Protein 9NYC (pdb70)

Organism: Synechocystis sp. (strain ATCC 27184 / PCC 6803 / Kazusa) (NCBI:txid1111708)

Secondary structure (DSSP, 8-state):
------SEEEEEEESS-TTSHHHHHHHHHHHHTTTTS-EEEEEEE---SSTHHHHHHHHHHH-TTEEEEEESS---HHHHHHHHHHH--SSEEEE--TT--S-TTHHHHHHHHHHTT-SEEEEEES--TTS-HHHHHHHHHHHHHHHHHSS--PPTTEEEEEEEEHHHHHHHHT---SS--HHHHHHHS--SEEEEEE---GGGSS-----HHHHHHHHHHHHHHH--HHHHHHHHHHHHHHHHHHHHHHHHHHHHHHH--PPPHHHHHHHHHHHHHHHHHHHHHHHHHHHHHHHHHHHT--S--EEEEES-PPP-/------SEEEEEEESS-TTSHHHHHHHHHHHHTTTTS-EEEEEEE---SSTHHHHHHHHHHH-TTEEEEEESS---HHHHHHHHHHH--SSEEEE--TT--S-TTHHHHHHHHHHTT-SEEEEEES--TTS-HHHHHHHHHHHHHHHHHSS--PPTTEEEEEEEEHHHHHHHHT---SS--HHHHHHHS--SEEEEEE---GGGSS-----HHHHHHHHHHHHHHH--HHHHHHHHHHHHHHHHHHHHHHHHHHHHHHH--PPPHHHHHHHHHHHHHHHHHHHHHHHHHHHHHHHHHHHT--S--EEEEES-PPP-/------SEEEEEEESS-TTSHHHHHHHHHHHHTTTTS-EEEEEEE---SSTHHHHHHHHHHH-TTEEEEEESS---HHHHHHHHHHH--SSEEEE--TT--S-TTHHHHHHHHHHTT-SEEEEEES--TTS-HHHHHHHHHHHHHHHHHSS--PPTTEEEEEEEEHHHHHHHHT---SS--HHHHHHHS--SEEEEEE---GGGSS-----HHHHHHHHHHHHHHH--HHHHHHHHHHHHHHHHHHHHHHHHHHHHHHH--PPPHHHHHHHHHHHHHHHHHHHHHHHHHHHHHHHHHHHT--S--EEEEES-PPP-/------SEEEEEEESS-TTSHHHHHHHHHHHHTTTTS-EEEEEEE---SSTHHHHHHHHHHH-TTEEEEEESS---HHHHHHHHHHH--SSEEEE--TT--S-TTHHHHHHHHHHTT-SEEEEEES--TTS-HHHHHHHHHHHHHHHHHSS--PPTTEEEEEEEEHHHHHHHHT---SS--HHHHHHHS--SEEEEEE---GGGSS-----HHHHHHHHHHHHHHH--HHHHHHHHHHHHHHHHHHHHHHHHHHHHHHH--PPPHHHHHHHHHHHHHHHHHHHHHHHHHHHHHHHHHHHT--S--EEEEES-PPP-

Foldseek 3Di:
DDPPAAAEEEEEEDAQCPVLQVVLVVQLCVQVVVVVGHYAYEYEDQAHPDCPVVVLVVCVVVDVRYDYHYDPHRPDDVVSRLVSLVPDRHQKYWYDYSNCLPPSNCVVVQVVVVVVPAQKEFEAEPDLQQDDPVVVVVLVVLQVVLVVQFVFRQDPRGDSGMMGGPLLSVLLVLFPAPLDLPSRVSSVQDDRYYYDYDHGDPVVSDDDDDPVVVVVVSSVSSNLLGGLVVLQVQLVVLVVLLVVLVVLVVVQVVCCVVVVDHRDPVSVVVSVVSNVSSVVSNVSSVVSVVVSVVSVVVSNRDPDRDDDDDPDDDDD/DDPPAAAEEEEEEDAQCPVLQVVLVVQLCVQVVVVVGHYAYEYEDQAHPDCPVVVLVVCVVVDVRYDYHYDPHRPDDVVSRLVSLVPDRHQKYWYDYSNCLPPSNCVVVQVVVVVVPAQKEFEAEPDLQQDDPVVVVVLVVLQVVLVVQFVFRQDPRGDSGMMGGPLLSVLLVLFPAPLDLPSRVSSVQDDRYYYDYDHGDPVVSDDDDDPVVVVVVSSVSSNLLGGLVVLQVQLVVLVVLLVVLVVLVVVQVVCCVVVVDHRDPVSVVVSVVSNVSSVVSNVSSVVSVVVSVVSVVVSNRDPDRDDDDDPDDDDD/DDPPAAAEEEEEEDAQCPVLQVVLVVQLCVQVVVVVGHYAYEYEDQAHPDCPVVVLVVCVVVDVRYDYHYDPHRPDDVVSRLVSLVPDRHQKYWYDYSNCLPPSNCVVVQVVVVVVPAQKEFEAEPDLQQDDPVVVVVLVVLQVVLVVQFVFRQDPRGDSGMMGGPLLSVLLVLFPAPLDLPSRVSSVQDDRYYYDYDHGDPVVSDDDDDPVVVVVVSSVSSNLLGGLVVLQVQLVVLVVLLVVLVVLVVVQVVCCVVVVDHRDPVSVVVSVVSNVSSVVSNVSSVVSVVVSVVSVVVSNRDPDRDDDDDPDDDDD/DDPPAAAEEEEEEDAQCPVLQVVLVVQLCVQVVVVVGHYAYEYEDQAHPDCPVVVLVVCVVVDVRYDYHYDPHRPDDVVSRLVSLVPDRHQKYWYDYSNCLPPSNCVVVQVVVVVVPAQKEFEAEPDLQQDDPVVVVVLVVLQVVLVVQFVFRQDPRGDSGMMGGPLLSVLLVLFPAPLDLPSRVSSVQDDRYYYDYDHGDPVVSDDDDDPVVVVVVSSVSSNLLGGLVVLQVQLVVLVVLLVVLVVLVVVQVVCCVVVVDHRDPVSVVVSVVSNVSSVVSNVSSVVSVVVSVVSVVVSNRDPDRDDDDDPDDDDD

Nearest PDB structures (foldseek):
  5ekp-assembly1_C  TM=7.419E-01  e=5.493E-42  Synechocystis sp. PCC 6803 substr. Kazusa
  5eke-assembly1_C  TM=7.397E-01  e=8.821E-42  Synechocystis sp. PCC 6803 substr. Kazusa
  5ekp-assembly1_A  TM=7.690E-01  e=9.484E-40  Synechocystis sp. PCC 6803 substr. Kazusa
  5eke-assembly1_A  TM=7.643E-01  e=8.939E-40  Synechocystis sp. PCC 6803 substr. Kazusa
  5eke-assembly1_D  TM=7.472E-01  e=3.466E-40  Synechocystis sp. PCC 6803 substr. Kazusa

Sequence (1264 aa):
QSNATIELSIVIPMYNEEDNLEHLFARLLEVLTPLKITYEIICVNDGSKDKTLKQLIDCYQSNRQIKIVNLSRNFGKEIALSAGIDYAQGNAVIPIDADLQDPPELIHELVDKWREGYDIVYATRRSRQGETWVKQFTAKMFYKVIGRMTEIKIPPNTGDFRLMDRKVVNAIKQLPERTRFMKGLFAWVGYRQTFVLFDREPRFQGQTKWNYWKLWNFALDGIFSFSLLPLKVWTYLGSIISLLSLAYASFLILKTITLGVDVPGYASLMVAILFLGGVQLISLGVIGEYLGRVYEEVKARPLYLVSDLWGLEYLPQSNATIELSIVIPMYNEEDNLEHLFARLLEVLTPLKITYEIICVNDGSKDKTLKQLIDCYQSNRQIKIVNLSRNFGKEIALSAGIDYAQGNAVIPIDADLQDPPELIHELVDKWREGYDIVYATRRSRQGETWVKQFTAKMFYKVIGRMTEIKIPPNTGDFRLMDRKVVNAIKQLPERTRFMKGLFAWVGYRQTFVLFDREPRFQGQTKWNYWKLWNFALDGIFSFSLLPLKVWTYLGSIISLLSLAYASFLILKTITLGVDVPGYASLMVAILFLGGVQLISLGVIGEYLGRVYEEVKARPLYLVSDLWGLEYLPQSNATIELSIVIPMYNEEDNLEHLFARLLEVLTPLKITYEIICVNDGSKDKTLKQLIDCYQSNRQIKIVNLSRNFGKEIALSAGIDYAQGNAVIPIDADLQDPPELIHELVDKWREGYDIVYATRRSRQGETWVKQFTAKMFYKVIGRMTEIKIPPNTGDFRLMDRKVVNAIKQLPERTRFMKGLFAWVGYRQTFVLFDREPRFQGQTKWNYWKLWNFALDGIFSFSLLPLKVWTYLGSIISLLSLAYASFLILKTITLGVDVPGYASLMVAILFLGGVQLISLGVIGEYLGRVYEEVKARPLYLVSDLWGLEYLPQSNATIELSIVIPMYNEEDNLEHLFARLLEVLTPLKITYEIICVNDGSKDKTLKQLIDCYQSNRQIKIVNLSRNFGKEIALSAGIDYAQGNAVIPIDADLQDPPELIHELVDKWREGYDIVYATRRSRQGETWVKQFTAKMFYKVIGRMTEIKIPPNTGDFRLMDRKVVNAIKQLPERTRFMKGLFAWVGYRQTFVLFDREPRFQGQTKWNYWKLWNFALDGIFSFSLLPLKVWTYLGSIISLLSLAYASFLILKTITLGVDVPGYASLMVAILFLGGVQLISLGVIGEYLGRVYEEVKARPLYLVSDLWGLEYLP

Radius of gyration: 34.49 Å; Cα contacts (8 Å, |Δi|>4): 2240; chains: 4; bounding box: 94×94×94 Å

Solvent-accessible surface area: 56969 Å² total; per-residue (Å²): 197,100,85,101,80,34,45,0,0,0,0,0,14,1,102,61,31,52,122,52,2,154,109,0,17,62,56,0,60,134,12,1,74,95,19,163,32,54,31,0,0,0,0,0,6,3,14,14,169,49,126,0,42,117,58,0,47,74,37,58,126,105,32,209,62,4,31,0,0,14,3,19,71,59,20,29,86,64,41,0,2,20,0,0,20,31,12,2,112,0,48,0,0,0,1,2,22,4,54,4,47,8,28,0,79,13,0,84,75,0,0,61,59,31,128,99,43,46,22,0,0,9,1,6,39,130,58,35,120,34,24,74,170,70,30,64,82,59,10,108,67,34,43,98,64,2,37,189,60,8,164,18,186,21,30,95,29,4,29,40,6,8,0,2,23,54,60,0,0,68,0,16,95,95,4,62,2,70,17,40,0,20,42,0,0,4,14,32,0,10,22,118,56,23,108,17,74,8,86,28,94,106,139,48,40,40,128,80,203,47,77,92,120,137,57,115,42,94,15,17,41,0,16,12,0,26,8,34,72,22,0,29,66,24,21,63,60,0,46,94,12,12,119,108,0,97,59,66,24,59,98,17,102,100,87,37,120,98,111,67,94,114,58,56,20,101,0,40,3,24,25,15,12,34,79,7,3,0,11,10,0,39,0,2,0,15,3,0,3,0,3,0,7,0,0,47,9,23,3,28,22,23,38,34,4,21,9,54,28,55,45,24,154,124,83,175,196,103,86,100,81,34,46,0,0,0,0,0,14,1,103,60,31,51,122,52,2,153,108,0,16,63,53,0,60,135,14,1,76,95,19,160,33,53,32,0,0,0,0,0,6,3,14,14,170,47,127,0,42,114,58,0,47,75,37,57,127,105,33,208,62,4,32,0,0,13,3,19,70,58,21,28,86,63,42,0,4,22,0,0,20,32,11,2,113,0,50,0,0,0,1,3,22,4,55,3,47,8,28,0,78,13,0,86,75,0,0,60,58,32,128,101,43,46,21,0,0,8,1,6,36,130,59,36,120,34,25,73,171,70,30,64,81,59,9,107,67,33,47,98,63,2,38,186,60,9,161,18,190,22,32,96,31,4,29,40,6,8,0,2,23,53,60,0,1,69,1,17,93,96,4,63,2,70,17,42,0,19,41,0,0,5,14,33,0,9,22,120,55,23,108,18,74,8,86,27,96,108,141,50,41,40,129,80,198,48,77,92,120,136,58,119,42,92,14,15,40,0,16,12,0,28,8,34,70,22,0,29,68,23,20,65,59,0,46,92,12,13,118,107,0,97,61,65,25,60,99,17,106,101,86,36,123,96,110,67,94,114,57,58,19,99,0,39,3,22,26,15,13,35,78,6,3,0,11,9,0,38,0,3,0,15,4,0,3,0,3,0,6,0,0,48,9,23,3,28,23,23,37,32,4,21,9,55,27,55,46,24,154,125,83,174,196,101,85,100,78,35,46,0,0,0,0,0,14,1,104,61,32,53,123,52,2,156,106,0,17,64,54,0,59,133,14,1,75,94,21,162,31,55,31,1,0,0,0,0,6,4,14,14,170,47,126,0,43,116,60,0,46,75,39,57,129,104,33,210,62,4,31,0,0,13,3,19,71,57,21,28,85,64,40,0,3,22,0,0,19,31,10,2,113,0,50,0,0,0,1,3,22,4,55,4,48,8,26,0,80,14,0,86,76,0,0,60,59,31,127,99,44,46,21,0,0,8,2,6,38,128,59,35,120,34,26,75,173,70,30,64,80,58,10,107,66,33,45,99,62,3,38,189,57,8,162,16,189,22,31,96,30,4,29,39,7,8,0,2,23,52,60,0,0,67,1,16,95,96,4,63,2,70,17,43,0,20,41,0,0,4,15,34,0,10,22,118,57,24,108,18,74,8,86,29,96,106,140,50,40,38,128,79,200,49,77,92,121,137,59,118,41,93,14,18,40,0,16,12,0,27,8,35,72,22,0,31,67,24,20,65,61,0,47,95,12,12,119,107,0,97,60,63,24,62,98,17,103,101,86,38,120,97,110,67,94,113,58,59,19,101,0,39,3,22,26,15,13,34,81,7,2,0,12,10,0,37,0,4,0,15,3,0,2,0,3,0,6,0,0,47,9,23,3,29,24,25,39,33,4,22,9,54,28,54,46,24,155,123,83,176,199,102,86,99,79,33,47,0,0,0,0,0,14,1,102,60,32,53,121,53,2,153,110,0,17,63,55,0,60,134,13,1,74,94,19,160,33,54,32,0,0,0,0,0,6,4,13,13,169,48,125,0,41,115,59,0,45,75,36,58,128,106,32,212,61,4,32,0,0,12,2,20,70,58,21,29,83,64,41,0,3,21,0,0,20,30,11,2,114,0,49,0,0,0,1,3,22,4,56,5,47,8,28,0,80,12,0,85,76,0,0,60,59,31,127,99,44,46,21,0,0,8,1,6,37,129,59,34,121,34,25,74,171,69,30,65,81,58,9,108,68,33,43,99,62,3,38,188,58,8,161,17,189,22,31,94,30,5,30,41,7,9,0,1,23,54,63,0,1,68,1,18,93,97,4,63,2,70,18,42,0,19,40,0,0,4,14,33,0,9,22,119,56,23,108,18,74,7,86,29,95,107,140,50,41,39,129,78,200,49,77,94,119,136,56,119,40,93,15,16,40,0,16,11,0,26,7,33,71,23,0,30,68,24,20,64,61,0,44,94,12,12,117,108,0,97,59,63,25,60,97,17,106,98,87,37,122,97,110,68,94,115,58,57,20,102,0,38,3,23,26,14,13,34,80,7,2,0,11,8,0,38,0,3,0,16,3,0,3,0,3,0,6,0,0,47,9,21,3,29,22,24,37,33,3,19,9,55,29,56,44,24,154,124,84,176

InterPro domains:
  IPR001173 Glycosyltransferase 2-like [PF00535] (6-167)
  IPR029044 Nucleotide-diphospho-sugar transferases [G3DSA:3.90.550.10] (2-189)
  IPR029044 Nucleotide-diphospho-sugar transferases [SSF53448] (4-242)
  IPR050256 Glycosyltransferase 2 [PTHR48090] (2-304)

Structure (mmCIF, N/CA/C/O backbone):
data_9NYC
#
_entry.id   9NYC
#
_cell.length_a   1.00
_cell.length_b   1.00
_cell.length_c   1.00
_cell.angle_alpha   90.00
_cell.angle_beta   90.00
_cell.angle_gamma   90.00
#
_symmetry.space_group_name_H-M   'P 1'
#
loop_
_entity.id
_entity.type
_entity.pdbx_description
1 polymer 'Glycosyltransferase sll0501'
2 non-polymer "URIDINE-5'-DIPHOSPHATE-GLUCOSE"
3 non-polymer '[(2~{E},6~{E},10~{E},14~{E},18~{Z},22~{E},26~{Z},30~{E},34~{E},38~{E})-3,7,11,15,19,23,27,31,35,39,43-undecamethyltetratetraconta-2,6,10,14,18,22,26,30,34,38,42-undecaenyl] dihydrogen phosphate'
4 non-polymer 'MAGNESIUM ION'
#
loop_
_atom_site.group_PDB
_atom_site.id
_atom_site.type_symbol
_atom_site.label_atom_id
_atom_site.label_alt_id
_atom_site.label_comp_id
_atom_site.label_asym_id
_atom_site.label_entity_id
_atom_site.label_seq_id
_atom_site.pdbx_PDB_ins_code
_atom_site.Cartn_x
_atom_site.Cartn_y
_atom_site.Cartn_z
_atom_site.occupancy
_atom_site.B_iso_or_equiv
_atom_site.auth_seq_id
_atom_site.auth_comp_id
_atom_site.auth_asym_id
_atom_site.auth_atom_id
_atom_site.pdbx_PDB_model_num
ATOM 1 N N . GLN A 1 21 ? 108.570 74.037 138.880 1.00 80.48 -2 GLN A N 1
ATOM 2 C CA . GLN A 1 21 ? 109.076 75.274 138.297 1.00 82.65 -2 GLN A CA 1
ATOM 3 C C . GLN A 1 21 ? 108.524 75.486 136.892 1.00 83.30 -2 GLN A C 1
ATOM 4 O O . GLN A 1 21 ? 108.597 74.596 136.046 1.00 82.22 -2 GLN A O 1
ATOM 10 N N . SER A 1 22 ? 107.971 76.671 136.650 1.00 78.59 -1 SER A N 1
ATOM 11 C CA . SER A 1 22 ? 107.439 77.038 135.345 1.00 80.04 -1 SER A CA 1
ATOM 12 C C . SER A 1 22 ? 108.491 77.848 134.596 1.00 80.50 -1 SER A C 1
ATOM 13 O O . SER A 1 22 ? 108.920 78.904 135.072 1.00 80.34 -1 SER A O 1
ATOM 16 N N . ASN A 1 23 ? 108.909 77.346 133.432 1.00 74.02 0 ASN A N 1
ATOM 17 C CA . ASN A 1 23 ? 109.925 78.041 132.649 1.00 73.24 0 ASN A CA 1
ATOM 18 C C . ASN A 1 23 ? 109.419 79.387 132.147 1.00 74.45 0 ASN A C 1
ATOM 19 O O . ASN A 1 23 ? 110.151 80.383 132.185 1.00 73.82 0 ASN A O 1
ATOM 24 N N . ALA A 1 24 ? 108.178 79.432 131.664 1.00 64.02 1 ALA A N 1
ATOM 25 C CA . ALA A 1 24 ? 107.564 80.606 131.047 1.00 63.31 1 ALA A CA 1
ATOM 26 C C . ALA A 1 24 ? 108.327 81.094 129.822 1.00 61.99 1 ALA A C 1
ATOM 27 O O . ALA A 1 24 ? 108.040 82.184 129.313 1.00 61.25 1 ALA A O 1
ATOM 29 N N . THR A 1 25 ? 109.289 80.315 129.334 1.00 53.12 2 THR A N 1
ATOM 30 C CA . THR A 1 25 ? 110.081 80.655 128.157 1.00 49.58 2 THR A CA 1
ATOM 31 C C . THR A 1 25 ? 109.899 79.546 127.132 1.00 46.89 2 THR A C 1
ATOM 32 O O . THR A 1 25 ? 110.333 78.411 127.356 1.00 47.70 2 THR A O 1
ATOM 36 N N . ILE A 1 26 ? 109.259 79.871 126.016 1.00 36.56 3 ILE A N 1
ATOM 37 C CA . ILE A 1 26 ? 109.039 78.894 124.958 1.00 31.56 3 ILE A CA 1
ATOM 38 C C . ILE A 1 26 ? 110.334 78.709 124.182 1.00 32.43 3 ILE A C 1
ATOM 39 O O . ILE A 1 26 ? 110.922 79.678 123.689 1.00 38.35 3 ILE A O 1
ATOM 44 N N . GLU A 1 27 ? 110.788 77.462 124.083 1.00 30.16 4 GLU A N 1
ATOM 45 C CA . GLU A 1 27 ? 111.997 77.175 123.322 1.00 24.92 4 GLU A CA 1
ATOM 46 C C . GLU A 1 27 ? 111.699 77.029 121.836 1.00 29.92 4 GLU A C 1
ATOM 47 O O . GLU A 1 27 ? 112.500 77.450 120.996 1.00 29.65 4 GLU A O 1
ATOM 53 N N . LEU A 1 28 ? 110.556 76.440 121.496 1.00 30.32 5 LEU A N 1
ATOM 54 C CA . LEU A 1 28 ? 110.229 76.118 120.116 1.00 18.61 5 LEU A CA 1
ATOM 55 C C . LEU A 1 28 ? 108.781 76.480 119.832 1.00 24.12 5 LEU A C 1
ATOM 56 O O . LEU A 1 28 ? 107.886 76.129 120.603 1.00 32.57 5 LEU A O 1
ATOM 61 N N . SER A 1 29 ? 108.558 77.180 118.727 1.00 21.08 6 SER A N 1
ATOM 62 C CA . SER A 1 29 ? 107.226 77.485 118.229 1.00 17.31 6 SER A CA 1
ATOM 63 C C . SER A 1 29 ? 107.012 76.705 116.943 1.00 21.76 6 SER A C 1
ATOM 64 O O . SER A 1 29 ? 107.900 76.664 116.091 1.00 30.54 6 SER A O 1
ATOM 67 N N . ILE A 1 30 ? 105.859 76.063 116.820 1.00 25.03 7 ILE A N 1
ATOM 68 C CA . ILE A 1 30 ? 105.475 75.354 115.607 1.00 17.53 7 ILE A CA 1
ATOM 69 C C . ILE A 1 30 ? 104.292 76.104 115.020 1.00 18.77 7 ILE A C 1
ATOM 70 O O . ILE A 1 30 ? 103.205 76.112 115.605 1.00 27.41 7 ILE A O 1
ATOM 75 N N . VAL A 1 31 ? 104.489 76.732 113.868 1.00 15.31 8 VAL A N 1
ATOM 76 C CA . VAL A 1 31 ? 103.469 77.575 113.257 1.00 10.45 8 VAL A CA 1
ATOM 77 C C . VAL A 1 31 ? 102.816 76.797 112.124 1.00 13.53 8 VAL A C 1
ATOM 78 O O . VAL A 1 31 ? 103.482 76.408 111.159 1.00 26.84 8 VAL A O 1
ATOM 82 N N . ILE A 1 32 ? 101.512 76.571 112.241 1.00 17.75 9 ILE A N 1
ATOM 83 C CA . ILE A 1 32 ? 100.759 75.814 111.246 1.00 23.60 9 ILE A CA 1
ATOM 84 C C . ILE A 1 32 ? 99.667 76.689 110.646 1.00 23.73 9 ILE A C 1
ATOM 85 O O . ILE A 1 32 ? 98.680 76.991 111.328 1.00 33.14 9 ILE A O 1
ATOM 90 N N . PRO A 1 33 ? 99.788 77.115 109.391 1.00 21.85 10 PRO A N 1
ATOM 91 C CA . PRO A 1 33 ? 98.645 77.746 108.723 1.00 25.05 10 PRO A CA 1
ATOM 92 C C . PRO A 1 33 ? 97.634 76.684 108.319 1.00 24.13 10 PRO A C 1
ATOM 93 O O . PRO A 1 33 ? 97.998 75.632 107.790 1.00 36.36 10 PRO A O 1
ATOM 97 N N . MET A 1 34 ? 96.361 76.953 108.587 1.00 22.68 11 MET A N 1
ATOM 98 C CA . MET A 1 34 ? 95.300 75.985 108.361 1.00 26.88 11 MET A CA 1
ATOM 99 C C . MET A 1 34 ? 94.196 76.626 107.540 1.00 32.05 11 MET A C 1
ATOM 100 O O . MET A 1 34 ? 93.734 77.725 107.862 1.00 35.05 11 MET A O 1
ATOM 105 N N . TYR A 1 35 ? 93.777 75.937 106.483 1.00 37.26 12 TYR A N 1
ATOM 106 C CA . TYR A 1 35 ? 92.631 76.351 105.681 1.00 27.34 12 TYR A CA 1
ATOM 107 C C . TYR A 1 35 ? 91.866 75.093 105.305 1.00 28.46 12 TYR A C 1
ATOM 108 O O . TYR A 1 35 ? 92.327 74.316 104.463 1.00 41.93 12 TYR A O 1
ATOM 117 N N . ASN A 1 36 ? 90.708 74.893 105.934 1.00 30.08 13 ASN A N 1
ATOM 118 C CA . ASN A 1 36 ? 89.880 73.708 105.716 1.00 33.36 13 ASN A CA 1
ATOM 119 C C . ASN A 1 36 ? 90.663 72.438 106.035 1.00 38.73 13 ASN A C 1
ATOM 120 O O . ASN A 1 36 ? 90.742 71.506 105.232 1.00 49.17 13 ASN A O 1
ATOM 125 N N . GLU A 1 37 ? 91.248 72.408 107.231 1.00 38.75 14 GLU A N 1
ATOM 126 C CA . GLU A 1 37 ? 92.100 71.306 107.656 1.00 38.23 14 GLU A CA 1
ATOM 127 C C . GLU A 1 37 ? 91.422 70.408 108.683 1.00 43.40 14 GLU A C 1
ATOM 128 O O . GLU A 1 37 ? 92.106 69.701 109.428 1.00 47.84 14 GLU A O 1
ATOM 134 N N . GLU A 1 38 ? 90.094 70.423 108.741 1.00 46.80 15 GLU A N 1
ATOM 135 C CA . GLU A 1 38 ? 89.391 69.440 109.546 1.00 47.72 15 GLU A CA 1
ATOM 136 C C . GLU A 1 38 ? 89.583 68.051 108.943 1.00 54.06 15 GLU A C 1
ATOM 137 O O . GLU A 1 38 ? 89.865 67.897 107.751 1.00 56.87 15 GLU A O 1
ATOM 143 N N . ASP A 1 39 ? 89.441 67.035 109.792 1.00 53.31 16 ASP A N 1
ATOM 144 C CA . ASP A 1 39 ? 89.791 65.648 109.492 1.00 59.12 16 ASP A CA 1
ATOM 145 C C . ASP A 1 39 ? 91.284 65.467 109.244 1.00 57.72 16 ASP A C 1
ATOM 146 O O . ASP A 1 39 ? 91.709 64.401 108.784 1.00 57.27 16 ASP A O 1
ATOM 151 N N . ASN A 1 40 ? 92.088 66.489 109.531 1.00 51.71 17 ASN A N 1
ATOM 152 C CA . ASN A 1 40 ? 93.537 66.385 109.544 1.00 54.00 17 ASN A CA 1
ATOM 153 C C . ASN A 1 40 ? 94.142 66.795 110.875 1.00 49.95 17 ASN A C 1
ATOM 154 O O . ASN A 1 40 ? 95.330 66.537 111.099 1.00 50.18 17 ASN A O 1
ATOM 159 N N . LEU A 1 41 ? 93.362 67.418 111.760 1.00 45.33 18 LEU A N 1
ATOM 160 C CA . LEU A 1 41 ? 93.909 67.963 112.997 1.00 44.15 18 LEU A CA 1
ATOM 161 C C . LEU A 1 41 ? 94.357 66.863 113.949 1.00 43.80 18 LEU A C 1
ATOM 162 O O . LEU A 1 41 ? 95.387 66.999 114.615 1.00 45.92 18 LEU A O 1
ATOM 167 N N . GLU A 1 42 ? 93.592 65.773 114.037 1.00 48.58 19 GLU A N 1
ATOM 168 C CA . GLU A 1 42 ? 93.924 64.715 114.986 1.00 52.81 19 GLU A CA 1
ATOM 169 C C . GLU A 1 42 ? 95.255 64.060 114.637 1.00 53.64 19 GLU A C 1
ATOM 170 O O . GLU A 1 42 ? 96.140 63.931 115.491 1.00 56.01 19 GLU A O 1
ATOM 176 N N . HIS A 1 43 ? 95.414 63.643 113.380 1.00 48.10 20 HIS A N 1
ATOM 177 C CA . HIS A 1 43 ? 96.659 63.014 112.956 1.00 45.83 20 HIS A CA 1
ATOM 178 C C . HIS A 1 43 ? 97.829 63.984 113.059 1.00 46.81 20 HIS A C 1
ATOM 179 O O . HIS A 1 43 ? 98.920 63.610 113.510 1.00 58.05 20 HIS A O 1
ATOM 186 N N . LEU A 1 44 ? 97.617 65.237 112.653 1.00 34.93 21 LEU A N 1
ATOM 187 C CA . LEU A 1 44 ? 98.683 66.231 112.705 1.00 38.75 21 LEU A CA 1
ATOM 188 C C . LEU A 1 44 ? 99.156 66.453 114.134 1.00 40.82 21 LEU A C 1
ATOM 189 O O . LEU A 1 44 ? 100.361 66.447 114.410 1.00 47.82 21 LEU A O 1
ATOM 194 N N . PHE A 1 45 ? 98.217 66.636 115.062 1.00 36.91 22 PHE A N 1
ATOM 195 C CA . PHE A 1 45 ? 98.582 66.876 116.451 1.00 35.60 22 PHE A CA 1
ATOM 196 C C . PHE A 1 45 ? 99.194 65.646 117.103 1.00 36.68 22 PHE A C 1
ATOM 197 O O . PHE A 1 45 ? 100.121 65.782 117.905 1.00 43.92 22 PHE A O 1
ATOM 205 N N . ALA A 1 46 ? 98.709 64.446 116.770 1.00 38.20 23 ALA A N 1
ATOM 206 C CA . ALA A 1 46 ? 99.317 63.235 117.309 1.00 38.61 23 ALA A CA 1
ATOM 207 C C . ALA A 1 46 ? 100.762 63.094 116.847 1.00 45.40 23 ALA A C 1
ATOM 208 O O . ALA A 1 46 ? 101.660 62.823 117.656 1.00 49.02 23 ALA A O 1
ATOM 210 N N . ARG A 1 47 ? 101.010 63.290 115.549 1.00 42.34 24 ARG A N 1
ATOM 211 C CA . ARG A 1 47 ? 102.374 63.202 115.038 1.00 43.34 24 ARG A CA 1
ATOM 212 C C . ARG A 1 47 ? 103.264 64.277 115.647 1.00 44.36 24 ARG A C 1
ATOM 213 O O . ARG A 1 47 ? 104.415 64.008 116.016 1.00 53.72 24 ARG A O 1
ATOM 221 N N . LEU A 1 48 ? 102.748 65.502 115.766 1.00 34.55 25 LEU A N 1
ATOM 222 C CA . LEU A 1 48 ? 103.538 66.587 116.334 1.00 30.81 25 LEU A CA 1
ATOM 223 C C . LEU A 1 48 ? 103.887 66.310 117.789 1.00 31.51 25 LEU A C 1
ATOM 224 O O . LEU A 1 48 ? 105.013 66.564 118.224 1.00 42.85 25 LEU A O 1
ATOM 229 N N . LEU A 1 49 ? 102.928 65.802 118.566 1.00 39.76 26 LEU A N 1
ATOM 230 C CA . LEU A 1 49 ? 103.210 65.465 119.957 1.00 42.79 26 LEU A CA 1
ATOM 231 C C . LEU A 1 49 ? 104.236 64.345 120.054 1.00 41.74 26 LEU A C 1
ATOM 232 O O . LEU A 1 49 ? 105.153 64.405 120.882 1.00 46.31 26 LEU A O 1
ATOM 237 N N . GLU A 1 50 ? 104.101 63.322 119.206 1.00 44.70 27 GLU A N 1
ATOM 238 C CA . GLU A 1 50 ? 105.065 62.229 119.199 1.00 42.50 27 GLU A CA 1
ATOM 239 C C . GLU A 1 50 ? 106.468 62.723 118.879 1.00 46.10 27 GLU A C 1
ATOM 240 O O . GLU A 1 50 ? 107.447 62.218 119.439 1.00 46.92 27 GLU A O 1
ATOM 246 N N . VAL A 1 51 ? 106.588 63.702 117.983 1.00 42.04 28 VAL A N 1
ATOM 247 C CA . VAL A 1 51 ? 107.904 64.236 117.650 1.00 33.66 28 VAL A CA 1
ATOM 248 C C . VAL A 1 51 ? 108.436 65.140 118.760 1.00 43.92 28 VAL A C 1
ATOM 249 O O . VAL A 1 51 ? 109.619 65.079 119.111 1.00 49.25 28 VAL A O 1
ATOM 253 N N . LEU A 1 52 ? 107.581 65.985 119.334 1.00 40.74 29 LEU A N 1
ATOM 254 C CA . LEU A 1 52 ? 108.029 67.043 120.229 1.00 33.81 29 LEU A CA 1
ATOM 255 C C . LEU A 1 52 ? 108.209 66.597 121.672 1.00 42.69 29 LEU A C 1
ATOM 256 O O . LEU A 1 52 ? 108.892 67.292 122.432 1.00 44.93 29 LEU A O 1
ATOM 261 N N . THR A 1 53 ? 107.606 65.476 122.082 1.00 44.47 30 THR A N 1
ATOM 262 C CA . THR A 1 53 ? 107.824 65.008 123.451 1.00 44.10 30 THR A CA 1
ATOM 263 C C . THR A 1 53 ? 109.275 64.612 123.708 1.00 48.87 30 THR A C 1
ATOM 264 O O . THR A 1 53 ? 109.835 65.046 124.730 1.00 45.90 30 THR A O 1
ATOM 268 N N . PRO A 1 54 ? 109.939 63.813 122.862 1.00 47.70 31 PRO A N 1
ATOM 269 C CA . PRO A 1 54 ? 111.335 63.447 123.159 1.00 46.28 31 PRO A CA 1
ATOM 270 C C . PRO A 1 54 ? 112.296 64.622 123.176 1.00 47.99 31 PRO A C 1
ATOM 271 O O . PRO A 1 54 ? 113.373 64.507 123.772 1.00 50.35 31 PRO A O 1
ATOM 275 N N . LEU A 1 55 ? 111.951 65.745 122.541 1.00 40.26 32 LEU A N 1
ATOM 276 C CA . LEU A 1 55 ? 112.849 66.893 122.524 1.00 35.91 32 LEU A CA 1
ATOM 277 C C . LEU A 1 55 ? 113.066 67.480 123.912 1.00 40.22 32 LEU A C 1
ATOM 278 O O . LEU A 1 55 ? 114.068 68.169 124.128 1.00 44.35 32 LEU A O 1
ATOM 283 N N . LYS A 1 56 ? 112.152 67.224 124.850 1.00 41.74 33 LYS A N 1
ATOM 284 C CA . LYS A 1 56 ? 112.303 67.635 126.247 1.00 44.09 33 LYS A CA 1
ATOM 285 C C . LYS A 1 56 ? 112.498 69.144 126.376 1.00 42.38 33 LYS A C 1
ATOM 286 O O . LYS A 1 56 ? 113.248 69.621 127.229 1.00 37.31 33 LYS A O 1
ATOM 292 N N . ILE A 1 57 ? 111.814 69.904 125.525 1.00 43.47 34 ILE A N 1
ATOM 293 C CA . ILE A 1 57 ? 111.896 71.358 125.540 1.00 41.96 34 ILE A CA 1
ATOM 294 C C . ILE A 1 57 ? 110.488 71.930 125.564 1.00 35.85 34 ILE A C 1
ATOM 295 O O . ILE A 1 57 ? 109.536 71.309 125.083 1.00 39.61 34 ILE A O 1
ATOM 300 N N . THR A 1 58 ? 110.360 73.122 126.139 1.00 31.28 35 THR A N 1
ATOM 301 C CA . THR A 1 58 ? 109.084 73.821 126.126 1.00 35.77 35 THR A CA 1
ATOM 302 C C . THR A 1 58 ? 108.764 74.272 124.708 1.00 38.28 35 THR A C 1
ATOM 303 O O . THR A 1 58 ? 109.641 74.755 123.986 1.00 39.90 35 THR A O 1
ATOM 307 N N . TYR A 1 59 ? 107.508 74.112 124.303 1.00 34.20 36 TYR A N 1
ATOM 308 C CA . TYR A 1 59 ? 107.105 74.457 122.951 1.00 26.47 36 TYR A CA 1
ATOM 309 C C . TYR A 1 59 ? 105.676 74.973 122.955 1.00 32.02 36 TYR A C 1
ATOM 310 O O . TYR A 1 59 ? 104.922 74.800 123.916 1.00 41.32 36 TYR A O 1
ATOM 319 N N . GLU A 1 60 ? 105.324 75.627 121.857 1.00 26.93 37 GLU A N 1
ATOM 320 C CA . GLU A 1 60 ? 103.966 76.075 121.600 1.00 24.68 37 GLU A CA 1
ATOM 321 C C . GLU A 1 60 ? 103.615 75.727 120.163 1.00 23.91 37 GLU A C 1
ATOM 322 O O . GLU A 1 60 ? 104.496 75.578 119.315 1.00 28.72 37 GLU A O 1
ATOM 328 N N . ILE A 1 61 ? 102.321 75.577 119.900 1.00 28.99 38 ILE A N 1
ATOM 329 C CA . ILE A 1 61 ? 101.817 75.290 118.563 1.00 22.63 38 ILE A CA 1
ATOM 330 C C . ILE A 1 61 ? 100.836 76.394 118.199 1.00 21.36 38 ILE A C 1
ATOM 331 O O . ILE A 1 61 ? 99.702 76.413 118.690 1.00 28.92 38 ILE A O 1
ATOM 336 N N . ILE A 1 62 ? 101.271 77.309 117.336 1.00 13.32 39 ILE A N 1
ATOM 337 C CA . ILE A 1 62 ? 100.445 78.419 116.874 1.00 11.77 39 ILE A CA 1
ATOM 338 C C . ILE A 1 62 ? 99.733 77.954 115.608 1.00 13.26 39 ILE A C 1
ATOM 339 O O . ILE A 1 62 ? 100.334 77.875 114.538 1.00 28.10 39 ILE A O 1
ATOM 344 N N . CYS A 1 63 ? 98.446 77.651 115.729 1.00 21.81 40 CYS A N 1
ATOM 345 C CA . CYS A 1 63 ? 97.620 77.288 114.588 1.00 19.67 40 CYS A CA 1
ATOM 346 C C . CYS A 1 63 ? 96.907 78.538 114.093 1.00 16.08 40 CYS A C 1
ATOM 347 O O . CYS A 1 63 ? 96.189 79.191 114.855 1.00 24.82 40 CYS A O 1
ATOM 350 N N . VAL A 1 64 ? 97.110 78.877 112.829 1.00 15.20 41 VAL A N 1
ATOM 351 C CA . VAL A 1 64 ? 96.575 80.099 112.246 1.00 17.91 41 VAL A CA 1
ATOM 352 C C . VAL A 1 64 ? 95.437 79.695 111.322 1.00 21.57 41 VAL A C 1
ATOM 353 O O . VAL A 1 64 ? 95.668 79.211 110.211 1.00 30.11 41 VAL A O 1
ATOM 357 N N . ASN A 1 65 ? 94.208 79.905 111.775 1.00 23.78 42 ASN A N 1
ATOM 358 C CA . ASN A 1 65 ? 93.038 79.661 110.941 1.00 20.07 42 ASN A CA 1
ATOM 359 C C . ASN A 1 65 ? 92.943 80.760 109.892 1.00 22.92 42 ASN A C 1
ATOM 360 O O . ASN A 1 65 ? 92.669 81.918 110.218 1.00 23.75 42 ASN A O 1
ATOM 365 N N . ASP A 1 66 ? 93.178 80.402 108.632 1.00 30.79 43 ASP A N 1
ATOM 366 C CA . ASP A 1 66 ? 93.154 81.370 107.537 1.00 24.83 43 ASP A CA 1
ATOM 367 C C . ASP A 1 66 ? 91.787 81.370 106.853 1.00 32.10 43 ASP A C 1
ATOM 368 O O . ASP A 1 66 ? 91.642 81.044 105.677 1.00 34.99 43 ASP A O 1
ATOM 373 N N . GLY A 1 67 ? 90.773 81.749 107.624 1.00 30.08 44 GLY A N 1
ATOM 374 C CA . GLY A 1 67 ? 89.427 81.866 107.088 1.00 24.16 44 GLY A CA 1
ATOM 375 C C . GLY A 1 67 ? 88.845 80.569 106.574 1.00 30.55 44 GLY A C 1
ATOM 376 O O . GLY A 1 67 ? 88.236 80.548 105.497 1.00 36.63 44 GLY A O 1
ATOM 377 N N . SER A 1 68 ? 89.019 79.481 107.321 1.00 32.18 45 SER A N 1
ATOM 378 C CA . SER A 1 68 ? 88.507 78.186 106.893 1.00 26.77 45 SER A CA 1
ATOM 379 C C . SER A 1 68 ? 86.992 78.226 106.757 1.00 33.34 45 SER A C 1
ATOM 380 O O . SER A 1 68 ? 86.298 78.854 107.562 1.00 35.58 45 SER A O 1
ATOM 383 N N . LYS A 1 69 ? 86.481 77.552 105.730 1.00 40.98 46 LYS A N 1
ATOM 384 C CA . LYS A 1 69 ? 85.055 77.512 105.445 1.00 36.09 46 LYS A CA 1
ATOM 385 C C . LYS A 1 69 ? 84.391 76.245 105.963 1.00 38.18 46 LYS A C 1
ATOM 386 O O . LYS A 1 69 ? 83.292 75.903 105.515 1.00 49.08 46 LYS A O 1
ATOM 392 N N . ASP A 1 70 ? 85.031 75.546 106.898 1.00 36.73 47 ASP A N 1
ATOM 393 C CA . ASP A 1 70 ? 84.468 74.331 107.473 1.00 42.78 47 ASP A CA 1
ATOM 394 C C . ASP A 1 70 ? 84.694 74.307 108.979 1.00 47.23 47 ASP A C 1
ATOM 395 O O . ASP A 1 70 ? 85.063 75.327 109.569 1.00 48.29 47 ASP A O 1
ATOM 400 N N . LYS A 1 71 ? 84.478 73.160 109.610 1.00 40.11 48 LYS A N 1
ATOM 401 C CA . LYS A 1 71 ? 84.577 73.055 111.066 1.00 43.34 48 LYS A CA 1
ATOM 402 C C . LYS A 1 71 ? 86.021 72.868 111.515 1.00 43.78 48 LYS A C 1
ATOM 403 O O . LYS A 1 71 ? 86.338 71.969 112.288 1.00 49.28 48 LYS A O 1
ATOM 409 N N . THR A 1 72 ? 86.913 73.736 111.042 1.00 36.37 49 THR A N 1
ATOM 410 C CA . THR A 1 72 ? 88.308 73.720 111.463 1.00 36.88 49 THR A CA 1
ATOM 411 C C . THR A 1 72 ? 88.517 74.484 112.761 1.00 39.17 49 THR A C 1
ATOM 412 O O . THR A 1 72 ? 89.202 73.997 113.666 1.00 41.53 49 THR A O 1
ATOM 416 N N . LEU A 1 73 ? 87.926 75.676 112.868 1.00 32.19 50 LEU A N 1
ATOM 417 C CA . LEU A 1 73 ? 88.086 76.484 114.070 1.00 19.13 50 LEU A CA 1
ATOM 418 C C . LEU A 1 73 ? 87.441 75.818 115.278 1.00 30.34 50 LEU A C 1
ATOM 419 O O . LEU A 1 73 ? 87.950 75.932 116.396 1.00 38.83 50 LEU A O 1
ATOM 424 N N . LYS A 1 74 ? 86.315 75.129 115.079 1.00 35.32 51 LYS A N 1
ATOM 425 C CA . LYS A 1 74 ? 85.653 74.453 116.192 1.00 33.56 51 LYS A CA 1
ATOM 426 C C . LYS A 1 74 ? 86.534 73.349 116.767 1.00 36.35 51 LYS A C 1
ATOM 427 O O . LYS A 1 74 ? 86.709 73.244 117.987 1.00 37.61 51 LYS A O 1
ATOM 433 N N . GLN A 1 75 ? 87.114 72.521 115.895 1.00 36.60 52 GLN A N 1
ATOM 434 C CA . GLN A 1 75 ? 88.026 71.483 116.359 1.00 32.91 52 GLN A CA 1
ATOM 435 C C . GLN A 1 75 ? 89.301 72.079 116.937 1.00 40.18 52 GLN A C 1
ATOM 436 O O . GLN A 1 75 ? 89.868 71.526 117.885 1.00 39.58 52 GLN A O 1
ATOM 442 N N . LEU A 1 76 ? 89.763 73.203 116.386 1.00 31.85 53 LEU A N 1
ATOM 443 C CA . LEU A 1 76 ? 90.921 73.881 116.955 1.00 19.76 53 LEU A CA 1
ATOM 444 C C . LEU A 1 76 ? 90.639 74.353 118.374 1.00 23.70 53 LEU A C 1
ATOM 445 O O . LEU A 1 76 ? 91.496 74.236 119.253 1.00 35.62 53 LEU A O 1
ATOM 450 N N . ILE A 1 77 ? 89.444 74.892 118.615 1.00 28.84 54 ILE A N 1
ATOM 451 C CA . ILE A 1 77 ? 89.076 75.321 119.960 1.00 33.30 54 ILE A CA 1
ATOM 452 C C . ILE A 1 77 ? 88.951 74.119 120.886 1.00 30.72 54 ILE A C 1
ATOM 453 O O . ILE A 1 77 ? 89.356 74.172 122.054 1.00 39.99 54 ILE A O 1
ATOM 458 N N . ASP A 1 78 ? 88.403 73.013 120.378 1.00 29.29 55 ASP A N 1
ATOM 459 C CA . ASP A 1 78 ? 88.327 71.795 121.180 1.00 31.23 55 ASP A CA 1
ATOM 460 C C . ASP A 1 78 ? 89.715 71.320 121.594 1.00 38.88 55 ASP A C 1
ATOM 461 O O . ASP A 1 78 ? 89.926 70.924 122.746 1.00 41.78 55 ASP A O 1
ATOM 466 N N . CYS A 1 79 ? 90.672 71.350 120.666 1.00 38.04 56 CYS A N 1
ATOM 467 C CA . CYS A 1 79 ? 92.036 70.937 120.988 1.00 34.50 56 CYS A CA 1
ATOM 468 C C . CYS A 1 79 ? 92.712 71.931 121.927 1.00 37.95 56 CYS A C 1
ATOM 469 O O . CYS A 1 79 ? 93.485 71.535 122.806 1.00 41.35 56 CYS A O 1
ATOM 472 N N . TYR A 1 80 ? 92.436 73.224 121.750 1.00 27.14 57 TYR A N 1
ATOM 473 C CA . TYR A 1 80 ? 93.037 74.252 122.591 1.00 22.18 57 TYR A CA 1
ATOM 474 C C . TYR A 1 80 ? 92.541 74.154 124.027 1.00 36.64 57 TYR A C 1
ATOM 475 O O . TYR A 1 80 ? 93.282 74.464 124.967 1.00 39.18 57 TYR A O 1
ATOM 484 N N . GLN A 1 81 ? 91.285 73.743 124.214 1.00 37.90 58 GLN A N 1
ATOM 485 C CA . GLN A 1 81 ? 90.750 73.605 125.565 1.00 34.23 58 GLN A CA 1
ATOM 486 C C . GLN A 1 81 ? 91.524 72.565 126.366 1.00 41.65 58 GLN A C 1
ATOM 487 O O . GLN A 1 81 ? 91.823 72.776 127.547 1.00 42.20 58 GLN A O 1
ATOM 493 N N . SER A 1 82 ? 91.861 71.437 125.743 1.00 37.83 59 SER A N 1
ATOM 494 C CA . SER A 1 82 ? 92.526 70.350 126.452 1.00 34.32 59 SER A CA 1
ATOM 495 C C . SER A 1 82 ? 94.042 70.502 126.479 1.00 42.75 59 SER A C 1
ATOM 496 O O . SER A 1 82 ? 94.671 70.213 127.502 1.00 44.00 59 SER A O 1
ATOM 499 N N . ASN A 1 83 ? 94.645 70.947 125.381 1.00 39.74 60 ASN A N 1
ATOM 500 C CA . ASN A 1 83 ? 96.094 71.049 125.273 1.00 35.99 60 ASN A CA 1
ATOM 501 C C . ASN A 1 83 ? 96.517 72.492 125.517 1.00 31.59 60 ASN A C 1
ATOM 502 O O . ASN A 1 83 ? 96.078 73.402 124.807 1.00 36.02 60 ASN A O 1
ATOM 507 N N . ARG A 1 84 ? 97.374 72.693 126.518 1.00 30.40 61 ARG A N 1
ATOM 508 C CA . ARG A 1 84 ? 97.833 74.028 126.877 1.00 30.58 61 ARG A CA 1
ATOM 509 C C . ARG A 1 84 ? 98.850 74.583 125.889 1.00 31.76 61 ARG A C 1
ATOM 510 O O . ARG A 1 84 ? 99.074 75.797 125.864 1.00 36.48 61 ARG A O 1
ATOM 518 N N . GLN A 1 85 ? 99.458 73.729 125.068 1.00 33.02 62 GLN A N 1
ATOM 519 C CA . GLN A 1 85 ? 100.464 74.177 124.115 1.00 32.31 62 GLN A CA 1
ATOM 520 C C . GLN A 1 85 ? 99.868 74.697 122.816 1.00 33.24 62 GLN A C 1
ATOM 521 O O . GLN A 1 85 ? 100.599 75.284 122.012 1.00 34.87 62 GLN A O 1
ATOM 527 N N . ILE A 1 86 ? 98.574 74.503 122.591 1.00 29.91 63 ILE A N 1
ATOM 528 C CA . ILE A 1 86 ? 97.922 74.948 121.367 1.00 26.75 63 ILE A CA 1
ATOM 529 C C . ILE A 1 86 ? 97.403 76.364 121.566 1.00 25.37 63 ILE A C 1
ATOM 530 O O . ILE A 1 86 ? 96.707 76.651 122.546 1.00 38.13 63 ILE A O 1
ATOM 535 N N . LYS A 1 87 ? 97.753 77.251 120.642 1.00 18.12 64 LYS A N 1
ATOM 536 C CA . LYS A 1 87 ? 97.217 78.598 120.578 1.00 19.25 64 LYS A CA 1
ATOM 537 C C . LYS A 1 87 ? 96.660 78.811 119.181 1.00 16.55 64 LYS A C 1
ATOM 538 O O . LYS A 1 87 ? 97.129 78.201 118.221 1.00 27.92 64 LYS A O 1
ATOM 544 N N . ILE A 1 88 ? 95.643 79.659 119.069 1.00 17.55 65 ILE A N 1
ATOM 545 C CA . ILE A 1 88 ? 94.950 79.874 117.805 1.00 16.75 65 ILE A CA 1
ATOM 546 C C . ILE A 1 88 ? 95.011 81.348 117.442 1.00 11.26 65 ILE A C 1
ATOM 547 O O . ILE A 1 88 ? 94.620 82.208 118.238 1.00 20.78 65 ILE A O 1
ATOM 552 N N . VAL A 1 89 ? 95.500 81.631 116.241 1.00 17.21 66 VAL A N 1
ATOM 553 C CA . VAL A 1 89 ? 95.383 82.943 115.620 1.00 17.51 66 VAL A CA 1
ATOM 554 C C . VAL A 1 89 ? 94.307 82.823 114.553 1.00 16.56 66 VAL A C 1
ATOM 555 O O . VAL A 1 89 ? 94.510 82.169 113.527 1.00 22.12 66 VAL A O 1
ATOM 559 N N . ASN A 1 90 ? 93.154 83.436 114.786 1.00 21.02 67 ASN A N 1
ATOM 560 C CA . ASN A 1 90 ? 92.037 83.364 113.853 1.00 15.83 67 ASN A CA 1
ATOM 561 C C . ASN A 1 90 ? 92.038 84.627 113.002 1.00 9.46 67 ASN A C 1
ATOM 562 O O . ASN A 1 90 ? 91.657 85.702 113.474 1.00 18.63 67 ASN A O 1
ATOM 567 N N . LEU A 1 91 ? 92.470 84.496 111.753 1.00 19.59 68 LEU A N 1
ATOM 568 C CA . LEU A 1 91 ? 92.457 85.628 110.842 1.00 18.19 68 LEU A CA 1
ATOM 569 C C . LEU A 1 91 ? 91.028 85.955 110.427 1.00 17.41 68 LEU A C 1
ATOM 570 O O . LEU A 1 91 ? 90.169 85.075 110.326 1.00 26.32 68 LEU A O 1
ATOM 575 N N . SER A 1 92 ? 90.775 87.245 110.203 1.00 21.55 69 SER A N 1
ATOM 576 C CA . SER A 1 92 ? 89.433 87.677 109.833 1.00 20.71 69 SER A CA 1
ATOM 577 C C . SER A 1 92 ? 89.002 87.056 108.513 1.00 20.18 69 SER A C 1
ATOM 578 O O . SER A 1 92 ? 87.875 86.563 108.384 1.00 24.88 69 SER A O 1
ATOM 581 N N . ARG A 1 93 ? 89.894 87.044 107.537 1.00 26.12 70 ARG A N 1
ATOM 582 C CA . ARG A 1 93 ? 89.621 86.577 106.192 1.00 19.91 70 ARG A CA 1
ATOM 583 C C . ARG A 1 93 ? 90.621 85.489 105.830 1.00 26.92 70 ARG A C 1
ATOM 584 O O . ARG A 1 93 ? 91.555 85.198 106.579 1.00 36.71 70 ARG A O 1
ATOM 592 N N . ASN A 1 94 ? 90.417 84.881 104.665 1.00 28.05 71 ASN A N 1
ATOM 593 C CA . ASN A 1 94 ? 91.420 83.993 104.093 1.00 20.91 71 ASN A CA 1
ATOM 594 C C . ASN A 1 94 ? 92.439 84.850 103.354 1.00 22.08 71 ASN A C 1
ATOM 595 O O . ASN A 1 94 ? 92.159 85.364 102.267 1.00 36.67 71 ASN A O 1
ATOM 600 N N . PHE A 1 95 ? 93.617 85.020 103.948 1.00 13.76 72 PHE A N 1
ATOM 601 C CA . PHE A 1 95 ? 94.652 85.871 103.384 1.00 19.08 72 PHE A CA 1
ATOM 602 C C . PHE A 1 95 ? 95.687 85.106 102.573 1.00 19.77 72 PHE A C 1
ATOM 603 O O . PHE A 1 95 ? 96.544 85.734 101.945 1.00 29.67 72 PHE A O 1
ATOM 611 N N . GLY A 1 96 ? 95.629 83.782 102.564 1.00 23.36 73 GLY A N 1
ATOM 612 C CA . GLY A 1 96 ? 96.632 82.981 101.901 1.00 25.09 73 GLY A CA 1
ATOM 613 C C . GLY A 1 96 ? 97.604 82.352 102.886 1.00 28.63 73 GLY A C 1
ATOM 614 O O . GLY A 1 96 ? 97.743 82.779 104.034 1.00 37.73 73 GLY A O 1
ATOM 615 N N . LYS A 1 97 ? 98.292 81.310 102.415 1.00 25.69 74 LYS A N 1
ATOM 616 C CA . LYS A 1 97 ? 99.184 80.554 103.287 1.00 23.15 74 LYS A CA 1
ATOM 617 C C . LYS A 1 97 ? 100.360 81.397 103.763 1.00 27.97 74 LYS A C 1
ATOM 618 O O . LYS A 1 97 ? 100.750 81.318 104.932 1.00 34.70 74 LYS A O 1
ATOM 624 N N . GLU A 1 98 ? 100.946 82.200 102.874 1.00 25.27 75 GLU A N 1
ATOM 625 C CA . GLU A 1 98 ? 102.118 82.984 103.253 1.00 20.79 75 GLU A CA 1
ATOM 626 C C . GLU A 1 98 ? 101.778 84.030 104.308 1.00 31.46 75 GLU A C 1
ATOM 627 O O . GLU A 1 98 ? 102.529 84.215 105.273 1.00 37.09 75 GLU A O 1
ATOM 633 N N . ILE A 1 99 ? 100.651 84.722 104.147 1.00 21.89 76 ILE A N 1
ATOM 634 C CA . ILE A 1 99 ? 100.264 85.734 105.124 1.00 21.58 76 ILE A CA 1
ATOM 635 C C . ILE A 1 99 ? 99.870 85.082 106.445 1.00 18.96 76 ILE A C 1
ATOM 636 O O . ILE A 1 99 ? 100.144 85.619 107.525 1.00 24.60 76 ILE A O 1
ATOM 641 N N . ALA A 1 100 ? 99.217 83.919 106.385 1.00 19.74 77 ALA A N 1
ATOM 642 C CA . ALA A 1 100 ? 98.913 83.183 107.607 1.00 15.93 77 ALA A CA 1
ATOM 643 C C . ALA A 1 100 ? 100.189 82.782 108.336 1.00 16.94 77 ALA A C 1
ATOM 644 O O . ALA A 1 100 ? 100.265 82.868 109.567 1.00 26.42 77 ALA A O 1
ATOM 646 N N . LEU A 1 101 ? 101.203 82.345 107.587 1.00 20.47 78 LEU A N 1
ATOM 647 C CA . LEU A 1 101 ? 102.500 82.046 108.183 1.00 15.65 78 LEU A CA 1
ATOM 648 C C . LEU A 1 101 ? 103.112 83.285 108.818 1.00 14.39 78 LEU A C 1
ATOM 649 O O . LEU A 1 101 ? 103.687 83.213 109.909 1.00 26.98 78 LEU A O 1
ATOM 654 N N . SER A 1 102 ? 103.015 84.427 108.137 1.00 20.37 79 SER A N 1
ATOM 655 C CA . SER A 1 102 ? 103.551 85.667 108.688 1.00 15.19 79 SER A CA 1
ATOM 656 C C . SER A 1 102 ? 102.863 86.029 109.998 1.00 18.65 79 SER A C 1
ATOM 657 O O . SER A 1 102 ? 103.523 86.421 110.965 1.00 23.82 79 SER A O 1
ATOM 660 N N . ALA A 1 103 ? 101.538 85.890 110.051 1.00 17.92 80 ALA A N 1
ATOM 661 C CA . ALA A 1 103 ? 100.804 86.179 111.281 1.00 13.65 80 ALA A CA 1
ATOM 662 C C . ALA A 1 103 ? 101.192 85.219 112.399 1.00 22.13 80 ALA A C 1
ATOM 663 O O . ALA A 1 103 ? 101.381 85.636 113.551 1.00 28.62 80 ALA A O 1
ATOM 665 N N . GLY A 1 104 ? 101.314 83.929 112.081 1.00 10.41 81 GLY A N 1
ATOM 666 C CA . GLY A 1 104 ? 101.706 82.963 113.093 1.00 16.40 81 GLY A CA 1
ATOM 667 C C . GLY A 1 104 ? 103.098 83.213 113.637 1.00 23.25 81 GLY A C 1
ATOM 668 O O . GLY A 1 104 ? 103.344 83.057 114.835 1.00 21.95 81 GLY A O 1
ATOM 669 N N . ILE A 1 105 ? 104.029 83.594 112.763 1.00 24.23 82 ILE A N 1
ATOM 670 C CA . ILE A 1 105 ? 105.379 83.926 113.204 1.00 17.39 82 ILE A CA 1
ATOM 671 C C . ILE A 1 105 ? 105.371 85.209 114.028 1.00 19.28 82 ILE A C 1
ATOM 672 O O . ILE A 1 105 ? 106.130 85.348 114.995 1.00 32.18 82 ILE A O 1
ATOM 677 N N . ASP A 1 106 ? 104.510 86.163 113.665 1.00 16.09 83 ASP A N 1
ATOM 678 C CA . ASP A 1 106 ? 104.378 87.383 114.454 1.00 18.08 83 ASP A CA 1
ATOM 679 C C . ASP A 1 106 ? 103.882 87.079 115.859 1.00 25.14 83 ASP A C 1
ATOM 680 O O . ASP A 1 106 ? 104.306 87.720 116.828 1.00 32.58 83 ASP A O 1
ATOM 685 N N . TYR A 1 107 ? 102.980 86.112 115.993 1.00 25.07 84 TYR A N 1
ATOM 686 C CA . TYR A 1 107 ? 102.458 85.749 117.302 1.00 18.87 84 TYR A CA 1
ATOM 687 C C . TYR A 1 107 ? 103.268 84.660 117.993 1.00 22.55 84 TYR A C 1
ATOM 688 O O . TYR A 1 107 ? 102.956 84.309 119.134 1.00 33.77 84 TYR A O 1
ATOM 697 N N . ALA A 1 108 ? 104.299 84.129 117.344 1.00 24.30 85 ALA A N 1
ATOM 698 C CA . ALA A 1 108 ? 105.160 83.140 117.972 1.00 16.53 85 ALA A CA 1
ATOM 699 C C . ALA A 1 108 ? 106.155 83.812 118.909 1.00 23.96 85 ALA A C 1
ATOM 700 O O . ALA A 1 108 ? 106.578 84.950 118.690 1.00 32.53 85 ALA A O 1
ATOM 702 N N . GLN A 1 109 ? 106.529 83.092 119.968 1.00 27.15 86 GLN A N 1
ATOM 703 C CA . GLN A 1 109 ? 107.454 83.613 120.965 1.00 20.76 86 GLN A CA 1
ATOM 704 C C . GLN A 1 109 ? 108.586 82.646 121.286 1.00 28.60 86 GLN A C 1
ATOM 705 O O . GLN A 1 109 ? 109.342 82.891 122.232 1.00 35.01 86 GLN A O 1
ATOM 711 N N . GLY A 1 110 ? 108.726 81.560 120.532 1.00 26.93 87 GLY A N 1
ATOM 712 C CA . GLY A 1 110 ? 109.785 80.615 120.798 1.00 15.21 87 GLY A CA 1
ATOM 713 C C . GLY A 1 110 ? 111.147 81.134 120.384 1.00 22.90 87 GLY A C 1
ATOM 714 O O . GLY A 1 110 ? 111.282 82.056 119.579 1.00 31.96 87 GLY A O 1
ATOM 715 N N . ASN A 1 111 ? 112.182 80.525 120.966 1.00 24.72 88 ASN A N 1
ATOM 716 C CA . ASN A 1 111 ? 113.548 80.846 120.564 1.00 20.33 88 ASN A CA 1
ATOM 717 C C . ASN A 1 111 ? 113.797 80.437 119.120 1.00 25.24 88 ASN A C 1
ATOM 718 O O . ASN A 1 111 ? 114.513 81.124 118.384 1.00 34.72 88 ASN A O 1
ATOM 723 N N . ALA A 1 112 ? 113.226 79.313 118.704 1.00 18.53 89 ALA A N 1
ATOM 724 C CA . ALA A 1 112 ? 113.202 78.897 117.313 1.00 9.89 89 ALA A CA 1
ATOM 725 C C . ALA A 1 112 ? 111.754 78.797 116.859 1.00 17.64 89 ALA A C 1
ATOM 726 O O . ALA A 1 112 ? 110.860 78.511 117.657 1.00 23.13 89 ALA A O 1
ATOM 728 N N . VAL A 1 113 ? 111.526 79.060 115.576 1.00 20.64 90 VAL A N 1
ATOM 729 C CA . VAL A 1 113 ? 110.199 78.995 114.977 1.00 17.48 90 VAL A CA 1
ATOM 730 C C . VAL A 1 113 ? 110.273 78.084 113.762 1.00 17.03 90 VAL A C 1
ATOM 731 O O . VAL A 1 113 ? 111.152 78.249 112.910 1.00 31.01 90 VAL A O 1
ATOM 735 N N . ILE A 1 114 ? 109.362 77.122 113.688 1.00 15.53 91 ILE A N 1
ATOM 736 C CA . ILE A 1 114 ? 109.311 76.170 112.584 1.00 21.49 91 ILE A CA 1
ATOM 737 C C . ILE A 1 114 ? 107.935 76.239 111.935 1.00 26.13 91 ILE A C 1
ATOM 738 O O . ILE A 1 114 ? 106.936 75.859 112.562 1.00 33.99 91 ILE A O 1
ATOM 743 N N . PRO A 1 115 ? 107.823 76.748 110.708 1.00 23.06 92 PRO A N 1
ATOM 744 C CA . PRO A 1 115 ? 106.557 76.639 109.974 1.00 11.01 92 PRO A CA 1
ATOM 745 C C . PRO A 1 115 ? 106.384 75.235 109.411 1.00 21.00 92 PRO A C 1
ATOM 746 O O . PRO A 1 115 ? 107.274 74.707 108.742 1.00 34.88 92 PRO A O 1
ATOM 750 N N . ILE A 1 116 ? 105.230 74.631 109.686 1.00 21.66 93 ILE A N 1
ATOM 751 C CA . ILE A 1 116 ? 104.913 73.300 109.190 1.00 28.78 93 ILE A CA 1
ATOM 752 C C . ILE A 1 116 ? 103.518 73.313 108.580 1.00 30.67 93 ILE A C 1
ATOM 753 O O . ILE A 1 116 ? 102.688 74.174 108.878 1.00 36.89 93 ILE A O 1
ATOM 758 N N . ASP A 1 117 ? 103.274 72.346 107.703 1.00 42.31 94 ASP A N 1
ATOM 759 C CA . ASP A 1 117 ? 101.996 72.207 107.025 1.00 35.94 94 ASP A CA 1
ATOM 760 C C . ASP A 1 117 ? 101.104 71.222 107.769 1.00 42.28 94 ASP A C 1
ATOM 761 O O . ASP A 1 117 ? 101.580 70.256 108.371 1.00 47.59 94 ASP A O 1
ATOM 766 N N . ALA A 1 118 ? 99.794 71.474 107.717 1.00 42.23 95 ALA A N 1
ATOM 767 C CA . ALA A 1 118 ? 98.856 70.660 108.482 1.00 41.28 95 ALA A CA 1
ATOM 768 C C . ALA A 1 118 ? 98.657 69.280 107.869 1.00 43.63 95 ALA A C 1
ATOM 769 O O . ALA A 1 118 ? 98.396 68.316 108.596 1.00 43.89 95 ALA A O 1
ATOM 771 N N . ASP A 1 119 ? 98.770 69.160 106.545 1.00 52.69 96 ASP A N 1
ATOM 772 C CA . ASP A 1 119 ? 98.632 67.859 105.902 1.00 55.07 96 ASP A CA 1
ATOM 773 C C . ASP A 1 119 ? 99.834 66.955 106.142 1.00 54.14 96 ASP A C 1
ATOM 774 O O . ASP A 1 119 ? 99.779 65.777 105.775 1.00 54.18 96 ASP A O 1
ATOM 779 N N . LEU A 1 120 ? 100.906 67.481 106.737 1.00 52.89 97 LEU A N 1
ATOM 780 C CA . LEU A 1 120 ? 102.101 66.705 107.070 1.00 54.84 97 LEU A CA 1
ATOM 781 C C . LEU A 1 120 ? 102.754 66.113 105.825 1.00 57.48 97 LEU A C 1
ATOM 782 O O . LEU A 1 120 ? 103.247 64.984 105.835 1.00 59.17 97 LEU A O 1
ATOM 787 N N . GLN A 1 121 ? 102.757 66.886 104.737 1.00 59.70 98 GLN A N 1
ATOM 788 C CA . GLN A 1 121 ? 103.535 66.498 103.566 1.00 58.96 98 GLN A CA 1
ATOM 789 C C . GLN A 1 121 ? 105.027 66.542 103.864 1.00 58.99 98 GLN A C 1
ATOM 790 O O . GLN A 1 121 ? 105.797 65.757 103.300 1.00 62.13 98 GLN A O 1
ATOM 796 N N . ASP A 1 122 ? 105.447 67.447 104.745 1.00 58.97 99 ASP A N 1
ATOM 797 C CA . ASP A 1 122 ? 106.813 67.489 105.235 1.00 56.83 99 ASP A CA 1
ATOM 798 C C . ASP A 1 122 ? 106.881 66.733 106.549 1.00 57.41 99 ASP A C 1
ATOM 799 O O . ASP A 1 122 ? 106.153 67.089 107.488 1.00 59.67 99 ASP A O 1
ATOM 804 N N . PRO A 1 123 ? 107.712 65.702 106.668 1.00 51.58 100 PRO A N 1
ATOM 805 C CA . PRO A 1 123 ? 107.704 64.869 107.876 1.00 52.25 100 PRO A CA 1
ATOM 806 C C . PRO A 1 123 ? 108.050 65.683 109.109 1.00 53.03 100 PRO A C 1
ATOM 807 O O . PRO A 1 123 ? 109.120 66.307 109.174 1.00 50.79 100 PRO A O 1
ATOM 811 N N . PRO A 1 124 ? 107.163 65.710 110.107 1.00 47.99 101 PRO A N 1
ATOM 812 C CA . PRO A 1 124 ? 107.474 66.442 111.345 1.00 43.78 101 PRO A CA 1
ATOM 813 C C . PRO A 1 124 ? 108.664 65.880 112.098 1.00 44.49 101 PRO A C 1
ATOM 814 O O . PRO A 1 124 ? 109.255 66.599 112.913 1.00 49.99 101 PRO A O 1
ATOM 818 N N . GLU A 1 125 ? 109.033 64.619 111.855 1.00 47.76 102 GLU A N 1
ATOM 819 C CA . GLU A 1 125 ? 110.199 64.042 112.518 1.00 45.50 102 GLU A CA 1
ATOM 820 C C . GLU A 1 125 ? 111.458 64.834 112.200 1.00 51.35 102 GLU A C 1
ATOM 821 O O . GLU A 1 125 ? 112.335 64.995 113.059 1.00 53.26 102 GLU A O 1
ATOM 827 N N . LEU A 1 126 ? 111.553 65.361 110.977 1.00 45.96 103 LEU A N 1
ATOM 828 C CA . LEU A 1 126 ? 112.702 66.171 110.596 1.00 35.90 103 LEU A CA 1
ATOM 829 C C . LEU A 1 126 ? 112.860 67.394 111.484 1.00 41.13 103 LEU A C 1
ATOM 830 O O . LEU A 1 126 ? 113.963 67.949 111.558 1.00 48.92 103 LEU A O 1
ATOM 835 N N . ILE A 1 127 ? 111.784 67.824 112.154 1.00 37.10 104 ILE A N 1
ATOM 836 C CA . ILE A 1 127 ? 111.889 68.889 113.149 1.00 34.65 104 ILE A CA 1
ATOM 837 C C . ILE A 1 127 ? 113.062 68.616 114.078 1.00 36.39 104 ILE A C 1
ATOM 838 O O . ILE A 1 127 ? 113.905 69.490 114.319 1.00 44.52 104 ILE A O 1
ATOM 843 N N . HIS A 1 128 ? 113.156 67.378 114.571 1.00 36.55 105 HIS A N 1
ATOM 844 C CA . HIS A 1 128 ? 114.254 67.007 115.455 1.00 35.70 105 HIS A CA 1
ATOM 845 C C . HIS A 1 128 ? 115.594 67.350 114.819 1.00 39.37 105 HIS A C 1
ATOM 846 O O . HIS A 1 128 ? 116.403 68.081 115.403 1.00 37.69 105 HIS A O 1
ATOM 853 N N . GLU A 1 129 ? 115.809 66.891 113.582 1.00 41.16 106 GLU A N 1
ATOM 854 C CA . GLU A 1 129 ? 117.044 67.218 112.880 1.00 38.89 106 GLU A CA 1
ATOM 855 C C . GLU A 1 129 ? 117.249 68.723 112.813 1.00 37.01 106 GLU A C 1
ATOM 856 O O . GLU A 1 129 ? 118.335 69.223 113.134 1.00 39.45 106 GLU A O 1
ATOM 862 N N . LEU A 1 130 ? 116.200 69.465 112.445 1.00 31.01 107 LEU A N 1
ATOM 863 C CA . LEU A 1 130 ? 116.309 70.917 112.392 1.00 17.97 107 LEU A CA 1
ATOM 864 C C . LEU A 1 130 ? 116.777 71.463 113.730 1.00 28.19 107 LEU A C 1
ATOM 865 O O . LEU A 1 130 ? 117.728 72.253 113.795 1.00 32.84 107 LEU A O 1
ATOM 870 N N . VAL A 1 131 ? 116.160 70.996 114.819 1.00 31.20 108 VAL A N 1
ATOM 871 C CA . VAL A 1 131 ? 116.536 71.480 116.142 1.00 32.38 108 VAL A CA 1
ATOM 872 C C . VAL A 1 131 ? 118.007 71.199 116.398 1.00 28.07 108 VAL A C 1
ATOM 873 O O . VAL A 1 131 ? 118.738 72.057 116.909 1.00 34.74 108 VAL A O 1
ATOM 877 N N . ASP A 1 132 ? 118.477 70.017 115.994 1.00 27.30 109 ASP A N 1
ATOM 878 C CA . ASP A 1 132 ? 119.890 69.698 116.150 1.00 29.17 109 ASP A CA 1
ATOM 879 C C . ASP A 1 132 ? 120.752 70.717 115.421 1.00 29.26 109 ASP A C 1
ATOM 880 O O . ASP A 1 132 ? 121.689 71.282 115.998 1.00 31.42 109 ASP A O 1
ATOM 885 N N . LYS A 1 133 ? 120.413 71.008 114.162 1.00 30.79 110 LYS A N 1
ATOM 886 C CA . LYS A 1 133 ? 121.187 71.991 113.415 1.00 21.90 110 LYS A CA 1
ATOM 887 C C . LYS A 1 133 ? 121.067 73.371 114.038 1.00 28.32 110 LYS A C 1
ATOM 888 O O . LYS A 1 133 ? 121.976 74.196 113.899 1.00 36.09 110 LYS A O 1
ATOM 894 N N . TRP A 1 134 ? 119.958 73.636 114.730 1.00 28.52 111 TRP A N 1
ATOM 895 C CA . TRP A 1 134 ? 119.811 74.906 115.423 1.00 10.55 111 TRP A CA 1
ATOM 896 C C . TRP A 1 134 ? 120.741 74.992 116.622 1.00 29.92 111 TRP A C 1
ATOM 897 O O . TRP A 1 134 ? 121.209 76.083 116.965 1.00 36.34 111 TRP A O 1
ATOM 908 N N . ARG A 1 135 ? 121.024 73.860 117.265 1.00 37.78 112 ARG A N 1
ATOM 909 C CA . ARG A 1 135 ? 121.881 73.861 118.441 1.00 28.76 112 ARG A CA 1
ATOM 910 C C . ARG A 1 135 ? 123.360 73.849 118.090 1.00 37.12 112 ARG A C 1
ATOM 911 O O . ARG A 1 135 ? 124.196 73.979 118.990 1.00 44.22 112 ARG A O 1
ATOM 919 N N . GLU A 1 136 ? 123.699 73.704 116.812 1.00 37.28 113 GLU A N 1
ATOM 920 C CA . GLU A 1 136 ? 125.078 73.790 116.356 1.00 28.89 113 GLU A CA 1
ATOM 921 C C . GLU A 1 136 ? 125.481 75.208 115.979 1.00 37.08 113 GLU A C 1
ATOM 922 O O . GLU A 1 136 ? 126.589 75.406 115.472 1.00 46.81 113 GLU A O 1
ATOM 928 N N . GLY A 1 137 ? 124.609 76.189 116.201 1.00 30.74 114 GLY A N 1
ATOM 929 C CA . GLY A 1 137 ? 124.920 77.581 115.947 1.00 28.95 114 GLY A CA 1
ATOM 930 C C . GLY A 1 137 ? 124.286 78.167 114.707 1.00 32.72 114 GLY A C 1
ATOM 931 O O . GLY A 1 137 ? 124.512 79.348 114.423 1.00 38.51 114 GLY A O 1
ATOM 932 N N . TYR A 1 138 ? 123.497 77.398 113.966 1.00 30.84 115 TYR A N 1
ATOM 933 C CA . TYR A 1 138 ? 122.874 77.909 112.755 1.00 23.09 115 TYR A CA 1
ATOM 934 C C . TYR A 1 138 ? 121.585 78.645 113.084 1.00 22.76 115 TYR A C 1
ATOM 935 O O . TYR A 1 138 ? 120.781 78.190 113.901 1.00 31.86 115 TYR A O 1
ATOM 944 N N . ASP A 1 139 ? 121.397 79.794 112.442 1.00 20.33 116 ASP A N 1
ATOM 945 C CA . ASP A 1 139 ? 120.227 80.622 112.691 1.00 18.13 116 ASP A CA 1
ATOM 946 C C . ASP A 1 139 ? 119.063 80.283 111.775 1.00 22.85 116 ASP A C 1
ATOM 947 O O . ASP A 1 139 ? 117.904 80.425 112.180 1.00 32.19 116 ASP A O 1
ATOM 952 N N . ILE A 1 140 ? 119.340 79.844 110.551 1.00 22.19 117 ILE A N 1
ATOM 953 C CA . ILE A 1 140 ? 118.320 79.361 109.630 1.00 17.20 117 ILE A CA 1
ATOM 954 C C . ILE A 1 140 ? 118.704 77.956 109.200 1.00 22.17 117 ILE A C 1
ATOM 955 O O . ILE A 1 140 ? 119.830 77.727 108.747 1.00 26.92 117 ILE A O 1
ATOM 960 N N . VAL A 1 141 ? 117.774 77.022 109.348 1.00 20.25 118 VAL A N 1
ATOM 961 C CA . VAL A 1 141 ? 117.951 75.652 108.886 1.00 20.59 118 VAL A CA 1
ATOM 962 C C . VAL A 1 141 ? 116.836 75.363 107.896 1.00 20.83 118 VAL A C 1
ATOM 963 O O . VAL A 1 141 ? 115.683 75.166 108.294 1.00 31.23 118 VAL A O 1
ATOM 967 N N . TYR A 1 142 ? 117.170 75.343 106.612 1.00 26.55 119 TYR A N 1
ATOM 968 C CA . TYR A 1 142 ? 116.201 74.986 105.590 1.00 27.49 119 TYR A CA 1
ATOM 969 C C . TYR A 1 142 ? 116.002 73.479 105.554 1.00 23.74 119 TYR A C 1
ATOM 970 O O . TYR A 1 142 ? 116.950 72.707 105.717 1.00 33.85 119 TYR A O 1
ATOM 979 N N . ALA A 1 143 ? 114.760 73.060 105.351 1.00 32.18 120 ALA A N 1
ATOM 980 C CA . ALA A 1 143 ? 114.446 71.672 105.041 1.00 30.34 120 ALA A CA 1
ATOM 981 C C . ALA A 1 143 ? 114.307 71.574 103.529 1.00 33.73 120 ALA A C 1
ATOM 982 O O . ALA A 1 143 ? 113.335 72.074 102.955 1.00 39.58 120 ALA A O 1
ATOM 984 N N . THR A 1 144 ? 115.282 70.942 102.885 1.00 38.07 121 THR A N 1
ATOM 985 C CA . THR A 1 144 ? 115.356 70.880 101.432 1.00 41.35 121 THR A CA 1
ATOM 986 C C . THR A 1 144 ? 115.083 69.461 100.959 1.00 42.61 121 THR A C 1
ATOM 987 O O . THR A 1 144 ? 115.623 68.501 101.517 1.00 44.18 121 THR A O 1
ATOM 991 N N . ARG A 1 145 ? 114.242 69.334 99.938 1.00 52.98 122 ARG A N 1
ATOM 992 C CA . ARG A 1 145 ? 114.017 68.036 99.321 1.00 52.93 122 ARG A CA 1
ATOM 993 C C . ARG A 1 145 ? 115.264 67.590 98.572 1.00 55.22 122 ARG A C 1
ATOM 994 O O . ARG A 1 145 ? 115.953 68.398 97.943 1.00 53.24 122 ARG A O 1
ATOM 1002 N N . ARG A 1 146 ? 115.562 66.292 98.655 1.00 56.13 123 ARG A N 1
ATOM 1003 C CA . ARG A 1 146 ? 116.716 65.757 97.941 1.00 57.97 123 ARG A CA 1
ATOM 1004 C C . ARG A 1 146 ? 116.539 65.886 96.434 1.00 60.93 123 ARG A C 1
ATOM 1005 O O . ARG A 1 146 ? 117.475 66.264 95.721 1.00 58.03 123 ARG A O 1
ATOM 1013 N N . SER A 1 147 ? 115.343 65.587 95.933 1.00 69.40 124 SER A N 1
ATOM 1014 C CA . SER A 1 147 ? 115.039 65.704 94.516 1.00 68.35 124 SER A CA 1
ATOM 1015 C C . SER A 1 147 ? 113.591 66.137 94.348 1.00 70.30 124 SER A C 1
ATOM 1016 O O . SER A 1 147 ? 112.752 65.902 95.221 1.00 69.91 124 SER A O 1
ATOM 1019 N N . ARG A 1 148 ? 113.306 66.775 93.210 1.00 75.15 125 ARG A N 1
ATOM 1020 C CA . ARG A 1 148 ? 111.944 67.223 92.941 1.00 77.55 125 ARG A CA 1
ATOM 1021 C C . ARG A 1 148 ? 111.023 66.054 92.615 1.00 78.93 125 ARG A C 1
ATOM 1022 O O . ARG A 1 148 ? 109.837 66.088 92.962 1.00 77.78 125 ARG A O 1
ATOM 1030 N N . GLN A 1 149 ? 111.547 65.023 91.949 1.00 89.44 126 GLN A N 1
ATOM 1031 C CA . GLN A 1 149 ? 110.849 63.756 91.751 1.00 89.61 126 GLN A CA 1
ATOM 1032 C C . GLN A 1 149 ? 109.506 63.909 91.047 1.00 90.07 126 GLN A C 1
ATOM 1033 O O . GLN A 1 149 ? 109.443 63.952 89.814 1.00 88.74 126 GLN A O 1
ATOM 1039 N N . GLY A 1 150 ? 108.425 63.984 91.828 1.00 90.11 127 GLY A N 1
ATOM 1040 C CA . GLY A 1 150 ? 107.084 63.918 91.271 1.00 90.22 127 GLY A CA 1
ATOM 1041 C C . GLY A 1 150 ? 106.686 65.114 90.434 1.00 91.23 127 GLY A C 1
ATOM 1042 O O . GLY A 1 150 ? 105.734 65.016 89.652 1.00 91.23 127 GLY A O 1
ATOM 1043 N N . GLU A 1 151 ? 107.380 66.239 90.581 1.00 89.72 128 GLU A N 1
ATOM 1044 C CA . GLU A 1 151 ? 107.058 67.416 89.787 1.00 88.32 128 GLU A CA 1
ATOM 1045 C C . GLU A 1 151 ? 107.329 67.152 88.311 1.00 89.95 128 GLU A C 1
ATOM 1046 O O . GLU A 1 151 ? 108.289 66.465 87.950 1.00 88.14 128 GLU A O 1
ATOM 1052 N N . THR A 1 152 ? 106.469 67.701 87.456 1.00 87.84 129 THR A N 1
ATOM 1053 C CA . THR A 1 152 ? 106.571 67.485 86.021 1.00 85.65 129 THR A CA 1
ATOM 1054 C C . THR A 1 152 ? 107.829 68.151 85.466 1.00 84.99 129 THR A C 1
ATOM 1055 O O . THR A 1 152 ? 108.445 69.007 86.106 1.00 87.23 129 THR A O 1
ATOM 1059 N N . TRP A 1 153 ? 108.211 67.736 84.254 1.00 79.60 130 TRP A N 1
ATOM 1060 C CA . TRP A 1 153 ? 109.389 68.310 83.612 1.00 81.54 130 TRP A CA 1
ATOM 1061 C C . TRP A 1 153 ? 109.238 69.812 83.420 1.00 81.33 130 TRP A C 1
ATOM 1062 O O . TRP A 1 153 ? 110.205 70.565 83.581 1.00 81.57 130 TRP A O 1
ATOM 1073 N N . VAL A 1 154 ? 108.037 70.266 83.059 1.00 79.76 131 VAL A N 1
ATOM 1074 C CA . VAL A 1 154 ? 107.814 71.695 82.855 1.00 80.30 131 VAL A CA 1
ATOM 1075 C C . VAL A 1 154 ? 108.043 72.456 84.154 1.00 79.89 131 VAL A C 1
ATOM 1076 O O . VAL A 1 154 ? 108.704 73.501 84.173 1.00 79.71 131 VAL A O 1
ATOM 1080 N N . LYS A 1 155 ? 107.505 71.939 85.261 1.00 76.94 132 LYS A N 1
ATOM 1081 C CA . LYS A 1 155 ? 107.678 72.604 86.548 1.00 75.69 132 LYS A CA 1
ATOM 1082 C C . LYS A 1 155 ? 109.144 72.645 86.959 1.00 74.54 132 LYS A C 1
ATOM 1083 O O . LYS A 1 155 ? 109.640 73.684 87.412 1.00 75.40 132 LYS A O 1
ATOM 1089 N N . GLN A 1 156 ? 109.855 71.525 86.804 1.00 73.08 133 GLN A N 1
ATOM 1090 C CA . GLN A 1 156 ? 111.266 71.486 87.175 1.00 71.44 133 GLN A CA 1
ATOM 1091 C C . GLN A 1 156 ? 112.088 72.447 86.328 1.00 72.53 133 GLN A C 1
ATOM 1092 O O . GLN A 1 156 ? 112.940 73.176 86.850 1.00 76.35 133 GLN A O 1
ATOM 1098 N N . PHE A 1 157 ? 111.848 72.460 85.015 1.00 68.27 134 PHE A N 1
ATOM 1099 C CA . PHE A 1 157 ? 112.601 73.344 84.133 1.00 68.24 134 PHE A CA 1
ATOM 1100 C C . PHE A 1 157 ? 112.310 74.807 84.435 1.00 69.51 134 PHE A C 1
ATOM 1101 O O . PHE A 1 157 ? 113.229 75.635 84.456 1.00 69.09 134 PHE A O 1
ATOM 1109 N N . THR A 1 158 ? 111.041 75.148 84.677 1.00 67.17 135 THR A N 1
ATOM 1110 C CA . THR A 1 158 ? 110.703 76.528 85.003 1.00 67.01 135 THR A CA 1
ATOM 1111 C C . THR A 1 158 ? 111.328 76.952 86.325 1.00 67.63 135 THR A C 1
ATOM 1112 O O . THR A 1 158 ? 111.835 78.072 86.442 1.00 71.06 135 THR A O 1
ATOM 1116 N N . ALA A 1 159 ? 111.310 76.071 87.329 1.00 63.52 136 ALA A N 1
ATOM 1117 C CA . ALA A 1 159 ? 111.935 76.400 88.606 1.00 63.21 136 ALA A CA 1
ATOM 1118 C C . ALA A 1 159 ? 113.438 76.599 88.452 1.00 63.75 136 ALA A C 1
ATOM 1119 O O . ALA A 1 159 ? 114.003 77.556 88.995 1.00 66.71 136 ALA A O 1
ATOM 1121 N N . LYS A 1 160 ? 114.101 75.706 87.713 1.00 61.37 137 LYS A N 1
ATOM 1122 C CA . LYS A 1 160 ? 115.540 75.833 87.514 1.00 63.30 137 LYS A CA 1
ATOM 1123 C C . LYS A 1 160 ? 115.883 77.119 86.775 1.00 64.38 137 LYS A C 1
ATOM 1124 O O . LYS A 1 160 ? 116.827 77.829 87.149 1.00 67.98 137 LYS A O 1
ATOM 1130 N N . MET A 1 161 ? 115.119 77.443 85.729 1.00 62.37 138 MET A N 1
ATOM 1131 C CA . MET A 1 161 ? 115.367 78.671 84.985 1.00 64.35 138 MET A CA 1
ATOM 1132 C C . MET A 1 161 ? 115.127 79.898 85.853 1.00 64.49 138 MET A C 1
ATOM 1133 O O . MET A 1 161 ? 115.892 80.866 85.793 1.00 68.06 138 MET A O 1
ATOM 1138 N N . PHE A 1 162 ? 114.069 79.878 86.668 1.00 57.50 139 PHE A N 1
ATOM 1139 C CA . PHE A 1 162 ? 113.798 81.006 87.550 1.00 52.97 139 PHE A CA 1
ATOM 1140 C C . PHE A 1 162 ? 114.919 81.203 88.558 1.00 55.06 139 PHE A C 1
ATOM 1141 O O . PHE A 1 162 ? 115.330 82.338 88.824 1.00 59.00 139 PHE A O 1
ATOM 1149 N N . TYR A 1 163 ? 115.415 80.112 89.145 1.00 58.55 140 TYR A N 1
ATOM 1150 C CA . TYR A 1 163 ? 116.484 80.242 90.129 1.00 52.96 140 TYR A CA 1
ATOM 1151 C C . TYR A 1 163 ? 117.774 80.727 89.481 1.00 54.18 140 TYR A C 1
ATOM 1152 O O . TYR A 1 163 ? 118.477 81.571 90.048 1.00 59.13 140 TYR A O 1
ATOM 1161 N N . LYS A 1 164 ? 118.088 80.233 88.281 1.00 58.11 141 LYS A N 1
ATOM 1162 C CA . LYS A 1 164 ? 119.255 80.741 87.566 1.00 60.01 141 LYS A CA 1
ATOM 1163 C C . LYS A 1 164 ? 119.109 82.227 87.258 1.00 62.13 141 LYS A C 1
ATOM 1164 O O . LYS A 1 164 ? 120.061 83.002 87.420 1.00 62.29 141 LYS A O 1
ATOM 1170 N N . VAL A 1 165 ? 117.918 82.642 86.821 1.00 58.27 142 VAL A N 1
ATOM 1171 C CA . VAL A 1 165 ? 117.687 84.038 86.469 1.00 55.10 142 VAL A CA 1
ATOM 1172 C C . VAL A 1 165 ? 117.809 84.932 87.696 1.00 57.45 142 VAL A C 1
ATOM 1173 O O . VAL A 1 165 ? 118.433 85.998 87.641 1.00 58.66 142 VAL A O 1
ATOM 1177 N N . ILE A 1 166 ? 117.220 84.521 88.819 1.00 53.14 143 ILE A N 1
ATOM 1178 C CA . ILE A 1 166 ? 117.264 85.354 90.017 1.00 48.90 143 ILE A CA 1
ATOM 1179 C C . ILE A 1 166 ? 118.672 85.376 90.601 1.00 53.00 143 ILE A C 1
ATOM 1180 O O . ILE A 1 166 ? 119.084 86.362 91.223 1.00 58.66 143 ILE A O 1
ATOM 1185 N N . GLY A 1 167 ? 119.433 84.295 90.415 1.00 57.03 144 GLY A N 1
ATOM 1186 C CA . GLY A 1 167 ? 120.826 84.314 90.825 1.00 56.69 144 GLY A CA 1
ATOM 1187 C C . GLY A 1 167 ? 121.667 85.257 89.987 1.00 56.82 144 GLY A C 1
ATOM 1188 O O . GLY A 1 167 ? 122.525 85.971 90.512 1.00 62.03 144 GLY A O 1
ATOM 1189 N N . ARG A 1 168 ? 121.438 85.271 88.672 1.00 59.60 145 ARG A N 1
ATOM 1190 C CA . ARG A 1 168 ? 122.198 86.161 87.800 1.00 56.87 145 ARG A CA 1
ATOM 1191 C C . ARG A 1 168 ? 121.829 87.622 88.036 1.00 58.10 145 ARG A C 1
ATOM 1192 O O . ARG A 1 168 ? 122.707 88.487 88.122 1.00 62.91 145 ARG A O 1
ATOM 1200 N N . MET A 1 169 ? 120.531 87.916 88.143 1.00 58.99 146 MET A N 1
ATOM 1201 C CA . MET A 1 169 ? 120.090 89.306 88.224 1.00 61.38 146 MET A CA 1
ATOM 1202 C C . MET A 1 169 ? 120.375 89.916 89.591 1.00 62.57 146 MET A C 1
ATOM 1203 O O . MET A 1 169 ? 120.808 91.070 89.682 1.00 65.42 146 MET A O 1
ATOM 1208 N N . THR A 1 170 ? 120.139 89.166 90.662 1.00 57.34 147 THR A N 1
ATOM 1209 C CA . THR A 1 170 ? 120.215 89.698 92.011 1.00 59.46 147 THR A CA 1
ATOM 1210 C C . THR A 1 170 ? 121.539 89.316 92.668 1.00 60.21 147 THR A C 1
ATOM 1211 O O . THR A 1 170 ? 122.362 88.590 92.107 1.00 61.15 147 THR A O 1
ATOM 1215 N N . GLU A 1 171 ? 121.741 89.825 93.882 1.00 57.95 148 GLU A N 1
ATOM 1216 C CA . GLU A 1 171 ? 122.911 89.506 94.687 1.00 60.13 148 GLU A CA 1
ATOM 1217 C C . GLU A 1 171 ? 122.614 88.483 95.776 1.00 62.04 148 GLU A C 1
ATOM 1218 O O . GLU A 1 171 ? 123.522 88.114 96.525 1.00 61.34 148 GLU A O 1
ATOM 1224 N N . ILE A 1 172 ? 121.373 88.020 95.878 1.00 52.69 149 ILE A N 1
ATOM 1225 C CA . ILE A 1 172 ? 121.001 87.015 96.860 1.00 48.56 149 ILE A CA 1
ATOM 1226 C C . ILE A 1 172 ? 121.223 85.631 96.264 1.00 54.25 149 ILE A C 1
ATOM 1227 O O . ILE A 1 172 ? 121.243 85.446 95.045 1.00 54.94 149 ILE A O 1
ATOM 1232 N N . LYS A 1 173 ? 121.391 84.642 97.139 1.00 53.93 150 LYS A N 1
ATOM 1233 C CA . LYS A 1 173 ? 121.648 83.259 96.738 1.00 54.23 150 LYS A CA 1
ATOM 1234 C C . LYS A 1 173 ? 120.598 82.375 97.403 1.00 52.18 150 LYS A C 1
ATOM 1235 O O . LYS A 1 173 ? 120.817 81.851 98.498 1.00 52.07 150 LYS A O 1
ATOM 1241 N N . ILE A 1 174 ? 119.460 82.210 96.736 1.00 49.36 151 ILE A N 1
ATOM 1242 C CA . ILE A 1 174 ? 118.361 81.402 97.256 1.00 49.36 151 ILE A CA 1
ATOM 1243 C C . ILE A 1 174 ? 118.735 79.929 97.142 1.00 52.83 151 ILE A C 1
ATOM 1244 O O . ILE A 1 174 ? 119.041 79.453 96.039 1.00 56.65 151 ILE A O 1
ATOM 1249 N N . PRO A 1 175 ? 118.731 79.176 98.244 1.00 51.51 152 PRO A N 1
ATOM 1250 C CA . PRO A 1 175 ? 119.121 77.770 98.162 1.00 49.61 152 PRO A CA 1
ATOM 1251 C C . PRO A 1 175 ? 118.087 76.966 97.397 1.00 53.58 152 PRO A C 1
ATOM 1252 O O . PRO A 1 175 ? 116.892 77.311 97.389 1.00 52.60 152 PRO A O 1
ATOM 1256 N N . PRO A 1 176 ? 118.497 75.891 96.733 1.00 57.71 153 PRO A N 1
ATOM 1257 C CA . PRO A 1 176 ? 117.551 75.107 95.936 1.00 57.53 153 PRO A CA 1
ATOM 1258 C C . PRO A 1 176 ? 116.673 74.204 96.787 1.00 52.97 153 PRO A C 1
ATOM 1259 O O . PRO A 1 176 ? 117.063 73.741 97.861 1.00 50.77 153 PRO A O 1
ATOM 1263 N N . ASN A 1 177 ? 115.461 73.967 96.279 1.00 52.33 154 ASN A N 1
ATOM 1264 C CA . ASN A 1 177 ? 114.521 72.993 96.840 1.00 49.74 154 ASN A CA 1
ATOM 1265 C C . ASN A 1 177 ? 114.100 73.340 98.265 1.00 49.00 154 ASN A C 1
ATOM 1266 O O . ASN A 1 177 ? 113.714 72.459 99.037 1.00 53.04 154 ASN A O 1
ATOM 1271 N N . THR A 1 178 ? 114.155 74.617 98.627 1.00 46.35 155 THR A N 1
ATOM 1272 C CA . THR A 1 178 ? 113.727 75.060 99.946 1.00 42.40 155 THR A CA 1
ATOM 1273 C C . THR A 1 178 ? 112.266 75.483 99.898 1.00 47.08 155 THR A C 1
ATOM 1274 O O . THR A 1 178 ? 111.864 76.253 99.021 1.00 51.82 155 THR A O 1
ATOM 1278 N N . GLY A 1 179 ? 111.473 74.970 100.838 1.00 42.10 156 GLY A N 1
ATOM 1279 C CA . GLY A 1 179 ? 110.099 75.359 100.995 1.00 32.92 156 GLY A CA 1
ATOM 1280 C C . GLY A 1 179 ? 109.877 76.200 102.234 1.00 38.87 156 GLY A C 1
ATOM 1281 O O . GLY A 1 179 ? 110.790 76.857 102.751 1.00 40.40 156 GLY A O 1
ATOM 1282 N N . ASP A 1 180 ? 108.639 76.178 102.721 1.00 41.03 157 ASP A N 1
ATOM 1283 C CA . ASP A 1 180 ? 108.316 76.877 103.957 1.00 38.50 157 ASP A CA 1
ATOM 1284 C C . ASP A 1 180 ? 108.705 76.086 105.198 1.00 38.31 157 ASP A C 1
ATOM 1285 O O . ASP A 1 180 ? 108.751 76.663 106.288 1.00 37.04 157 ASP A O 1
ATOM 1290 N N . PHE A 1 181 ? 108.989 74.793 105.059 1.00 35.81 158 PHE A N 1
ATOM 1291 C CA . PHE A 1 181 ? 109.494 73.996 106.171 1.00 22.98 158 PHE A CA 1
ATOM 1292 C C . PHE A 1 181 ? 110.924 74.417 106.472 1.00 30.74 158 PHE A C 1
ATOM 1293 O O . PHE A 1 181 ? 111.838 74.144 105.688 1.00 43.09 158 PHE A O 1
ATOM 1301 N N . ARG A 1 182 ? 111.120 75.086 107.601 1.00 27.41 159 ARG A N 1
ATOM 1302 C CA . ARG A 1 182 ? 112.439 75.555 107.992 1.00 27.46 159 ARG A CA 1
ATOM 1303 C C . ARG A 1 182 ? 112.407 75.885 109.475 1.00 30.87 159 ARG A C 1
ATOM 1304 O O . ARG A 1 182 ? 111.346 75.947 110.096 1.00 37.56 159 ARG A O 1
ATOM 1312 N N . LEU A 1 183 ? 113.591 76.080 110.035 1.00 24.32 160 LEU A N 1
ATOM 1313 C CA . LEU A 1 183 ? 113.754 76.584 111.389 1.00 13.94 160 LEU A CA 1
ATOM 1314 C C . LEU A 1 183 ? 114.403 77.957 111.312 1.00 14.95 160 LEU A C 1
ATOM 1315 O O . LEU A 1 183 ? 115.437 78.119 110.659 1.00 27.31 160 LEU A O 1
ATOM 1320 N N . MET A 1 184 ? 113.795 78.936 111.972 1.00 17.59 161 MET A N 1
ATOM 1321 C CA . MET A 1 184 ? 114.338 80.282 112.066 1.00 12.94 161 MET A CA 1
ATOM 1322 C C . MET A 1 184 ? 114.618 80.594 113.526 1.00 21.73 161 MET A C 1
ATOM 1323 O O . MET A 1 184 ? 113.731 80.462 114.372 1.00 21.68 161 MET A O 1
ATOM 1328 N N . ASP A 1 185 ? 115.845 81.008 113.819 1.00 20.29 162 ASP A N 1
ATOM 1329 C CA . ASP A 1 185 ? 116.170 81.446 115.165 1.00 15.29 162 ASP A CA 1
ATOM 1330 C C . ASP A 1 185 ? 115.447 82.753 115.470 1.00 20.04 162 ASP A C 1
ATOM 1331 O O . ASP A 1 185 ? 115.077 83.506 114.566 1.00 28.59 162 ASP A O 1
ATOM 1336 N N . ARG A 1 186 ? 115.235 83.009 116.764 1.00 19.64 163 ARG A N 1
ATOM 1337 C CA . ARG A 1 186 ? 114.539 84.221 117.190 1.00 25.85 163 ARG A CA 1
ATOM 1338 C C . ARG A 1 186 ? 115.179 85.469 116.599 1.00 21.33 163 ARG A C 1
ATOM 1339 O O . ARG A 1 186 ? 114.487 86.432 116.256 1.00 24.05 163 ARG A O 1
ATOM 1347 N N . LYS A 1 187 ? 116.503 85.466 116.476 1.00 25.18 164 LYS A N 1
ATOM 1348 C CA . LYS A 1 187 ? 117.208 86.598 115.890 1.00 22.04 164 LYS A CA 1
ATOM 1349 C C . LYS A 1 187 ? 116.835 86.785 114.420 1.00 25.11 164 LYS A C 1
ATOM 1350 O O . LYS A 1 187 ? 116.598 87.912 113.968 1.00 23.34 164 LYS A O 1
ATOM 1356 N N . VAL A 1 188 ? 116.725 85.686 113.670 1.00 28.61 165 VAL A N 1
ATOM 1357 C CA . VAL A 1 188 ? 116.285 85.768 112.280 1.00 19.88 165 VAL A CA 1
ATOM 1358 C C . VAL A 1 188 ? 114.821 86.186 112.199 1.00 25.78 165 VAL A C 1
ATOM 1359 O O . VAL A 1 188 ? 114.427 86.945 111.305 1.00 33.37 165 VAL A O 1
ATOM 1363 N N . VAL A 1 189 ? 113.992 85.692 113.120 1.00 24.32 166 VAL A N 1
ATOM 1364 C CA . VAL A 1 189 ? 112.584 86.080 113.143 1.00 18.50 166 VAL A CA 1
ATOM 1365 C C . VAL A 1 189 ? 112.448 87.579 113.371 1.00 23.59 166 VAL A C 1
ATOM 1366 O O . VAL A 1 189 ? 111.647 88.255 112.715 1.00 31.29 166 VAL A O 1
ATOM 1370 N N . ASN A 1 190 ? 113.233 88.123 114.302 1.00 16.77 167 ASN A N 1
ATOM 1371 C CA . ASN A 1 190 ? 113.205 89.557 114.563 1.00 11.51 167 ASN A CA 1
ATOM 1372 C C . ASN A 1 190 ? 113.740 90.347 113.376 1.00 18.48 167 ASN A C 1
ATOM 1373 O O . ASN A 1 190 ? 113.256 91.446 113.088 1.00 24.08 167 ASN A O 1
ATOM 1378 N N . ALA A 1 191 ? 114.750 89.812 112.686 1.00 29.54 168 ALA A N 1
ATOM 1379 C CA . ALA A 1 191 ? 115.243 90.470 111.480 1.00 20.61 168 ALA A CA 1
ATOM 1380 C C . ALA A 1 191 ? 114.167 90.526 110.403 1.00 24.26 168 ALA A C 1
ATOM 1381 O O . ALA A 1 191 ? 114.022 91.540 109.710 1.00 29.66 168 ALA A O 1
ATOM 1383 N N . ILE A 1 192 ? 113.407 89.443 110.241 1.00 22.14 169 ILE A N 1
ATOM 1384 C CA . ILE A 1 192 ? 112.324 89.432 109.261 1.00 18.28 169 ILE A CA 1
ATOM 1385 C C . ILE A 1 192 ? 111.217 90.393 109.677 1.00 26.14 169 ILE A C 1
ATOM 1386 O O . ILE A 1 192 ? 110.606 91.061 108.833 1.00 34.53 169 ILE A O 1
ATOM 1391 N N . LYS A 1 193 ? 110.940 90.483 110.980 1.00 29.42 170 LYS A N 1
ATOM 1392 C CA . LYS A 1 193 ? 109.970 91.456 111.470 1.00 25.72 170 LYS A CA 1
ATOM 1393 C C . LYS A 1 193 ? 110.418 92.891 111.227 1.00 23.68 170 LYS A C 1
ATOM 1394 O O . LYS A 1 193 ? 109.577 93.795 111.205 1.00 26.65 170 LYS A O 1
ATOM 1400 N N . GLN A 1 194 ? 111.717 93.117 111.048 1.00 35.98 171 GLN A N 1
ATOM 1401 C CA . GLN A 1 194 ? 112.264 94.439 110.777 1.00 25.98 171 GLN A CA 1
ATOM 1402 C C . GLN A 1 194 ? 112.054 94.882 109.338 1.00 28.09 171 GLN A C 1
ATOM 1403 O O . GLN A 1 194 ? 112.444 96.001 108.992 1.00 37.71 171 GLN A O 1
ATOM 1409 N N . LEU A 1 195 ? 111.477 94.029 108.493 1.00 26.56 172 LEU A N 1
ATOM 1410 C CA . LEU A 1 195 ? 111.284 94.317 107.075 1.00 28.69 172 LEU A CA 1
ATOM 1411 C C . LEU A 1 195 ? 109.820 94.650 106.826 1.00 35.90 172 LEU A C 1
ATOM 1412 O O . LEU A 1 195 ? 109.004 93.748 106.589 1.00 32.13 172 LEU A O 1
ATOM 1417 N N . PRO A 1 196 ? 109.430 95.925 106.866 1.00 38.54 173 PRO A N 1
ATOM 1418 C CA . PRO A 1 196 ? 108.050 96.267 106.513 1.00 32.36 173 PRO A CA 1
ATOM 1419 C C . PRO A 1 196 ? 107.871 96.260 105.006 1.00 40.14 173 PRO A C 1
ATOM 1420 O O . PRO A 1 196 ? 108.283 97.194 104.312 1.00 51.92 173 PRO A O 1
ATOM 1424 N N . GLU A 1 197 ? 107.246 95.209 104.491 1.00 29.91 174 GLU A N 1
ATOM 1425 C CA . GLU A 1 197 ? 107.134 95.009 103.055 1.00 28.80 174 GLU A CA 1
ATOM 1426 C C . GLU A 1 197 ? 105.787 94.377 102.765 1.00 38.58 174 GLU A C 1
ATOM 1427 O O . GLU A 1 197 ? 105.446 93.344 103.347 1.00 49.57 174 GLU A O 1
ATOM 1433 N N . ARG A 1 198 ? 105.019 95.005 101.883 1.00 36.17 175 ARG A N 1
ATOM 1434 C CA . ARG A 1 198 ? 103.727 94.463 101.495 1.00 34.07 175 ARG A CA 1
ATOM 1435 C C . ARG A 1 198 ? 103.826 93.531 100.299 1.00 31.88 175 ARG A C 1
ATOM 1436 O O . ARG A 1 198 ? 102.965 92.661 100.134 1.00 41.01 175 ARG A O 1
ATOM 1444 N N . THR A 1 199 ? 104.855 93.689 99.476 1.00 36.51 176 THR A N 1
ATOM 1445 C CA . THR A 1 199 ? 105.143 92.802 98.353 1.00 38.00 176 THR A CA 1
ATOM 1446 C C . THR A 1 199 ? 106.390 92.009 98.736 1.00 34.24 176 THR A C 1
ATOM 1447 O O . THR A 1 199 ? 107.517 92.440 98.490 1.00 39.58 176 THR A O 1
ATOM 1451 N N . ARG A 1 200 ? 106.182 90.845 99.344 1.00 40.99 177 ARG A N 1
ATOM 1452 C CA . ARG A 1 200 ? 107.261 90.052 99.915 1.00 35.02 177 ARG A CA 1
ATOM 1453 C C . ARG A 1 200 ? 107.515 88.810 99.078 1.00 34.15 177 ARG A C 1
ATOM 1454 O O . ARG A 1 200 ? 106.579 88.081 98.735 1.00 41.81 177 ARG A O 1
ATOM 1462 N N . PHE A 1 201 ? 108.780 88.574 98.758 1.00 40.58 178 PHE A N 1
ATOM 1463 C CA . PHE A 1 201 ? 109.253 87.295 98.241 1.00 33.44 178 PHE A CA 1
ATOM 1464 C C . PHE A 1 201 ? 110.044 86.661 99.378 1.00 30.53 178 PHE A C 1
ATOM 1465 O O . PHE A 1 201 ? 111.198 87.023 99.618 1.00 38.95 178 PHE A O 1
ATOM 1473 N N . MET A 1 202 ? 109.414 85.718 100.081 1.00 27.93 179 MET A N 1
ATOM 1474 C CA . MET A 1 202 ? 109.976 85.236 101.338 1.00 28.29 179 MET A CA 1
ATOM 1475 C C . MET A 1 202 ? 111.288 84.494 101.125 1.00 27.50 179 MET A C 1
ATOM 1476 O O . MET A 1 202 ? 112.195 84.593 101.956 1.00 32.62 179 MET A O 1
ATOM 1481 N N . LYS A 1 203 ? 111.410 83.739 100.032 1.00 30.63 180 LYS A N 1
ATOM 1482 C CA . LYS A 1 203 ? 112.674 83.070 99.738 1.00 32.37 180 LYS A CA 1
ATOM 1483 C C . LYS A 1 203 ? 113.807 84.082 99.626 1.00 32.18 180 LYS A C 1
ATOM 1484 O O . LYS A 1 203 ? 114.856 83.946 100.273 1.00 29.60 180 LYS A O 1
ATOM 1490 N N . GLY A 1 204 ? 113.597 85.121 98.819 1.00 27.22 181 GLY A N 1
ATOM 1491 C CA . GLY A 1 204 ? 114.590 86.166 98.690 1.00 24.75 181 GLY A CA 1
ATOM 1492 C C . GLY A 1 204 ? 114.810 86.945 99.967 1.00 28.82 181 GLY A C 1
ATOM 1493 O O . GLY A 1 204 ? 115.924 87.392 100.234 1.00 35.79 181 GLY A O 1
ATOM 1494 N N . LEU A 1 205 ? 113.753 87.149 100.756 1.00 25.21 182 LEU A N 1
ATOM 1495 C CA . LEU A 1 205 ? 113.907 87.859 102.021 1.00 22.52 182 LEU A CA 1
ATOM 1496 C C . LEU A 1 205 ? 114.767 87.069 102.999 1.00 25.63 182 LEU A C 1
ATOM 1497 O O . LEU A 1 205 ? 115.604 87.644 103.702 1.00 29.86 182 LEU A O 1
ATOM 1502 N N . PHE A 1 206 ? 114.572 85.750 103.062 1.00 31.95 183 PHE A N 1
ATOM 1503 C CA . PHE A 1 206 ? 115.396 84.919 103.931 1.00 19.15 183 PHE A CA 1
ATOM 1504 C C . PHE A 1 206 ? 116.828 84.841 103.429 1.00 19.93 183 PHE A C 1
ATOM 1505 O O . PHE A 1 206 ? 117.760 84.754 104.234 1.00 24.84 183 PHE A O 1
ATOM 1513 N N . ALA A 1 207 ? 117.024 84.860 102.109 1.00 29.80 184 ALA A N 1
ATOM 1514 C CA . ALA A 1 207 ? 118.380 84.990 101.586 1.00 26.70 184 ALA A CA 1
ATOM 1515 C C . ALA A 1 207 ? 118.988 86.345 101.935 1.00 33.93 184 ALA A C 1
ATOM 1516 O O . ALA A 1 207 ? 120.198 86.440 102.167 1.00 34.12 184 ALA A O 1
ATOM 1518 N N . TRP A 1 208 ? 118.166 87.395 101.980 1.00 31.67 185 TRP A N 1
ATOM 1519 C CA . TRP A 1 208 ? 118.662 88.748 102.212 1.00 18.27 185 TRP A CA 1
ATOM 1520 C C . TRP A 1 208 ? 119.075 88.951 103.664 1.00 26.34 185 TRP A C 1
ATOM 1521 O O . TRP A 1 208 ? 120.040 89.670 103.944 1.00 24.90 185 TRP A O 1
ATOM 1532 N N . VAL A 1 209 ? 118.359 88.335 104.599 1.00 32.21 186 VAL A N 1
ATOM 1533 C CA . VAL A 1 209 ? 118.728 88.411 106.022 1.00 22.28 186 VAL A CA 1
ATOM 1534 C C . VAL A 1 209 ? 119.748 87.300 106.238 1.00 33.80 186 VAL A C 1
ATOM 1535 O O . VAL A 1 209 ? 119.452 86.197 106.705 1.00 50.70 186 VAL A O 1
ATOM 1539 N N . GLY A 1 210 ? 120.994 87.602 105.898 1.00 19.41 187 GLY A N 1
ATOM 1540 C CA . GLY A 1 210 ? 121.982 86.549 105.845 1.00 18.11 187 GLY A CA 1
ATOM 1541 C C . GLY A 1 210 ? 122.635 86.288 107.180 1.00 28.09 187 GLY A C 1
ATOM 1542 O O . GLY A 1 210 ? 123.594 86.961 107.554 1.00 44.13 187 GLY A O 1
ATOM 1543 N N . TYR A 1 211 ? 122.121 85.311 107.906 1.00 19.49 188 TYR A N 1
ATOM 1544 C CA . TYR A 1 211 ? 122.726 84.837 109.135 1.00 18.82 188 TYR A CA 1
ATOM 1545 C C . TYR A 1 211 ? 123.427 83.508 108.849 1.00 19.38 188 TYR A C 1
ATOM 1546 O O . TYR A 1 211 ? 123.616 83.130 107.689 1.00 32.74 188 TYR A O 1
ATOM 1555 N N . ARG A 1 212 ? 123.851 82.812 109.896 1.00 19.25 189 ARG A N 1
ATOM 1556 C CA . ARG A 1 212 ? 124.399 81.470 109.732 1.00 22.79 189 ARG A CA 1
ATOM 1557 C C . ARG A 1 212 ? 123.292 80.543 109.244 1.00 25.26 189 ARG A C 1
ATOM 1558 O O . ARG A 1 212 ? 122.387 80.190 110.006 1.00 30.95 189 ARG A O 1
ATOM 1566 N N . GLN A 1 213 ? 123.356 80.148 107.976 1.00 28.05 190 GLN A N 1
ATOM 1567 C CA . GLN A 1 213 ? 122.305 79.372 107.336 1.00 21.48 190 GLN A CA 1
ATOM 1568 C C . GLN A 1 213 ? 122.845 78.023 106.886 1.00 20.50 190 GLN A C 1
ATOM 1569 O O . GLN A 1 213 ? 123.946 77.936 106.337 1.00 33.27 190 GLN A O 1
ATOM 1575 N N . THR A 1 214 ? 122.059 76.975 107.120 1.00 26.21 191 THR A N 1
ATOM 1576 C CA . THR A 1 214 ? 122.372 75.634 106.649 1.00 30.81 191 THR A CA 1
ATOM 1577 C C . THR A 1 214 ? 121.080 74.972 106.195 1.00 24.95 191 THR A C 1
ATOM 1578 O O . THR A 1 214 ? 120.003 75.571 106.239 1.00 32.72 191 THR A O 1
ATOM 1582 N N . PHE A 1 215 ? 121.188 73.723 105.753 1.00 31.71 192 PHE A N 1
ATOM 1583 C CA . PHE A 1 215 ? 120.033 72.986 105.272 1.00 29.36 192 PHE A CA 1
ATOM 1584 C C . PHE A 1 215 ? 120.114 71.539 105.733 1.00 32.75 192 PHE A C 1
ATOM 1585 O O . PHE A 1 215 ? 121.198 71.010 105.988 1.00 39.98 192 PHE A O 1
ATOM 1593 N N . VAL A 1 216 ? 118.948 70.909 105.840 1.00 36.15 193 VAL A N 1
ATOM 1594 C CA . VAL A 1 216 ? 118.827 69.490 106.146 1.00 34.37 193 VAL A CA 1
ATOM 1595 C C . VAL A 1 216 ? 118.036 68.838 105.022 1.00 34.24 193 VAL A C 1
ATOM 1596 O O . VAL A 1 216 ? 116.936 69.291 104.688 1.00 33.21 193 VAL A O 1
ATOM 1600 N N . LEU A 1 217 ? 118.599 67.786 104.436 1.00 42.87 194 LEU A N 1
ATOM 1601 C CA . LEU A 1 217 ? 117.945 67.096 103.336 1.00 41.37 194 LEU A CA 1
ATOM 1602 C C . LEU A 1 217 ? 116.887 66.131 103.855 1.00 42.34 194 LEU A C 1
ATOM 1603 O O . LEU A 1 217 ? 117.030 65.533 104.925 1.00 46.16 194 LEU A O 1
ATOM 1608 N N . PHE A 1 218 ? 115.813 65.989 103.083 1.00 45.61 195 PHE A N 1
ATOM 1609 C CA . PHE A 1 218 ? 114.743 65.063 103.421 1.00 50.25 195 PHE A CA 1
ATOM 1610 C C . PHE A 1 218 ? 114.016 64.658 102.149 1.00 54.19 195 PHE A C 1
ATOM 1611 O O . PHE A 1 218 ? 113.746 65.496 101.284 1.00 52.89 195 PHE A O 1
ATOM 1619 N N . ASP A 1 219 ? 113.709 63.370 102.039 1.00 68.13 196 ASP A N 1
ATOM 1620 C CA . ASP A 1 219 ? 112.972 62.841 100.898 1.00 68.10 196 ASP A CA 1
ATOM 1621 C C . ASP A 1 219 ? 111.486 62.864 101.234 1.00 68.33 196 ASP A C 1
ATOM 1622 O O . ASP A 1 219 ? 111.037 62.158 102.142 1.00 69.82 196 ASP A O 1
ATOM 1627 N N . ARG A 1 220 ? 110.727 63.681 100.511 1.00 74.24 197 ARG A N 1
ATOM 1628 C CA . ARG A 1 220 ? 109.288 63.724 100.713 1.00 76.07 197 ARG A CA 1
ATOM 1629 C C . ARG A 1 220 ? 108.656 62.421 100.239 1.00 81.34 197 ARG A C 1
ATOM 1630 O O . ARG A 1 220 ? 109.019 61.879 99.191 1.00 83.73 197 ARG A O 1
ATOM 1638 N N . GLU A 1 221 ? 107.707 61.915 101.023 1.00 92.26 198 GLU A N 1
ATOM 1639 C CA . GLU A 1 221 ? 107.114 60.619 100.751 1.00 93.94 198 GLU A CA 1
ATOM 1640 C C . GLU A 1 221 ? 106.304 60.654 99.456 1.00 95.27 198 GLU A C 1
ATOM 1641 O O . GLU A 1 221 ? 105.832 61.712 99.034 1.00 92.91 198 GLU A O 1
ATOM 1647 N N . PRO A 1 222 ? 106.138 59.500 98.802 1.00 101.80 199 PRO A N 1
ATOM 1648 C CA . PRO A 1 222 ? 105.331 59.465 97.571 1.00 101.98 199 PRO A CA 1
ATOM 1649 C C . PRO A 1 222 ? 103.883 59.864 97.782 1.00 100.92 199 PRO A C 1
ATOM 1650 O O . PRO A 1 222 ? 103.200 60.190 96.804 1.00 99.50 199 PRO A O 1
ATOM 1654 N N . ARG A 1 223 ? 103.391 59.838 99.025 1.00 96.63 200 ARG A N 1
ATOM 1655 C CA . ARG A 1 223 ? 102.039 60.312 99.303 1.00 96.20 200 ARG A CA 1
ATOM 1656 C C . ARG A 1 223 ? 101.851 61.758 98.866 1.00 96.97 200 ARG A C 1
ATOM 1657 O O . ARG A 1 223 ? 100.736 62.164 98.522 1.00 97.54 200 ARG A O 1
ATOM 1665 N N . PHE A 1 224 ? 102.927 62.550 98.870 1.00 90.51 201 PHE A N 1
ATOM 1666 C CA . PHE A 1 224 ? 102.869 63.941 98.438 1.00 92.05 201 PHE A CA 1
ATOM 1667 C C . PHE A 1 224 ? 103.950 64.266 97.414 1.00 92.26 201 PHE A C 1
ATOM 1668 O O . PHE A 1 224 ? 104.310 65.437 97.258 1.00 90.02 201 PHE A O 1
ATOM 1676 N N . GLN A 1 225 ? 104.475 63.259 96.711 1.00 97.79 202 GLN A N 1
ATOM 1677 C CA . GLN A 1 225 ? 105.567 63.484 95.771 1.00 99.24 202 GLN A CA 1
ATOM 1678 C C . GLN A 1 225 ? 105.142 64.433 94.659 1.00 100.42 202 GLN A C 1
ATOM 1679 O O . GLN A 1 225 ? 105.649 65.556 94.569 1.00 97.43 202 GLN A O 1
ATOM 1685 N N . GLY A 1 226 ? 104.219 63.997 93.806 1.00 100.95 203 GLY A N 1
ATOM 1686 C CA . GLY A 1 226 ? 103.593 64.920 92.883 1.00 99.80 203 GLY A CA 1
ATOM 1687 C C . GLY A 1 226 ? 102.100 64.717 92.734 1.00 101.02 203 GLY A C 1
ATOM 1688 O O . GLY A 1 226 ? 101.655 63.685 92.222 1.00 100.71 203 GLY A O 1
ATOM 1689 N N . GLN A 1 227 ? 101.313 65.699 93.176 1.00 101.20 204 GLN A N 1
ATOM 1690 C CA . GLN A 1 227 ? 99.899 65.785 92.807 1.00 101.35 204 GLN A CA 1
ATOM 1691 C C . GLN A 1 227 ? 99.511 67.264 92.884 1.00 100.33 204 GLN A C 1
ATOM 1692 O O . GLN A 1 227 ? 99.091 67.756 93.934 1.00 98.11 204 GLN A O 1
ATOM 1698 N N . THR A 1 228 ? 99.645 67.959 91.755 1.00 94.54 205 THR A N 1
ATOM 1699 C CA . THR A 1 228 ? 99.345 69.386 91.709 1.00 94.21 205 THR A CA 1
ATOM 1700 C C . THR A 1 228 ? 99.252 69.887 90.274 1.00 94.96 205 THR A C 1
ATOM 1701 O O . THR A 1 228 ? 100.183 69.702 89.484 1.00 95.09 205 THR A O 1
ATOM 1705 N N . LYS A 1 229 ? 98.137 70.525 89.931 1.00 94.34 206 LYS A N 1
ATOM 1706 C CA . LYS A 1 229 ? 98.018 71.256 88.672 1.00 95.12 206 LYS A CA 1
ATOM 1707 C C . LYS A 1 229 ? 98.429 72.696 88.954 1.00 94.72 206 LYS A C 1
ATOM 1708 O O . LYS A 1 229 ? 97.623 73.506 89.419 1.00 92.02 206 LYS A O 1
ATOM 1714 N N . TRP A 1 230 ? 99.693 73.011 88.684 1.00 88.39 207 TRP A N 1
ATOM 1715 C CA . TRP A 1 230 ? 100.220 74.332 88.999 1.00 86.37 207 TRP A CA 1
ATOM 1716 C C . TRP A 1 230 ? 99.573 75.388 88.114 1.00 87.10 207 TRP A C 1
ATOM 1717 O O . TRP A 1 230 ? 99.497 75.229 86.892 1.00 85.58 207 TRP A O 1
ATOM 1728 N N . ASN A 1 231 ? 99.103 76.466 88.734 1.00 75.48 208 ASN A N 1
ATOM 1729 C CA . ASN A 1 231 ? 98.557 77.602 87.997 1.00 73.22 208 ASN A CA 1
ATOM 1730 C C . ASN A 1 231 ? 99.764 78.440 87.601 1.00 72.36 208 ASN A C 1
ATOM 1731 O O . ASN A 1 231 ? 100.313 79.185 88.415 1.00 71.33 208 ASN A O 1
ATOM 1736 N N . TYR A 1 232 ? 100.192 78.310 86.343 1.00 69.36 209 TYR A N 1
ATOM 1737 C CA . TYR A 1 232 ? 101.428 78.954 85.916 1.00 68.55 209 TYR A CA 1
ATOM 1738 C C . TYR A 1 232 ? 101.309 80.469 85.845 1.00 68.82 209 TYR A C 1
ATOM 1739 O O . TYR A 1 232 ? 102.335 81.150 85.812 1.00 71.21 209 TYR A O 1
ATOM 1748 N N . TRP A 1 233 ? 100.093 81.017 85.821 1.00 58.17 210 TRP A N 1
ATOM 1749 C CA . TRP A 1 233 ? 99.956 82.463 85.961 1.00 59.28 210 TRP A CA 1
ATOM 1750 C C . TRP A 1 233 ? 100.338 82.908 87.368 1.00 60.98 210 TRP A C 1
ATOM 1751 O O . TRP A 1 233 ? 101.053 83.903 87.540 1.00 60.87 210 TRP A O 1
ATOM 1762 N N . LYS A 1 234 ? 99.887 82.170 88.386 1.00 61.09 211 LYS A N 1
ATOM 1763 C CA . LYS A 1 234 ? 100.287 82.472 89.756 1.00 59.94 211 LYS A CA 1
ATOM 1764 C C . LYS A 1 234 ? 101.785 82.277 89.949 1.00 60.88 211 LYS A C 1
ATOM 1765 O O . LYS A 1 234 ? 102.439 83.081 90.621 1.00 65.40 211 LYS A O 1
ATOM 1771 N N . LEU A 1 235 ? 102.345 81.212 89.372 1.00 54.66 212 LEU A N 1
ATOM 1772 C CA . LEU A 1 235 ? 103.786 80.997 89.462 1.00 55.55 212 LEU A CA 1
ATOM 1773 C C . LEU A 1 235 ? 104.554 82.111 88.763 1.00 59.63 212 LEU A C 1
ATOM 1774 O O . LEU A 1 235 ? 105.595 82.563 89.252 1.00 60.58 212 LEU A O 1
ATOM 1779 N N . TRP A 1 236 ? 104.059 82.556 87.607 1.00 52.57 213 TRP A N 1
ATOM 1780 C CA . TRP A 1 236 ? 104.701 83.649 86.888 1.00 51.04 213 TRP A CA 1
ATOM 1781 C C . TRP A 1 236 ? 104.667 84.935 87.699 1.00 52.47 213 TRP A C 1
ATOM 1782 O O . TRP A 1 236 ? 105.660 85.666 87.757 1.00 52.16 213 TRP A O 1
ATOM 1793 N N . ASN A 1 237 ? 103.532 85.228 88.335 1.00 50.03 214 ASN A N 1
ATOM 1794 C CA . ASN A 1 237 ? 103.448 86.425 89.167 1.00 49.52 214 ASN A CA 1
ATOM 1795 C C . ASN A 1 237 ? 104.338 86.309 90.400 1.00 53.81 214 ASN A C 1
ATOM 1796 O O . ASN A 1 237 ? 104.920 87.303 90.844 1.00 52.60 214 ASN A O 1
ATOM 1801 N N . PHE A 1 238 ? 104.454 85.106 90.966 1.00 48.84 215 PHE A N 1
ATOM 1802 C CA . PHE A 1 238 ? 105.359 84.893 92.091 1.00 42.95 215 PHE A CA 1
ATOM 1803 C C . PHE A 1 238 ? 106.809 85.129 91.682 1.00 49.27 215 PHE A C 1
ATOM 1804 O O . PHE A 1 238 ? 107.577 85.775 92.407 1.00 50.04 215 PHE A O 1
ATOM 1812 N N . ALA A 1 239 ? 107.196 84.621 90.510 1.00 43.16 216 ALA A N 1
ATOM 1813 C CA . ALA A 1 239 ? 108.542 84.857 90.001 1.00 42.28 216 ALA A CA 1
ATOM 1814 C C . ALA A 1 239 ? 108.770 86.334 89.713 1.00 46.26 216 ALA A C 1
ATOM 1815 O O . ALA A 1 239 ? 109.865 86.857 89.942 1.00 51.14 216 ALA A O 1
ATOM 1817 N N . LEU A 1 240 ? 107.751 87.018 89.188 1.00 47.24 217 LEU A N 1
ATOM 1818 C CA . LEU A 1 240 ? 107.862 88.452 88.953 1.00 44.17 217 LEU A CA 1
ATOM 1819 C C . LEU A 1 240 ? 108.049 89.208 90.260 1.00 40.75 217 LEU A C 1
ATOM 1820 O O . LEU A 1 240 ? 108.851 90.143 90.335 1.00 40.26 217 LEU A O 1
ATOM 1825 N N . ASP A 1 241 ? 107.314 88.814 91.302 1.00 42.86 218 ASP A N 1
ATOM 1826 C CA . ASP A 1 241 ? 107.503 89.417 92.616 1.00 44.39 218 ASP A CA 1
ATOM 1827 C C . ASP A 1 241 ? 108.927 89.210 93.106 1.00 44.99 218 ASP A C 1
ATOM 1828 O O . ASP A 1 241 ? 109.569 90.148 93.595 1.00 50.97 218 ASP A O 1
ATOM 1833 N N . GLY A 1 242 ? 109.443 87.990 92.960 1.00 40.40 219 GLY A N 1
ATOM 1834 C CA . GLY A 1 242 ? 110.801 87.716 93.398 1.00 34.07 219 GLY A CA 1
ATOM 1835 C C . GLY A 1 242 ? 111.840 88.524 92.646 1.00 36.86 219 GLY A C 1
ATOM 1836 O O . GLY A 1 242 ? 112.771 89.067 93.245 1.00 41.68 219 GLY A O 1
ATOM 1837 N N . ILE A 1 243 ? 111.699 88.610 91.324 1.00 41.44 220 ILE A N 1
ATOM 1838 C CA . ILE A 1 243 ? 112.663 89.353 90.520 1.00 39.70 220 ILE A CA 1
ATOM 1839 C C . ILE A 1 243 ? 112.586 90.843 90.826 1.00 38.13 220 ILE A C 1
ATOM 1840 O O . ILE A 1 243 ? 113.614 91.516 90.963 1.00 41.96 220 ILE A O 1
ATOM 1845 N N . PHE A 1 244 ? 111.373 91.382 90.953 1.00 36.20 221 PHE A N 1
ATOM 1846 C CA . PHE A 1 244 ? 111.206 92.818 91.124 1.00 34.72 221 PHE A CA 1
ATOM 1847 C C . PHE A 1 244 ? 111.550 93.284 92.531 1.00 40.01 221 PHE A C 1
ATOM 1848 O O . PHE A 1 244 ? 111.939 94.443 92.712 1.00 44.29 221 PHE A O 1
ATOM 1856 N N . SER A 1 245 ? 111.422 92.415 93.537 1.00 34.20 222 SER A N 1
ATOM 1857 C CA . SER A 1 245 ? 111.728 92.826 94.900 1.00 29.71 222 SER A CA 1
ATOM 1858 C C . SER A 1 245 ? 113.221 92.885 95.184 1.00 34.98 222 SER A C 1
ATOM 1859 O O . SER A 1 245 ? 113.620 93.471 96.196 1.00 41.09 222 SER A O 1
ATOM 1862 N N . PHE A 1 246 ? 114.056 92.301 94.323 1.00 33.33 223 PHE A N 1
ATOM 1863 C CA . PHE A 1 246 ? 115.485 92.213 94.591 1.00 30.83 223 PHE A CA 1
ATOM 1864 C C . PHE A 1 246 ? 116.340 92.611 93.397 1.00 32.41 223 PHE A C 1
ATOM 1865 O O . PHE A 1 246 ? 117.569 92.496 93.466 1.00 39.57 223 PHE A O 1
ATOM 1873 N N . SER A 1 247 ? 115.734 93.079 92.311 1.00 34.08 224 SER A N 1
ATOM 1874 C CA . SER A 1 247 ? 116.479 93.543 91.152 1.00 39.56 224 SER A CA 1
ATOM 1875 C C . SER A 1 247 ? 115.834 94.807 90.608 1.00 39.10 224 SER A C 1
ATOM 1876 O O . SER A 1 247 ? 114.607 94.937 90.609 1.00 43.79 224 SER A O 1
ATOM 1879 N N . LEU A 1 248 ? 116.668 95.737 90.151 1.00 33.05 225 LEU A N 1
ATOM 1880 C CA . LEU A 1 248 ? 116.200 96.938 89.479 1.00 37.37 225 LEU A CA 1
ATOM 1881 C C . LEU A 1 248 ? 116.642 97.007 88.025 1.00 39.35 225 LEU A C 1
ATOM 1882 O O . LEU A 1 248 ? 116.271 97.958 87.329 1.00 46.17 225 LEU A O 1
ATOM 1887 N N . LEU A 1 249 ? 117.406 96.025 87.549 1.00 39.25 226 LEU A N 1
ATOM 1888 C CA . LEU A 1 249 ? 117.857 96.004 86.159 1.00 40.50 226 LEU A CA 1
ATOM 1889 C C . LEU A 1 249 ? 116.735 96.139 85.133 1.00 45.73 226 LEU A C 1
ATOM 1890 O O . LEU A 1 249 ? 116.944 96.843 84.127 1.00 49.50 226 LEU A O 1
ATOM 1895 N N . PRO A 1 250 ? 115.566 95.502 85.289 1.00 37.59 227 PRO A N 1
ATOM 1896 C CA . PRO A 1 250 ? 114.484 95.728 84.317 1.00 33.85 227 PRO A CA 1
ATOM 1897 C C . PRO A 1 250 ? 114.083 97.184 84.187 1.00 36.59 227 PRO A C 1
ATOM 1898 O O . PRO A 1 250 ? 113.517 97.563 83.155 1.00 43.33 227 PRO A O 1
ATOM 1902 N N . LEU A 1 251 ? 114.348 98.009 85.197 1.00 26.25 228 LEU A N 1
ATOM 1903 C CA . LEU A 1 251 ? 114.107 99.440 85.091 1.00 30.28 228 LEU A CA 1
ATOM 1904 C C . LEU A 1 251 ? 115.281 100.192 84.480 1.00 39.00 228 LEU A C 1
ATOM 1905 O O . LEU A 1 251 ? 115.079 101.248 83.871 1.00 41.90 228 LEU A O 1
ATOM 1910 N N . LYS A 1 252 ? 116.503 99.673 84.624 1.00 39.56 229 LYS A N 1
ATOM 1911 C CA . LYS A 1 252 ? 117.694 100.389 84.182 1.00 37.85 229 LYS A CA 1
ATOM 1912 C C . LYS A 1 252 ? 118.056 100.127 82.727 1.00 38.66 229 LYS A C 1
ATOM 1913 O O . LYS A 1 252 ? 118.675 100.989 82.094 1.00 46.54 229 LYS A O 1
ATOM 1919 N N . VAL A 1 253 ? 117.696 98.962 82.181 1.00 36.62 230 VAL A N 1
ATOM 1920 C CA . VAL A 1 253 ? 118.143 98.605 80.834 1.00 38.46 230 VAL A CA 1
ATOM 1921 C C . VAL A 1 253 ? 117.614 99.557 79.766 1.00 40.69 230 VAL A C 1
ATOM 1922 O O . VAL A 1 253 ? 118.216 99.681 78.688 1.00 46.39 230 VAL A O 1
ATOM 1926 N N . TRP A 1 254 ? 116.501 100.240 80.040 1.00 33.20 231 TRP A N 1
ATOM 1927 C CA . TRP A 1 254 ? 115.808 100.977 78.990 1.00 32.66 231 TRP A CA 1
ATOM 1928 C C . TRP A 1 254 ? 116.553 102.239 78.580 1.00 32.27 231 TRP A C 1
ATOM 1929 O O . TRP A 1 254 ? 116.512 102.617 77.406 1.00 35.84 231 TRP A O 1
ATOM 1940 N N . THR A 1 255 ? 117.238 102.901 79.514 1.00 35.28 232 THR A N 1
ATOM 1941 C CA . THR A 1 255 ? 117.987 104.097 79.142 1.00 37.47 232 THR A CA 1
ATOM 1942 C C . THR A 1 255 ? 119.151 103.751 78.217 1.00 37.08 232 THR A C 1
ATOM 1943 O O . THR A 1 255 ? 119.430 104.484 77.260 1.00 41.46 232 THR A O 1
ATOM 1947 N N . TYR A 1 256 ? 119.807 102.612 78.448 1.00 31.97 233 TYR A N 1
ATOM 1948 C CA . TYR A 1 256 ? 120.892 102.196 77.566 1.00 40.35 233 TYR A CA 1
ATOM 1949 C C . TYR A 1 256 ? 120.357 101.723 76.221 1.00 40.40 233 TYR A C 1
ATOM 1950 O O . TYR A 1 256 ? 120.969 101.984 75.177 1.00 40.11 233 TYR A O 1
ATOM 1959 N N . LEU A 1 257 ? 119.209 101.038 76.220 1.00 40.46 234 LEU A N 1
ATOM 1960 C CA . LEU A 1 257 ? 118.592 100.669 74.948 1.00 43.02 234 LEU A CA 1
ATOM 1961 C C . LEU A 1 257 ? 118.234 101.909 74.134 1.00 46.23 234 LEU A C 1
ATOM 1962 O O . LEU A 1 257 ? 118.468 101.958 72.919 1.00 46.84 234 LEU A O 1
ATOM 1967 N N . GLY A 1 258 ? 117.674 102.926 74.792 1.00 40.33 235 GLY A N 1
ATOM 1968 C CA . GLY A 1 258 ? 117.351 104.160 74.098 1.00 35.05 235 GLY A CA 1
ATOM 1969 C C . GLY A 1 258 ? 118.580 104.882 73.586 1.00 40.06 235 GLY A C 1
ATOM 1970 O O . GLY A 1 258 ? 118.565 105.445 72.490 1.00 41.06 235 GLY A O 1
ATOM 1971 N N . SER A 1 259 ? 119.659 104.882 74.372 1.00 50.18 236 SER A N 1
ATOM 1972 C CA . SER A 1 259 ? 120.905 105.481 73.905 1.00 46.81 236 SER A CA 1
ATOM 1973 C C . SER A 1 259 ? 121.424 104.771 72.661 1.00 46.27 236 SER A C 1
ATOM 1974 O O . SER A 1 259 ? 121.851 105.420 71.699 1.00 47.02 236 SER A O 1
ATOM 1977 N N . ILE A 1 260 ? 121.382 103.436 72.657 1.00 44.71 237 ILE A N 1
ATOM 1978 C CA . ILE A 1 260 ? 121.842 102.679 71.495 1.00 49.34 237 ILE A CA 1
ATOM 1979 C C . ILE A 1 260 ? 120.986 102.996 70.273 1.00 52.59 237 ILE A C 1
ATOM 1980 O O . ILE A 1 260 ? 121.506 103.208 69.169 1.00 50.07 237 ILE A O 1
ATOM 1985 N N . ILE A 1 261 ? 119.663 103.035 70.448 1.00 52.13 238 ILE A N 1
ATOM 1986 C CA . ILE A 1 261 ? 118.778 103.289 69.313 1.00 48.51 238 ILE A CA 1
ATOM 1987 C C . ILE A 1 261 ? 118.966 104.707 68.782 1.00 50.61 238 ILE A C 1
ATOM 1988 O O . ILE A 1 261 ? 118.959 104.935 67.566 1.00 49.81 238 ILE A O 1
ATOM 1993 N N . SER A 1 262 ? 119.140 105.683 69.677 1.00 54.70 239 SER A N 1
ATOM 1994 C CA . SER A 1 262 ? 119.382 107.054 69.240 1.00 50.49 239 SER A CA 1
ATOM 1995 C C . SER A 1 262 ? 120.712 107.175 68.507 1.00 54.35 239 SER A C 1
ATOM 1996 O O . SER A 1 262 ? 120.815 107.904 67.512 1.00 55.53 239 SER A O 1
ATOM 1999 N N . LEU A 1 263 ? 121.743 106.474 68.985 1.00 56.15 240 LEU A N 1
ATOM 2000 C CA . LEU A 1 263 ? 123.021 106.475 68.282 1.00 57.96 240 LEU A CA 1
ATOM 2001 C C . LEU A 1 263 ? 122.880 105.867 66.894 1.00 58.11 240 LEU A C 1
ATOM 2002 O O . LEU A 1 263 ? 123.457 106.373 65.924 1.00 60.51 240 LEU A O 1
ATOM 2007 N N . LEU A 1 264 ? 122.116 104.779 66.780 1.00 60.81 241 LEU A N 1
ATOM 2008 C CA . LEU A 1 264 ? 121.880 104.177 65.472 1.00 62.76 241 LEU A CA 1
ATOM 2009 C C . LEU A 1 264 ? 121.137 105.136 64.550 1.00 58.47 241 LEU A C 1
ATOM 2010 O O . LEU A 1 264 ? 121.447 105.227 63.358 1.00 59.86 241 LEU A O 1
ATOM 2015 N N . SER A 1 265 ? 120.147 105.854 65.083 1.00 59.05 242 SER A N 1
ATOM 2016 C CA . SER A 1 265 ? 119.418 106.824 64.270 1.00 61.14 242 SER A CA 1
ATOM 2017 C C . SER A 1 265 ? 120.335 107.938 63.784 1.00 61.97 242 SER A C 1
ATOM 2018 O O . SER A 1 265 ? 120.271 108.343 62.616 1.00 64.97 242 SER A O 1
ATOM 2021 N N . LEU A 1 266 ? 121.194 108.450 64.669 1.00 66.63 243 LEU A N 1
ATOM 2022 C CA . LEU A 1 266 ? 122.121 109.506 64.274 1.00 66.70 243 LEU A CA 1
ATOM 2023 C C . LEU A 1 266 ? 123.110 109.009 63.227 1.00 68.41 243 LEU A C 1
ATOM 2024 O O . LEU A 1 266 ? 123.419 109.722 62.265 1.00 69.18 243 LEU A O 1
ATOM 2029 N N . ALA A 1 267 ? 123.615 107.783 63.394 1.00 70.18 244 ALA A N 1
ATOM 2030 C CA . ALA A 1 267 ? 124.532 107.216 62.412 1.00 69.95 244 ALA A CA 1
ATOM 2031 C C . ALA A 1 267 ? 123.847 107.015 61.066 1.00 74.26 244 ALA A C 1
ATOM 2032 O O . ALA A 1 267 ? 124.447 107.258 60.013 1.00 75.62 244 ALA A O 1
ATOM 2034 N N . TYR A 1 268 ? 122.593 106.559 61.081 1.00 77.00 245 TYR A N 1
ATOM 2035 C CA . TYR A 1 268 ? 121.843 106.393 59.841 1.00 76.22 245 TYR A CA 1
ATOM 2036 C C . TYR A 1 268 ? 121.623 107.732 59.148 1.00 75.85 245 TYR A C 1
ATOM 2037 O O . TYR A 1 268 ? 121.750 107.832 57.923 1.00 79.11 245 TYR A O 1
ATOM 2046 N N . ALA A 1 269 ? 121.289 108.772 59.916 1.00 74.77 246 ALA A N 1
ATOM 2047 C CA . ALA A 1 269 ? 121.127 110.098 59.328 1.00 78.61 246 ALA A CA 1
ATOM 2048 C C . ALA A 1 269 ? 122.436 110.598 58.731 1.00 81.31 246 ALA A C 1
ATOM 2049 O O . ALA A 1 269 ? 122.449 111.186 57.641 1.00 82.25 246 ALA A O 1
ATOM 2051 N N . SER A 1 270 ? 123.550 110.371 59.431 1.00 85.36 247 SER A N 1
ATOM 2052 C CA . SER A 1 270 ? 124.851 110.770 58.903 1.00 84.88 247 SER A CA 1
ATOM 2053 C C . SER A 1 270 ? 125.172 110.027 57.612 1.00 85.92 247 SER A C 1
ATOM 2054 O O . SER A 1 270 ? 125.676 110.623 56.654 1.00 87.06 247 SER A O 1
ATOM 2057 N N . PHE A 1 271 ? 124.885 108.725 57.568 1.00 87.85 248 PHE A N 1
ATOM 2058 C CA . PHE A 1 271 ? 125.130 107.948 56.356 1.00 87.71 248 PHE A CA 1
ATOM 2059 C C . PHE A 1 271 ? 124.258 108.436 55.205 1.00 90.11 248 PHE A C 1
ATOM 2060 O O . PHE A 1 271 ? 124.707 108.491 54.053 1.00 92.20 248 PHE A O 1
ATOM 2068 N N . LEU A 1 272 ? 123.004 108.786 55.496 1.00 90.13 249 LEU A N 1
ATOM 2069 C CA . LEU A 1 272 ? 122.123 109.310 54.458 1.00 89.97 249 LEU A CA 1
ATOM 2070 C C . LEU A 1 272 ? 122.639 110.637 53.915 1.00 90.48 249 LEU A C 1
ATOM 2071 O O . LEU A 1 272 ? 122.623 110.866 52.702 1.00 91.69 249 LEU A O 1
ATOM 2076 N N . ILE A 1 273 ? 123.107 111.523 54.797 1.00 91.86 250 ILE A N 1
ATOM 2077 C CA . ILE A 1 273 ? 123.669 112.791 54.334 1.00 93.96 250 ILE A CA 1
ATOM 2078 C C . ILE A 1 273 ? 124.937 112.551 53.520 1.00 95.09 250 ILE A C 1
ATOM 2079 O O . ILE A 1 273 ? 125.187 113.228 52.513 1.00 94.59 250 ILE A O 1
ATOM 2084 N N . LEU A 1 274 ? 125.758 111.586 53.943 1.00 97.14 251 LEU A N 1
ATOM 2085 C CA . LEU A 1 274 ? 126.974 111.266 53.203 1.00 98.65 251 LEU A CA 1
ATOM 2086 C C . LEU A 1 274 ? 126.650 110.750 51.806 1.00 99.62 251 LEU A C 1
ATOM 2087 O O . LEU A 1 274 ? 127.328 111.102 50.834 1.00 100.67 251 LEU A O 1
ATOM 2092 N N . LYS A 1 275 ? 125.621 109.910 51.685 1.00 99.84 252 LYS A N 1
ATOM 2093 C CA . LYS A 1 275 ? 125.208 109.450 50.364 1.00 98.95 252 LYS A CA 1
ATOM 2094 C C . LYS A 1 275 ? 124.572 110.572 49.554 1.00 99.58 252 LYS A C 1
ATOM 2095 O O . LYS A 1 275 ? 124.657 110.570 48.321 1.00 99.63 252 LYS A O 1
ATOM 2101 N N . THR A 1 276 ? 123.927 111.529 50.223 1.00 101.40 253 THR A N 1
ATOM 2102 C CA . THR A 1 276 ? 123.365 112.677 49.520 1.00 101.34 253 THR A CA 1
ATOM 2103 C C . THR A 1 276 ? 124.460 113.551 48.923 1.00 103.13 253 THR A C 1
ATOM 2104 O O . THR A 1 276 ? 124.305 114.083 47.818 1.00 103.74 253 THR A O 1
ATOM 2108 N N . ILE A 1 277 ? 125.567 113.718 49.639 1.00 102.36 254 ILE A N 1
ATOM 2109 C CA . ILE A 1 277 ? 126.629 114.598 49.156 1.00 103.50 254 ILE A CA 1
ATOM 2110 C C . ILE A 1 277 ? 127.563 113.879 48.188 1.00 103.25 254 ILE A C 1
ATOM 2111 O O . ILE A 1 277 ? 128.041 114.479 47.222 1.00 102.12 254 ILE A O 1
ATOM 2116 N N . THR A 1 278 ? 127.841 112.592 48.412 1.00 105.39 255 THR A N 1
ATOM 2117 C CA . THR A 1 278 ? 128.831 111.899 47.592 1.00 106.02 255 THR A CA 1
ATOM 2118 C C . THR A 1 278 ? 128.211 111.284 46.341 1.00 105.27 255 THR A C 1
ATOM 2119 O O . THR A 1 278 ? 128.919 111.026 45.361 1.00 104.07 255 THR A O 1
ATOM 2123 N N . LEU A 1 279 ? 126.900 111.042 46.348 1.00 107.12 256 LEU A N 1
ATOM 2124 C CA . LEU A 1 279 ? 126.218 110.471 45.195 1.00 107.80 256 LEU A CA 1
ATOM 2125 C C . LEU A 1 279 ? 125.256 111.442 44.526 1.00 108.40 256 LEU A C 1
ATOM 2126 O O . LEU A 1 279 ? 124.793 111.162 43.415 1.00 108.07 256 LEU A O 1
ATOM 2131 N N . GLY A 1 280 ? 124.945 112.567 45.167 1.00 108.32 257 GLY A N 1
ATOM 2132 C CA . GLY A 1 280 ? 124.041 113.531 44.574 1.00 108.27 257 GLY A CA 1
ATOM 2133 C C . GLY A 1 280 ? 122.595 113.101 44.521 1.00 108.42 257 GLY A C 1
ATOM 2134 O O . GLY A 1 280 ? 121.843 113.596 43.679 1.00 107.82 257 GLY A O 1
ATOM 2135 N N . VAL A 1 281 ? 122.180 112.191 45.398 1.00 108.08 258 VAL A N 1
ATOM 2136 C CA . VAL A 1 281 ? 120.807 111.705 45.448 1.00 107.77 258 VAL A CA 1
ATOM 2137 C C . VAL A 1 281 ? 120.173 112.225 46.730 1.00 107.38 258 VAL A C 1
ATOM 2138 O O . VAL A 1 281 ? 120.680 111.969 47.829 1.00 107.15 258 VAL A O 1
ATOM 2142 N N . ASP A 1 282 ? 119.065 112.948 46.590 1.00 103.36 259 ASP A N 1
ATOM 2143 C CA . ASP A 1 282 ? 118.365 113.472 47.754 1.00 102.88 259 ASP A CA 1
ATOM 2144 C C . ASP A 1 282 ? 117.811 112.331 48.599 1.00 101.95 259 ASP A C 1
ATOM 2145 O O . ASP A 1 282 ? 117.432 111.274 48.086 1.00 101.24 259 ASP A O 1
ATOM 2150 N N . VAL A 1 283 ? 117.772 112.554 49.909 1.00 100.41 260 VAL A N 1
ATOM 2151 C CA . VAL A 1 283 ? 117.351 111.499 50.838 1.00 100.92 260 VAL A CA 1
ATOM 2152 C C . VAL A 1 283 ? 115.894 111.141 50.574 1.00 100.49 260 VAL A C 1
ATOM 2153 O O . VAL A 1 283 ? 115.035 112.043 50.503 1.00 99.78 260 VAL A O 1
ATOM 2157 N N . PRO A 1 284 ? 115.558 109.864 50.409 1.00 92.67 261 PRO A N 1
ATOM 2158 C CA . PRO A 1 284 ? 114.152 109.490 50.226 1.00 91.41 261 PRO A CA 1
ATOM 2159 C C . PRO A 1 284 ? 113.336 109.787 51.473 1.00 91.12 261 PRO A C 1
ATOM 2160 O O . PRO A 1 284 ? 113.845 109.777 52.597 1.00 91.00 261 PRO A O 1
ATOM 2164 N N . GLY A 1 285 ? 112.048 110.064 51.257 1.00 83.20 262 GLY A N 1
ATOM 2165 C CA . GLY A 1 285 ? 111.184 110.432 52.367 1.00 81.04 262 GLY A CA 1
ATOM 2166 C C . GLY A 1 285 ? 111.067 109.339 53.412 1.00 81.04 262 GLY A C 1
ATOM 2167 O O . GLY A 1 285 ? 110.986 109.619 54.611 1.00 78.65 262 GLY A O 1
ATOM 2168 N N . TYR A 1 286 ? 111.061 108.078 52.973 1.00 78.39 263 TYR A N 1
ATOM 2169 C CA . TYR A 1 286 ? 110.952 106.973 53.920 1.00 78.02 263 TYR A CA 1
ATOM 2170 C C . TYR A 1 286 ? 112.189 106.883 54.805 1.00 78.98 263 TYR A C 1
ATOM 2171 O O . TYR A 1 286 ? 112.086 106.538 55.986 1.00 82.49 263 TYR A O 1
ATOM 2180 N N . ALA A 1 287 ? 113.367 107.188 54.256 1.00 74.21 264 ALA A N 1
ATOM 2181 C CA . ALA A 1 287 ? 114.581 107.173 55.067 1.00 75.61 264 ALA A CA 1
ATOM 2182 C C . ALA A 1 287 ? 114.537 108.246 56.149 1.00 74.71 264 ALA A C 1
ATOM 2183 O O . ALA A 1 287 ? 114.915 107.993 57.300 1.00 77.40 264 ALA A O 1
ATOM 2185 N N . SER A 1 288 ? 114.077 109.448 55.800 1.00 66.46 265 SER A N 1
ATOM 2186 C CA . SER A 1 288 ? 113.937 110.505 56.795 1.00 65.37 265 SER A CA 1
ATOM 2187 C C . SER A 1 288 ? 112.896 110.134 57.844 1.00 70.35 265 SER A C 1
ATOM 2188 O O . SER A 1 288 ? 113.079 110.406 59.038 1.00 70.73 265 SER A O 1
ATOM 2191 N N . LEU A 1 289 ? 111.795 109.510 57.416 1.00 68.58 266 LEU A N 1
ATOM 2192 C CA . LEU A 1 289 ? 110.794 109.038 58.368 1.00 63.60 266 LEU A CA 1
ATOM 2193 C C . LEU A 1 289 ? 111.389 108.014 59.324 1.00 62.99 266 LEU A C 1
ATOM 2194 O O . LEU A 1 289 ? 111.117 108.049 60.527 1.00 61.04 266 LEU A O 1
ATOM 2199 N N . MET A 1 290 ? 112.196 107.089 58.801 1.00 66.43 267 MET A N 1
ATOM 2200 C CA . MET A 1 290 ? 112.835 106.087 59.648 1.00 65.04 267 MET A CA 1
ATOM 2201 C C . MET A 1 290 ? 113.787 106.736 60.642 1.00 63.06 267 MET A C 1
ATOM 2202 O O . MET A 1 290 ? 113.837 106.342 61.814 1.00 64.84 267 MET A O 1
ATOM 2207 N N . VAL A 1 291 ? 114.552 107.731 60.191 1.00 62.19 268 VAL A N 1
ATOM 2208 C CA . VAL A 1 291 ? 115.461 108.437 61.090 1.00 62.75 268 VAL A CA 1
ATOM 2209 C C . VAL A 1 291 ? 114.681 109.103 62.215 1.00 61.48 268 VAL A C 1
ATOM 2210 O O . VAL A 1 291 ? 115.040 108.995 63.393 1.00 63.61 268 VAL A O 1
ATOM 2214 N N . ALA A 1 292 ? 113.595 109.798 61.866 1.00 56.41 269 ALA A N 1
ATOM 2215 C CA . ALA A 1 292 ? 112.789 110.466 62.884 1.00 54.51 269 ALA A CA 1
ATOM 2216 C C . ALA A 1 292 ? 112.170 109.462 63.848 1.00 55.50 269 ALA A C 1
ATOM 2217 O O . ALA A 1 292 ? 112.147 109.692 65.063 1.00 52.79 269 ALA A O 1
ATOM 2219 N N . ILE A 1 293 ? 111.663 108.345 63.323 1.00 55.11 270 ILE A N 1
ATOM 2220 C CA . ILE A 1 293 ? 111.045 107.327 64.167 1.00 50.22 270 ILE A CA 1
ATOM 2221 C C . ILE A 1 293 ? 112.059 106.772 65.155 1.00 52.55 270 ILE A C 1
ATOM 2222 O O . ILE A 1 293 ? 111.790 106.674 66.357 1.00 54.43 270 ILE A O 1
ATOM 2227 N N . LEU A 1 294 ? 113.245 106.408 64.663 1.00 54.25 271 LEU A N 1
ATOM 2228 C CA . LEU A 1 294 ? 114.262 105.840 65.540 1.00 45.69 271 LEU A CA 1
ATOM 2229 C C . LEU A 1 294 ? 114.732 106.854 66.573 1.00 45.35 271 LEU A C 1
ATOM 2230 O O . LEU A 1 294 ? 114.920 106.510 67.744 1.00 50.51 271 LEU A O 1
ATOM 2235 N N . PHE A 1 295 ? 114.925 108.109 66.163 1.00 47.88 272 PHE A N 1
ATOM 2236 C CA . PHE A 1 295 ? 115.395 109.124 67.100 1.00 47.48 272 PHE A CA 1
ATOM 2237 C C . PHE A 1 295 ? 114.367 109.384 68.192 1.00 43.99 272 PHE A C 1
ATOM 2238 O O . PHE A 1 295 ? 114.710 109.447 69.379 1.00 45.13 272 PHE A O 1
ATOM 2246 N N . LEU A 1 296 ? 113.097 109.542 67.811 1.00 47.30 273 LEU A N 1
ATOM 2247 C CA . LEU A 1 296 ? 112.059 109.775 68.808 1.00 46.47 273 LEU A CA 1
ATOM 2248 C C . LEU A 1 296 ? 111.885 108.567 69.718 1.00 44.82 273 LEU A C 1
ATOM 2249 O O . LEU A 1 296 ? 111.713 108.723 70.931 1.00 49.52 273 LEU A O 1
ATOM 2254 N N . GLY A 1 297 ? 111.934 107.356 69.159 1.00 34.45 274 GLY A N 1
ATOM 2255 C CA . GLY A 1 297 ? 111.829 106.169 69.988 1.00 35.60 274 GLY A CA 1
ATOM 2256 C C . GLY A 1 297 ? 112.970 106.049 70.977 1.00 43.35 274 GLY A C 1
ATOM 2257 O O . GLY A 1 297 ? 112.761 105.698 72.138 1.00 49.50 274 GLY A O 1
ATOM 2258 N N . GLY A 1 298 ? 114.190 106.357 70.536 1.00 39.72 275 GLY A N 1
ATOM 2259 C CA . GLY A 1 298 ? 115.321 106.329 71.447 1.00 33.53 275 GLY A CA 1
ATOM 2260 C C . GLY A 1 298 ? 115.233 107.391 72.526 1.00 34.29 275 GLY A C 1
ATOM 2261 O O . GLY A 1 298 ? 115.576 107.140 73.682 1.00 37.99 275 GLY A O 1
ATOM 2262 N N . VAL A 1 299 ? 114.774 108.593 72.167 1.00 31.62 276 VAL A N 1
ATOM 2263 C CA . VAL A 1 299 ? 114.628 109.655 73.160 1.00 31.75 276 VAL A CA 1
ATOM 2264 C C . VAL A 1 299 ? 113.574 109.277 74.194 1.00 35.17 276 VAL A C 1
ATOM 2265 O O . VAL A 1 299 ? 113.768 109.464 75.403 1.00 37.33 276 VAL A O 1
ATOM 2269 N N . GLN A 1 300 ? 112.444 108.730 73.739 1.00 31.64 277 GLN A N 1
ATOM 2270 C CA . GLN A 1 300 ? 111.412 108.293 74.670 1.00 28.79 277 GLN A CA 1
ATOM 2271 C C . GLN A 1 300 ? 111.877 107.118 75.517 1.00 34.71 277 GLN A C 1
ATOM 2272 O O . GLN A 1 300 ? 111.491 107.013 76.683 1.00 42.28 277 GLN A O 1
ATOM 2278 N N . LEU A 1 301 ? 112.708 106.233 74.964 1.00 30.62 278 LEU A N 1
ATOM 2279 C CA . LEU A 1 301 ? 113.246 105.141 75.766 1.00 29.02 278 LEU A CA 1
ATOM 2280 C C . LEU A 1 301 ? 114.247 105.642 76.799 1.00 28.75 278 LEU A C 1
ATOM 2281 O O . LEU A 1 301 ? 114.313 105.097 77.902 1.00 35.06 278 LEU A O 1
ATOM 2286 N N . ILE A 1 302 ? 115.024 106.674 76.469 1.00 30.44 279 ILE A N 1
ATOM 2287 C CA . ILE A 1 302 ? 115.901 107.291 77.462 1.00 27.23 279 ILE A CA 1
ATOM 2288 C C . ILE A 1 302 ? 115.075 107.928 78.573 1.00 29.55 279 ILE A C 1
ATOM 2289 O O . ILE A 1 302 ? 115.408 107.818 79.759 1.00 38.16 279 ILE A O 1
ATOM 2294 N N . SER A 1 303 ? 113.994 108.617 78.203 1.00 25.74 280 SER A N 1
ATOM 2295 C CA . SER A 1 303 ? 113.108 109.199 79.207 1.00 23.18 280 SER A CA 1
ATOM 2296 C C . SER A 1 303 ? 112.492 108.121 80.091 1.00 28.92 280 SER A C 1
ATOM 2297 O O . SER A 1 303 ? 112.413 108.276 81.316 1.00 34.69 280 SER A O 1
ATOM 2300 N N . LEU A 1 304 ? 112.055 107.016 79.483 1.00 24.02 281 LEU A N 1
ATOM 2301 C CA . LEU A 1 304 ? 111.504 105.904 80.247 1.00 17.63 281 LEU A CA 1
ATOM 2302 C C . LEU A 1 304 ? 112.555 105.286 81.154 1.00 20.01 281 LEU A C 1
ATOM 2303 O O . LEU A 1 304 ? 112.243 104.850 82.263 1.00 27.57 281 LEU A O 1
ATOM 2308 N N . GLY A 1 305 ? 113.807 105.234 80.699 1.00 25.20 282 GLY A N 1
ATOM 2309 C CA . GLY A 1 305 ? 114.870 104.705 81.537 1.00 21.58 282 GLY A CA 1
ATOM 2310 C C . GLY A 1 305 ? 115.180 105.592 82.726 1.00 20.07 282 GLY A C 1
ATOM 2311 O O . GLY A 1 305 ? 115.435 105.100 83.826 1.00 32.37 282 GLY A O 1
ATOM 2312 N N . VAL A 1 306 ? 115.174 106.910 82.522 1.00 21.52 283 VAL A N 1
ATOM 2313 C CA . VAL A 1 306 ? 115.370 107.833 83.639 1.00 22.19 283 VAL A CA 1
ATOM 2314 C C . VAL A 1 306 ? 114.223 107.709 84.633 1.00 22.67 283 VAL A C 1
ATOM 2315 O O . VAL A 1 306 ? 114.432 107.679 85.857 1.00 33.87 283 VAL A O 1
ATOM 2319 N N . ILE A 1 307 ? 112.993 107.625 84.121 1.00 20.51 284 ILE A N 1
ATOM 2320 C CA . ILE A 1 307 ? 111.835 107.410 84.982 1.00 18.18 284 ILE A CA 1
ATOM 2321 C C . ILE A 1 307 ? 111.968 106.091 85.732 1.00 30.09 284 ILE A C 1
ATOM 2322 O O . ILE A 1 307 ? 111.623 105.998 86.912 1.00 33.90 284 ILE A O 1
ATOM 2327 N N . GLY A 1 308 ? 112.475 105.055 85.063 1.00 25.14 285 GLY A N 1
ATOM 2328 C CA . GLY A 1 308 ? 112.654 103.771 85.718 1.00 16.70 285 GLY A CA 1
ATOM 2329 C C . GLY A 1 308 ? 113.713 103.802 86.802 1.00 20.84 285 GLY A C 1
ATOM 2330 O O . GLY A 1 308 ? 113.564 103.160 87.840 1.00 32.15 285 GLY A O 1
ATOM 2331 N N . GLU A 1 309 ? 114.798 104.541 86.575 1.00 18.98 286 GLU A N 1
ATOM 2332 C CA . GLU A 1 309 ? 115.813 104.699 87.612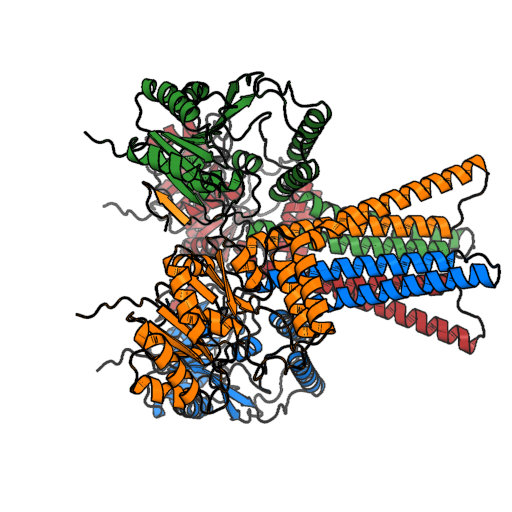 1.00 30.21 286 GLU A CA 1
ATOM 2333 C C . GLU A 1 309 ? 115.231 105.395 88.835 1.00 27.59 286 GLU A C 1
ATOM 2334 O O . GLU A 1 309 ? 115.417 104.946 89.976 1.00 38.94 286 GLU A O 1
ATOM 2340 N N . TYR A 1 310 ? 114.496 106.485 88.614 1.00 25.62 287 TYR A N 1
ATOM 2341 C CA . TYR A 1 310 ? 113.906 107.196 89.743 1.00 23.58 287 TYR A CA 1
ATOM 2342 C C . TYR A 1 310 ? 112.840 106.353 90.435 1.00 21.82 287 TYR A C 1
ATOM 2343 O O . TYR A 1 310 ? 112.705 106.398 91.662 1.00 29.16 287 TYR A O 1
ATOM 2352 N N . LEU A 1 311 ? 112.084 105.568 89.668 1.00 18.11 288 LEU A N 1
ATOM 2353 C CA . LEU A 1 311 ? 111.078 104.691 90.252 1.00 16.94 288 LEU A CA 1
ATOM 2354 C C . LEU A 1 311 ? 111.715 103.558 91.042 1.00 21.05 288 LEU A C 1
ATOM 2355 O O . LEU A 1 311 ? 111.164 103.131 92.057 1.00 27.14 288 LEU A O 1
ATOM 2360 N N . GLY A 1 312 ? 112.867 103.057 90.596 1.00 22.16 289 GLY A N 1
ATOM 2361 C CA . GLY A 1 312 ? 113.599 102.090 91.394 1.00 8.44 289 GLY A CA 1
ATOM 2362 C C . GLY A 1 312 ? 114.091 102.679 92.701 1.00 18.62 289 GLY A C 1
ATOM 2363 O O . GLY A 1 312 ? 114.040 102.026 93.746 1.00 29.39 289 GLY A O 1
ATOM 2364 N N . ARG A 1 313 ? 114.569 103.925 92.661 1.00 21.37 290 ARG A N 1
ATOM 2365 C CA . ARG A 1 313 ? 114.934 104.600 93.904 1.00 16.28 290 ARG A CA 1
ATOM 2366 C C . ARG A 1 313 ? 113.727 104.750 94.825 1.00 20.48 290 ARG A C 1
ATOM 2367 O O . ARG A 1 313 ? 113.828 104.527 96.037 1.00 28.29 290 ARG A O 1
ATOM 2375 N N . VAL A 1 314 ? 112.575 105.128 94.265 1.00 18.44 291 VAL A N 1
ATOM 2376 C CA . VAL A 1 314 ? 111.359 105.276 95.061 1.00 7.47 291 VAL A CA 1
ATOM 2377 C C . VAL A 1 314 ? 110.945 103.938 95.663 1.00 14.89 291 VAL A C 1
ATOM 2378 O O . VAL A 1 314 ? 110.513 103.867 96.818 1.00 23.64 291 VAL A O 1
ATOM 2382 N N . TYR A 1 315 ? 111.053 102.862 94.883 1.00 19.54 292 TYR A N 1
ATOM 2383 C CA . TYR A 1 315 ? 110.705 101.533 95.373 1.00 13.63 292 TYR A CA 1
ATOM 2384 C C . TYR A 1 315 ? 111.634 101.101 96.500 1.00 16.03 292 TYR A C 1
ATOM 2385 O O . TYR A 1 315 ? 111.189 100.508 97.489 1.00 34.33 292 TYR A O 1
ATOM 2394 N N . GLU A 1 316 ? 112.929 101.389 96.366 1.00 23.27 293 GLU A N 1
ATOM 2395 C CA . GLU A 1 316 ? 113.866 101.101 97.445 1.00 24.23 293 GLU A CA 1
ATOM 2396 C C . GLU A 1 316 ? 113.525 101.897 98.698 1.00 25.82 293 GLU A C 1
ATOM 2397 O O . GLU A 1 316 ? 113.619 101.379 99.816 1.00 36.14 293 GLU A O 1
ATOM 2403 N N . GLU A 1 317 ? 113.140 103.164 98.531 1.00 27.32 294 GLU A N 1
ATOM 2404 C CA . GLU A 1 317 ? 112.782 103.987 99.683 1.00 18.65 294 GLU A CA 1
ATOM 2405 C C . GLU A 1 317 ? 111.524 103.474 100.373 1.00 27.08 294 GLU A C 1
ATOM 2406 O O . GLU A 1 317 ? 111.465 103.428 101.607 1.00 39.54 294 GLU A O 1
ATOM 2412 N N . VAL A 1 318 ? 110.507 103.091 99.600 1.00 30.40 295 VAL A N 1
ATOM 2413 C CA . VAL A 1 318 ? 109.232 102.706 100.199 1.00 22.19 295 VAL A CA 1
ATOM 2414 C C . VAL A 1 318 ? 109.232 101.266 100.691 1.00 23.93 295 VAL A C 1
ATOM 2415 O O . VAL A 1 318 ? 108.391 100.910 101.524 1.00 29.89 295 VAL A O 1
ATOM 2419 N N . LYS A 1 319 ? 110.144 100.422 100.202 1.00 24.27 296 LYS A N 1
ATOM 2420 C CA . LYS A 1 319 ? 110.302 99.105 100.806 1.00 22.45 296 LYS A CA 1
ATOM 2421 C C . LYS A 1 319 ? 110.831 99.217 102.228 1.00 28.47 296 LYS A C 1
ATOM 2422 O O . LYS A 1 319 ? 110.525 98.367 103.070 1.00 36.20 296 LYS A O 1
ATOM 2428 N N . ALA A 1 320 ? 111.622 100.257 102.503 1.00 29.50 297 ALA A N 1
ATOM 2429 C CA . ALA A 1 320 ? 112.048 100.611 103.857 1.00 18.48 297 ALA A CA 1
ATOM 2430 C C . ALA A 1 320 ? 112.777 99.462 104.548 1.00 28.34 297 ALA A C 1
ATOM 2431 O O . ALA A 1 320 ? 112.603 99.223 105.743 1.00 37.83 297 ALA A O 1
ATOM 2433 N N . ARG A 1 321 ? 113.599 98.743 103.792 1.00 23.22 298 ARG A N 1
ATOM 2434 C CA . ARG A 1 321 ? 114.431 97.721 104.396 1.00 24.84 298 ARG A CA 1
ATOM 2435 C C . ARG A 1 321 ? 115.492 98.372 105.279 1.00 27.77 298 ARG A C 1
ATOM 2436 O O . ARG A 1 321 ? 115.964 99.473 104.984 1.00 31.67 298 ARG A O 1
ATOM 2444 N N . PRO A 1 322 ? 115.871 97.723 106.376 1.00 25.39 299 PRO A N 1
ATOM 2445 C CA . PRO A 1 322 ? 116.986 98.238 107.174 1.00 17.16 299 PRO A CA 1
ATOM 2446 C C . PRO A 1 322 ? 118.264 98.269 106.351 1.00 26.39 299 PRO A C 1
ATOM 2447 O O . PRO A 1 322 ? 118.507 97.400 105.512 1.00 29.83 299 PRO A O 1
ATOM 2451 N N . LEU A 1 323 ? 119.079 99.297 106.591 1.00 27.44 300 LEU A N 1
ATOM 2452 C CA . LEU A 1 323 ? 120.345 99.418 105.878 1.00 19.73 300 LEU A CA 1
ATOM 2453 C C . LEU A 1 323 ? 121.241 98.220 106.153 1.00 17.18 300 LEU A C 1
ATOM 2454 O O . LEU A 1 323 ? 121.923 97.722 105.251 1.00 20.70 300 LEU A O 1
ATOM 2459 N N . TYR A 1 324 ? 121.243 97.741 107.392 1.00 19.42 301 TYR A N 1
ATOM 2460 C CA . TYR A 1 324 ? 122.071 96.623 107.808 1.00 14.68 301 TYR A CA 1
ATOM 2461 C C . TYR A 1 324 ? 121.300 95.802 108.826 1.00 17.48 301 TYR A C 1
ATOM 2462 O O . TYR A 1 324 ? 120.226 96.191 109.288 1.00 23.97 301 TYR A O 1
ATOM 2471 N N . LEU A 1 325 ? 121.868 94.655 109.178 1.00 23.61 302 LEU A N 1
ATOM 2472 C CA . LEU A 1 325 ? 121.382 93.852 110.288 1.00 11.78 302 LEU A CA 1
ATOM 2473 C C . LEU A 1 325 ? 122.567 93.472 111.157 1.00 14.18 302 LEU A C 1
ATOM 2474 O O . LEU A 1 325 ? 123.569 92.958 110.653 1.00 29.18 302 LEU A O 1
ATOM 2479 N N . VAL A 1 326 ? 122.453 93.732 112.452 1.00 21.45 303 VAL A N 1
ATOM 2480 C CA . VAL A 1 326 ? 123.498 93.393 113.408 1.00 16.97 303 VAL A CA 1
ATOM 2481 C C . VAL A 1 326 ? 123.186 92.017 113.977 1.00 15.49 303 VAL A C 1
ATOM 2482 O O . VAL A 1 326 ? 122.119 91.807 114.562 1.00 27.68 303 VAL A O 1
ATOM 2486 N N . SER A 1 327 ? 124.110 91.078 113.799 1.00 15.54 304 SER A N 1
ATOM 2487 C CA . SER A 1 327 ? 123.923 89.736 114.328 1.00 13.41 304 SER A CA 1
ATOM 2488 C C . SER A 1 327 ? 124.493 89.583 115.732 1.00 18.04 304 SER A C 1
ATOM 2489 O O . SER A 1 327 ? 123.905 88.882 116.562 1.00 36.11 304 SER A O 1
ATOM 2492 N N . ASP A 1 328 ? 125.621 90.227 116.020 1.00 19.99 305 ASP A N 1
ATOM 2493 C CA . ASP A 1 328 ? 126.264 90.103 117.318 1.00 8.98 305 ASP A CA 1
ATOM 2494 C C . ASP A 1 328 ? 126.907 91.428 117.695 1.00 18.52 305 ASP A C 1
ATOM 2495 O O . ASP A 1 328 ? 127.275 92.224 116.828 1.00 34.11 305 ASP A O 1
ATOM 2500 N N . LEU A 1 329 ? 127.040 91.654 119.000 1.00 25.08 306 LEU A N 1
ATOM 2501 C CA . LEU A 1 329 ? 127.665 92.857 119.529 1.00 17.43 306 LEU A CA 1
ATOM 2502 C C . LEU A 1 329 ? 128.622 92.484 120.650 1.00 14.94 306 LEU A C 1
ATOM 2503 O O . LEU A 1 329 ? 128.336 91.585 121.445 1.00 28.73 306 LEU A O 1
ATOM 2508 N N . TRP A 1 330 ? 129.755 93.180 120.709 1.00 21.23 307 TRP A N 1
ATOM 2509 C CA . TRP A 1 330 ? 130.743 93.002 121.769 1.00 11.10 307 TRP A CA 1
ATOM 2510 C C . TRP A 1 330 ? 131.066 94.372 122.347 1.00 20.55 307 TRP A C 1
ATOM 2511 O O . TRP A 1 330 ? 131.618 95.227 121.650 1.00 32.75 307 TRP A O 1
ATOM 2522 N N . GLY A 1 331 ? 130.729 94.578 123.616 1.00 18.16 308 GLY A N 1
ATOM 2523 C CA . GLY A 1 331 ? 130.966 95.848 124.261 1.00 12.56 308 GLY A CA 1
ATOM 2524 C C . GLY A 1 331 ? 129.940 96.917 123.971 1.00 15.41 308 GLY A C 1
ATOM 2525 O O . GLY A 1 331 ? 130.123 98.060 124.407 1.00 28.55 308 GLY A O 1
ATOM 2526 N N . LEU A 1 332 ? 128.872 96.591 123.250 1.00 18.68 309 LEU A N 1
ATOM 2527 C CA . LEU A 1 332 ? 127.823 97.542 122.922 1.00 22.60 309 LEU A CA 1
ATOM 2528 C C . LEU A 1 332 ? 126.464 96.917 123.183 1.00 19.29 309 LEU A C 1
ATOM 2529 O O . LEU A 1 332 ? 126.304 95.695 123.138 1.00 30.85 309 LEU A O 1
ATOM 2534 N N . GLU A 1 333 ? 125.486 97.771 123.461 1.00 24.70 310 GLU A N 1
ATOM 2535 C CA . GLU A 1 333 ? 124.101 97.359 123.609 1.00 26.43 310 GLU A CA 1
ATOM 2536 C C . GLU A 1 333 ? 123.357 97.583 122.300 1.00 29.23 310 GLU A C 1
ATOM 2537 O O . GLU A 1 333 ? 123.692 98.477 121.521 1.00 38.17 310 GLU A O 1
ATOM 2543 N N . TYR A 1 334 ? 122.343 96.757 122.064 1.00 24.70 311 TYR A N 1
ATOM 2544 C CA . TYR A 1 334 ? 121.584 96.849 120.826 1.00 21.83 311 TYR A CA 1
ATOM 2545 C C . TYR A 1 334 ? 120.803 98.154 120.767 1.00 26.41 311 TYR A C 1
ATOM 2546 O O . TYR A 1 334 ? 120.199 98.583 121.753 1.00 36.59 311 TYR A O 1
ATOM 2555 N N . LEU A 1 335 ? 120.828 98.788 119.604 1.00 26.54 312 LEU A N 1
ATOM 2556 C CA . LEU A 1 335 ? 120.072 100.016 119.410 1.00 27.10 312 LEU A CA 1
ATOM 2557 C C . LEU A 1 335 ? 118.582 99.698 119.368 1.00 32.44 312 LEU A C 1
ATOM 2558 O O . LEU A 1 335 ? 118.179 98.735 118.706 1.00 32.97 312 LEU A O 1
ATOM 2563 N N . PRO A 1 336 ? 117.735 100.469 120.063 1.00 39.00 313 PRO A N 1
ATOM 2564 C CA . PRO A 1 336 ? 116.283 100.263 120.050 1.00 35.22 313 PRO A CA 1
ATOM 2565 C C . PRO A 1 336 ? 115.682 100.431 118.657 1.00 41.45 313 PRO A C 1
ATOM 2566 O O . PRO A 1 336 ? 116.080 101.315 117.900 1.00 36.68 313 PRO A O 1
ATOM 2570 N N . GLN B 1 21 ? 74.037 103.910 138.880 1.00 80.48 -2 GLN D N 1
ATOM 2571 C CA . GLN B 1 21 ? 75.274 103.404 138.297 1.00 82.65 -2 GLN D CA 1
ATOM 2572 C C . GLN B 1 21 ? 75.486 103.956 136.892 1.00 83.30 -2 GLN D C 1
ATOM 2573 O O . GLN B 1 21 ? 74.596 103.883 136.046 1.00 82.22 -2 GLN D O 1
ATOM 2579 N N . SER B 1 22 ? 76.671 104.509 136.650 1.00 78.59 -1 SER D N 1
ATOM 2580 C CA . SER B 1 22 ? 77.038 105.041 135.345 1.00 80.04 -1 SER D CA 1
ATOM 2581 C C . SER B 1 22 ? 77.848 103.989 134.596 1.00 80.50 -1 SER D C 1
ATOM 2582 O O . SER B 1 22 ? 78.904 103.560 135.072 1.00 80.34 -1 SER D O 1
ATOM 2585 N N . ASN B 1 23 ? 77.346 103.571 133.432 1.00 74.02 0 ASN D N 1
ATOM 2586 C CA . ASN B 1 23 ? 78.041 102.555 132.649 1.00 73.24 0 ASN D CA 1
ATOM 2587 C C . ASN B 1 23 ? 79.387 103.061 132.147 1.00 74.45 0 ASN D C 1
ATOM 2588 O O . ASN B 1 23 ? 80.383 102.329 132.185 1.00 73.82 0 ASN D O 1
ATOM 2593 N N . ALA B 1 24 ? 79.432 104.302 131.664 1.00 64.02 1 ALA D N 1
ATOM 2594 C CA . ALA B 1 24 ? 80.606 104.916 131.047 1.00 63.31 1 ALA D CA 1
ATOM 2595 C C . ALA B 1 24 ? 81.094 104.153 129.822 1.00 61.99 1 ALA D C 1
ATOM 2596 O O . ALA B 1 24 ? 82.184 104.440 129.313 1.00 61.25 1 ALA D O 1
ATOM 2598 N N . THR B 1 25 ? 80.315 103.191 129.334 1.00 53.12 2 THR D N 1
ATOM 2599 C CA . THR B 1 25 ? 80.655 102.399 128.157 1.00 49.58 2 THR D CA 1
ATOM 2600 C C . THR B 1 25 ? 79.546 102.581 127.132 1.00 46.89 2 THR D C 1
ATOM 2601 O O . THR B 1 25 ? 78.411 102.147 127.356 1.00 47.70 2 THR D O 1
ATOM 2605 N N . ILE B 1 26 ? 79.871 103.221 126.016 1.00 36.56 3 ILE D N 1
ATOM 2606 C CA . ILE B 1 26 ? 78.894 103.441 124.958 1.00 31.56 3 ILE D CA 1
ATOM 2607 C C . ILE B 1 26 ? 78.709 102.146 124.182 1.00 32.43 3 ILE D C 1
ATOM 2608 O O . ILE B 1 26 ? 79.678 101.558 123.689 1.00 38.35 3 ILE D O 1
ATOM 2613 N N . GLU B 1 27 ? 77.462 101.692 124.083 1.00 30.16 4 GLU D N 1
ATOM 2614 C CA . GLU B 1 27 ? 77.175 100.483 123.322 1.00 24.92 4 GLU D CA 1
ATOM 2615 C C . GLU B 1 27 ? 77.029 100.781 121.836 1.00 29.92 4 GLU D C 1
ATOM 2616 O O . GLU B 1 27 ? 77.450 99.980 120.996 1.00 29.65 4 GLU D O 1
ATOM 2622 N N . LEU B 1 28 ? 76.440 101.924 121.496 1.00 30.32 5 LEU D N 1
ATOM 2623 C CA . LEU B 1 28 ? 76.118 102.251 120.116 1.00 18.61 5 LEU D CA 1
ATOM 2624 C C . LEU B 1 28 ? 76.480 103.699 119.832 1.00 24.12 5 LEU D C 1
ATOM 2625 O O . LEU B 1 28 ? 76.129 104.594 120.603 1.00 32.57 5 LEU D O 1
ATOM 2630 N N . SER B 1 29 ? 77.180 103.922 118.727 1.00 21.08 6 SER D N 1
ATOM 2631 C CA . SER B 1 29 ? 77.485 105.254 118.229 1.00 17.31 6 SER D CA 1
ATOM 2632 C C . SER B 1 29 ? 76.705 105.468 116.943 1.00 21.76 6 SER D C 1
ATOM 2633 O O . SER B 1 29 ? 76.664 104.580 116.091 1.00 30.54 6 SER D O 1
ATOM 2636 N N . ILE B 1 30 ? 76.063 106.621 116.820 1.00 25.03 7 ILE D N 1
ATOM 2637 C CA . ILE B 1 30 ? 75.354 107.005 115.607 1.00 17.53 7 ILE D CA 1
ATOM 2638 C C . ILE B 1 30 ? 76.104 108.188 115.020 1.00 18.77 7 ILE D C 1
ATOM 2639 O O . ILE B 1 30 ? 76.112 109.275 115.605 1.00 27.41 7 ILE D O 1
ATOM 2644 N N . VAL B 1 31 ? 76.732 107.991 113.868 1.00 15.31 8 VAL D N 1
ATOM 2645 C CA . VAL B 1 31 ? 77.575 109.011 113.257 1.00 10.45 8 VAL D CA 1
ATOM 2646 C C . VAL B 1 31 ? 76.797 109.664 112.124 1.00 13.53 8 VAL D C 1
ATOM 2647 O O . VAL B 1 31 ? 76.408 108.998 111.159 1.00 26.84 8 VAL D O 1
ATOM 2651 N N . ILE B 1 32 ? 76.571 110.968 112.241 1.00 17.75 9 ILE D N 1
ATOM 2652 C CA . ILE B 1 32 ? 75.814 111.721 111.246 1.00 23.60 9 ILE D CA 1
ATOM 2653 C C . ILE B 1 32 ? 76.689 112.813 110.646 1.00 23.73 9 ILE D C 1
ATOM 2654 O O . ILE B 1 32 ? 76.991 113.800 111.328 1.00 33.14 9 ILE D O 1
ATOM 2659 N N . PRO B 1 33 ? 77.115 112.692 109.391 1.00 21.85 10 PRO D N 1
ATOM 2660 C CA . PRO B 1 33 ? 77.746 113.835 108.723 1.00 25.05 10 PRO D CA 1
ATOM 2661 C C . PRO B 1 33 ? 76.684 114.846 108.319 1.00 24.13 10 PRO D C 1
ATOM 2662 O O . PRO B 1 33 ? 75.632 114.482 107.790 1.00 36.36 10 PRO D O 1
ATOM 2666 N N . MET B 1 34 ? 76.953 116.119 108.587 1.00 22.68 11 MET D N 1
ATOM 2667 C CA . MET B 1 34 ? 75.985 117.180 108.361 1.00 26.88 11 MET D CA 1
ATOM 2668 C C . MET B 1 34 ? 76.626 118.284 107.540 1.00 32.05 11 MET D C 1
ATOM 2669 O O . MET B 1 34 ? 77.725 118.746 107.862 1.00 35.05 11 MET D O 1
ATOM 2674 N N . TYR B 1 35 ? 75.937 118.703 106.483 1.00 37.26 12 TYR D N 1
ATOM 2675 C CA . TYR B 1 35 ? 76.351 119.849 105.681 1.00 27.34 12 TYR D CA 1
ATOM 2676 C C . TYR B 1 35 ? 75.093 120.614 105.305 1.00 28.46 12 TYR D C 1
ATOM 2677 O O . TYR B 1 35 ? 74.316 120.153 104.463 1.00 41.93 12 TYR D O 1
ATOM 2686 N N . ASN B 1 36 ? 74.893 121.772 105.934 1.00 30.08 13 ASN D N 1
ATOM 2687 C CA . ASN B 1 36 ? 73.708 122.600 105.717 1.00 33.36 13 ASN D CA 1
ATOM 2688 C C . ASN B 1 36 ? 72.438 121.817 106.036 1.00 38.73 13 ASN D C 1
ATOM 2689 O O . ASN B 1 36 ? 71.506 121.738 105.233 1.00 49.17 13 ASN D O 1
ATOM 2694 N N . GLU B 1 37 ? 72.408 121.232 107.231 1.00 38.75 14 GLU D N 1
ATOM 2695 C CA . GLU B 1 37 ? 71.306 120.380 107.656 1.00 38.23 14 GLU D CA 1
ATOM 2696 C C . GLU B 1 37 ? 70.408 121.058 108.684 1.00 43.40 14 GLU D C 1
ATOM 2697 O O . GLU B 1 37 ? 69.701 120.374 109.429 1.00 47.84 14 GLU D O 1
ATOM 2703 N N . GLU B 1 38 ? 70.423 122.386 108.742 1.00 46.80 15 GLU D N 1
ATOM 2704 C CA . GLU B 1 38 ? 69.440 123.089 109.547 1.00 47.72 15 GLU D CA 1
ATOM 2705 C C . GLU B 1 38 ? 68.051 122.897 108.944 1.00 54.06 15 GLU D C 1
ATOM 2706 O O . GLU B 1 38 ? 67.897 122.615 107.752 1.00 56.87 15 GLU D O 1
ATOM 2712 N N . ASP B 1 39 ? 67.035 123.039 109.793 1.00 53.31 16 ASP D N 1
ATOM 2713 C CA . ASP B 1 39 ? 65.648 122.689 109.493 1.00 59.12 16 ASP D CA 1
ATOM 2714 C C . ASP B 1 39 ? 65.467 121.196 109.245 1.00 57.72 16 ASP D C 1
ATOM 2715 O O . ASP B 1 39 ? 64.401 120.771 108.785 1.00 57.27 16 ASP D O 1
ATOM 2720 N N . ASN B 1 40 ? 66.489 120.392 109.532 1.00 51.71 17 ASN D N 1
ATOM 2721 C CA . ASN B 1 40 ? 66.385 118.943 109.545 1.00 54.00 17 ASN D CA 1
ATOM 2722 C C . ASN B 1 40 ? 66.795 118.338 110.876 1.00 49.95 17 ASN D C 1
ATOM 2723 O O . ASN B 1 40 ? 66.537 117.150 111.100 1.00 50.18 17 ASN D O 1
ATOM 2728 N N . LEU B 1 41 ? 67.418 119.118 111.761 1.00 45.33 18 LEU D N 1
ATOM 2729 C CA . LEU B 1 41 ? 67.963 118.571 112.998 1.00 44.15 18 LEU D CA 1
ATOM 2730 C C . LEU B 1 41 ? 66.863 118.123 113.950 1.00 43.80 18 LEU D C 1
ATOM 2731 O O . LEU B 1 41 ? 66.999 117.093 114.616 1.00 45.92 18 LEU D O 1
ATOM 2736 N N . GLU B 1 42 ? 65.773 118.888 114.038 1.00 48.58 19 GLU D N 1
ATOM 2737 C CA . GLU B 1 42 ? 64.715 118.556 114.987 1.00 52.81 19 GLU D CA 1
ATOM 2738 C C . GLU B 1 42 ? 64.060 117.225 114.638 1.00 53.64 19 GLU D C 1
ATOM 2739 O O . GLU B 1 42 ? 63.931 116.340 115.492 1.00 56.01 19 GLU D O 1
ATOM 2745 N N . HIS B 1 43 ? 63.643 117.066 113.381 1.00 48.10 20 HIS D N 1
ATOM 2746 C CA . HIS B 1 43 ? 63.014 115.821 112.957 1.00 45.83 20 HIS D CA 1
ATOM 2747 C C . HIS B 1 43 ? 63.984 114.651 113.060 1.00 46.81 20 HIS D C 1
ATOM 2748 O O . HIS B 1 43 ? 63.610 113.560 113.510 1.00 58.05 20 HIS D O 1
ATOM 2755 N N . LEU B 1 44 ? 65.237 114.863 112.653 1.00 34.93 21 LEU D N 1
ATOM 2756 C CA . LEU B 1 44 ? 66.231 113.797 112.705 1.00 38.75 21 LEU D CA 1
ATOM 2757 C C . LEU B 1 44 ? 66.453 113.324 114.134 1.00 40.82 21 LEU D C 1
ATOM 2758 O O . LEU B 1 44 ? 66.447 112.119 114.410 1.00 47.82 21 LEU D O 1
ATOM 2763 N N . PHE B 1 45 ? 66.636 114.263 115.062 1.00 36.91 22 PHE D N 1
ATOM 2764 C CA . PHE B 1 45 ? 66.876 113.898 116.451 1.00 35.60 22 PHE D CA 1
ATOM 2765 C C . PHE B 1 45 ? 65.646 113.286 117.103 1.00 36.68 22 PHE D C 1
ATOM 2766 O O . PHE B 1 45 ? 65.782 112.359 117.905 1.00 43.92 22 PHE D O 1
ATOM 2774 N N . ALA B 1 46 ? 64.446 113.771 116.770 1.00 38.20 23 ALA D N 1
ATOM 2775 C CA . ALA B 1 46 ? 63.235 113.163 117.309 1.00 38.61 23 ALA D CA 1
ATOM 2776 C C . ALA B 1 46 ? 63.094 111.718 116.847 1.00 45.40 23 ALA D C 1
ATOM 2777 O O . ALA B 1 46 ? 62.823 110.820 117.656 1.00 49.02 23 ALA D O 1
ATOM 2779 N N . ARG B 1 47 ? 63.290 111.470 115.549 1.00 42.34 24 ARG D N 1
ATOM 2780 C CA . ARG B 1 47 ? 63.202 110.106 115.038 1.00 43.34 24 ARG D CA 1
ATOM 2781 C C . ARG B 1 47 ? 64.277 109.216 115.647 1.00 44.36 24 ARG D C 1
ATOM 2782 O O . ARG B 1 47 ? 64.008 108.065 116.016 1.00 53.72 24 ARG D O 1
ATOM 2790 N N . LEU B 1 48 ? 65.502 109.732 115.766 1.00 34.55 25 LEU D N 1
ATOM 2791 C CA . LEU B 1 48 ? 66.587 108.942 116.334 1.00 30.81 25 LEU D CA 1
ATOM 2792 C C . LEU B 1 48 ? 66.310 108.593 117.789 1.00 31.51 25 LEU D C 1
ATOM 2793 O O . LEU B 1 48 ? 66.564 107.467 118.224 1.00 42.85 25 LEU D O 1
ATOM 2798 N N . LEU B 1 49 ? 65.802 109.552 118.566 1.00 39.76 26 LEU D N 1
ATOM 2799 C CA . LEU B 1 49 ? 65.465 109.270 119.957 1.00 42.79 26 LEU D CA 1
ATOM 2800 C C . LEU B 1 49 ? 64.345 108.244 120.054 1.00 41.74 26 LEU D C 1
ATOM 2801 O O . LEU B 1 49 ? 64.405 107.327 120.882 1.00 46.31 26 LEU D O 1
ATOM 2806 N N . GLU B 1 50 ? 63.322 108.379 119.206 1.00 44.70 27 GLU D N 1
ATOM 2807 C CA . GLU B 1 50 ? 62.229 107.415 119.199 1.00 42.50 27 GLU D CA 1
ATOM 2808 C C . GLU B 1 50 ? 62.723 106.012 118.879 1.00 46.10 27 GLU D C 1
ATOM 2809 O O . GLU B 1 50 ? 62.218 105.033 119.439 1.00 46.92 27 GLU D O 1
ATOM 2815 N N . VAL B 1 51 ? 63.702 105.892 117.983 1.00 42.04 28 VAL D N 1
ATOM 2816 C CA . VAL B 1 51 ? 64.236 104.576 117.650 1.00 33.66 28 VAL D CA 1
ATOM 2817 C C . VAL B 1 51 ? 65.140 104.044 118.760 1.00 43.92 28 VAL D C 1
ATOM 2818 O O . VAL B 1 51 ? 65.079 102.861 119.111 1.00 49.25 28 VAL D O 1
ATOM 2822 N N . LEU B 1 52 ? 65.985 104.899 119.334 1.00 40.74 29 LEU D N 1
ATOM 2823 C CA . LEU B 1 52 ? 67.043 104.451 120.229 1.00 33.81 29 LEU D CA 1
ATOM 2824 C C . LEU B 1 52 ? 66.597 104.271 121.672 1.00 42.69 29 LEU D C 1
ATOM 2825 O O . LEU B 1 52 ? 67.292 103.588 122.432 1.00 44.93 29 LEU D O 1
ATOM 2830 N N . THR B 1 53 ? 65.476 104.874 122.082 1.00 44.47 30 THR D N 1
ATOM 2831 C CA . THR B 1 53 ? 65.008 104.656 123.451 1.00 44.10 30 THR D CA 1
ATOM 2832 C C . THR B 1 53 ? 64.612 103.205 123.708 1.00 48.87 30 THR D C 1
ATOM 2833 O O . THR B 1 53 ? 65.046 102.645 124.730 1.00 45.90 30 THR D O 1
ATOM 2837 N N . PRO B 1 54 ? 63.813 102.541 122.862 1.00 47.70 31 PRO D N 1
ATOM 2838 C CA . PRO B 1 54 ? 63.447 101.145 123.159 1.00 46.28 31 PRO D CA 1
ATOM 2839 C C . PRO B 1 54 ? 64.622 100.184 123.176 1.00 47.99 31 PRO D C 1
ATOM 2840 O O . PRO B 1 54 ? 64.507 99.107 123.772 1.00 50.35 31 PRO D O 1
ATOM 2844 N N . LEU B 1 55 ? 65.745 100.529 122.541 1.00 40.26 32 LEU D N 1
ATOM 2845 C CA . LEU B 1 55 ? 66.893 99.631 122.524 1.00 35.91 32 LEU D CA 1
ATOM 2846 C C . LEU B 1 55 ? 67.480 99.414 123.912 1.00 40.22 32 LEU D C 1
ATOM 2847 O O . LEU B 1 55 ? 68.169 98.412 124.128 1.00 44.35 32 LEU D O 1
ATOM 2852 N N . LYS B 1 56 ? 67.224 100.328 124.850 1.00 41.74 33 LYS D N 1
ATOM 2853 C CA . LYS B 1 56 ? 67.635 100.177 126.247 1.00 44.09 33 LYS D CA 1
ATOM 2854 C C . LYS B 1 56 ? 69.144 99.982 126.376 1.00 42.38 33 LYS D C 1
ATOM 2855 O O . LYS B 1 56 ? 69.621 99.232 127.229 1.00 37.31 33 LYS D O 1
ATOM 2861 N N . ILE B 1 57 ? 69.904 100.666 125.525 1.00 43.47 34 ILE D N 1
ATOM 2862 C CA . ILE B 1 57 ? 71.358 100.584 125.540 1.00 41.96 34 ILE D CA 1
ATOM 2863 C C . ILE B 1 57 ? 71.930 101.992 125.564 1.00 35.85 34 ILE D C 1
ATOM 2864 O O . ILE B 1 57 ? 71.309 102.944 125.083 1.00 39.61 34 ILE D O 1
ATOM 2869 N N . THR B 1 58 ? 73.122 102.120 126.139 1.00 31.28 35 THR D N 1
ATOM 2870 C CA . THR B 1 58 ? 73.821 103.396 126.126 1.00 35.77 35 THR D CA 1
ATOM 2871 C C . THR B 1 58 ? 74.272 103.716 124.708 1.00 38.28 35 THR D C 1
ATOM 2872 O O . THR B 1 58 ? 74.755 102.839 123.986 1.00 39.90 35 THR D O 1
ATOM 2876 N N . TYR B 1 59 ? 74.112 104.972 124.303 1.00 34.20 36 TYR D N 1
ATOM 2877 C CA . TYR B 1 59 ? 74.457 105.375 122.951 1.00 26.47 36 TYR D CA 1
ATOM 2878 C C . TYR B 1 59 ? 74.973 106.804 122.955 1.00 32.02 36 TYR D C 1
ATOM 2879 O O . TYR B 1 59 ? 74.800 107.558 123.916 1.00 41.32 36 TYR D O 1
ATOM 2888 N N . GLU B 1 60 ? 75.627 107.156 121.857 1.00 26.93 37 GLU D N 1
ATOM 2889 C CA . GLU B 1 60 ? 76.075 108.514 121.600 1.00 24.68 37 GLU D CA 1
ATOM 2890 C C . GLU B 1 60 ? 75.727 108.865 120.163 1.00 23.91 37 GLU D C 1
ATOM 2891 O O . GLU B 1 60 ? 75.578 107.984 119.315 1.00 28.72 37 GLU D O 1
ATOM 2897 N N . ILE B 1 61 ? 75.577 110.159 119.900 1.00 28.99 38 ILE D N 1
ATOM 2898 C CA . ILE B 1 61 ? 75.290 110.663 118.563 1.00 22.63 38 ILE D CA 1
ATOM 2899 C C . ILE B 1 61 ? 76.394 111.644 118.199 1.00 21.36 38 ILE D C 1
ATOM 2900 O O . ILE B 1 61 ? 76.413 112.778 118.690 1.00 28.92 38 ILE D O 1
ATOM 2905 N N . ILE B 1 62 ? 77.309 111.209 117.336 1.00 13.32 39 ILE D N 1
ATOM 2906 C CA . ILE B 1 62 ? 78.419 112.035 116.874 1.00 11.77 39 ILE D CA 1
ATOM 2907 C C . ILE B 1 62 ? 77.954 112.747 115.608 1.00 13.26 39 ILE D C 1
ATOM 2908 O O . ILE B 1 62 ? 77.875 112.146 114.538 1.00 28.10 39 ILE D O 1
ATOM 2913 N N . CYS B 1 63 ? 77.651 114.034 115.729 1.00 21.81 40 CYS D N 1
ATOM 2914 C CA . CYS B 1 63 ? 77.288 114.860 114.588 1.00 19.67 40 CYS D CA 1
ATOM 2915 C C . CYS B 1 63 ? 78.538 115.573 114.093 1.00 16.08 40 CYS D C 1
ATOM 2916 O O . CYS B 1 63 ? 79.191 116.291 114.855 1.00 24.82 40 CYS D O 1
ATOM 2919 N N . VAL B 1 64 ? 78.877 115.370 112.829 1.00 15.20 41 VAL D N 1
ATOM 2920 C CA . VAL B 1 64 ? 80.099 115.905 112.246 1.00 17.91 41 VAL D CA 1
ATOM 2921 C C . VAL B 1 64 ? 79.695 117.043 111.322 1.00 21.57 41 VAL D C 1
ATOM 2922 O O . VAL B 1 64 ? 79.211 116.812 110.211 1.00 30.11 41 VAL D O 1
ATOM 2926 N N . ASN B 1 65 ? 79.905 118.272 111.775 1.00 23.78 42 ASN D N 1
ATOM 2927 C CA . ASN B 1 65 ? 79.661 119.442 110.941 1.00 20.07 42 ASN D CA 1
ATOM 2928 C C . ASN B 1 65 ? 80.760 119.537 109.892 1.00 22.92 42 ASN D C 1
ATOM 2929 O O . ASN B 1 65 ? 81.918 119.811 110.218 1.00 23.75 42 ASN D O 1
ATOM 2934 N N . ASP B 1 66 ? 80.402 119.302 108.632 1.00 30.79 43 ASP D N 1
ATOM 2935 C CA . ASP B 1 66 ? 81.370 119.326 107.537 1.00 24.83 43 ASP D CA 1
ATOM 2936 C C . ASP B 1 66 ? 81.370 120.693 106.853 1.00 32.10 43 ASP D C 1
ATOM 2937 O O . ASP B 1 66 ? 81.044 120.838 105.677 1.00 34.99 43 ASP D O 1
ATOM 2942 N N . GLY B 1 67 ? 81.749 121.707 107.624 1.00 30.08 44 GLY D N 1
ATOM 2943 C CA . GLY B 1 67 ? 81.866 123.053 107.088 1.00 24.16 44 GLY D CA 1
ATOM 2944 C C . GLY B 1 67 ? 80.569 123.635 106.574 1.00 30.55 44 GLY D C 1
ATOM 2945 O O . GLY B 1 67 ? 80.548 124.244 105.497 1.00 36.63 44 GLY D O 1
ATOM 2946 N N . SER B 1 68 ? 79.481 123.461 107.321 1.00 32.18 45 SER D N 1
ATOM 2947 C CA . SER B 1 68 ? 78.186 123.973 106.893 1.00 26.77 45 SER D CA 1
ATOM 2948 C C . SER B 1 68 ? 78.226 125.488 106.757 1.00 33.34 45 SER D C 1
ATOM 2949 O O . SER B 1 68 ? 78.854 126.182 107.562 1.00 35.58 45 SER D O 1
ATOM 2952 N N . LYS B 1 69 ? 77.552 125.999 105.731 1.00 40.98 46 LYS D N 1
ATOM 2953 C CA . LYS B 1 69 ? 77.512 127.425 105.446 1.00 36.09 46 LYS D CA 1
ATOM 2954 C C . LYS B 1 69 ? 76.245 128.089 105.964 1.00 38.18 46 LYS D C 1
ATOM 2955 O O . LYS B 1 69 ? 75.903 129.188 105.516 1.00 49.08 46 LYS D O 1
ATOM 2961 N N . ASP B 1 70 ? 75.546 127.449 106.899 1.00 36.73 47 ASP D N 1
ATOM 2962 C CA . ASP B 1 70 ? 74.331 128.012 107.474 1.00 42.78 47 ASP D CA 1
ATOM 2963 C C . ASP B 1 70 ? 74.307 127.786 108.980 1.00 47.23 47 ASP D C 1
ATOM 2964 O O . ASP B 1 70 ? 75.327 127.417 109.570 1.00 48.29 47 ASP D O 1
ATOM 2969 N N . LYS B 1 71 ? 73.160 128.002 109.611 1.00 40.11 48 LYS D N 1
ATOM 2970 C CA . LYS B 1 71 ? 73.055 127.903 111.067 1.00 43.34 48 LYS D CA 1
ATOM 2971 C C . LYS B 1 71 ? 72.868 126.459 111.516 1.00 43.78 48 LYS D C 1
ATOM 2972 O O . LYS B 1 71 ? 71.969 126.142 112.289 1.00 49.28 48 LYS D O 1
ATOM 2978 N N . THR B 1 72 ? 73.736 125.567 111.043 1.00 36.37 49 THR D N 1
ATOM 2979 C CA . THR B 1 72 ? 73.720 124.172 111.464 1.00 36.88 49 THR D CA 1
ATOM 2980 C C . THR B 1 72 ? 74.484 123.963 112.762 1.00 39.17 49 THR D C 1
ATOM 2981 O O . THR B 1 72 ? 73.997 123.278 113.667 1.00 41.53 49 THR D O 1
ATOM 2985 N N . LEU B 1 73 ? 75.676 124.554 112.869 1.00 32.19 50 LEU D N 1
ATOM 2986 C CA . LEU B 1 73 ? 76.484 124.394 114.070 1.00 19.13 50 LEU D CA 1
ATOM 2987 C C . LEU B 1 73 ? 75.818 125.039 115.279 1.00 30.34 50 LEU D C 1
ATOM 2988 O O . LEU B 1 73 ? 75.932 124.530 116.397 1.00 38.83 50 LEU D O 1
ATOM 2993 N N . LYS B 1 74 ? 75.129 126.165 115.080 1.00 35.32 51 LYS D N 1
ATOM 2994 C CA . LYS B 1 74 ? 74.453 126.827 116.193 1.00 33.56 51 LYS D CA 1
ATOM 2995 C C . LYS B 1 74 ? 73.349 125.946 116.768 1.00 36.35 51 LYS D C 1
ATOM 2996 O O . LYS B 1 74 ? 73.244 125.771 117.988 1.00 37.61 51 LYS D O 1
ATOM 3002 N N . GLN B 1 75 ? 72.521 125.366 115.896 1.00 36.60 52 GLN D N 1
ATOM 3003 C CA . GLN B 1 75 ? 71.483 124.454 116.360 1.00 32.91 52 GLN D CA 1
ATOM 3004 C C . GLN B 1 75 ? 72.079 123.179 116.938 1.00 40.18 52 GLN D C 1
ATOM 3005 O O . GLN B 1 75 ? 71.526 122.612 117.886 1.00 39.58 52 GLN D O 1
ATOM 3011 N N . LEU B 1 76 ? 73.203 122.717 116.387 1.00 31.85 53 LEU D N 1
ATOM 3012 C CA . LEU B 1 76 ? 73.881 121.559 116.955 1.00 19.76 53 LEU D CA 1
ATOM 3013 C C . LEU B 1 76 ? 74.353 121.841 118.374 1.00 23.70 53 LEU D C 1
ATOM 3014 O O . LEU B 1 76 ? 74.236 120.984 119.253 1.00 35.62 53 LEU D O 1
ATOM 3019 N N . ILE B 1 77 ? 74.892 123.036 118.615 1.00 28.84 54 ILE D N 1
ATOM 3020 C CA . ILE B 1 77 ? 75.321 123.404 119.960 1.00 33.30 54 ILE D CA 1
ATOM 3021 C C . ILE B 1 77 ? 74.119 123.529 120.887 1.00 30.72 54 ILE D C 1
ATOM 3022 O O . ILE B 1 77 ? 74.172 123.124 122.055 1.00 39.99 54 ILE D O 1
ATOM 3027 N N . ASP B 1 78 ? 73.013 124.077 120.379 1.00 29.29 55 ASP D N 1
ATOM 3028 C CA . ASP B 1 78 ? 71.795 124.153 121.181 1.00 31.23 55 ASP D CA 1
ATOM 3029 C C . ASP B 1 78 ? 71.320 122.765 121.595 1.00 38.88 55 ASP D C 1
ATOM 3030 O O . ASP B 1 78 ? 70.924 122.554 122.747 1.00 41.78 55 ASP D O 1
ATOM 3035 N N . CYS B 1 79 ? 71.350 121.808 120.667 1.00 38.04 56 CYS D N 1
ATOM 3036 C CA . CYS B 1 79 ? 70.937 120.444 120.989 1.00 34.50 56 CYS D CA 1
ATOM 3037 C C . CYS B 1 79 ? 71.931 119.768 121.927 1.00 37.95 56 CYS D C 1
ATOM 3038 O O . CYS B 1 79 ? 71.535 118.995 122.806 1.00 41.35 56 CYS D O 1
ATOM 3041 N N . TYR B 1 80 ? 73.224 120.044 121.750 1.00 27.14 57 TYR D N 1
ATOM 3042 C CA . TYR B 1 80 ? 74.252 119.443 122.591 1.00 22.18 57 TYR D CA 1
ATOM 3043 C C . TYR B 1 80 ? 74.154 119.939 124.027 1.00 36.64 57 TYR D C 1
ATOM 3044 O O . TYR B 1 80 ? 74.464 119.198 124.967 1.00 39.18 57 TYR D O 1
ATOM 3053 N N . GLN B 1 81 ? 73.743 121.195 124.214 1.00 37.90 58 GLN D N 1
ATOM 3054 C CA . GLN B 1 81 ? 73.605 121.730 125.565 1.00 34.23 58 GLN D CA 1
ATOM 3055 C C . GLN B 1 81 ? 72.565 120.956 126.366 1.00 41.65 58 GLN D C 1
ATOM 3056 O O . GLN B 1 81 ? 72.776 120.657 127.547 1.00 42.20 58 GLN D O 1
ATOM 3062 N N . SER B 1 82 ? 71.437 120.619 125.744 1.00 37.83 59 SER D N 1
ATOM 3063 C CA . SER B 1 82 ? 70.350 119.954 126.453 1.00 34.32 59 SER D CA 1
ATOM 3064 C C . SER B 1 82 ? 70.502 118.438 126.479 1.00 42.75 59 SER D C 1
ATOM 3065 O O . SER B 1 82 ? 70.213 117.809 127.502 1.00 44.00 59 SER D O 1
ATOM 3068 N N . ASN B 1 83 ? 70.947 117.835 125.381 1.00 39.74 60 ASN D N 1
ATOM 3069 C CA . ASN B 1 83 ? 71.049 116.386 125.273 1.00 35.99 60 ASN D CA 1
ATOM 3070 C C . ASN B 1 83 ? 72.492 115.963 125.517 1.00 31.59 60 ASN D C 1
ATOM 3071 O O . ASN B 1 83 ? 73.402 116.402 124.807 1.00 36.02 60 ASN D O 1
ATOM 3076 N N . ARG B 1 84 ? 72.693 115.106 126.518 1.00 30.40 61 ARG D N 1
ATOM 3077 C CA . ARG B 1 84 ? 74.028 114.647 126.877 1.00 30.58 61 ARG D CA 1
ATOM 3078 C C . ARG B 1 84 ? 74.583 113.630 125.889 1.00 31.76 61 ARG D C 1
ATOM 3079 O O . ARG B 1 84 ? 75.797 113.406 125.864 1.00 36.48 61 ARG D O 1
ATOM 3087 N N . GLN B 1 85 ? 73.729 113.022 125.068 1.00 33.02 62 GLN D N 1
ATOM 3088 C CA . GLN B 1 85 ? 74.177 112.016 124.115 1.00 32.31 62 GLN D CA 1
ATOM 3089 C C . GLN B 1 85 ? 74.697 112.612 122.816 1.00 33.24 62 GLN D C 1
ATOM 3090 O O . GLN B 1 85 ? 75.284 111.881 122.012 1.00 34.87 62 GLN D O 1
ATOM 3096 N N . ILE B 1 86 ? 74.503 113.906 122.591 1.00 29.91 63 ILE D N 1
ATOM 3097 C CA . ILE B 1 86 ? 74.948 114.558 121.367 1.00 26.75 63 ILE D CA 1
ATOM 3098 C C . ILE B 1 86 ? 76.364 115.077 121.566 1.00 25.37 63 ILE D C 1
ATOM 3099 O O . ILE B 1 86 ? 76.651 115.773 122.546 1.00 38.13 63 ILE D O 1
ATOM 3104 N N . LYS B 1 87 ? 77.251 114.727 120.642 1.00 18.12 64 LYS D N 1
ATOM 3105 C CA . LYS B 1 87 ? 78.598 115.263 120.578 1.00 19.25 64 LYS D CA 1
ATOM 3106 C C . LYS B 1 87 ? 78.811 115.820 119.181 1.00 16.55 64 LYS D C 1
ATOM 3107 O O . LYS B 1 87 ? 78.201 115.351 118.221 1.00 27.92 64 LYS D O 1
ATOM 3113 N N . ILE B 1 88 ? 79.659 116.837 119.069 1.00 17.55 65 ILE D N 1
ATOM 3114 C CA . ILE B 1 88 ? 79.874 117.530 117.805 1.00 16.75 65 ILE D CA 1
ATOM 3115 C C . ILE B 1 88 ? 81.348 117.469 117.442 1.00 11.26 65 ILE D C 1
ATOM 3116 O O . ILE B 1 88 ? 82.208 117.860 118.238 1.00 20.78 65 ILE D O 1
ATOM 3121 N N . VAL B 1 89 ? 81.631 116.980 116.241 1.00 17.21 66 VAL D N 1
ATOM 3122 C CA . VAL B 1 89 ? 82.943 117.097 115.620 1.00 17.51 66 VAL D CA 1
ATOM 3123 C C . VAL B 1 89 ? 82.823 118.173 114.553 1.00 16.56 66 VAL D C 1
ATOM 3124 O O . VAL B 1 89 ? 82.169 117.970 113.527 1.00 22.12 66 VAL D O 1
ATOM 3128 N N . ASN B 1 90 ? 83.436 119.326 114.786 1.00 21.02 67 ASN D N 1
ATOM 3129 C CA . ASN B 1 90 ? 83.364 120.443 113.853 1.00 15.83 67 ASN D CA 1
ATOM 3130 C C . ASN B 1 90 ? 84.627 120.442 113.002 1.00 9.46 67 ASN D C 1
ATOM 3131 O O . ASN B 1 90 ? 85.702 120.823 113.474 1.00 18.63 67 ASN D O 1
ATOM 3136 N N . LEU B 1 91 ? 84.496 120.010 111.753 1.00 19.59 68 LEU D N 1
ATOM 3137 C CA . LEU B 1 91 ? 85.628 120.023 110.842 1.00 18.19 68 LEU D CA 1
ATOM 3138 C C . LEU B 1 91 ? 85.955 121.452 110.427 1.00 17.41 68 LEU D C 1
ATOM 3139 O O . LEU B 1 91 ? 85.075 122.311 110.326 1.00 26.32 68 LEU D O 1
ATOM 3144 N N . SER B 1 92 ? 87.245 121.705 110.203 1.00 21.55 69 SER D N 1
ATOM 3145 C CA . SER B 1 92 ? 87.677 123.047 109.833 1.00 20.71 69 SER D CA 1
ATOM 3146 C C . SER B 1 92 ? 87.056 123.478 108.513 1.00 20.18 69 SER D C 1
ATOM 3147 O O . SER B 1 92 ? 86.563 124.605 108.384 1.00 24.88 69 SER D O 1
ATOM 3150 N N . ARG B 1 93 ? 87.044 122.586 107.537 1.00 26.12 70 ARG D N 1
ATOM 3151 C CA . ARG B 1 93 ? 86.577 122.859 106.192 1.00 19.91 70 ARG D CA 1
ATOM 3152 C C . ARG B 1 93 ? 85.489 121.859 105.830 1.00 26.92 70 ARG D C 1
ATOM 3153 O O . ARG B 1 93 ? 85.198 120.925 106.579 1.00 36.71 70 ARG D O 1
ATOM 3161 N N . ASN B 1 94 ? 84.881 122.063 104.665 1.00 28.05 71 ASN D N 1
ATOM 3162 C CA . ASN B 1 94 ? 83.993 121.060 104.093 1.00 20.91 71 ASN D CA 1
ATOM 3163 C C . ASN B 1 94 ? 84.850 120.041 103.354 1.00 22.08 71 ASN D C 1
ATOM 3164 O O . ASN B 1 94 ? 85.364 120.321 102.267 1.00 36.67 71 ASN D O 1
ATOM 3169 N N . PHE B 1 95 ? 85.020 118.863 103.948 1.00 13.76 72 PHE D N 1
ATOM 3170 C CA . PHE B 1 95 ? 85.871 117.828 103.384 1.00 19.08 72 PHE D CA 1
ATOM 3171 C C . PHE B 1 95 ? 85.106 116.793 102.573 1.00 19.77 72 PHE D C 1
ATOM 3172 O O . PHE B 1 95 ? 85.734 115.936 101.945 1.00 29.67 72 PHE D O 1
ATOM 3180 N N . GLY B 1 96 ? 83.782 116.851 102.564 1.00 23.36 73 GLY D N 1
ATOM 3181 C CA . GLY B 1 96 ? 82.981 115.848 101.901 1.00 25.09 73 GLY D CA 1
ATOM 3182 C C . GLY B 1 96 ? 82.352 114.876 102.886 1.00 28.63 73 GLY D C 1
ATOM 3183 O O . GLY B 1 96 ? 82.779 114.737 104.034 1.00 37.73 73 GLY D O 1
ATOM 3184 N N . LYS B 1 97 ? 81.310 114.188 102.415 1.00 25.69 74 LYS D N 1
ATOM 3185 C CA . LYS B 1 97 ? 80.554 113.296 103.287 1.00 23.15 74 LYS D CA 1
ATOM 3186 C C . LYS B 1 97 ? 81.397 112.120 103.763 1.00 27.97 74 LYS D C 1
ATOM 3187 O O . LYS B 1 97 ? 81.318 111.730 104.932 1.00 34.70 74 LYS D O 1
ATOM 3193 N N . GLU B 1 98 ? 82.200 111.534 102.874 1.00 25.27 75 GLU D N 1
ATOM 3194 C CA . GLU B 1 98 ? 82.984 110.362 103.253 1.00 20.79 75 GLU D CA 1
ATOM 3195 C C . GLU B 1 98 ? 84.030 110.702 104.308 1.00 31.46 75 GLU D C 1
ATOM 3196 O O . GLU B 1 98 ? 84.215 109.951 105.273 1.00 37.09 75 GLU D O 1
ATOM 3202 N N . ILE B 1 99 ? 84.722 111.829 104.147 1.00 21.89 76 ILE D N 1
ATOM 3203 C CA . ILE B 1 99 ? 85.734 112.216 105.124 1.00 21.58 76 ILE D CA 1
ATOM 3204 C C . ILE B 1 99 ? 85.082 112.610 106.445 1.00 18.96 76 ILE D C 1
ATOM 3205 O O . ILE B 1 99 ? 85.619 112.336 107.525 1.00 24.60 76 ILE D O 1
ATOM 3210 N N . ALA B 1 100 ? 83.919 113.263 106.385 1.00 19.74 77 ALA D N 1
ATOM 3211 C CA . ALA B 1 100 ? 83.183 113.567 107.607 1.00 15.93 77 ALA D CA 1
ATOM 3212 C C . ALA B 1 100 ? 82.782 112.291 108.336 1.00 16.94 77 ALA D C 1
ATOM 3213 O O . ALA B 1 100 ? 82.868 112.215 109.567 1.00 26.42 77 ALA D O 1
ATOM 3215 N N . LEU B 1 101 ? 82.345 111.277 107.587 1.00 20.47 78 LEU D N 1
ATOM 3216 C CA . LEU B 1 101 ? 82.046 109.980 108.183 1.00 15.65 78 LEU D CA 1
ATOM 3217 C C . LEU B 1 101 ? 83.285 109.368 108.818 1.00 14.39 78 LEU D C 1
ATOM 3218 O O . LEU B 1 101 ? 83.213 108.793 109.909 1.00 26.98 78 LEU D O 1
ATOM 3223 N N . SER B 1 102 ? 84.427 109.465 108.137 1.00 20.37 79 SER D N 1
ATOM 3224 C CA . SER B 1 102 ? 85.667 108.929 108.688 1.00 15.19 79 SER D CA 1
ATOM 3225 C C . SER B 1 102 ? 86.029 109.617 109.998 1.00 18.65 79 SER D C 1
ATOM 3226 O O . SER B 1 102 ? 86.421 108.957 110.965 1.00 23.82 79 SER D O 1
ATOM 3229 N N . ALA B 1 103 ? 85.890 110.942 110.051 1.00 17.92 80 ALA D N 1
ATOM 3230 C CA . ALA B 1 103 ? 86.179 111.676 111.281 1.00 13.65 80 ALA D CA 1
ATOM 3231 C C . ALA B 1 103 ? 85.219 111.288 112.399 1.00 22.13 80 ALA D C 1
ATOM 3232 O O . ALA B 1 103 ? 85.636 111.099 113.551 1.00 28.62 80 ALA D O 1
ATOM 3234 N N . GLY B 1 104 ? 83.929 111.166 112.081 1.00 10.41 81 GLY D N 1
ATOM 3235 C CA . GLY B 1 104 ? 82.963 110.774 113.093 1.00 16.40 81 GLY D CA 1
ATOM 3236 C C . GLY B 1 104 ? 83.213 109.382 113.637 1.00 23.25 81 GLY D C 1
ATOM 3237 O O . GLY B 1 104 ? 83.057 109.136 114.835 1.00 21.95 81 GLY D O 1
ATOM 3238 N N . ILE B 1 105 ? 83.594 108.451 112.763 1.00 24.23 82 ILE D N 1
ATOM 3239 C CA . ILE B 1 105 ? 83.926 107.101 113.204 1.00 17.39 82 ILE D CA 1
ATOM 3240 C C . ILE B 1 105 ? 85.209 107.109 114.028 1.00 19.28 82 ILE D C 1
ATOM 3241 O O . ILE B 1 105 ? 85.348 106.350 114.995 1.00 32.18 82 ILE D O 1
ATOM 3246 N N . ASP B 1 106 ? 86.163 107.970 113.665 1.00 16.09 83 ASP D N 1
ATOM 3247 C CA . ASP B 1 106 ? 87.383 108.102 114.454 1.00 18.08 83 ASP D CA 1
ATOM 3248 C C . ASP B 1 106 ? 87.079 108.598 115.859 1.00 25.14 83 ASP D C 1
ATOM 3249 O O . ASP B 1 106 ? 87.720 108.174 116.828 1.00 32.58 83 ASP D O 1
ATOM 3254 N N . TYR B 1 107 ? 86.112 109.500 115.993 1.00 25.07 84 TYR D N 1
ATOM 3255 C CA . TYR B 1 107 ? 85.749 110.022 117.302 1.00 18.87 84 TYR D CA 1
ATOM 3256 C C . TYR B 1 107 ? 84.660 109.212 117.993 1.00 22.55 84 TYR D C 1
ATOM 3257 O O . TYR B 1 107 ? 84.309 109.524 119.134 1.00 33.77 84 TYR D O 1
ATOM 3266 N N . ALA B 1 108 ? 84.129 108.181 117.344 1.00 24.30 85 ALA D N 1
ATOM 3267 C CA . ALA B 1 108 ? 83.140 107.320 117.972 1.00 16.53 85 ALA D CA 1
ATOM 3268 C C . ALA B 1 108 ? 83.812 106.325 118.909 1.00 23.96 85 ALA D C 1
ATOM 3269 O O . ALA B 1 108 ? 84.950 105.902 118.690 1.00 32.53 85 ALA D O 1
ATOM 3271 N N . GLN B 1 109 ? 83.092 105.951 119.968 1.00 27.15 86 GLN D N 1
ATOM 3272 C CA . GLN B 1 109 ? 83.613 105.026 120.965 1.00 20.76 86 GLN D CA 1
ATOM 3273 C C . GLN B 1 109 ? 82.646 103.894 121.286 1.00 28.60 86 GLN D C 1
ATOM 3274 O O . GLN B 1 109 ? 82.891 103.138 122.232 1.00 35.01 86 GLN D O 1
ATOM 3280 N N . GLY B 1 110 ? 81.560 103.754 120.532 1.00 26.93 87 GLY D N 1
ATOM 3281 C CA . GLY B 1 110 ? 80.615 102.695 120.798 1.00 15.21 87 GLY D CA 1
ATOM 3282 C C . GLY B 1 110 ? 81.134 101.333 120.384 1.00 22.90 87 GLY D C 1
ATOM 3283 O O . GLY B 1 110 ? 82.056 101.198 119.579 1.00 31.96 87 GLY D O 1
ATOM 3284 N N . ASN B 1 111 ? 80.525 100.298 12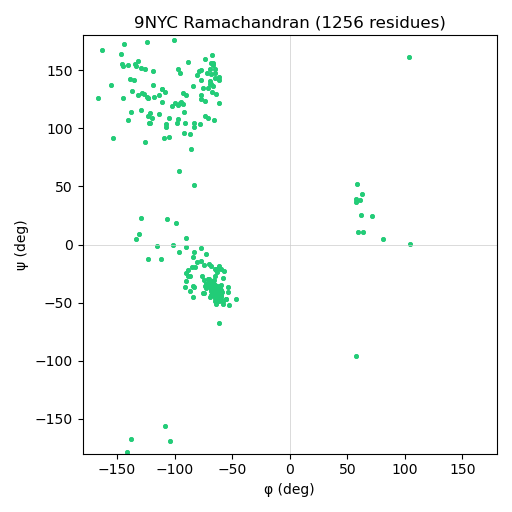0.966 1.00 24.72 88 ASN D N 1
ATOM 3285 C CA . ASN B 1 111 ? 80.846 98.932 120.564 1.00 20.33 88 ASN D CA 1
ATOM 3286 C C . ASN B 1 111 ? 80.437 98.683 119.120 1.00 25.24 88 ASN D C 1
ATOM 3287 O O . ASN B 1 111 ? 81.124 97.967 118.384 1.00 34.72 88 ASN D O 1
ATOM 3292 N N . ALA B 1 112 ? 79.313 99.254 118.704 1.00 18.53 89 ALA D N 1
ATOM 3293 C CA . ALA B 1 112 ? 78.897 99.278 117.313 1.00 9.89 89 ALA D CA 1
ATOM 3294 C C . ALA B 1 112 ? 78.797 100.726 116.859 1.00 17.64 89 ALA D C 1
ATOM 3295 O O . ALA B 1 112 ? 78.511 101.620 117.657 1.00 23.13 89 ALA D O 1
ATOM 3297 N N . VAL B 1 113 ? 79.060 100.954 115.576 1.00 20.64 90 VAL D N 1
ATOM 3298 C CA . VAL B 1 113 ? 78.995 102.281 114.977 1.00 17.48 90 VAL D CA 1
ATOM 3299 C C . VAL B 1 113 ? 78.084 102.207 113.762 1.00 17.03 90 VAL D C 1
ATOM 3300 O O . VAL B 1 113 ? 78.249 101.328 112.910 1.00 31.01 90 VAL D O 1
ATOM 3304 N N . ILE B 1 114 ? 77.122 103.118 113.688 1.00 15.53 91 ILE D N 1
ATOM 3305 C CA . ILE B 1 114 ? 76.170 103.169 112.584 1.00 21.49 91 ILE D CA 1
ATOM 3306 C C . ILE B 1 114 ? 76.239 104.545 111.935 1.00 26.13 91 ILE D C 1
ATOM 3307 O O . ILE B 1 114 ? 75.859 105.544 112.562 1.00 33.99 91 ILE D O 1
ATOM 3312 N N . PRO B 1 115 ? 76.748 104.657 110.708 1.00 23.06 92 PRO D N 1
ATOM 3313 C CA . PRO B 1 115 ? 76.639 105.923 109.974 1.00 11.01 92 PRO D CA 1
ATOM 3314 C C . PRO B 1 115 ? 75.235 106.096 109.411 1.00 21.00 92 PRO D C 1
ATOM 3315 O O . PRO B 1 115 ? 74.707 105.206 108.742 1.00 34.88 92 PRO D O 1
ATOM 3319 N N . ILE B 1 116 ? 74.631 107.250 109.686 1.00 21.66 93 ILE D N 1
ATOM 3320 C CA . ILE B 1 116 ? 73.300 107.567 109.190 1.00 28.78 93 ILE D CA 1
ATOM 3321 C C . ILE B 1 116 ? 73.313 108.962 108.580 1.00 30.67 93 ILE D C 1
ATOM 3322 O O . ILE B 1 116 ? 74.174 109.792 108.878 1.00 36.89 93 ILE D O 1
ATOM 3327 N N . ASP B 1 117 ? 72.346 109.206 107.703 1.00 42.31 94 ASP D N 1
ATOM 3328 C CA . ASP B 1 117 ? 72.207 110.484 107.025 1.00 35.94 94 ASP D CA 1
ATOM 3329 C C . ASP B 1 117 ? 71.222 111.376 107.769 1.00 42.28 94 ASP D C 1
ATOM 3330 O O . ASP B 1 117 ? 70.256 110.900 108.371 1.00 47.59 94 ASP D O 1
ATOM 3335 N N . ALA B 1 118 ? 71.474 112.686 107.717 1.00 42.23 95 ALA D N 1
ATOM 3336 C CA . ALA B 1 118 ? 70.660 113.624 108.482 1.00 41.28 95 ALA D CA 1
ATOM 3337 C C . ALA B 1 118 ? 69.280 113.823 107.869 1.00 43.63 95 ALA D C 1
ATOM 3338 O O . ALA B 1 118 ? 68.316 114.084 108.596 1.00 43.89 95 ALA D O 1
ATOM 3340 N N . ASP B 1 119 ? 69.160 113.710 106.545 1.00 52.69 96 ASP D N 1
ATOM 3341 C CA . ASP B 1 119 ? 67.859 113.848 105.902 1.00 55.07 96 ASP D CA 1
ATOM 3342 C C . ASP B 1 119 ? 66.955 112.646 106.142 1.00 54.14 96 ASP D C 1
ATOM 3343 O O . ASP B 1 119 ? 65.777 112.701 105.775 1.00 54.18 96 ASP D O 1
ATOM 3348 N N . LEU B 1 120 ? 67.481 111.574 106.737 1.00 52.89 97 LEU D N 1
ATOM 3349 C CA . LEU B 1 120 ? 66.705 110.379 107.070 1.00 54.84 97 LEU D CA 1
ATOM 3350 C C . LEU B 1 120 ? 66.113 109.726 105.825 1.00 57.48 97 LEU D C 1
ATOM 3351 O O . LEU B 1 120 ? 64.984 109.233 105.835 1.00 59.17 97 LEU D O 1
ATOM 3356 N N . GLN B 1 121 ? 66.886 109.723 104.737 1.00 59.70 98 GLN D N 1
ATOM 3357 C CA . GLN B 1 121 ? 66.498 108.945 103.566 1.00 58.96 98 GLN D CA 1
ATOM 3358 C C . GLN B 1 121 ? 66.542 107.453 103.864 1.00 58.99 98 GLN D C 1
ATOM 3359 O O . GLN B 1 121 ? 65.757 106.683 103.300 1.00 62.13 98 GLN D O 1
ATOM 3365 N N . ASP B 1 122 ? 67.447 107.033 104.745 1.00 58.97 99 ASP D N 1
ATOM 3366 C CA . ASP B 1 122 ? 67.489 105.667 105.235 1.00 56.83 99 ASP D CA 1
ATOM 3367 C C . ASP B 1 122 ? 66.733 105.599 106.549 1.00 57.41 99 ASP D C 1
ATOM 3368 O O . ASP B 1 122 ? 67.089 106.327 107.488 1.00 59.67 99 ASP D O 1
ATOM 3373 N N . PRO B 1 123 ? 65.702 104.768 106.668 1.00 51.58 100 PRO D N 1
ATOM 3374 C CA . PRO B 1 123 ? 64.869 104.776 107.876 1.00 52.25 100 PRO D CA 1
ATOM 3375 C C . PRO B 1 123 ? 65.683 104.430 109.109 1.00 53.03 100 PRO D C 1
ATOM 3376 O O . PRO B 1 123 ? 66.307 103.360 109.174 1.00 50.79 100 PRO D O 1
ATOM 3380 N N . PRO B 1 124 ? 65.710 105.317 110.107 1.00 47.99 101 PRO D N 1
ATOM 3381 C CA . PRO B 1 124 ? 66.442 105.006 111.345 1.00 43.78 101 PRO D CA 1
ATOM 3382 C C . PRO B 1 124 ? 65.880 103.816 112.098 1.00 44.49 101 PRO D C 1
ATOM 3383 O O . PRO B 1 124 ? 66.599 103.225 112.913 1.00 49.99 101 PRO D O 1
ATOM 3387 N N . GLU B 1 125 ? 64.619 103.447 111.855 1.00 47.76 102 GLU D N 1
ATOM 3388 C CA . GLU B 1 125 ? 64.042 102.281 112.518 1.00 45.50 102 GLU D CA 1
ATOM 3389 C C . GLU B 1 125 ? 64.834 101.022 112.200 1.00 51.35 102 GLU D C 1
ATOM 3390 O O . GLU B 1 125 ? 64.995 100.145 113.059 1.00 53.26 102 GLU D O 1
ATOM 3396 N N . LEU B 1 126 ? 65.361 100.927 110.977 1.00 45.96 103 LEU D N 1
ATOM 3397 C CA . LEU B 1 126 ? 66.171 99.778 110.596 1.00 35.90 103 LEU D CA 1
ATOM 3398 C C . LEU B 1 126 ? 67.394 99.620 111.484 1.00 41.13 103 LEU D C 1
ATOM 3399 O O . LEU B 1 126 ? 67.949 98.517 111.558 1.00 48.92 103 LEU D O 1
ATOM 3404 N N . ILE B 1 127 ? 67.824 100.696 112.154 1.00 37.10 104 ILE D N 1
ATOM 3405 C CA . ILE B 1 127 ? 68.889 100.591 113.149 1.00 34.65 104 ILE D CA 1
ATOM 3406 C C . ILE B 1 127 ? 68.616 99.418 114.078 1.00 36.39 104 ILE D C 1
ATOM 3407 O O . ILE B 1 127 ? 69.490 98.575 114.319 1.00 44.52 104 ILE D O 1
ATOM 3412 N N . HIS B 1 128 ? 67.378 99.324 114.571 1.00 36.55 105 HIS D N 1
ATOM 3413 C CA . HIS B 1 128 ? 67.007 98.226 115.455 1.00 35.70 105 HIS D CA 1
ATOM 3414 C C . HIS B 1 128 ? 67.350 96.886 114.819 1.00 39.37 105 HIS D C 1
ATOM 3415 O O . HIS B 1 128 ? 68.081 96.077 115.403 1.00 37.69 105 HIS D O 1
ATOM 3422 N N . GLU B 1 129 ? 66.891 96.671 113.582 1.00 41.16 106 GLU D N 1
ATOM 3423 C CA . GLU B 1 129 ? 67.218 95.436 112.880 1.00 38.89 106 GLU D CA 1
ATOM 3424 C C . GLU B 1 129 ? 68.723 95.231 112.813 1.00 37.01 106 GLU D C 1
ATOM 3425 O O . GLU B 1 129 ? 69.223 94.145 113.134 1.00 39.45 106 GLU D O 1
ATOM 3431 N N . LEU B 1 130 ? 69.465 96.280 112.445 1.00 31.01 107 LEU D N 1
ATOM 3432 C CA . LEU B 1 130 ? 70.917 96.171 112.392 1.00 17.97 107 LEU D CA 1
ATOM 3433 C C . LEU B 1 130 ? 71.463 95.703 113.730 1.00 28.19 107 LEU D C 1
ATOM 3434 O O . LEU B 1 130 ? 72.253 94.752 113.795 1.00 32.84 107 LEU D O 1
ATOM 3439 N N . VAL B 1 131 ? 70.996 96.320 114.819 1.00 31.20 108 VAL D N 1
ATOM 3440 C CA . VAL B 1 131 ? 71.480 95.944 116.142 1.00 32.38 108 VAL D CA 1
ATOM 3441 C C . VAL B 1 131 ? 71.199 94.473 116.398 1.00 28.07 108 VAL D C 1
ATOM 3442 O O . VAL B 1 131 ? 72.057 93.742 116.909 1.00 34.74 108 VAL D O 1
ATOM 3446 N N . ASP B 1 132 ? 70.017 94.003 115.994 1.00 27.30 109 ASP D N 1
ATOM 3447 C CA . ASP B 1 132 ? 69.698 92.590 116.150 1.00 29.17 109 ASP D CA 1
ATOM 3448 C C . ASP B 1 132 ? 70.717 91.728 115.421 1.00 29.26 109 ASP D C 1
ATOM 3449 O O . ASP B 1 132 ? 71.282 90.791 115.998 1.00 31.42 109 ASP D O 1
ATOM 3454 N N . LYS B 1 133 ? 71.008 92.067 114.162 1.00 30.79 110 LYS D N 1
ATOM 3455 C CA . LYS B 1 133 ? 71.991 91.293 113.415 1.00 21.90 110 LYS D CA 1
ATOM 3456 C C . LYS B 1 133 ? 73.371 91.413 114.038 1.00 28.32 110 LYS D C 1
ATOM 3457 O O . LYS B 1 133 ? 74.196 90.504 113.899 1.00 36.09 110 LYS D O 1
ATOM 3463 N N . TRP B 1 134 ? 73.636 92.522 114.730 1.00 28.52 111 TRP D N 1
ATOM 3464 C CA . TRP B 1 134 ? 74.906 92.669 115.423 1.00 10.55 111 TRP D CA 1
ATOM 3465 C C . TRP B 1 134 ? 74.992 91.739 116.622 1.00 29.92 111 TRP D C 1
ATOM 3466 O O . TRP B 1 134 ? 76.083 91.271 116.965 1.00 36.34 111 TRP D O 1
ATOM 3477 N N . ARG B 1 135 ? 73.860 91.456 117.265 1.00 37.78 112 ARG D N 1
ATOM 3478 C CA . ARG B 1 135 ? 73.861 90.599 118.441 1.00 28.76 112 ARG D CA 1
ATOM 3479 C C . ARG B 1 135 ? 73.849 89.120 118.090 1.00 37.12 112 ARG D C 1
ATOM 3480 O O . ARG B 1 135 ? 73.979 88.284 118.990 1.00 44.22 112 ARG D O 1
ATOM 3488 N N . GLU B 1 136 ? 73.704 88.781 116.812 1.00 37.28 113 GLU D N 1
ATOM 3489 C CA . GLU B 1 136 ? 73.790 87.402 116.356 1.00 28.89 113 GLU D CA 1
ATOM 3490 C C . GLU B 1 136 ? 75.208 86.999 115.979 1.00 37.08 113 GLU D C 1
ATOM 3491 O O . GLU B 1 136 ? 75.406 85.891 115.472 1.00 46.81 113 GLU D O 1
ATOM 3497 N N . GLY B 1 137 ? 76.189 87.871 116.201 1.00 30.74 114 GLY D N 1
ATOM 3498 C CA . GLY B 1 137 ? 77.581 87.560 115.947 1.00 28.95 114 GLY D CA 1
ATOM 3499 C C . GLY B 1 137 ? 78.167 88.194 114.707 1.00 32.72 114 GLY D C 1
ATOM 3500 O O . GLY B 1 137 ? 79.348 87.968 114.423 1.00 38.51 114 GLY D O 1
ATOM 3501 N N . TYR B 1 138 ? 77.398 88.983 113.966 1.00 30.84 115 TYR D N 1
ATOM 3502 C CA . TYR B 1 138 ? 77.909 89.606 112.755 1.00 23.09 115 TYR D CA 1
ATOM 3503 C C . TYR B 1 138 ? 78.645 90.895 113.084 1.00 22.76 115 TYR D C 1
ATOM 3504 O O . TYR B 1 138 ? 78.190 91.699 113.901 1.00 31.86 115 TYR D O 1
ATOM 3513 N N . ASP B 1 139 ? 79.794 91.083 112.442 1.00 20.33 116 ASP D N 1
ATOM 3514 C CA . ASP B 1 139 ? 80.622 92.253 112.691 1.00 18.13 116 ASP D CA 1
ATOM 3515 C C . ASP B 1 139 ? 80.283 93.417 111.775 1.00 22.85 116 ASP D C 1
ATOM 3516 O O . ASP B 1 139 ? 80.425 94.576 112.180 1.00 32.19 116 ASP D O 1
ATOM 3521 N N . ILE B 1 140 ? 79.844 93.140 110.551 1.00 22.19 117 ILE D N 1
ATOM 3522 C CA . ILE B 1 140 ? 79.361 94.160 109.630 1.00 17.20 117 ILE D CA 1
ATOM 3523 C C . ILE B 1 140 ? 77.956 93.776 109.200 1.00 22.17 117 ILE D C 1
ATOM 3524 O O . ILE B 1 140 ? 77.727 92.650 108.747 1.00 26.92 117 ILE D O 1
ATOM 3529 N N . VAL B 1 141 ? 77.022 94.706 109.348 1.00 20.25 118 VAL D N 1
ATOM 3530 C CA . VAL B 1 141 ? 75.652 94.529 108.886 1.00 20.59 118 VAL D CA 1
ATOM 3531 C C . VAL B 1 141 ? 75.363 95.644 107.896 1.00 20.83 118 VAL D C 1
ATOM 3532 O O . VAL B 1 141 ? 75.166 96.797 108.294 1.00 31.23 118 VAL D O 1
ATOM 3536 N N . TYR B 1 142 ? 75.343 95.310 106.612 1.00 26.55 119 TYR D N 1
ATOM 3537 C CA . TYR B 1 142 ? 74.986 96.279 105.590 1.00 27.49 119 TYR D CA 1
ATOM 3538 C C . TYR B 1 142 ? 73.479 96.478 105.554 1.00 23.74 119 TYR D C 1
ATOM 3539 O O . TYR B 1 142 ? 72.707 95.530 105.717 1.00 33.85 119 TYR D O 1
ATOM 3548 N N . ALA B 1 143 ? 73.060 97.720 105.351 1.00 32.18 120 ALA D N 1
ATOM 3549 C CA . ALA B 1 143 ? 71.672 98.034 105.041 1.00 30.34 120 ALA D CA 1
ATOM 3550 C C . ALA B 1 143 ? 71.574 98.173 103.529 1.00 33.73 120 ALA D C 1
ATOM 3551 O O . ALA B 1 143 ? 72.074 99.145 102.955 1.00 39.58 120 ALA D O 1
ATOM 3553 N N . THR B 1 144 ? 70.942 97.198 102.885 1.00 38.07 121 THR D N 1
ATOM 3554 C CA . THR B 1 144 ? 70.880 97.124 101.432 1.00 41.35 121 THR D CA 1
ATOM 3555 C C . THR B 1 144 ? 69.461 97.397 100.959 1.00 42.61 121 THR D C 1
ATOM 3556 O O . THR B 1 144 ? 68.501 96.857 101.517 1.00 44.18 121 THR D O 1
ATOM 3560 N N . ARG B 1 145 ? 69.334 98.238 99.938 1.00 52.98 122 ARG D N 1
ATOM 3561 C CA . ARG B 1 145 ? 68.036 98.463 99.321 1.00 52.93 122 ARG D CA 1
ATOM 3562 C C . ARG B 1 145 ? 67.590 97.216 98.572 1.00 55.22 122 ARG D C 1
ATOM 3563 O O . ARG B 1 145 ? 68.398 96.527 97.943 1.00 53.24 122 ARG D O 1
ATOM 3571 N N . ARG B 1 146 ? 66.292 96.918 98.655 1.00 56.13 123 ARG D N 1
ATOM 3572 C CA . ARG B 1 146 ? 65.757 95.764 97.941 1.00 57.97 123 ARG D CA 1
ATOM 3573 C C . ARG B 1 146 ? 65.886 95.941 96.434 1.00 60.93 123 ARG D C 1
ATOM 3574 O O . ARG B 1 146 ? 66.264 95.005 95.721 1.00 58.03 123 ARG D O 1
ATOM 3582 N N . SER B 1 147 ? 65.587 97.137 95.933 1.00 69.40 124 SER D N 1
ATOM 3583 C CA . SER B 1 147 ? 65.704 97.441 94.516 1.00 68.35 124 SER D CA 1
ATOM 3584 C C . SER B 1 147 ? 66.137 98.889 94.348 1.00 70.30 124 SER D C 1
ATOM 3585 O O . SER B 1 147 ? 65.902 99.728 95.221 1.00 69.91 124 SER D O 1
ATOM 3588 N N . ARG B 1 148 ? 66.775 99.174 93.210 1.00 75.15 125 ARG D N 1
ATOM 3589 C CA . ARG B 1 148 ? 67.223 100.536 92.941 1.00 77.55 125 ARG D CA 1
ATOM 3590 C C . ARG B 1 148 ? 66.054 101.457 92.615 1.00 78.93 125 ARG D C 1
ATOM 3591 O O . ARG B 1 148 ? 66.088 102.643 92.962 1.00 77.78 125 ARG D O 1
ATOM 3599 N N . GLN B 1 149 ? 65.023 100.933 91.949 1.00 89.44 126 GLN D N 1
ATOM 3600 C CA . GLN B 1 149 ? 63.756 101.631 91.751 1.00 89.61 126 GLN D CA 1
ATOM 3601 C C . GLN B 1 149 ? 63.909 102.974 91.047 1.00 90.07 126 GLN D C 1
ATOM 3602 O O . GLN B 1 149 ? 63.952 103.037 89.814 1.00 88.74 126 GLN D O 1
ATOM 3608 N N . GLY B 1 150 ? 63.984 104.055 91.828 1.00 90.11 127 GLY D N 1
ATOM 3609 C CA . GLY B 1 150 ? 63.918 105.396 91.271 1.00 90.22 127 GLY D CA 1
ATOM 3610 C C . GLY B 1 150 ? 65.114 105.794 90.434 1.00 91.23 127 GLY D C 1
ATOM 3611 O O . GLY B 1 150 ? 65.016 106.746 89.652 1.00 91.23 127 GLY D O 1
ATOM 3612 N N . GLU B 1 151 ? 66.239 105.100 90.581 1.00 89.72 128 GLU D N 1
ATOM 3613 C CA . GLU B 1 151 ? 67.416 105.422 89.787 1.00 88.32 128 GLU D CA 1
ATOM 3614 C C . GLU B 1 151 ? 67.152 105.151 88.311 1.00 89.95 128 GLU D C 1
ATOM 3615 O O . GLU B 1 151 ? 66.465 104.191 87.950 1.00 88.14 128 GLU D O 1
ATOM 3621 N N . THR B 1 152 ? 67.701 106.011 87.456 1.00 87.84 129 THR D N 1
ATOM 3622 C CA . THR B 1 152 ? 67.485 105.909 86.021 1.00 85.65 129 THR D CA 1
ATOM 3623 C C . THR B 1 152 ? 68.151 104.651 85.466 1.00 84.99 129 THR D C 1
ATOM 3624 O O . THR B 1 152 ? 69.007 104.035 86.106 1.00 87.23 129 THR D O 1
ATOM 3628 N N . TRP B 1 153 ? 67.736 104.269 84.254 1.00 79.60 130 TRP D N 1
ATOM 3629 C CA . TRP B 1 153 ? 68.310 103.091 83.612 1.00 81.54 130 TRP D CA 1
ATOM 3630 C C . TRP B 1 153 ? 69.812 103.242 83.420 1.00 81.33 130 TRP D C 1
ATOM 3631 O O . TRP B 1 153 ? 70.565 102.275 83.581 1.00 81.57 130 TRP D O 1
ATOM 3642 N N . VAL B 1 154 ? 70.266 104.443 83.059 1.00 79.76 131 VAL D N 1
ATOM 3643 C CA . VAL B 1 154 ? 71.695 104.666 82.855 1.00 80.30 131 VAL D CA 1
ATOM 3644 C C . VAL B 1 154 ? 72.456 104.437 84.154 1.00 79.89 131 VAL D C 1
ATOM 3645 O O . VAL B 1 154 ? 73.501 103.776 84.173 1.00 79.71 131 VAL D O 1
ATOM 3649 N N . LYS B 1 155 ? 71.939 104.975 85.261 1.00 76.94 132 LYS D N 1
ATOM 3650 C CA . LYS B 1 155 ? 72.604 104.802 86.548 1.00 75.69 132 LYS D CA 1
ATOM 3651 C C . LYS B 1 155 ? 72.645 103.336 86.959 1.00 74.54 132 LYS D C 1
ATOM 3652 O O . LYS B 1 155 ? 73.684 102.840 87.412 1.00 75.40 132 LYS D O 1
ATOM 3658 N N . GLN B 1 156 ? 71.525 102.625 86.804 1.00 73.08 133 GLN D N 1
ATOM 3659 C CA . GLN B 1 156 ? 71.486 101.214 87.175 1.00 71.44 133 GLN D CA 1
ATOM 3660 C C . GLN B 1 156 ? 72.447 100.392 86.328 1.00 72.53 133 GLN D C 1
ATOM 3661 O O . GLN B 1 156 ? 73.176 99.540 86.850 1.00 76.35 133 GLN D O 1
ATOM 3667 N N . PHE B 1 157 ? 72.460 100.632 85.015 1.00 68.27 134 PHE D N 1
ATOM 3668 C CA . PHE B 1 157 ? 73.344 99.879 84.133 1.00 68.24 134 PHE D CA 1
ATOM 3669 C C . PHE B 1 157 ? 74.807 100.170 84.435 1.00 69.51 134 PHE D C 1
ATOM 3670 O O . PHE B 1 157 ? 75.635 99.251 84.456 1.00 69.09 134 PHE D O 1
ATOM 3678 N N . THR B 1 158 ? 75.148 101.439 84.677 1.00 67.17 135 THR D N 1
ATOM 3679 C CA . THR B 1 158 ? 76.528 101.777 85.003 1.00 67.01 135 THR D CA 1
ATOM 3680 C C . THR B 1 158 ? 76.952 101.152 86.325 1.00 67.63 135 THR D C 1
ATOM 3681 O O . THR B 1 158 ? 78.072 100.645 86.442 1.00 71.06 135 THR D O 1
ATOM 3685 N N . ALA B 1 159 ? 76.071 101.170 87.329 1.00 63.52 136 ALA D N 1
ATOM 3686 C CA . ALA B 1 159 ? 76.400 100.545 88.606 1.00 63.21 136 ALA D CA 1
ATOM 3687 C C . ALA B 1 159 ? 76.599 99.042 88.452 1.00 63.75 136 ALA D C 1
ATOM 3688 O O . ALA B 1 159 ? 77.556 98.477 88.995 1.00 66.71 136 ALA D O 1
ATOM 3690 N N . LYS B 1 160 ? 75.706 98.379 87.713 1.00 61.37 137 LYS D N 1
ATOM 3691 C CA . LYS B 1 160 ? 75.833 96.940 87.514 1.00 63.30 137 LYS D CA 1
ATOM 3692 C C . LYS B 1 160 ? 77.119 96.597 86.775 1.00 64.38 137 LYS D C 1
ATOM 3693 O O . LYS B 1 160 ? 77.829 95.653 87.149 1.00 67.98 137 LYS D O 1
ATOM 3699 N N . MET B 1 161 ? 77.443 97.361 85.729 1.00 62.37 138 MET D N 1
ATOM 3700 C CA . MET B 1 161 ? 78.671 97.113 84.985 1.00 64.35 138 MET D CA 1
ATOM 3701 C C . MET B 1 161 ? 79.898 97.353 85.853 1.00 64.49 138 MET D C 1
ATOM 3702 O O . MET B 1 161 ? 80.866 96.588 85.793 1.00 68.06 138 MET D O 1
ATOM 3707 N N . PHE B 1 162 ? 79.878 98.411 86.668 1.00 57.50 139 PHE D N 1
ATOM 3708 C CA . PHE B 1 162 ? 81.006 98.682 87.550 1.00 52.97 139 PHE D CA 1
ATOM 3709 C C . PHE B 1 162 ? 81.203 97.561 88.558 1.00 55.06 139 PHE D C 1
ATOM 3710 O O . PHE B 1 162 ? 82.338 97.150 88.824 1.00 59.00 139 PHE D O 1
ATOM 3718 N N . TYR B 1 163 ? 80.112 97.065 89.145 1.00 58.55 140 TYR D N 1
ATOM 3719 C CA . TYR B 1 163 ? 80.242 95.996 90.129 1.00 52.96 140 TYR D CA 1
ATOM 3720 C C . TYR B 1 163 ? 80.727 94.706 89.481 1.00 54.18 140 TYR D C 1
ATOM 3721 O O . TYR B 1 163 ? 81.571 94.003 90.048 1.00 59.13 140 TYR D O 1
ATOM 3730 N N . LYS B 1 164 ? 80.233 94.392 88.281 1.00 58.11 141 LYS D N 1
ATOM 3731 C CA . LYS B 1 164 ? 80.741 93.225 87.566 1.00 60.01 141 LYS D CA 1
ATOM 3732 C C . LYS B 1 164 ? 82.227 93.371 87.258 1.00 62.13 141 LYS D C 1
ATOM 3733 O O . LYS B 1 164 ? 83.002 92.419 87.420 1.00 62.29 141 LYS D O 1
ATOM 3739 N N . VAL B 1 165 ? 82.642 94.562 86.821 1.00 58.27 142 VAL D N 1
ATOM 3740 C CA . VAL B 1 165 ? 84.038 94.793 86.469 1.00 55.10 142 VAL D CA 1
ATOM 3741 C C . VAL B 1 165 ? 84.932 94.671 87.696 1.00 57.45 142 VAL D C 1
ATOM 3742 O O . VAL B 1 165 ? 85.998 94.047 87.641 1.00 58.66 142 VAL D O 1
ATOM 3746 N N . ILE B 1 166 ? 84.521 95.260 88.819 1.00 53.14 143 ILE D N 1
ATOM 3747 C CA . ILE B 1 166 ? 85.354 95.216 90.017 1.00 48.90 143 ILE D CA 1
ATOM 3748 C C . ILE B 1 166 ? 85.376 93.808 90.601 1.00 53.00 143 ILE D C 1
ATOM 3749 O O . ILE B 1 166 ? 86.362 93.396 91.223 1.00 58.66 143 ILE D O 1
ATOM 3754 N N . GLY B 1 167 ? 84.295 93.047 90.415 1.00 57.03 144 GLY D N 1
ATOM 3755 C CA . GLY B 1 167 ? 84.314 91.654 90.825 1.00 56.69 144 GLY D CA 1
ATOM 3756 C C . GLY B 1 167 ? 85.257 90.813 89.987 1.00 56.82 144 GLY D C 1
ATOM 3757 O O . GLY B 1 167 ? 85.971 89.955 90.512 1.00 62.03 144 GLY D O 1
ATOM 3758 N N . ARG B 1 168 ? 85.271 91.042 88.672 1.00 59.60 145 ARG D N 1
ATOM 3759 C CA . ARG B 1 168 ? 86.161 90.282 87.800 1.00 56.87 145 ARG D CA 1
ATOM 3760 C C . ARG B 1 168 ? 87.622 90.651 88.036 1.00 58.10 145 ARG D C 1
ATOM 3761 O O . ARG B 1 168 ? 88.487 89.773 88.122 1.00 62.91 145 ARG D O 1
ATOM 3769 N N . MET B 1 169 ? 87.916 91.949 88.143 1.00 58.99 146 MET D N 1
ATOM 3770 C CA . MET B 1 169 ? 89.306 92.390 88.224 1.00 61.38 146 MET D CA 1
ATOM 3771 C C . MET B 1 169 ? 89.916 92.105 89.591 1.00 62.57 146 MET D C 1
ATOM 3772 O O . MET B 1 169 ? 91.070 91.672 89.682 1.00 65.42 146 MET D O 1
ATOM 3777 N N . THR B 1 170 ? 89.166 92.341 90.662 1.00 57.34 147 THR D N 1
ATOM 3778 C CA . THR B 1 170 ? 89.698 92.265 92.011 1.00 59.46 147 THR D CA 1
ATOM 3779 C C . THR B 1 170 ? 89.316 90.941 92.668 1.00 60.21 147 THR D C 1
ATOM 3780 O O . THR B 1 170 ? 88.590 90.118 92.107 1.00 61.15 147 THR D O 1
ATOM 3784 N N . GLU B 1 171 ? 89.825 90.739 93.882 1.00 57.95 148 GLU D N 1
ATOM 3785 C CA . GLU B 1 171 ? 89.506 89.569 94.687 1.00 60.13 148 GLU D CA 1
ATOM 3786 C C . GLU B 1 171 ? 88.483 89.866 95.776 1.00 62.04 148 GLU D C 1
ATOM 3787 O O . GLU B 1 171 ? 88.114 88.958 96.525 1.00 61.34 148 GLU D O 1
ATOM 3793 N N . ILE B 1 172 ? 88.020 91.107 95.878 1.00 52.69 149 ILE D N 1
ATOM 3794 C CA . ILE B 1 172 ? 87.015 91.479 96.860 1.00 48.56 149 ILE D CA 1
ATOM 3795 C C . ILE B 1 172 ? 85.631 91.257 96.264 1.00 54.25 149 ILE D C 1
ATOM 3796 O O . ILE B 1 172 ? 85.446 91.237 95.045 1.00 54.94 149 ILE D O 1
ATOM 3801 N N . LYS B 1 173 ? 84.642 91.089 97.139 1.00 53.93 150 LYS D N 1
ATOM 3802 C CA . LYS B 1 173 ? 83.259 90.832 96.738 1.00 54.23 150 LYS D CA 1
ATOM 3803 C C . LYS B 1 173 ? 82.375 91.882 97.403 1.00 52.18 150 LYS D C 1
ATOM 3804 O O . LYS B 1 173 ? 81.851 91.663 98.498 1.00 52.07 150 LYS D O 1
ATOM 3810 N N . ILE B 1 174 ? 82.210 93.020 96.736 1.00 49.36 151 ILE D N 1
ATOM 3811 C CA . ILE B 1 174 ? 81.402 94.119 97.256 1.00 49.36 151 ILE D CA 1
ATOM 3812 C C . ILE B 1 174 ? 79.929 93.745 97.142 1.00 52.83 151 ILE D C 1
ATOM 3813 O O . ILE B 1 174 ? 79.453 93.439 96.039 1.00 56.65 151 ILE D O 1
ATOM 3818 N N . PRO B 1 175 ? 79.176 93.749 98.244 1.00 51.51 152 PRO D N 1
ATOM 3819 C CA . PRO B 1 175 ? 77.770 93.359 98.162 1.00 49.61 152 PRO D CA 1
ATOM 3820 C C . PRO B 1 175 ? 76.966 94.393 97.397 1.00 53.58 152 PRO D C 1
ATOM 3821 O O . PRO B 1 175 ? 77.311 95.588 97.389 1.00 52.60 152 PRO D O 1
ATOM 3825 N N . PRO B 1 176 ? 75.891 93.983 96.733 1.00 57.71 153 PRO D N 1
ATOM 3826 C CA . PRO B 1 176 ? 75.107 94.929 95.936 1.00 57.53 153 PRO D CA 1
ATOM 3827 C C . PRO B 1 176 ? 74.204 95.807 96.787 1.00 52.97 153 PRO D C 1
ATOM 3828 O O . PRO B 1 176 ? 73.741 95.417 97.861 1.00 50.77 153 PRO D O 1
ATOM 3832 N N . ASN B 1 177 ? 73.967 97.019 96.279 1.00 52.33 154 ASN D N 1
ATOM 3833 C CA . ASN B 1 177 ? 72.993 97.959 96.840 1.00 49.74 154 ASN D CA 1
ATOM 3834 C C . ASN B 1 177 ? 73.340 98.380 98.265 1.00 49.00 154 ASN D C 1
ATOM 3835 O O . ASN B 1 177 ? 72.459 98.766 99.037 1.00 53.04 154 ASN D O 1
ATOM 3840 N N . THR B 1 178 ? 74.617 98.325 98.627 1.00 46.35 155 THR D N 1
ATOM 3841 C CA . THR B 1 178 ? 75.060 98.753 99.946 1.00 42.40 155 THR D CA 1
ATOM 3842 C C . THR B 1 178 ? 75.483 100.214 99.898 1.00 47.08 155 THR D C 1
ATOM 3843 O O . THR B 1 178 ? 76.253 100.616 99.021 1.00 51.82 155 THR D O 1
ATOM 3847 N N . GLY B 1 179 ? 74.970 101.007 100.838 1.00 42.10 156 GLY D N 1
ATOM 3848 C CA . GLY B 1 179 ? 75.359 102.381 100.995 1.00 32.92 156 GLY D CA 1
ATOM 3849 C C . GLY B 1 179 ? 76.200 102.603 102.234 1.00 38.87 156 GLY D C 1
ATOM 3850 O O . GLY B 1 179 ? 76.857 101.690 102.751 1.00 40.40 156 GLY D O 1
ATOM 3851 N N . ASP B 1 180 ? 76.178 103.841 102.721 1.00 41.03 157 ASP D N 1
ATOM 3852 C CA . ASP B 1 180 ? 76.877 104.164 103.957 1.00 38.50 157 ASP D CA 1
ATOM 3853 C C . ASP B 1 180 ? 76.086 103.775 105.198 1.00 38.31 157 ASP D C 1
ATOM 3854 O O . ASP B 1 180 ? 76.663 103.729 106.288 1.00 37.04 157 ASP D O 1
ATOM 3859 N N . PHE B 1 181 ? 74.793 103.491 105.059 1.00 35.81 158 PHE D N 1
ATOM 3860 C CA . PHE B 1 181 ? 73.996 102.986 106.171 1.00 22.98 158 PHE D CA 1
ATOM 3861 C C . PHE B 1 181 ? 74.417 101.556 106.472 1.00 30.74 158 PHE D C 1
ATOM 3862 O O . PHE B 1 181 ? 74.144 100.642 105.688 1.00 43.09 158 PHE D O 1
ATOM 3870 N N . ARG B 1 182 ? 75.086 101.360 107.601 1.00 27.41 159 ARG D N 1
ATOM 3871 C CA . ARG B 1 182 ? 75.555 100.041 107.992 1.00 27.46 159 ARG D CA 1
ATOM 3872 C C . ARG B 1 182 ? 75.885 100.073 109.475 1.00 30.87 159 ARG D C 1
ATOM 3873 O O . ARG B 1 182 ? 75.947 101.134 110.096 1.00 37.56 159 ARG D O 1
ATOM 3881 N N . LEU B 1 183 ? 76.080 98.889 110.035 1.00 24.32 160 LEU D N 1
ATOM 3882 C CA . LEU B 1 183 ? 76.584 98.726 111.389 1.00 13.94 160 LEU D CA 1
ATOM 3883 C C . LEU B 1 183 ? 77.957 98.077 111.312 1.00 14.95 160 LEU D C 1
ATOM 3884 O O . LEU B 1 183 ? 78.119 97.043 110.659 1.00 27.31 160 LEU D O 1
ATOM 3889 N N . MET B 1 184 ? 78.936 98.685 111.972 1.00 17.59 161 MET D N 1
ATOM 3890 C CA . MET B 1 184 ? 80.282 98.142 112.066 1.00 12.94 161 MET D CA 1
ATOM 3891 C C . MET B 1 184 ? 80.594 97.862 113.526 1.00 21.73 161 MET D C 1
ATOM 3892 O O . MET B 1 184 ? 80.462 98.749 114.372 1.00 21.68 161 MET D O 1
ATOM 3897 N N . ASP B 1 185 ? 81.008 96.635 113.819 1.00 20.29 162 ASP D N 1
ATOM 3898 C CA . ASP B 1 185 ? 81.446 96.310 115.165 1.00 15.29 162 ASP D CA 1
ATOM 3899 C C . ASP B 1 185 ? 82.753 97.033 115.470 1.00 20.04 162 ASP D C 1
ATOM 3900 O O . ASP B 1 185 ? 83.506 97.403 114.566 1.00 28.59 162 ASP D O 1
ATOM 3905 N N . ARG B 1 186 ? 83.009 97.245 116.764 1.00 19.64 163 ARG D N 1
ATOM 3906 C CA . ARG B 1 186 ? 84.221 97.941 117.190 1.00 25.85 163 ARG D CA 1
ATOM 3907 C C . ARG B 1 186 ? 85.469 97.301 116.599 1.00 21.33 163 ARG D C 1
ATOM 3908 O O . ARG B 1 186 ? 86.432 97.993 116.256 1.00 24.05 163 ARG D O 1
ATOM 3916 N N . LYS B 1 187 ? 85.466 95.977 116.476 1.00 25.18 164 LYS D N 1
ATOM 3917 C CA . LYS B 1 187 ? 86.598 95.272 115.890 1.00 22.04 164 LYS D CA 1
ATOM 3918 C C . LYS B 1 187 ? 86.785 95.645 114.420 1.00 25.11 164 LYS D C 1
ATOM 3919 O O . LYS B 1 187 ? 87.912 95.882 113.968 1.00 23.34 164 LYS D O 1
ATOM 3925 N N . VAL B 1 188 ? 85.686 95.755 113.670 1.00 28.61 165 VAL D N 1
ATOM 3926 C CA . VAL B 1 188 ? 85.768 96.195 112.280 1.00 19.88 165 VAL D CA 1
ATOM 3927 C C . VAL B 1 188 ? 86.186 97.659 112.199 1.00 25.78 165 VAL D C 1
ATOM 3928 O O . VAL B 1 188 ? 86.945 98.053 111.305 1.00 33.37 165 VAL D O 1
ATOM 3932 N N . VAL B 1 189 ? 85.692 98.488 113.120 1.00 24.32 166 VAL D N 1
ATOM 3933 C CA . VAL B 1 189 ? 86.080 99.896 113.143 1.00 18.50 166 VAL D CA 1
ATOM 3934 C C . VAL B 1 189 ? 87.579 100.032 113.371 1.00 23.59 166 VAL D C 1
ATOM 3935 O O . VAL B 1 189 ? 88.255 100.833 112.715 1.00 31.29 166 VAL D O 1
ATOM 3939 N N . ASN B 1 190 ? 88.123 99.247 114.302 1.00 16.77 167 ASN D N 1
ATOM 3940 C CA . ASN B 1 190 ? 89.557 99.275 114.563 1.00 11.51 167 ASN D CA 1
ATOM 3941 C C . ASN B 1 190 ? 90.347 98.740 113.376 1.00 18.48 167 ASN D C 1
ATOM 3942 O O . ASN B 1 190 ? 91.446 99.224 113.088 1.00 24.08 167 ASN D O 1
ATOM 3947 N N . ALA B 1 191 ? 89.812 97.730 112.686 1.00 29.54 168 ALA D N 1
ATOM 3948 C CA . ALA B 1 191 ? 90.470 97.237 111.480 1.00 20.61 168 ALA D CA 1
ATOM 3949 C C . ALA B 1 191 ? 90.526 98.313 110.403 1.00 24.26 168 ALA D C 1
ATOM 3950 O O . ALA B 1 191 ? 91.540 98.458 109.710 1.00 29.66 168 ALA D O 1
ATOM 3952 N N . ILE B 1 192 ? 89.443 99.073 110.241 1.00 22.14 169 ILE D N 1
ATOM 3953 C CA . ILE B 1 192 ? 89.432 100.156 109.261 1.00 18.28 169 ILE D CA 1
ATOM 3954 C C . ILE B 1 192 ? 90.393 101.263 109.677 1.00 26.14 169 ILE D C 1
ATOM 3955 O O . ILE B 1 192 ? 91.061 101.874 108.833 1.00 34.53 169 ILE D O 1
ATOM 3960 N N . LYS B 1 193 ? 90.483 101.540 110.980 1.00 29.42 170 LYS D N 1
ATOM 3961 C CA . LYS B 1 193 ? 91.456 102.510 111.470 1.00 25.72 170 LYS D CA 1
ATOM 3962 C C . LYS B 1 193 ? 92.891 102.062 111.227 1.00 23.68 170 LYS D C 1
ATOM 3963 O O . LYS B 1 193 ? 93.795 102.903 111.205 1.00 26.65 170 LYS D O 1
ATOM 3969 N N . GLN B 1 194 ? 93.117 100.763 111.048 1.00 35.98 171 GLN D N 1
ATOM 3970 C CA . GLN B 1 194 ? 94.439 100.216 110.777 1.00 25.98 171 GLN D CA 1
ATOM 3971 C C . GLN B 1 194 ? 94.882 100.426 109.338 1.00 28.09 171 GLN D C 1
ATOM 3972 O O . GLN B 1 194 ? 96.001 100.036 108.992 1.00 37.71 171 GLN D O 1
ATOM 3978 N N . LEU B 1 195 ? 94.029 101.003 108.493 1.00 26.56 172 LEU D N 1
ATOM 3979 C CA . LEU B 1 195 ? 94.317 101.196 107.075 1.00 28.69 172 LEU D CA 1
ATOM 3980 C C . LEU B 1 195 ? 94.650 102.660 106.826 1.00 35.90 172 LEU D C 1
ATOM 3981 O O . LEU B 1 195 ? 93.748 103.476 106.589 1.00 32.13 172 LEU D O 1
ATOM 3986 N N . PRO B 1 196 ? 95.925 103.050 106.866 1.00 38.54 173 PRO D N 1
ATOM 3987 C CA . PRO B 1 196 ? 96.267 104.430 106.513 1.00 32.36 173 PRO D CA 1
ATOM 3988 C C . PRO B 1 196 ? 96.260 104.609 105.006 1.00 40.14 173 PRO D C 1
ATOM 3989 O O . PRO B 1 196 ? 97.194 104.197 104.312 1.00 51.92 173 PRO D O 1
ATOM 3993 N N . GLU B 1 197 ? 95.209 105.234 104.491 1.00 29.91 174 GLU D N 1
ATOM 3994 C CA . GLU B 1 197 ? 95.009 105.346 103.055 1.00 28.80 174 GLU D CA 1
ATOM 3995 C C . GLU B 1 197 ? 94.377 106.693 102.765 1.00 38.58 174 GLU D C 1
ATOM 3996 O O . GLU B 1 197 ? 93.344 107.034 103.347 1.00 49.57 174 GLU D O 1
ATOM 4002 N N . ARG B 1 198 ? 95.005 107.461 101.883 1.00 36.17 175 ARG D N 1
ATOM 4003 C CA . ARG B 1 198 ? 94.463 108.753 101.495 1.00 34.07 175 ARG D CA 1
ATOM 4004 C C . ARG B 1 198 ? 93.531 108.654 100.299 1.00 31.88 175 ARG D C 1
ATOM 4005 O O . ARG B 1 198 ? 92.661 109.515 100.134 1.00 41.01 175 ARG D O 1
ATOM 4013 N N . THR B 1 199 ? 93.689 107.625 99.476 1.00 36.51 176 THR D N 1
ATOM 4014 C CA . THR B 1 199 ? 92.802 107.337 98.353 1.00 38.00 176 THR D CA 1
ATOM 4015 C C . THR B 1 199 ? 92.009 106.090 98.736 1.00 34.24 176 THR D C 1
ATOM 4016 O O . THR B 1 199 ? 92.440 104.963 98.490 1.00 39.58 176 THR D O 1
ATOM 4020 N N . ARG B 1 200 ? 90.845 106.298 99.344 1.00 40.99 177 ARG D N 1
ATOM 4021 C CA . ARG B 1 200 ? 90.052 105.219 99.915 1.00 35.02 177 ARG D CA 1
ATOM 4022 C C . ARG B 1 200 ? 88.810 104.965 99.078 1.00 34.15 177 ARG D C 1
ATOM 4023 O O . ARG B 1 200 ? 88.081 105.901 98.735 1.00 41.81 177 ARG D O 1
ATOM 4031 N N . PHE B 1 201 ? 88.574 103.700 98.758 1.00 40.58 178 PHE D N 1
ATOM 4032 C CA . PHE B 1 201 ? 87.295 103.227 98.241 1.00 33.44 178 PHE D CA 1
ATOM 4033 C C . PHE B 1 201 ? 86.661 102.436 99.378 1.00 30.53 178 PHE D C 1
ATOM 4034 O O . PHE B 1 201 ? 87.023 101.282 99.618 1.00 38.95 178 PHE D O 1
ATOM 4042 N N . MET B 1 202 ? 85.718 103.066 100.081 1.00 27.93 179 MET D N 1
ATOM 4043 C CA . MET B 1 202 ? 85.236 102.504 101.338 1.00 28.29 179 MET D CA 1
ATOM 4044 C C . MET B 1 202 ? 84.494 101.192 101.125 1.00 27.50 179 MET D C 1
ATOM 4045 O O . MET B 1 202 ? 84.593 100.285 101.956 1.00 32.62 179 MET D O 1
ATOM 4050 N N . LYS B 1 203 ? 83.739 101.070 100.032 1.00 30.63 180 LYS D N 1
ATOM 4051 C CA . LYS B 1 203 ? 83.070 99.806 99.738 1.00 32.37 180 LYS D CA 1
ATOM 4052 C C . LYS B 1 203 ? 84.082 98.673 99.626 1.00 32.18 180 LYS D C 1
ATOM 4053 O O . LYS B 1 203 ? 83.946 97.624 100.273 1.00 29.60 180 LYS D O 1
ATOM 4059 N N . GLY B 1 204 ? 85.121 98.883 98.819 1.00 27.22 181 GLY D N 1
ATOM 4060 C CA . GLY B 1 204 ? 86.166 97.890 98.690 1.00 24.75 181 GLY D CA 1
ATOM 4061 C C . GLY B 1 204 ? 86.945 97.670 99.967 1.00 28.82 181 GLY D C 1
ATOM 4062 O O . GLY B 1 204 ? 87.392 96.556 100.234 1.00 35.79 181 GLY D O 1
ATOM 4063 N N . LEU B 1 205 ? 87.149 98.727 100.756 1.00 25.21 182 LEU D N 1
ATOM 4064 C CA . LEU B 1 205 ? 87.859 98.573 102.021 1.00 22.52 182 LEU D CA 1
ATOM 4065 C C . LEU B 1 205 ? 87.069 97.713 102.999 1.00 25.63 182 LEU D C 1
ATOM 4066 O O . LEU B 1 205 ? 87.644 96.876 103.702 1.00 29.86 182 LEU D O 1
ATOM 4071 N N . PHE B 1 206 ? 85.750 97.908 103.062 1.00 31.95 183 PHE D N 1
ATOM 4072 C CA . PHE B 1 206 ? 84.919 97.084 103.931 1.00 19.15 183 PHE D CA 1
ATOM 4073 C C . PHE B 1 206 ? 84.841 95.652 103.429 1.00 19.93 183 PHE D C 1
ATOM 4074 O O . PHE B 1 206 ? 84.754 94.720 104.234 1.00 24.84 183 PHE D O 1
ATOM 4082 N N . ALA B 1 207 ? 84.860 95.456 102.109 1.00 29.80 184 ALA D N 1
ATOM 4083 C CA . ALA B 1 207 ? 84.990 94.100 101.586 1.00 26.70 184 ALA D CA 1
ATOM 4084 C C . ALA B 1 207 ? 86.345 93.492 101.935 1.00 33.93 184 ALA D C 1
ATOM 4085 O O . ALA B 1 207 ? 86.440 92.282 102.167 1.00 34.12 184 ALA D O 1
ATOM 4087 N N . TRP B 1 208 ? 87.395 94.314 101.980 1.00 31.67 185 TRP D N 1
ATOM 4088 C CA . TRP B 1 208 ? 88.748 93.818 102.212 1.00 18.27 185 TRP D CA 1
ATOM 4089 C C . TRP B 1 208 ? 88.951 93.405 103.664 1.00 26.34 185 TRP D C 1
ATOM 4090 O O . TRP B 1 208 ? 89.670 92.440 103.944 1.00 24.90 185 TRP D O 1
ATOM 4101 N N . VAL B 1 209 ? 88.335 94.121 104.599 1.00 32.21 186 VAL D N 1
ATOM 4102 C CA . VAL B 1 209 ? 88.411 93.752 106.022 1.00 22.28 186 VAL D CA 1
ATOM 4103 C C . VAL B 1 209 ? 87.300 92.732 106.238 1.00 33.80 186 VAL D C 1
ATOM 4104 O O . VAL B 1 209 ? 86.197 93.028 106.705 1.00 50.70 186 VAL D O 1
ATOM 4108 N N . GLY B 1 210 ? 87.602 91.486 105.898 1.00 19.41 187 GLY D N 1
ATOM 4109 C CA . GLY B 1 210 ? 86.549 90.498 105.845 1.00 18.11 187 GLY D CA 1
ATOM 4110 C C . GLY B 1 210 ? 86.288 89.845 107.180 1.00 28.09 187 GLY D C 1
ATOM 4111 O O . GLY B 1 210 ? 86.961 88.886 107.554 1.00 44.13 187 GLY D O 1
ATOM 4112 N N . TYR B 1 211 ? 85.311 90.359 107.906 1.00 19.49 188 TYR D N 1
ATOM 4113 C CA . TYR B 1 211 ? 84.837 89.754 109.135 1.00 18.82 188 TYR D CA 1
ATOM 4114 C C . TYR B 1 211 ? 83.508 89.053 108.849 1.00 19.38 188 TYR D C 1
ATOM 4115 O O . TYR B 1 211 ? 83.130 88.864 107.689 1.00 32.74 188 TYR D O 1
ATOM 4124 N N . ARG B 1 212 ? 82.812 88.629 109.896 1.00 19.25 189 ARG D N 1
ATOM 4125 C CA . ARG B 1 212 ? 81.470 88.081 109.732 1.00 22.79 189 ARG D CA 1
ATOM 4126 C C . ARG B 1 212 ? 80.543 89.188 109.244 1.00 25.26 189 ARG D C 1
ATOM 4127 O O . ARG B 1 212 ? 80.190 90.093 110.006 1.00 30.95 189 ARG D O 1
ATOM 4135 N N . GLN B 1 213 ? 80.148 89.124 107.976 1.00 28.05 190 GLN D N 1
ATOM 4136 C CA . GLN B 1 213 ? 79.372 90.175 107.336 1.00 21.48 190 GLN D CA 1
ATOM 4137 C C . GLN B 1 213 ? 78.023 89.635 106.886 1.00 20.50 190 GLN D C 1
ATOM 4138 O O . GLN B 1 213 ? 77.936 88.534 106.337 1.00 33.27 190 GLN D O 1
ATOM 4144 N N . THR B 1 214 ? 76.975 90.421 107.120 1.00 26.21 191 THR D N 1
ATOM 4145 C CA . THR B 1 214 ? 75.634 90.108 106.649 1.00 30.81 191 THR D CA 1
ATOM 4146 C C . THR B 1 214 ? 74.972 91.400 106.195 1.00 24.95 191 THR D C 1
ATOM 4147 O O . THR B 1 214 ? 75.571 92.477 106.239 1.00 32.72 191 THR D O 1
ATOM 4151 N N . PHE B 1 215 ? 73.723 91.292 105.753 1.00 31.71 192 PHE D N 1
ATOM 4152 C CA . PHE B 1 215 ? 72.986 92.447 105.272 1.00 29.36 192 PHE D CA 1
ATOM 4153 C C . PHE B 1 215 ? 71.539 92.366 105.733 1.00 32.75 192 PHE D C 1
ATOM 4154 O O . PHE B 1 215 ? 71.010 91.282 105.988 1.00 39.98 192 PHE D O 1
ATOM 4162 N N . VAL B 1 216 ? 70.909 93.532 105.840 1.00 36.15 193 VAL D N 1
ATOM 4163 C CA . VAL B 1 216 ? 69.490 93.653 106.146 1.00 34.37 193 VAL D CA 1
ATOM 4164 C C . VAL B 1 216 ? 68.838 94.444 105.022 1.00 34.24 193 VAL D C 1
ATOM 4165 O O . VAL B 1 216 ? 69.291 95.544 104.688 1.00 33.21 193 VAL D O 1
ATOM 4169 N N . LEU B 1 217 ? 67.786 93.881 104.436 1.00 42.87 194 LEU D N 1
ATOM 4170 C CA . LEU B 1 217 ? 67.096 94.535 103.336 1.00 41.37 194 LEU D CA 1
ATOM 4171 C C . LEU B 1 217 ? 66.131 95.593 103.855 1.00 42.34 194 LEU D C 1
ATOM 4172 O O . LEU B 1 217 ? 65.533 95.450 104.925 1.00 46.16 194 LEU D O 1
ATOM 4177 N N . PHE B 1 218 ? 65.989 96.667 103.083 1.00 45.61 195 PHE D N 1
ATOM 4178 C CA . PHE B 1 218 ? 65.063 97.737 103.421 1.00 50.25 195 PHE D CA 1
ATOM 4179 C C . PHE B 1 218 ? 64.658 98.464 102.149 1.00 54.19 195 PHE D C 1
ATOM 4180 O O . PHE B 1 218 ? 65.496 98.734 101.284 1.00 52.89 195 PHE D O 1
ATOM 4188 N N . ASP B 1 219 ? 63.370 98.771 102.039 1.00 68.13 196 ASP D N 1
ATOM 4189 C CA . ASP B 1 219 ? 62.841 99.508 100.898 1.00 68.10 196 ASP D CA 1
ATOM 4190 C C . ASP B 1 219 ? 62.864 100.994 101.234 1.00 68.33 196 ASP D C 1
ATOM 4191 O O . ASP B 1 219 ? 62.158 101.443 102.142 1.00 69.82 196 ASP D O 1
ATOM 4196 N N . ARG B 1 220 ? 63.681 101.753 100.511 1.00 74.24 197 ARG D N 1
ATOM 4197 C CA . ARG B 1 220 ? 63.724 103.192 100.713 1.00 76.07 197 ARG D CA 1
ATOM 4198 C C . ARG B 1 220 ? 62.421 103.824 100.239 1.00 81.34 197 ARG D C 1
ATOM 4199 O O . ARG B 1 220 ? 61.879 103.461 99.191 1.00 83.73 197 ARG D O 1
ATOM 4207 N N . GLU B 1 221 ? 61.915 104.773 101.023 1.00 92.26 198 GLU D N 1
ATOM 4208 C CA . GLU B 1 221 ? 60.619 105.366 100.751 1.00 93.94 198 GLU D CA 1
ATOM 4209 C C . GLU B 1 221 ? 60.654 106.176 99.456 1.00 95.27 198 GLU D C 1
ATOM 4210 O O . GLU B 1 221 ? 61.712 106.648 99.034 1.00 92.91 198 GLU D O 1
ATOM 4216 N N . PRO B 1 222 ? 59.500 106.342 98.802 1.00 101.80 199 PRO D N 1
ATOM 4217 C CA . PRO B 1 222 ? 59.465 107.149 97.571 1.00 101.98 199 PRO D CA 1
ATOM 4218 C C . PRO B 1 222 ? 59.864 108.597 97.782 1.00 100.92 199 PRO D C 1
ATOM 4219 O O . PRO B 1 222 ? 60.190 109.280 96.804 1.00 99.50 199 PRO D O 1
ATOM 4223 N N . ARG B 1 223 ? 59.838 109.089 99.025 1.00 96.63 200 ARG D N 1
ATOM 4224 C CA . ARG B 1 223 ? 60.312 110.441 99.303 1.00 96.20 200 ARG D CA 1
ATOM 4225 C C . ARG B 1 223 ? 61.758 110.629 98.866 1.00 96.97 200 ARG D C 1
ATOM 4226 O O . ARG B 1 223 ? 62.164 111.744 98.522 1.00 97.54 200 ARG D O 1
ATOM 4234 N N . PHE B 1 224 ? 62.550 109.553 98.870 1.00 90.51 201 PHE D N 1
ATOM 4235 C CA . PHE B 1 224 ? 63.941 109.611 98.438 1.00 92.05 201 PHE D CA 1
ATOM 4236 C C . PHE B 1 224 ? 64.266 108.530 97.414 1.00 92.26 201 PHE D C 1
ATOM 4237 O O . PHE B 1 224 ? 65.437 108.170 97.258 1.00 90.02 201 PHE D O 1
ATOM 4245 N N . GLN B 1 225 ? 63.259 108.005 96.711 1.00 97.79 202 GLN D N 1
ATOM 4246 C CA . GLN B 1 225 ? 63.484 106.913 95.771 1.00 99.24 202 GLN D CA 1
ATOM 4247 C C . GLN B 1 225 ? 64.433 107.338 94.659 1.00 100.42 202 GLN D C 1
ATOM 4248 O O . GLN B 1 225 ? 65.556 106.831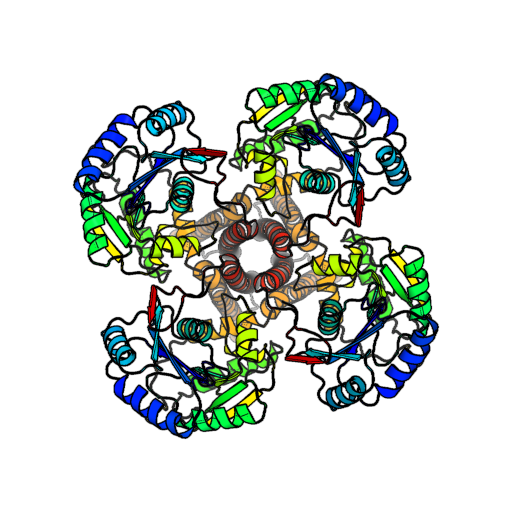 94.569 1.00 97.43 202 GLN D O 1
ATOM 4254 N N . GLY B 1 226 ? 63.997 108.261 93.806 1.00 100.95 203 GLY D N 1
ATOM 4255 C CA . GLY B 1 226 ? 64.920 108.887 92.883 1.00 99.80 203 GLY D CA 1
ATOM 4256 C C . GLY B 1 226 ? 64.717 110.380 92.734 1.00 101.02 203 GLY D C 1
ATOM 4257 O O . GLY B 1 226 ? 63.685 110.825 92.222 1.00 100.71 203 GLY D O 1
ATOM 4258 N N . GLN B 1 227 ? 65.699 111.167 93.176 1.00 101.20 204 GLN D N 1
ATOM 4259 C CA . GLN B 1 227 ? 65.785 112.581 92.807 1.00 101.35 204 GLN D CA 1
ATOM 4260 C C . GLN B 1 227 ? 67.264 112.969 92.884 1.00 100.33 204 GLN D C 1
ATOM 4261 O O . GLN B 1 227 ? 67.756 113.389 93.934 1.00 98.11 204 GLN D O 1
ATOM 4267 N N . THR B 1 228 ? 67.959 112.835 91.755 1.00 94.54 205 THR D N 1
ATOM 4268 C CA . THR B 1 228 ? 69.386 113.135 91.709 1.00 94.21 205 THR D CA 1
ATOM 4269 C C . THR B 1 228 ? 69.887 113.228 90.274 1.00 94.96 205 THR D C 1
ATOM 4270 O O . THR B 1 228 ? 69.702 112.297 89.484 1.00 95.09 205 THR D O 1
ATOM 4274 N N . LYS B 1 229 ? 70.525 114.343 89.931 1.00 94.34 206 LYS D N 1
ATOM 4275 C CA . LYS B 1 229 ? 71.256 114.462 88.672 1.00 95.12 206 LYS D CA 1
ATOM 4276 C C . LYS B 1 229 ? 72.696 114.051 88.954 1.00 94.72 206 LYS D C 1
ATOM 4277 O O . LYS B 1 229 ? 73.506 114.857 89.419 1.00 92.02 206 LYS D O 1
ATOM 4283 N N . TRP B 1 230 ? 73.011 112.787 88.684 1.00 88.39 207 TRP D N 1
ATOM 4284 C CA . TRP B 1 230 ? 74.332 112.260 88.999 1.00 86.37 207 TRP D CA 1
ATOM 4285 C C . TRP B 1 230 ? 75.388 112.907 88.114 1.00 87.10 207 TRP D C 1
ATOM 4286 O O . TRP B 1 230 ? 75.229 112.983 86.892 1.00 85.58 207 TRP D O 1
ATOM 4297 N N . ASN B 1 231 ? 76.466 113.377 88.734 1.00 75.48 208 ASN D N 1
ATOM 4298 C CA . ASN B 1 231 ? 77.602 113.923 87.997 1.00 73.22 208 ASN D CA 1
ATOM 4299 C C . ASN B 1 231 ? 78.440 112.716 87.601 1.00 72.36 208 ASN D C 1
ATOM 4300 O O . ASN B 1 231 ? 79.185 112.167 88.415 1.00 71.33 208 ASN D O 1
ATOM 4305 N N . TYR B 1 232 ? 78.310 112.288 86.343 1.00 69.36 209 TYR D N 1
ATOM 4306 C CA . TYR B 1 232 ? 78.954 111.052 85.916 1.00 68.55 209 TYR D CA 1
ATOM 4307 C C . TYR B 1 232 ? 80.469 111.171 85.845 1.00 68.82 209 TYR D C 1
ATOM 4308 O O . TYR B 1 232 ? 81.150 110.145 85.812 1.00 71.21 209 TYR D O 1
ATOM 4317 N N . TRP B 1 233 ? 81.017 112.387 85.821 1.00 58.17 210 TRP D N 1
ATOM 4318 C CA . TRP B 1 233 ? 82.463 112.524 85.961 1.00 59.28 210 TRP D CA 1
ATOM 4319 C C . TRP B 1 233 ? 82.908 112.142 87.368 1.00 60.98 210 TRP D C 1
ATOM 4320 O O . TRP B 1 233 ? 83.903 111.427 87.540 1.00 60.87 210 TRP D O 1
ATOM 4331 N N . LYS B 1 234 ? 82.170 112.593 88.386 1.00 61.09 211 LYS D N 1
ATOM 4332 C CA . LYS B 1 234 ? 82.472 112.193 89.756 1.00 59.94 211 LYS D CA 1
ATOM 4333 C C . LYS B 1 234 ? 82.277 110.695 89.949 1.00 60.88 211 LYS D C 1
ATOM 4334 O O . LYS B 1 234 ? 83.081 110.041 90.621 1.00 65.40 211 LYS D O 1
ATOM 4340 N N . LEU B 1 235 ? 81.212 110.135 89.372 1.00 54.66 212 LEU D N 1
ATOM 4341 C CA . LEU B 1 235 ? 80.997 108.694 89.462 1.00 55.55 212 LEU D CA 1
ATOM 4342 C C . LEU B 1 235 ? 82.111 107.926 88.763 1.00 59.63 212 LEU D C 1
ATOM 4343 O O . LEU B 1 235 ? 82.563 106.885 89.252 1.00 60.58 212 LEU D O 1
ATOM 4348 N N . TRP B 1 236 ? 82.556 108.421 87.607 1.00 52.57 213 TRP D N 1
ATOM 4349 C CA . TRP B 1 236 ? 83.649 107.779 86.888 1.00 51.04 213 TRP D CA 1
ATOM 4350 C C . TRP B 1 236 ? 84.935 107.813 87.699 1.00 52.47 213 TRP D C 1
ATOM 4351 O O . TRP B 1 236 ? 85.666 106.820 87.757 1.00 52.16 213 TRP D O 1
ATOM 4362 N N . ASN B 1 237 ? 85.228 108.948 88.335 1.00 50.03 214 ASN D N 1
ATOM 4363 C CA . ASN B 1 237 ? 86.425 109.032 89.167 1.00 49.52 214 ASN D CA 1
ATOM 4364 C C . ASN B 1 237 ? 86.309 108.142 90.400 1.00 53.81 214 ASN D C 1
ATOM 4365 O O . ASN B 1 237 ? 87.303 107.560 90.844 1.00 52.60 214 ASN D O 1
ATOM 4370 N N . PHE B 1 238 ? 85.106 108.026 90.966 1.00 48.84 215 PHE D N 1
ATOM 4371 C CA . PHE B 1 238 ? 84.893 107.121 92.091 1.00 42.95 215 PHE D CA 1
ATOM 4372 C C . PHE B 1 238 ? 85.129 105.671 91.682 1.00 49.27 215 PHE D C 1
ATOM 4373 O O . PHE B 1 238 ? 85.775 104.903 92.407 1.00 50.04 215 PHE D O 1
ATOM 4381 N N . ALA B 1 239 ? 84.621 105.284 90.510 1.00 43.16 216 ALA D N 1
ATOM 4382 C CA . ALA B 1 239 ? 84.857 103.938 90.001 1.00 42.28 216 ALA D CA 1
ATOM 4383 C C . ALA B 1 239 ? 86.334 103.710 89.713 1.00 46.26 216 ALA D C 1
ATOM 4384 O O . ALA B 1 239 ? 86.857 102.615 89.942 1.00 51.14 216 ALA D O 1
ATOM 4386 N N . LEU B 1 240 ? 87.018 104.729 89.188 1.00 47.24 217 LEU D N 1
ATOM 4387 C CA . LEU B 1 240 ? 88.452 104.618 88.953 1.00 44.17 217 LEU D CA 1
ATOM 4388 C C . LEU B 1 240 ? 89.208 104.431 90.260 1.00 40.75 217 LEU D C 1
ATOM 4389 O O . LEU B 1 240 ? 90.143 103.629 90.335 1.00 40.26 217 LEU D O 1
ATOM 4394 N N . ASP B 1 241 ? 88.814 105.166 91.302 1.00 42.86 218 ASP D N 1
ATOM 4395 C CA . ASP B 1 241 ? 89.417 104.977 92.616 1.00 44.39 218 ASP D CA 1
ATOM 4396 C C . ASP B 1 241 ? 89.210 103.553 93.106 1.00 44.99 218 ASP D C 1
ATOM 4397 O O . ASP B 1 241 ? 90.148 102.911 93.595 1.00 50.97 218 ASP D O 1
ATOM 4402 N N . GLY B 1 242 ? 87.990 103.037 92.960 1.00 40.40 219 GLY D N 1
ATOM 4403 C CA . GLY B 1 242 ? 87.716 101.679 93.398 1.00 34.07 219 GLY D CA 1
ATOM 4404 C C . GLY B 1 242 ? 88.524 100.640 92.646 1.00 36.86 219 GLY D C 1
ATOM 4405 O O . GLY B 1 242 ? 89.067 99.709 93.245 1.00 41.68 219 GLY D O 1
ATOM 4406 N N . ILE B 1 243 ? 88.610 100.781 91.324 1.00 41.44 220 ILE D N 1
ATOM 4407 C CA . ILE B 1 243 ? 89.353 99.817 90.520 1.00 39.70 220 ILE D CA 1
ATOM 4408 C C . ILE B 1 243 ? 90.843 99.894 90.826 1.00 38.13 220 ILE D C 1
ATOM 4409 O O . ILE B 1 243 ? 91.516 98.866 90.963 1.00 41.96 220 ILE D O 1
ATOM 4414 N N . PHE B 1 244 ? 91.382 101.107 90.953 1.00 36.20 221 PHE D N 1
ATOM 4415 C CA . PHE B 1 244 ? 92.818 101.274 91.124 1.00 34.72 221 PHE D CA 1
ATOM 4416 C C . PHE B 1 244 ? 93.284 100.930 92.531 1.00 40.01 221 PHE D C 1
ATOM 4417 O O . PHE B 1 244 ? 94.443 100.541 92.712 1.00 44.29 221 PHE D O 1
ATOM 4425 N N . SER B 1 245 ? 92.415 101.058 93.537 1.00 34.20 222 SER D N 1
ATOM 4426 C CA . SER B 1 245 ? 92.826 100.752 94.900 1.00 29.71 222 SER D CA 1
ATOM 4427 C C . SER B 1 245 ? 92.885 99.259 95.184 1.00 34.98 222 SER D C 1
ATOM 4428 O O . SER B 1 245 ? 93.471 98.860 96.196 1.00 41.09 222 SER D O 1
ATOM 4431 N N . PHE B 1 246 ? 92.301 98.424 94.323 1.00 33.33 223 PHE D N 1
ATOM 4432 C CA . PHE B 1 246 ? 92.213 96.995 94.591 1.00 30.83 223 PHE D CA 1
ATOM 4433 C C . PHE B 1 246 ? 92.611 96.140 93.397 1.00 32.41 223 PHE D C 1
ATOM 4434 O O . PHE B 1 246 ? 92.496 94.911 93.466 1.00 39.57 223 PHE D O 1
ATOM 4442 N N . SER B 1 247 ? 93.079 96.746 92.311 1.00 34.08 224 SER D N 1
ATOM 4443 C CA . SER B 1 247 ? 93.543 96.001 91.152 1.00 39.56 224 SER D CA 1
ATOM 4444 C C . SER B 1 247 ? 94.807 96.646 90.608 1.00 39.10 224 SER D C 1
ATOM 4445 O O . SER B 1 247 ? 94.937 97.873 90.609 1.00 43.79 224 SER D O 1
ATOM 4448 N N . LEU B 1 248 ? 95.737 95.812 90.151 1.00 33.05 225 LEU D N 1
ATOM 4449 C CA . LEU B 1 248 ? 96.938 96.280 89.479 1.00 37.37 225 LEU D CA 1
ATOM 4450 C C . LEU B 1 248 ? 97.007 95.838 88.025 1.00 39.35 225 LEU D C 1
ATOM 4451 O O . LEU B 1 248 ? 97.958 96.209 87.329 1.00 46.17 225 LEU D O 1
ATOM 4456 N N . LEU B 1 249 ? 96.025 95.074 87.549 1.00 39.25 226 LEU D N 1
ATOM 4457 C CA . LEU B 1 249 ? 96.004 94.623 86.159 1.00 40.50 226 LEU D CA 1
ATOM 4458 C C . LEU B 1 249 ? 96.139 95.745 85.133 1.00 45.73 226 LEU D C 1
ATOM 4459 O O . LEU B 1 249 ? 96.843 95.536 84.127 1.00 49.50 226 LEU D O 1
ATOM 4464 N N . PRO B 1 250 ? 95.502 96.914 85.289 1.00 37.59 227 PRO D N 1
ATOM 4465 C CA . PRO B 1 250 ? 95.728 97.996 84.317 1.00 33.85 227 PRO D CA 1
ATOM 4466 C C . PRO B 1 250 ? 97.184 98.397 84.187 1.00 36.59 227 PRO D C 1
ATOM 4467 O O . PRO B 1 250 ? 97.563 98.963 83.155 1.00 43.33 227 PRO D O 1
ATOM 4471 N N . LEU B 1 251 ? 98.009 98.132 85.197 1.00 26.25 228 LEU D N 1
ATOM 4472 C CA . LEU B 1 251 ? 99.440 98.373 85.091 1.00 30.28 228 LEU D CA 1
ATOM 4473 C C . LEU B 1 251 ? 100.192 97.199 84.480 1.00 39.00 228 LEU D C 1
ATOM 4474 O O . LEU B 1 251 ? 101.248 97.401 83.871 1.00 41.90 228 LEU D O 1
ATOM 4479 N N . LYS B 1 252 ? 99.673 95.977 84.624 1.00 39.56 229 LYS D N 1
ATOM 4480 C CA . LYS B 1 252 ? 100.389 94.786 84.182 1.00 37.85 229 LYS D CA 1
ATOM 4481 C C . LYS B 1 252 ? 100.127 94.424 82.727 1.00 38.66 229 LYS D C 1
ATOM 4482 O O . LYS B 1 252 ? 100.989 93.805 82.094 1.00 46.54 229 LYS D O 1
ATOM 4488 N N . VAL B 1 253 ? 98.962 94.784 82.181 1.00 36.62 230 VAL D N 1
ATOM 4489 C CA . VAL B 1 253 ? 98.605 94.337 80.834 1.00 38.46 230 VAL D CA 1
ATOM 4490 C C . VAL B 1 253 ? 99.557 94.866 79.766 1.00 40.69 230 VAL D C 1
ATOM 4491 O O . VAL B 1 253 ? 99.681 94.264 78.688 1.00 46.39 230 VAL D O 1
ATOM 4495 N N . TRP B 1 254 ? 100.240 95.979 80.040 1.00 33.20 231 TRP D N 1
ATOM 4496 C CA . TRP B 1 254 ? 100.977 96.672 78.990 1.00 32.66 231 TRP D CA 1
ATOM 4497 C C . TRP B 1 254 ? 102.239 95.927 78.580 1.00 32.27 231 TRP D C 1
ATOM 4498 O O . TRP B 1 254 ? 102.617 95.968 77.406 1.00 35.84 231 TRP D O 1
ATOM 4509 N N . THR B 1 255 ? 102.901 95.242 79.514 1.00 35.28 232 THR D N 1
ATOM 4510 C CA . THR B 1 255 ? 104.097 94.493 79.142 1.00 37.47 232 THR D CA 1
ATOM 4511 C C . THR B 1 255 ? 103.751 93.329 78.217 1.00 37.08 232 THR D C 1
ATOM 4512 O O . THR B 1 255 ? 104.484 93.050 77.260 1.00 41.46 232 THR D O 1
ATOM 4516 N N . TYR B 1 256 ? 102.612 92.673 78.448 1.00 31.97 233 TYR D N 1
ATOM 4517 C CA . TYR B 1 256 ? 102.196 91.588 77.566 1.00 40.35 233 TYR D CA 1
ATOM 4518 C C . TYR B 1 256 ? 101.723 92.123 76.221 1.00 40.40 233 TYR D C 1
ATOM 4519 O O . TYR B 1 256 ? 101.984 91.511 75.177 1.00 40.11 233 TYR D O 1
ATOM 4528 N N . LEU B 1 257 ? 101.038 93.271 76.220 1.00 40.46 234 LEU D N 1
ATOM 4529 C CA . LEU B 1 257 ? 100.669 93.888 74.948 1.00 43.02 234 LEU D CA 1
ATOM 4530 C C . LEU B 1 257 ? 101.909 94.246 74.134 1.00 46.23 234 LEU D C 1
ATOM 4531 O O . LEU B 1 257 ? 101.958 94.012 72.919 1.00 46.84 234 LEU D O 1
ATOM 4536 N N . GLY B 1 258 ? 102.926 94.806 74.792 1.00 40.33 235 GLY D N 1
ATOM 4537 C CA . GLY B 1 258 ? 104.160 95.129 74.098 1.00 35.05 235 GLY D CA 1
ATOM 4538 C C . GLY B 1 258 ? 104.882 93.900 73.586 1.00 40.06 235 GLY D C 1
ATOM 4539 O O . GLY B 1 258 ? 105.445 93.915 72.490 1.00 41.06 235 GLY D O 1
ATOM 4540 N N . SER B 1 259 ? 104.882 92.821 74.372 1.00 50.18 236 SER D N 1
ATOM 4541 C CA . SER B 1 259 ? 105.481 91.575 73.905 1.00 46.81 236 SER D CA 1
ATOM 4542 C C . SER B 1 259 ? 104.771 91.056 72.661 1.00 46.27 236 SER D C 1
ATOM 4543 O O . SER B 1 259 ? 105.420 90.629 71.699 1.00 47.02 236 SER D O 1
ATOM 4546 N N . ILE B 1 260 ? 103.436 91.098 72.657 1.00 44.71 237 ILE D N 1
ATOM 4547 C CA . ILE B 1 260 ? 102.679 90.638 71.495 1.00 49.34 237 ILE D CA 1
ATOM 4548 C C . ILE B 1 260 ? 102.996 91.494 70.273 1.00 52.59 237 ILE D C 1
ATOM 4549 O O . ILE B 1 260 ? 103.208 90.974 69.169 1.00 50.07 237 ILE D O 1
ATOM 4554 N N . ILE B 1 261 ? 103.035 92.817 70.448 1.00 52.13 238 ILE D N 1
ATOM 4555 C CA . ILE B 1 261 ? 103.289 93.702 69.313 1.00 48.51 238 ILE D CA 1
ATOM 4556 C C . ILE B 1 261 ? 104.707 93.514 68.782 1.00 50.61 238 ILE D C 1
ATOM 4557 O O . ILE B 1 261 ? 104.935 93.521 67.566 1.00 49.81 238 ILE D O 1
ATOM 4562 N N . SER B 1 262 ? 105.683 93.340 69.677 1.00 54.70 239 SER D N 1
ATOM 4563 C CA . SER B 1 262 ? 107.054 93.098 69.240 1.00 50.49 239 SER D CA 1
ATOM 4564 C C . SER B 1 262 ? 107.175 91.768 68.507 1.00 54.35 239 SER D C 1
ATOM 4565 O O . SER B 1 262 ? 107.904 91.665 67.512 1.00 55.53 239 SER D O 1
ATOM 4568 N N . LEU B 1 263 ? 106.474 90.737 68.985 1.00 56.15 240 LEU D N 1
ATOM 4569 C CA . LEU B 1 263 ? 106.475 89.459 68.282 1.00 57.96 240 LEU D CA 1
ATOM 4570 C C . LEU B 1 263 ? 105.867 89.600 66.894 1.00 58.11 240 LEU D C 1
ATOM 4571 O O . LEU B 1 263 ? 106.373 89.023 65.924 1.00 60.51 240 LEU D O 1
ATOM 4576 N N . LEU B 1 264 ? 104.779 90.364 66.780 1.00 60.81 241 LEU D N 1
ATOM 4577 C CA . LEU B 1 264 ? 104.177 90.600 65.472 1.00 62.76 241 LEU D CA 1
ATOM 4578 C C . LEU B 1 264 ? 105.136 91.344 64.550 1.00 58.47 241 LEU D C 1
ATOM 4579 O O . LEU B 1 264 ? 105.227 91.034 63.358 1.00 59.86 241 LEU D O 1
ATOM 4584 N N . SER B 1 265 ? 105.854 92.333 65.083 1.00 59.05 242 SER D N 1
ATOM 4585 C CA . SER B 1 265 ? 106.824 93.063 64.270 1.00 61.14 242 SER D CA 1
ATOM 4586 C C . SER B 1 265 ? 107.938 92.146 63.784 1.00 61.97 242 SER D C 1
ATOM 4587 O O . SER B 1 265 ? 108.343 92.210 62.616 1.00 64.97 242 SER D O 1
ATOM 4590 N N . LEU B 1 266 ? 108.450 91.286 64.669 1.00 66.63 243 LEU D N 1
ATOM 4591 C CA . LEU B 1 266 ? 109.506 90.359 64.274 1.00 66.70 243 LEU D CA 1
ATOM 4592 C C . LEU B 1 266 ? 109.009 89.371 63.227 1.00 68.41 243 LEU D C 1
ATOM 4593 O O . LEU B 1 266 ? 109.722 89.062 62.265 1.00 69.18 243 LEU D O 1
ATOM 4598 N N . ALA B 1 267 ? 107.783 88.866 63.394 1.00 70.18 244 ALA D N 1
ATOM 4599 C CA . ALA B 1 267 ? 107.216 87.949 62.412 1.00 69.95 244 ALA D CA 1
ATOM 4600 C C . ALA B 1 267 ? 107.014 88.634 61.066 1.00 74.26 244 ALA D C 1
ATOM 4601 O O . ALA B 1 267 ? 107.257 88.034 60.013 1.00 75.62 244 ALA D O 1
ATOM 4603 N N . TYR B 1 268 ? 106.558 89.888 61.081 1.00 77.00 245 TYR D N 1
ATOM 4604 C CA . TYR B 1 268 ? 106.392 90.638 59.841 1.00 76.22 245 TYR D CA 1
ATOM 4605 C C . TYR B 1 268 ? 107.731 90.858 59.148 1.00 75.85 245 TYR D C 1
ATOM 4606 O O . TYR B 1 268 ? 107.831 90.731 57.923 1.00 79.11 245 TYR D O 1
ATOM 4615 N N . ALA B 1 269 ? 108.771 91.192 59.916 1.00 74.77 246 ALA D N 1
ATOM 4616 C CA . ALA B 1 269 ? 110.097 91.354 59.328 1.00 78.61 246 ALA D CA 1
ATOM 4617 C C . ALA B 1 269 ? 110.597 90.045 58.731 1.00 81.31 246 ALA D C 1
ATOM 4618 O O . ALA B 1 269 ? 111.185 90.032 57.641 1.00 82.25 246 ALA D O 1
ATOM 4620 N N . SER B 1 270 ? 110.370 88.931 59.431 1.00 85.36 247 SER D N 1
ATOM 4621 C CA . SER B 1 270 ? 110.769 87.630 58.903 1.00 84.88 247 SER D CA 1
ATOM 4622 C C . SER B 1 270 ? 110.026 87.309 57.612 1.00 85.92 247 SER D C 1
ATOM 4623 O O . SER B 1 270 ? 110.622 86.805 56.654 1.00 87.06 247 SER D O 1
ATOM 4626 N N . PHE B 1 271 ? 108.724 87.596 57.568 1.00 87.85 248 PHE D N 1
ATOM 4627 C CA . PHE B 1 271 ? 107.947 87.351 56.356 1.00 87.71 248 PHE D CA 1
ATOM 4628 C C . PHE B 1 271 ? 108.435 88.223 55.205 1.00 90.11 248 PHE D C 1
ATOM 4629 O O . PHE B 1 271 ? 108.490 87.774 54.053 1.00 92.20 248 PHE D O 1
ATOM 4637 N N . LEU B 1 272 ? 108.785 89.477 55.496 1.00 90.13 249 LEU D N 1
ATOM 4638 C CA . LEU B 1 272 ? 109.309 90.358 54.458 1.00 89.97 249 LEU D CA 1
ATOM 4639 C C . LEU B 1 272 ? 110.636 89.842 53.915 1.00 90.48 249 LEU D C 1
ATOM 4640 O O . LEU B 1 272 ? 110.865 89.858 52.702 1.00 91.69 249 LEU D O 1
ATOM 4645 N N . ILE B 1 273 ? 111.522 89.374 54.797 1.00 91.86 250 ILE D N 1
ATOM 4646 C CA . ILE B 1 273 ? 112.790 88.812 54.334 1.00 93.96 250 ILE D CA 1
ATOM 4647 C C . ILE B 1 273 ? 112.550 87.544 53.520 1.00 95.09 250 ILE D C 1
ATOM 4648 O O . ILE B 1 273 ? 113.227 87.294 52.513 1.00 94.59 250 ILE D O 1
ATOM 4653 N N . LEU B 1 274 ? 111.585 86.723 53.943 1.00 97.14 251 LEU D N 1
ATOM 4654 C CA . LEU B 1 274 ? 111.265 85.507 53.203 1.00 98.65 251 LEU D CA 1
ATOM 4655 C C . LEU B 1 274 ? 110.749 85.831 51.806 1.00 99.62 251 LEU D C 1
ATOM 4656 O O . LEU B 1 274 ? 111.101 85.153 50.834 1.00 100.67 251 LEU D O 1
ATOM 4661 N N . LYS B 1 275 ? 109.909 86.860 51.685 1.00 99.84 252 LYS D N 1
ATOM 4662 C CA . LYS B 1 275 ? 109.449 87.273 50.364 1.00 98.95 252 LYS D CA 1
ATOM 4663 C C . LYS B 1 275 ? 110.571 87.909 49.554 1.00 99.58 252 LYS D C 1
ATOM 4664 O O . LYS B 1 275 ? 110.569 87.824 48.321 1.00 99.63 252 LYS D O 1
ATOM 4670 N N . THR B 1 276 ? 111.528 88.554 50.223 1.00 101.40 253 THR D N 1
ATOM 4671 C CA . THR B 1 276 ? 112.676 89.116 49.520 1.00 101.34 253 THR D CA 1
ATOM 4672 C C . THR B 1 276 ? 113.550 88.021 48.923 1.00 103.13 253 THR D C 1
ATOM 4673 O O . THR B 1 276 ? 114.082 88.176 47.818 1.00 103.74 253 THR D O 1
ATOM 4677 N N . ILE B 1 277 ? 113.717 86.914 49.639 1.00 102.36 254 ILE D N 1
ATOM 4678 C CA . ILE B 1 277 ? 114.597 85.852 49.156 1.00 103.50 254 ILE D CA 1
ATOM 4679 C C . ILE B 1 277 ? 113.878 84.918 48.188 1.00 103.25 254 ILE D C 1
ATOM 4680 O O . ILE B 1 277 ? 114.478 84.440 47.222 1.00 102.12 254 ILE D O 1
ATOM 4685 N N . THR B 1 278 ? 112.591 84.640 48.412 1.00 105.39 255 THR D N 1
ATOM 4686 C CA . THR B 1 278 ? 111.898 83.650 47.592 1.00 106.02 255 THR D CA 1
ATOM 4687 C C . THR B 1 278 ? 111.283 84.270 46.341 1.00 105.27 255 THR D C 1
ATOM 4688 O O . THR B 1 278 ? 111.025 83.562 45.361 1.00 104.07 255 THR D O 1
ATOM 4692 N N . LEU B 1 279 ? 111.041 85.581 46.348 1.00 107.12 256 LEU D N 1
ATOM 4693 C CA . LEU B 1 279 ? 110.470 86.263 45.195 1.00 107.80 256 LEU D CA 1
ATOM 4694 C C . LEU B 1 279 ? 111.441 87.225 44.526 1.00 108.40 256 LEU D C 1
ATOM 4695 O O . LEU B 1 279 ? 111.161 87.688 43.415 1.00 108.07 256 LEU D O 1
ATOM 4700 N N . GLY B 1 280 ? 112.566 87.536 45.167 1.00 108.32 257 GLY D N 1
ATOM 4701 C CA . GLY B 1 280 ? 113.530 88.440 44.574 1.00 108.27 257 GLY D CA 1
ATOM 4702 C C . GLY B 1 280 ? 113.100 89.886 44.521 1.00 108.42 257 GLY D C 1
ATOM 4703 O O . GLY B 1 280 ? 113.595 90.638 43.679 1.00 107.82 257 GLY D O 1
ATOM 4704 N N . VAL B 1 281 ? 112.190 90.301 45.398 1.00 108.08 258 VAL D N 1
ATOM 4705 C CA . VAL B 1 281 ? 111.704 91.674 45.448 1.00 107.77 258 VAL D CA 1
ATOM 4706 C C . VAL B 1 281 ? 112.224 92.308 46.730 1.00 107.38 258 VAL D C 1
ATOM 4707 O O . VAL B 1 281 ? 111.968 91.801 47.829 1.00 107.15 258 VAL D O 1
ATOM 4711 N N . ASP B 1 282 ? 112.947 93.416 46.590 1.00 103.36 259 ASP D N 1
ATOM 4712 C CA . ASP B 1 282 ? 113.471 94.116 47.754 1.00 102.88 259 ASP D CA 1
ATOM 4713 C C . ASP B 1 282 ? 112.330 94.670 48.599 1.00 101.95 259 ASP D C 1
ATOM 4714 O O . ASP B 1 282 ? 111.273 95.049 48.086 1.00 101.24 259 ASP D O 1
ATOM 4719 N N . VAL B 1 283 ? 112.553 94.709 49.909 1.00 100.41 260 VAL D N 1
ATOM 4720 C CA . VAL B 1 283 ? 111.498 95.130 50.838 1.00 100.92 260 VAL D CA 1
ATOM 4721 C C . VAL B 1 283 ? 111.140 96.587 50.574 1.00 100.49 260 VAL D C 1
ATOM 4722 O O . VAL B 1 283 ? 112.042 97.446 50.503 1.00 99.78 260 VAL D O 1
ATOM 4726 N N . PRO B 1 284 ? 109.863 96.923 50.409 1.00 92.67 261 PRO D N 1
ATOM 4727 C CA . PRO B 1 284 ? 109.489 98.329 50.226 1.00 91.41 261 PRO D CA 1
ATOM 4728 C C . PRO B 1 284 ? 109.786 99.145 51.473 1.00 91.12 261 PRO D C 1
ATOM 4729 O O . PRO B 1 284 ? 109.776 98.636 52.597 1.00 91.00 261 PRO D O 1
ATOM 4733 N N . GLY B 1 285 ? 110.063 100.433 51.257 1.00 83.20 262 GLY D N 1
ATOM 4734 C CA . GLY B 1 285 ? 110.431 101.297 52.367 1.00 81.04 262 GLY D CA 1
ATOM 4735 C C . GLY B 1 285 ? 109.338 101.414 53.412 1.00 81.04 262 GLY D C 1
ATOM 4736 O O . GLY B 1 285 ? 109.618 101.495 54.611 1.00 78.65 262 GLY D O 1
ATOM 4737 N N . TYR B 1 286 ? 108.077 101.420 52.973 1.00 78.39 263 TYR D N 1
ATOM 4738 C CA . TYR B 1 286 ? 106.972 101.529 53.920 1.00 78.02 263 TYR D CA 1
ATOM 4739 C C . TYR B 1 286 ? 106.882 100.292 54.805 1.00 78.98 263 TYR D C 1
ATOM 4740 O O . TYR B 1 286 ? 106.537 100.395 55.986 1.00 82.49 263 TYR D O 1
ATOM 4749 N N . ALA B 1 287 ? 107.187 99.114 54.256 1.00 74.21 264 ALA D N 1
ATOM 4750 C CA . ALA B 1 287 ? 107.172 97.900 55.067 1.00 75.61 264 ALA D CA 1
ATOM 4751 C C . ALA B 1 287 ? 108.245 97.944 56.149 1.00 74.71 264 ALA D C 1
ATOM 4752 O O . ALA B 1 287 ? 107.992 97.566 57.300 1.00 77.40 264 ALA D O 1
ATOM 4754 N N . SER B 1 288 ? 109.447 98.404 55.800 1.00 66.46 265 SER D N 1
ATOM 4755 C CA . SER B 1 288 ? 110.504 98.544 56.795 1.00 65.37 265 SER D CA 1
ATOM 4756 C C . SER B 1 288 ? 110.133 99.585 57.844 1.00 70.35 265 SER D C 1
ATOM 4757 O O . SER B 1 288 ? 110.405 99.402 59.038 1.00 70.73 265 SER D O 1
ATOM 4760 N N . LEU B 1 289 ? 109.509 100.686 57.416 1.00 68.58 266 LEU D N 1
ATOM 4761 C CA . LEU B 1 289 ? 109.037 101.687 58.368 1.00 63.60 266 LEU D CA 1
ATOM 4762 C C . LEU B 1 289 ? 108.013 101.092 59.324 1.00 62.99 266 LEU D C 1
ATOM 4763 O O . LEU B 1 289 ? 108.048 101.364 60.527 1.00 61.04 266 LEU D O 1
ATOM 4768 N N . MET B 1 290 ? 107.088 100.285 58.801 1.00 66.43 267 MET D N 1
ATOM 4769 C CA . MET B 1 290 ? 106.086 99.646 59.648 1.00 65.04 267 MET D CA 1
ATOM 4770 C C . MET B 1 290 ? 106.735 98.694 60.642 1.00 63.06 267 MET D C 1
ATOM 4771 O O . MET B 1 290 ? 106.342 98.644 61.814 1.00 64.84 267 MET D O 1
ATOM 4776 N N . VAL B 1 291 ? 107.730 97.929 60.191 1.00 62.19 268 VAL D N 1
ATOM 4777 C CA . VAL B 1 291 ? 108.437 97.020 61.090 1.00 62.75 268 VAL D CA 1
ATOM 4778 C C . VAL B 1 291 ? 109.103 97.800 62.215 1.00 61.48 268 VAL D C 1
ATOM 4779 O O . VAL B 1 291 ? 108.995 97.441 63.393 1.00 63.61 268 VAL D O 1
ATOM 4783 N N . ALA B 1 292 ? 109.798 98.886 61.866 1.00 56.41 269 ALA D N 1
ATOM 4784 C CA . ALA B 1 292 ? 110.466 99.692 62.884 1.00 54.51 269 ALA D CA 1
ATOM 4785 C C . ALA B 1 292 ? 109.462 100.311 63.848 1.00 55.50 269 ALA D C 1
ATOM 4786 O O . ALA B 1 292 ? 109.692 100.333 65.063 1.00 52.79 269 ALA D O 1
ATOM 4788 N N . ILE B 1 293 ? 108.345 100.818 63.323 1.00 55.11 270 ILE D N 1
ATOM 4789 C CA . ILE B 1 293 ? 107.327 101.436 64.167 1.00 50.22 270 ILE D CA 1
ATOM 4790 C C . ILE B 1 293 ? 106.772 100.421 65.155 1.00 52.55 270 ILE D C 1
ATOM 4791 O O . ILE B 1 293 ? 106.674 100.690 66.357 1.00 54.43 270 ILE D O 1
ATOM 4796 N N . LEU B 1 294 ? 106.408 99.235 64.663 1.00 54.25 271 LEU D N 1
ATOM 4797 C CA . LEU B 1 294 ? 105.840 98.218 65.540 1.00 45.69 271 LEU D CA 1
ATOM 4798 C C . LEU B 1 294 ? 106.854 97.748 66.573 1.00 45.35 271 LEU D C 1
ATOM 4799 O O . LEU B 1 294 ? 106.510 97.560 67.744 1.00 50.51 271 LEU D O 1
ATOM 4804 N N . PHE B 1 295 ? 108.109 97.555 66.163 1.00 47.88 272 PHE D N 1
ATOM 4805 C CA . PHE B 1 295 ? 109.124 97.085 67.100 1.00 47.48 272 PHE D CA 1
ATOM 4806 C C . PHE B 1 295 ? 109.384 98.113 68.192 1.00 43.99 272 PHE D C 1
ATOM 4807 O O . PHE B 1 295 ? 109.447 97.770 69.379 1.00 45.13 272 PHE D O 1
ATOM 4815 N N . LEU B 1 296 ? 109.542 99.383 67.811 1.00 47.30 273 LEU D N 1
ATOM 4816 C CA . LEU B 1 296 ? 109.775 100.421 68.808 1.00 46.47 273 LEU D CA 1
ATOM 4817 C C . LEU B 1 296 ? 108.567 100.595 69.718 1.00 44.82 273 LEU D C 1
ATOM 4818 O O . LEU B 1 296 ? 108.723 100.767 70.931 1.00 49.52 273 LEU D O 1
ATOM 4823 N N . GLY B 1 297 ? 107.356 100.546 69.159 1.00 34.45 274 GLY D N 1
ATOM 4824 C CA . GLY B 1 297 ? 106.169 100.651 69.988 1.00 35.60 274 GLY D CA 1
ATOM 4825 C C . GLY B 1 297 ? 106.049 99.510 70.977 1.00 43.35 274 GLY D C 1
ATOM 4826 O O . GLY B 1 297 ? 105.698 99.719 72.138 1.00 49.50 274 GLY D O 1
ATOM 4827 N N . GLY B 1 298 ? 106.357 98.290 70.536 1.00 39.72 275 GLY D N 1
ATOM 4828 C CA . GLY B 1 298 ? 106.329 97.159 71.447 1.00 33.53 275 GLY D CA 1
ATOM 4829 C C . GLY B 1 298 ? 107.391 97.247 72.526 1.00 34.29 275 GLY D C 1
ATOM 4830 O O . GLY B 1 298 ? 107.140 96.904 73.682 1.00 37.99 275 GLY D O 1
ATOM 4831 N N . VAL B 1 299 ? 108.593 97.706 72.167 1.00 31.62 276 VAL D N 1
ATOM 4832 C CA . VAL B 1 299 ? 109.655 97.852 73.160 1.00 31.75 276 VAL D CA 1
ATOM 4833 C C . VAL B 1 299 ? 109.277 98.906 74.194 1.00 35.17 276 VAL D C 1
ATOM 4834 O O . VAL B 1 299 ? 109.464 98.712 75.403 1.00 37.33 276 VAL D O 1
ATOM 4838 N N . GLN B 1 300 ? 108.730 100.036 73.739 1.00 31.64 277 GLN D N 1
ATOM 4839 C CA . GLN B 1 300 ? 108.293 101.068 74.670 1.00 28.79 277 GLN D CA 1
ATOM 4840 C C . GLN B 1 300 ? 107.118 100.603 75.517 1.00 34.71 277 GLN D C 1
ATOM 4841 O O . GLN B 1 300 ? 107.013 100.989 76.683 1.00 42.28 277 GLN D O 1
ATOM 4847 N N . LEU B 1 301 ? 106.233 99.772 74.964 1.00 30.62 278 LEU D N 1
ATOM 4848 C CA . LEU B 1 301 ? 105.141 99.234 75.766 1.00 29.02 278 LEU D CA 1
ATOM 4849 C C . LEU B 1 301 ? 105.642 98.233 76.799 1.00 28.75 278 LEU D C 1
ATOM 4850 O O . LEU B 1 301 ? 105.097 98.167 77.902 1.00 35.06 278 LEU D O 1
ATOM 4855 N N . ILE B 1 302 ? 106.674 97.456 76.469 1.00 30.44 279 ILE D N 1
ATOM 4856 C CA . ILE B 1 302 ? 107.291 96.579 77.462 1.00 27.23 279 ILE D CA 1
ATOM 4857 C C . ILE B 1 302 ? 107.928 97.405 78.573 1.00 29.55 279 ILE D C 1
ATOM 4858 O O . ILE B 1 302 ? 107.818 97.072 79.759 1.00 38.16 279 ILE D O 1
ATOM 4863 N N . SER B 1 303 ? 108.617 98.486 78.203 1.00 25.74 280 SER D N 1
ATOM 4864 C CA . SER B 1 303 ? 109.199 99.372 79.207 1.00 23.18 280 SER D CA 1
ATOM 4865 C C . SER B 1 303 ? 108.121 99.988 80.091 1.00 28.92 280 SER D C 1
ATOM 4866 O O . SER B 1 303 ? 108.276 100.067 81.316 1.00 34.69 280 SER D O 1
ATOM 4869 N N . LEU B 1 304 ? 107.016 100.425 79.483 1.00 24.02 281 LEU D N 1
ATOM 4870 C CA . LEU B 1 304 ? 105.904 100.976 80.247 1.00 17.63 281 LEU D CA 1
ATOM 4871 C C . LEU B 1 304 ? 105.286 99.925 81.154 1.00 20.01 281 LEU D C 1
ATOM 4872 O O . LEU B 1 304 ? 104.850 100.237 82.263 1.00 27.57 281 LEU D O 1
ATOM 4877 N N . GLY B 1 305 ? 105.234 98.673 80.699 1.00 25.20 282 GLY D N 1
ATOM 4878 C CA . GLY B 1 305 ? 104.705 97.610 81.537 1.00 21.58 282 GLY D CA 1
ATOM 4879 C C . GLY B 1 305 ? 105.592 97.300 82.726 1.00 20.07 282 GLY D C 1
ATOM 4880 O O . GLY B 1 305 ? 105.100 97.045 83.826 1.00 32.37 282 GLY D O 1
ATOM 4881 N N . VAL B 1 306 ? 106.910 97.306 82.522 1.00 21.52 283 VAL D N 1
ATOM 4882 C CA . VAL B 1 306 ? 107.833 97.110 83.639 1.00 22.19 283 VAL D CA 1
ATOM 4883 C C . VAL B 1 306 ? 107.709 98.257 84.633 1.00 22.67 283 VAL D C 1
ATOM 4884 O O . VAL B 1 306 ? 107.679 98.048 85.857 1.00 33.87 283 VAL D O 1
ATOM 4888 N N . ILE B 1 307 ? 107.625 99.487 84.121 1.00 20.51 284 ILE D N 1
ATOM 4889 C CA . ILE B 1 307 ? 107.410 100.645 84.982 1.00 18.18 284 ILE D CA 1
ATOM 4890 C C . ILE B 1 307 ? 106.091 100.512 85.732 1.00 30.09 284 ILE D C 1
ATOM 4891 O O . ILE B 1 307 ? 105.998 100.857 86.912 1.00 33.90 284 ILE D O 1
ATOM 4896 N N . GLY B 1 308 ? 105.055 100.005 85.063 1.00 25.14 285 GLY D N 1
ATOM 4897 C CA . GLY B 1 308 ? 103.771 99.826 85.718 1.00 16.70 285 GLY D CA 1
ATOM 4898 C C . GLY B 1 308 ? 103.802 98.767 86.802 1.00 20.84 285 GLY D C 1
ATOM 4899 O O . GLY B 1 308 ? 103.160 98.916 87.840 1.00 32.15 285 GLY D O 1
ATOM 4900 N N . GLU B 1 309 ? 104.541 97.682 86.575 1.00 18.98 286 GLU D N 1
ATOM 4901 C CA . GLU B 1 309 ? 104.699 96.667 87.612 1.00 30.21 286 GLU D CA 1
ATOM 4902 C C . GLU B 1 309 ? 105.395 97.249 88.835 1.00 27.59 286 GLU D C 1
ATOM 4903 O O . GLU B 1 309 ? 104.946 97.063 89.976 1.00 38.94 286 GLU D O 1
ATOM 4909 N N . TYR B 1 310 ? 106.485 97.984 88.614 1.00 25.62 287 TYR D N 1
ATOM 4910 C CA . TYR B 1 310 ? 107.196 98.574 89.743 1.00 23.58 287 TYR D CA 1
ATOM 4911 C C . TYR B 1 310 ? 106.353 99.640 90.435 1.00 21.82 287 TYR D C 1
ATOM 4912 O O . TYR B 1 310 ? 106.398 99.775 91.662 1.00 29.16 287 TYR D O 1
ATOM 4921 N N . LEU B 1 311 ? 105.568 100.396 89.668 1.00 18.11 288 LEU D N 1
ATOM 4922 C CA . LEU B 1 311 ? 104.691 101.402 90.252 1.00 16.94 288 LEU D CA 1
ATOM 4923 C C . LEU B 1 311 ? 103.558 100.765 91.042 1.00 21.05 288 LEU D C 1
ATOM 4924 O O . LEU B 1 311 ? 103.131 101.316 92.057 1.00 27.14 288 LEU D O 1
ATOM 4929 N N . GLY B 1 312 ? 103.057 99.613 90.596 1.00 22.16 289 GLY D N 1
ATOM 4930 C CA . GLY B 1 312 ? 102.090 98.881 91.394 1.00 8.44 289 GLY D CA 1
ATOM 4931 C C . GLY B 1 312 ? 102.679 98.389 92.701 1.00 18.62 289 GLY D C 1
ATOM 4932 O O . GLY B 1 312 ? 102.026 98.440 93.746 1.00 29.39 289 GLY D O 1
ATOM 4933 N N . ARG B 1 313 ? 103.925 97.911 92.661 1.00 21.37 290 ARG D N 1
ATOM 4934 C CA . ARG B 1 313 ? 104.600 97.546 93.904 1.00 16.28 290 ARG D CA 1
ATOM 4935 C C . ARG B 1 313 ? 104.750 98.753 94.825 1.00 20.48 290 ARG D C 1
ATOM 4936 O O . ARG B 1 313 ? 104.527 98.652 96.037 1.00 28.29 290 ARG D O 1
ATOM 4944 N N . VAL B 1 314 ? 105.128 99.905 94.265 1.00 18.44 291 VAL D N 1
ATOM 4945 C CA . VAL B 1 314 ? 105.276 101.121 95.061 1.00 7.47 291 VAL D CA 1
ATOM 4946 C C . VAL B 1 314 ? 103.938 101.535 95.663 1.00 14.89 291 VAL D C 1
ATOM 4947 O O . VAL B 1 314 ? 103.867 101.967 96.818 1.00 23.64 291 VAL D O 1
ATOM 4951 N N . TYR B 1 315 ? 102.862 101.427 94.883 1.00 19.54 292 TYR D N 1
ATOM 4952 C CA . TYR B 1 315 ? 101.533 101.775 95.373 1.00 13.63 292 TYR D CA 1
ATOM 4953 C C . TYR B 1 315 ? 101.101 100.846 96.500 1.00 16.03 292 TYR D C 1
ATOM 4954 O O . TYR B 1 315 ? 100.508 101.291 97.489 1.00 34.33 292 TYR D O 1
ATOM 4963 N N . GLU B 1 316 ? 101.389 99.551 96.366 1.00 23.27 293 GLU D N 1
ATOM 4964 C CA . GLU B 1 316 ? 101.101 98.614 97.445 1.00 24.23 293 GLU D CA 1
ATOM 4965 C C . GLU B 1 316 ? 101.897 98.955 98.698 1.00 25.82 293 GLU D C 1
ATOM 4966 O O . GLU B 1 316 ? 101.379 98.861 99.816 1.00 36.14 293 GLU D O 1
ATOM 4972 N N . GLU B 1 317 ? 103.164 99.340 98.531 1.00 27.32 294 GLU D N 1
ATOM 4973 C CA . GLU B 1 317 ? 103.987 99.698 99.683 1.00 18.65 294 GLU D CA 1
ATOM 4974 C C . GLU B 1 317 ? 103.474 100.956 100.373 1.00 27.08 294 GLU D C 1
ATOM 4975 O O . GLU B 1 317 ? 103.428 101.015 101.607 1.00 39.54 294 GLU D O 1
ATOM 4981 N N . VAL B 1 318 ? 103.091 101.973 99.600 1.00 30.40 295 VAL D N 1
ATOM 4982 C CA . VAL B 1 318 ? 102.706 103.248 100.199 1.00 22.19 295 VAL D CA 1
ATOM 4983 C C . VAL B 1 318 ? 101.266 103.248 100.691 1.00 23.93 295 VAL D C 1
ATOM 4984 O O . VAL B 1 318 ? 100.910 104.089 101.524 1.00 29.89 295 VAL D O 1
ATOM 4988 N N . LYS B 1 319 ? 100.422 102.336 100.202 1.00 24.27 296 LYS D N 1
ATOM 4989 C CA . LYS B 1 319 ? 99.105 102.178 100.806 1.00 22.45 296 LYS D CA 1
ATOM 4990 C C . LYS B 1 319 ? 99.217 101.649 102.228 1.00 28.47 296 LYS D C 1
ATOM 4991 O O . LYS B 1 319 ? 98.367 101.955 103.070 1.00 36.20 296 LYS D O 1
ATOM 4997 N N . ALA B 1 320 ? 100.257 100.858 102.503 1.00 29.50 297 ALA D N 1
ATOM 4998 C CA . ALA B 1 320 ? 100.611 100.432 103.857 1.00 18.48 297 ALA D CA 1
ATOM 4999 C C . ALA B 1 320 ? 99.462 99.703 104.548 1.00 28.34 297 ALA D C 1
ATOM 5000 O O . ALA B 1 320 ? 99.223 99.877 105.743 1.00 37.83 297 ALA D O 1
ATOM 5002 N N . ARG B 1 321 ? 98.743 98.881 103.792 1.00 23.22 298 ARG D N 1
ATOM 5003 C CA . ARG B 1 321 ? 97.721 98.049 104.396 1.00 24.84 298 ARG D CA 1
ATOM 5004 C C . ARG B 1 321 ? 98.372 96.988 105.279 1.00 27.77 298 ARG D C 1
ATOM 5005 O O . ARG B 1 321 ? 99.473 96.516 104.984 1.00 31.67 298 ARG D O 1
ATOM 5013 N N . PRO B 1 322 ? 97.723 96.609 106.376 1.00 25.39 299 PRO D N 1
ATOM 5014 C CA . PRO B 1 322 ? 98.238 95.494 107.174 1.00 17.16 299 PRO D CA 1
ATOM 5015 C C . PRO B 1 322 ? 98.269 94.216 106.351 1.00 26.39 299 PRO D C 1
ATOM 5016 O O . PRO B 1 322 ? 97.400 93.973 105.512 1.00 29.83 299 PRO D O 1
ATOM 5020 N N . LEU B 1 323 ? 99.297 93.401 106.591 1.00 27.44 300 LEU D N 1
ATOM 5021 C CA . LEU B 1 323 ? 99.418 92.135 105.878 1.00 19.73 300 LEU D CA 1
ATOM 5022 C C . LEU B 1 323 ? 98.220 91.239 106.153 1.00 17.18 300 LEU D C 1
ATOM 5023 O O . LEU B 1 323 ? 97.722 90.557 105.251 1.00 20.70 300 LEU D O 1
ATOM 5028 N N . TYR B 1 324 ? 97.741 91.237 107.392 1.00 19.42 301 TYR D N 1
ATOM 5029 C CA . TYR B 1 324 ? 96.623 90.409 107.808 1.00 14.68 301 TYR D CA 1
ATOM 5030 C C . TYR B 1 324 ? 95.802 91.180 108.826 1.00 17.48 301 TYR D C 1
ATOM 5031 O O . TYR B 1 324 ? 96.191 92.254 109.288 1.00 23.97 301 TYR D O 1
ATOM 5040 N N . LEU B 1 325 ? 94.655 90.612 109.178 1.00 23.61 302 LEU D N 1
ATOM 5041 C CA . LEU B 1 325 ? 93.852 91.098 110.288 1.00 11.78 302 LEU D CA 1
ATOM 5042 C C . LEU B 1 325 ? 93.472 89.913 111.157 1.00 14.18 302 LEU D C 1
ATOM 5043 O O . LEU B 1 325 ? 92.958 88.911 110.653 1.00 29.18 302 LEU D O 1
ATOM 5048 N N . VAL B 1 326 ? 93.732 90.027 112.452 1.00 21.45 303 VAL D N 1
ATOM 5049 C CA . VAL B 1 326 ? 93.393 88.982 113.408 1.00 16.97 303 VAL D CA 1
ATOM 5050 C C . VAL B 1 326 ? 92.017 89.294 113.977 1.00 15.49 303 VAL D C 1
ATOM 5051 O O . VAL B 1 326 ? 91.807 90.361 114.562 1.00 27.68 303 VAL D O 1
ATOM 5055 N N . SER B 1 327 ? 91.078 88.370 113.799 1.00 15.54 304 SER D N 1
ATOM 5056 C CA . SER B 1 327 ? 89.736 88.557 114.328 1.00 13.41 304 SER D CA 1
ATOM 5057 C C . SER B 1 327 ? 89.583 87.987 115.732 1.00 18.04 304 SER D C 1
ATOM 5058 O O . SER B 1 327 ? 88.882 88.575 116.562 1.00 36.11 304 SER D O 1
ATOM 5061 N N . ASP B 1 328 ? 90.227 86.859 116.020 1.00 19.99 305 ASP D N 1
ATOM 5062 C CA . ASP B 1 328 ? 90.103 86.216 117.318 1.00 8.98 305 ASP D CA 1
ATOM 5063 C C . ASP B 1 328 ? 91.428 85.573 117.695 1.00 18.52 305 ASP D C 1
ATOM 5064 O O . ASP B 1 328 ? 92.224 85.205 116.828 1.00 34.11 305 ASP D O 1
ATOM 5069 N N . LEU B 1 329 ? 91.654 85.440 119.000 1.00 25.08 306 LEU D N 1
ATOM 5070 C CA . LEU B 1 329 ? 92.857 84.815 119.529 1.00 17.43 306 LEU D CA 1
ATOM 5071 C C . LEU B 1 329 ? 92.484 83.858 120.650 1.00 14.94 306 LEU D C 1
ATOM 5072 O O . LEU B 1 329 ? 91.585 84.144 121.445 1.00 28.73 306 LEU D O 1
ATOM 5077 N N . TRP B 1 330 ? 93.180 82.725 120.709 1.00 21.23 307 TRP D N 1
ATOM 5078 C CA . TRP B 1 330 ? 93.002 81.737 121.769 1.00 11.10 307 TRP D CA 1
ATOM 5079 C C . TRP B 1 330 ? 94.372 81.414 122.347 1.00 20.55 307 TRP D C 1
ATOM 5080 O O . TRP B 1 330 ? 95.227 80.862 121.650 1.00 32.75 307 TRP D O 1
ATOM 5091 N N . GLY B 1 331 ? 94.578 81.751 123.616 1.00 18.16 308 GLY D N 1
ATOM 5092 C CA . GLY B 1 331 ? 95.848 81.514 124.261 1.00 12.56 308 GLY D CA 1
ATOM 5093 C C . GLY B 1 331 ? 96.917 82.540 123.971 1.00 15.41 308 GLY D C 1
ATOM 5094 O O . GLY B 1 331 ? 98.060 82.357 124.407 1.00 28.55 308 GLY D O 1
ATOM 5095 N N . LEU B 1 332 ? 96.591 83.608 123.250 1.00 18.68 309 LEU D N 1
ATOM 5096 C CA . LEU B 1 332 ? 97.542 84.657 122.922 1.00 22.60 309 LEU D CA 1
ATOM 5097 C C . LEU B 1 332 ? 96.917 86.016 123.183 1.00 19.29 309 LEU D C 1
ATOM 5098 O O . LEU B 1 332 ? 95.695 86.176 123.138 1.00 30.85 309 LEU D O 1
ATOM 5103 N N . GLU B 1 333 ? 97.771 86.994 123.461 1.00 24.70 310 GLU D N 1
ATOM 5104 C CA . GLU B 1 333 ? 97.359 88.379 123.609 1.00 26.43 310 GLU D CA 1
ATOM 5105 C C . GLU B 1 333 ? 97.583 89.123 122.300 1.00 29.23 310 GLU D C 1
ATOM 5106 O O . GLU B 1 333 ? 98.477 88.788 121.521 1.00 38.17 310 GLU D O 1
ATOM 5112 N N . TYR B 1 334 ? 96.757 90.137 122.064 1.00 24.70 311 TYR D N 1
ATOM 5113 C CA . TYR B 1 334 ? 96.849 90.896 120.826 1.00 21.83 311 TYR D CA 1
ATOM 5114 C C . TYR B 1 334 ? 98.154 91.677 120.767 1.00 26.41 311 TYR D C 1
ATOM 5115 O O . TYR B 1 334 ? 98.583 92.281 121.753 1.00 36.59 311 TYR D O 1
ATOM 5124 N N . LEU B 1 335 ? 98.788 91.652 119.604 1.00 26.54 312 LEU D N 1
ATOM 5125 C CA . LEU B 1 335 ? 100.016 92.408 119.410 1.00 27.10 312 LEU D CA 1
ATOM 5126 C C . LEU B 1 335 ? 99.698 93.898 119.368 1.00 32.44 312 LEU D C 1
ATOM 5127 O O . LEU B 1 335 ? 98.735 94.301 118.706 1.00 32.97 312 LEU D O 1
ATOM 5132 N N . PRO B 1 336 ? 100.469 94.745 120.063 1.00 39.00 313 PRO D N 1
ATOM 5133 C CA . PRO B 1 336 ? 100.263 96.197 120.050 1.00 35.22 313 PRO D CA 1
ATOM 5134 C C . PRO B 1 336 ? 100.431 96.798 118.657 1.00 41.45 313 PRO D C 1
ATOM 5135 O O . PRO B 1 336 ? 101.315 96.400 117.900 1.00 36.68 313 PRO D O 1
ATOM 5139 N N . GLN C 1 21 ? 138.443 108.570 138.880 1.00 80.48 -2 GLN B N 1
ATOM 5140 C CA . GLN C 1 21 ? 137.206 109.076 138.297 1.00 82.65 -2 GLN B CA 1
ATOM 5141 C C . GLN C 1 21 ? 136.994 108.524 136.892 1.00 83.30 -2 GLN B C 1
ATOM 5142 O O . GLN C 1 21 ? 137.884 108.597 136.046 1.00 82.22 -2 GLN B O 1
ATOM 5148 N N . SER C 1 22 ? 135.809 107.971 136.650 1.00 78.59 -1 SER B N 1
ATOM 5149 C CA . SER C 1 22 ? 135.442 107.439 135.345 1.00 80.04 -1 SER B CA 1
ATOM 5150 C C . SER C 1 22 ? 134.632 108.491 134.596 1.00 80.50 -1 SER B C 1
ATOM 5151 O O . SER C 1 22 ? 133.576 108.920 135.072 1.00 80.34 -1 SER B O 1
ATOM 5154 N N . ASN C 1 23 ? 135.134 108.909 133.432 1.00 74.02 0 ASN B N 1
ATOM 5155 C CA . ASN C 1 23 ? 134.439 109.925 132.649 1.00 73.24 0 ASN B CA 1
ATOM 5156 C C . ASN C 1 23 ? 133.093 109.419 132.147 1.00 74.45 0 ASN B C 1
ATOM 5157 O O . ASN C 1 23 ? 132.097 110.151 132.185 1.00 73.82 0 ASN B O 1
ATOM 5162 N N . ALA C 1 24 ? 133.048 108.178 131.664 1.00 64.02 1 ALA B N 1
ATOM 5163 C CA . ALA C 1 24 ? 131.874 107.564 131.047 1.00 63.31 1 ALA B CA 1
ATOM 5164 C C . ALA C 1 24 ? 131.386 108.327 129.822 1.00 61.99 1 ALA B C 1
ATOM 5165 O O . ALA C 1 24 ? 130.296 108.040 129.313 1.00 61.25 1 ALA B O 1
ATOM 5167 N N . THR C 1 25 ? 132.165 109.289 129.334 1.00 53.12 2 THR B N 1
ATOM 5168 C CA . THR C 1 25 ? 131.825 110.081 128.157 1.00 49.58 2 THR B CA 1
ATOM 5169 C C . THR C 1 25 ? 132.934 109.899 127.132 1.00 46.89 2 THR B C 1
ATOM 5170 O O . THR C 1 25 ? 134.069 110.333 127.356 1.00 47.70 2 THR B O 1
ATOM 5174 N N . ILE C 1 26 ? 132.609 109.259 126.016 1.00 36.56 3 ILE B N 1
ATOM 5175 C CA . ILE C 1 26 ? 133.586 109.039 124.958 1.00 31.56 3 ILE B CA 1
ATOM 5176 C C . ILE C 1 26 ? 133.771 110.334 124.182 1.00 32.43 3 ILE B C 1
ATOM 5177 O O . ILE C 1 26 ? 132.802 110.922 123.689 1.00 38.35 3 ILE B O 1
ATOM 5182 N N . GLU C 1 27 ? 135.018 110.788 124.083 1.00 30.16 4 GLU B N 1
ATOM 5183 C CA . GLU C 1 27 ? 135.305 111.997 123.322 1.00 24.92 4 GLU B CA 1
ATOM 5184 C C . GLU C 1 27 ? 135.451 111.699 121.836 1.00 29.92 4 GLU B C 1
ATOM 5185 O O . GLU C 1 27 ? 135.030 112.500 120.996 1.00 29.65 4 GLU B O 1
ATOM 5191 N N . LEU C 1 28 ? 136.040 110.556 121.496 1.00 30.32 5 LEU B N 1
ATOM 5192 C CA . LEU C 1 28 ? 136.362 110.229 120.116 1.00 18.61 5 LEU B CA 1
ATOM 5193 C C . LEU C 1 28 ? 136.000 108.781 119.832 1.00 24.12 5 LEU B C 1
ATOM 5194 O O . LEU C 1 28 ? 136.351 107.886 120.603 1.00 32.57 5 LEU B O 1
ATOM 5199 N N . SER C 1 29 ? 135.300 108.558 118.727 1.00 21.08 6 SER B N 1
ATOM 5200 C CA . SER C 1 29 ? 134.995 107.226 118.229 1.00 17.31 6 SER B CA 1
ATOM 5201 C C . SER C 1 29 ? 135.775 107.012 116.943 1.00 21.76 6 SER B C 1
ATOM 5202 O O . SER C 1 29 ? 135.816 107.900 116.091 1.00 30.54 6 SER B O 1
ATOM 5205 N N . ILE C 1 30 ? 136.417 105.859 116.820 1.00 25.03 7 ILE B N 1
ATOM 5206 C CA . ILE C 1 30 ? 137.126 105.475 115.607 1.00 17.53 7 ILE B CA 1
ATOM 5207 C C . ILE C 1 30 ? 136.376 104.292 115.020 1.00 18.77 7 ILE B C 1
ATOM 5208 O O . ILE C 1 30 ? 136.368 103.205 115.605 1.00 27.41 7 ILE B O 1
ATOM 5213 N N . VAL C 1 31 ? 135.748 104.489 113.868 1.00 15.31 8 VAL B N 1
ATOM 5214 C CA . VAL C 1 31 ? 134.905 103.469 113.257 1.00 10.45 8 VAL B CA 1
ATOM 5215 C C . VAL C 1 31 ? 135.683 102.816 112.124 1.00 13.53 8 VAL B C 1
ATOM 5216 O O . VAL C 1 31 ? 136.072 103.482 111.159 1.00 26.84 8 VAL B O 1
ATOM 5220 N N . ILE C 1 32 ? 135.909 101.512 112.241 1.00 17.75 9 ILE B N 1
ATOM 5221 C CA . ILE C 1 32 ? 136.666 100.759 111.246 1.00 23.60 9 ILE B CA 1
ATOM 5222 C C . ILE C 1 32 ? 135.791 99.667 110.646 1.00 23.73 9 ILE B C 1
ATOM 5223 O O . ILE C 1 32 ? 135.489 98.680 111.328 1.00 33.14 9 ILE B O 1
ATOM 5228 N N . PRO C 1 33 ? 135.365 99.788 109.391 1.00 21.85 10 PRO B N 1
ATOM 5229 C CA . PRO C 1 33 ? 134.734 98.645 108.723 1.00 25.05 10 PRO B CA 1
ATOM 5230 C C . PRO C 1 33 ? 135.796 97.634 108.319 1.00 24.13 10 PRO B C 1
ATOM 5231 O O . PRO C 1 33 ? 136.848 97.998 107.790 1.00 36.36 10 PRO B O 1
ATOM 5235 N N . MET C 1 34 ? 135.527 96.361 108.587 1.00 22.68 11 MET B N 1
ATOM 5236 C CA . MET C 1 34 ? 136.495 95.300 108.361 1.00 26.88 11 MET B CA 1
ATOM 5237 C C . MET C 1 34 ? 135.854 94.196 107.540 1.00 32.05 11 MET B C 1
ATOM 5238 O O . MET C 1 34 ? 134.755 93.734 107.862 1.00 35.05 11 MET B O 1
ATOM 5243 N N . TYR C 1 35 ? 136.543 93.777 106.483 1.00 37.26 12 TYR B N 1
ATOM 5244 C CA . TYR C 1 35 ? 136.129 92.631 105.681 1.00 27.34 12 TYR B CA 1
ATOM 5245 C C . TYR C 1 35 ? 137.387 91.866 105.305 1.00 28.46 12 TYR B C 1
ATOM 5246 O O . TYR C 1 35 ? 138.164 92.327 104.463 1.00 41.93 12 TYR B O 1
ATOM 5255 N N . ASN C 1 36 ? 137.587 90.708 105.934 1.00 30.08 13 ASN B N 1
ATOM 5256 C CA . ASN C 1 36 ? 138.772 89.880 105.717 1.00 33.36 13 ASN B CA 1
ATOM 5257 C C . ASN C 1 36 ? 140.042 90.663 106.036 1.00 38.73 13 ASN B C 1
ATOM 5258 O O . ASN C 1 36 ? 140.974 90.742 105.233 1.00 49.17 13 ASN B O 1
ATOM 5263 N N . GLU C 1 37 ? 140.072 91.248 107.232 1.00 38.75 14 GLU B N 1
ATOM 5264 C CA . GLU C 1 37 ? 141.174 92.100 107.657 1.00 38.23 14 GLU B CA 1
ATOM 5265 C C . GLU C 1 37 ? 142.072 91.422 108.684 1.00 43.40 14 GLU B C 1
ATOM 5266 O O . GLU C 1 37 ? 142.779 92.106 109.429 1.00 47.84 14 GLU B O 1
ATOM 5272 N N . GLU C 1 38 ? 142.057 90.094 108.742 1.00 46.80 15 GLU B N 1
ATOM 5273 C CA . GLU C 1 38 ? 143.040 89.391 109.547 1.00 47.72 15 GLU B CA 1
ATOM 5274 C C . GLU C 1 38 ? 144.429 89.583 108.944 1.00 54.06 15 GLU B C 1
ATOM 5275 O O . GLU C 1 38 ? 144.583 89.865 107.752 1.00 56.87 15 GLU B O 1
ATOM 5281 N N . ASP C 1 39 ? 145.445 89.441 109.793 1.00 53.31 16 ASP B N 1
ATOM 5282 C CA . ASP C 1 39 ? 146.832 89.791 109.493 1.00 59.12 16 ASP B CA 1
ATOM 5283 C C . ASP C 1 39 ? 147.013 91.284 109.245 1.00 57.72 16 ASP B C 1
ATOM 5284 O O . ASP C 1 39 ? 148.079 91.709 108.785 1.00 57.27 16 ASP B O 1
ATOM 5289 N N . ASN C 1 40 ? 145.991 92.088 109.532 1.00 51.71 17 ASN B N 1
ATOM 5290 C CA . ASN C 1 40 ? 146.095 93.537 109.545 1.00 54.00 17 ASN B CA 1
ATOM 5291 C C . ASN C 1 40 ? 145.685 94.142 110.876 1.00 49.95 17 ASN B C 1
ATOM 5292 O O . ASN C 1 40 ? 145.943 95.330 111.100 1.00 50.18 17 ASN B O 1
ATOM 5297 N N . LEU C 1 41 ? 145.062 93.362 111.761 1.00 45.33 18 LEU B N 1
ATOM 5298 C CA . LEU C 1 41 ? 144.517 93.909 112.998 1.00 44.15 18 LEU B CA 1
ATOM 5299 C C . LEU C 1 41 ? 145.617 94.357 113.950 1.00 43.80 18 LEU B C 1
ATOM 5300 O O . LEU C 1 41 ? 145.481 95.387 114.616 1.00 45.92 18 LEU B O 1
ATOM 5305 N N . GLU C 1 42 ? 146.707 93.592 114.038 1.00 48.58 19 GLU B N 1
ATOM 5306 C CA . GLU C 1 42 ? 147.765 93.924 114.987 1.00 52.81 19 GLU B CA 1
ATOM 5307 C C . GLU C 1 42 ? 148.420 95.255 114.638 1.00 53.64 19 GLU B C 1
ATOM 5308 O O . GLU C 1 42 ? 148.549 96.140 115.492 1.00 56.01 19 GLU B O 1
ATOM 5314 N N . HIS C 1 43 ? 148.837 95.414 113.381 1.00 48.10 20 HIS B N 1
ATOM 5315 C CA . HIS C 1 43 ? 149.466 96.659 112.957 1.00 45.83 20 HIS B CA 1
ATOM 5316 C C . HIS C 1 43 ? 148.496 97.829 113.060 1.00 46.81 20 HIS B C 1
ATOM 5317 O O . HIS C 1 43 ? 148.870 98.920 113.511 1.00 58.05 20 HIS B O 1
ATOM 5324 N N . LEU C 1 44 ? 147.243 97.617 112.654 1.00 34.93 21 LEU B N 1
ATOM 5325 C CA . LEU C 1 44 ? 146.249 98.683 112.705 1.00 38.75 21 LEU B CA 1
ATOM 5326 C C . LEU C 1 44 ? 146.027 99.156 114.134 1.00 40.82 21 LEU B C 1
ATOM 5327 O O . LEU C 1 44 ? 146.033 100.361 114.410 1.00 47.82 21 LEU B O 1
ATOM 5332 N N . PHE C 1 45 ? 145.844 98.217 115.062 1.00 36.91 22 PHE B N 1
ATOM 5333 C CA . PHE C 1 45 ? 145.604 98.582 116.451 1.00 35.60 22 PHE B CA 1
ATOM 5334 C C . PHE C 1 45 ? 146.834 99.194 117.103 1.00 36.68 22 PHE B C 1
ATOM 5335 O O . PHE C 1 45 ? 146.698 100.121 117.905 1.00 43.92 22 PHE B O 1
ATOM 5343 N N . ALA C 1 46 ? 148.034 98.709 116.770 1.00 38.20 23 ALA B N 1
ATOM 5344 C CA . ALA C 1 46 ? 149.245 99.317 117.309 1.00 38.61 23 ALA B CA 1
ATOM 5345 C C . ALA C 1 46 ? 149.386 100.762 116.847 1.00 45.40 23 ALA B C 1
ATOM 5346 O O . ALA C 1 46 ? 149.657 101.660 117.656 1.00 49.02 23 ALA B O 1
ATOM 5348 N N . ARG C 1 47 ? 149.190 101.010 115.549 1.00 42.34 24 ARG B N 1
ATOM 5349 C CA . ARG C 1 47 ? 149.278 102.374 115.038 1.00 43.34 24 ARG B CA 1
ATOM 5350 C C . ARG C 1 47 ? 148.203 103.264 115.647 1.00 44.36 24 ARG B C 1
ATOM 5351 O O . ARG C 1 47 ? 148.472 104.415 116.016 1.00 53.72 24 ARG B O 1
ATOM 5359 N N . LEU C 1 48 ? 146.978 102.748 115.766 1.00 34.55 25 LEU B N 1
ATOM 5360 C CA . LEU C 1 48 ? 145.893 103.538 116.334 1.00 30.81 25 LEU B CA 1
ATOM 5361 C C . LEU C 1 48 ? 146.170 103.887 117.789 1.00 31.51 25 LEU B C 1
ATOM 5362 O O . LEU C 1 48 ? 145.916 105.013 118.224 1.00 42.85 25 LEU B O 1
ATOM 5367 N N . LEU C 1 49 ? 146.678 102.928 118.566 1.00 39.76 26 LEU B N 1
ATOM 5368 C CA . LEU C 1 49 ? 147.015 103.210 119.957 1.00 42.79 26 LEU B CA 1
ATOM 5369 C C . LEU C 1 49 ? 148.135 104.236 120.054 1.00 41.74 26 LEU B C 1
ATOM 5370 O O . LEU C 1 49 ? 148.075 105.153 120.882 1.00 46.31 26 LEU B O 1
ATOM 5375 N N . GLU C 1 50 ? 149.158 104.101 119.206 1.00 44.70 27 GLU B N 1
ATOM 5376 C CA . GLU C 1 50 ? 150.251 105.065 119.199 1.00 42.50 27 GLU B CA 1
ATOM 5377 C C . GLU C 1 50 ? 149.757 106.468 118.879 1.00 46.10 27 GLU B C 1
ATOM 5378 O O . GLU C 1 50 ? 150.262 107.447 119.439 1.00 46.92 27 GLU B O 1
ATOM 5384 N N . VAL C 1 51 ? 148.778 106.588 117.983 1.00 42.04 28 VAL B N 1
ATOM 5385 C CA . VAL C 1 51 ? 148.244 107.904 117.650 1.00 33.66 28 VAL B CA 1
ATOM 5386 C C . VAL C 1 51 ? 147.340 108.436 118.760 1.00 43.92 28 VAL B C 1
ATOM 5387 O O . VAL C 1 51 ? 147.401 109.619 119.111 1.00 49.25 28 VAL B O 1
ATOM 5391 N N . LEU C 1 52 ? 146.495 107.581 119.334 1.00 40.74 29 LEU B N 1
ATOM 5392 C CA . LEU C 1 52 ? 145.437 108.029 120.229 1.00 33.81 29 LEU B CA 1
ATOM 5393 C C . LEU C 1 52 ? 145.883 108.209 121.672 1.00 42.69 29 LEU B C 1
ATOM 5394 O O . LEU C 1 52 ? 145.188 108.892 122.432 1.00 44.93 29 LEU B O 1
ATOM 5399 N N . THR C 1 53 ? 147.004 107.606 122.082 1.00 44.47 30 THR B N 1
ATOM 5400 C CA . THR C 1 53 ? 147.472 107.824 123.451 1.00 44.10 30 THR B CA 1
ATOM 5401 C C . THR C 1 53 ? 147.868 109.275 123.708 1.00 48.87 30 THR B C 1
ATOM 5402 O O . THR C 1 53 ? 147.434 109.835 124.730 1.00 45.90 30 THR B O 1
ATOM 5406 N N . PRO C 1 54 ? 148.667 109.939 122.862 1.00 47.70 31 PRO B N 1
ATOM 5407 C CA . PRO C 1 54 ? 149.033 111.335 123.159 1.00 46.28 31 PRO B CA 1
ATOM 5408 C C . PRO C 1 54 ? 147.858 112.296 123.176 1.00 47.99 31 PRO B C 1
ATOM 5409 O O . PRO C 1 54 ? 147.973 113.373 123.772 1.00 50.35 31 PRO B O 1
ATOM 5413 N N . LEU C 1 55 ? 146.735 111.951 122.541 1.00 40.26 32 LEU B N 1
ATOM 5414 C CA . LEU C 1 55 ? 145.587 112.849 122.524 1.00 35.91 32 LEU B CA 1
ATOM 5415 C C . LEU C 1 55 ? 145.000 113.066 123.912 1.00 40.22 32 LEU B C 1
ATOM 5416 O O . LEU C 1 55 ? 144.311 114.068 124.128 1.00 44.35 32 LEU B O 1
ATOM 5421 N N . LYS C 1 56 ? 145.256 112.152 124.850 1.00 41.74 33 LYS B N 1
ATOM 5422 C CA . LYS C 1 56 ? 144.845 112.303 126.247 1.00 44.09 33 LYS B CA 1
ATOM 5423 C C . LYS C 1 56 ? 143.336 112.498 126.376 1.00 42.38 33 LYS B C 1
ATOM 5424 O O . LYS C 1 56 ? 142.859 113.248 127.229 1.00 37.31 33 LYS B O 1
ATOM 5430 N N . ILE C 1 57 ? 142.576 111.814 125.525 1.00 43.47 34 ILE B N 1
ATOM 5431 C CA . ILE C 1 57 ? 141.122 111.896 125.540 1.00 41.96 34 ILE B CA 1
ATOM 5432 C C . ILE C 1 57 ? 140.550 110.488 125.564 1.00 35.85 34 ILE B C 1
ATOM 5433 O O . ILE C 1 57 ? 141.171 109.536 125.083 1.00 39.61 34 ILE B O 1
ATOM 5438 N N . THR C 1 58 ? 139.358 110.360 126.139 1.00 31.28 35 THR B N 1
ATOM 5439 C CA . THR C 1 58 ? 138.659 109.084 126.126 1.00 35.77 35 THR B CA 1
ATOM 5440 C C . THR C 1 58 ? 138.208 108.764 124.708 1.00 38.28 35 THR B C 1
ATOM 5441 O O . THR C 1 58 ? 137.725 109.641 123.986 1.00 39.90 35 THR B O 1
ATOM 5445 N N . TYR C 1 59 ? 138.368 107.508 124.303 1.00 34.20 36 TYR B N 1
ATOM 5446 C CA . TYR C 1 59 ? 138.023 107.105 122.951 1.00 26.47 36 TYR B CA 1
ATOM 5447 C C . TYR C 1 59 ? 137.507 105.676 122.955 1.00 32.02 36 TYR B C 1
ATOM 5448 O O . TYR C 1 59 ? 137.680 104.922 123.916 1.00 41.32 36 TYR B O 1
ATOM 5457 N N . GLU C 1 60 ? 136.853 105.324 121.857 1.00 26.93 37 GLU B N 1
ATOM 5458 C CA . GLU C 1 60 ? 136.405 103.966 121.600 1.00 24.68 37 GLU B CA 1
ATOM 5459 C C . GLU C 1 60 ? 136.753 103.615 120.163 1.00 23.91 37 GLU B C 1
ATOM 5460 O O . GLU C 1 60 ? 136.902 104.496 119.315 1.00 28.72 37 GLU B O 1
ATOM 5466 N N . ILE C 1 61 ? 136.903 102.321 119.900 1.00 28.99 38 ILE B N 1
ATOM 5467 C CA . ILE C 1 61 ? 137.190 101.817 118.563 1.00 22.63 38 ILE B CA 1
ATOM 5468 C C . ILE C 1 61 ? 136.086 100.836 118.199 1.00 21.36 38 ILE B C 1
ATOM 5469 O O . ILE C 1 61 ? 136.067 99.702 118.690 1.00 28.92 38 ILE B O 1
ATOM 5474 N N . ILE C 1 62 ? 135.171 101.271 117.336 1.00 13.32 39 ILE B N 1
ATOM 5475 C CA . ILE C 1 62 ? 134.061 100.445 116.874 1.00 11.77 39 ILE B CA 1
ATOM 5476 C C . ILE C 1 62 ? 134.526 99.733 115.608 1.00 13.26 39 ILE B C 1
ATOM 5477 O O . ILE C 1 62 ? 134.605 100.334 114.538 1.00 28.10 39 ILE B O 1
ATOM 5482 N N . CYS C 1 63 ? 134.829 98.446 115.729 1.00 21.81 40 CYS B N 1
ATOM 5483 C CA . CYS C 1 63 ? 135.192 97.620 114.588 1.00 19.67 40 CYS B CA 1
ATOM 5484 C C . CYS C 1 63 ? 133.942 96.907 114.093 1.00 16.08 40 CYS B C 1
ATOM 5485 O O . CYS C 1 63 ? 133.289 96.189 114.855 1.00 24.82 40 CYS B O 1
ATOM 5488 N N . VAL C 1 64 ? 133.603 97.110 112.829 1.00 15.20 41 VAL B N 1
ATOM 5489 C CA . VAL C 1 64 ? 132.381 96.575 112.246 1.00 17.91 41 VAL B CA 1
ATOM 5490 C C . VAL C 1 64 ? 132.785 95.437 111.322 1.00 21.57 41 VAL B C 1
ATOM 5491 O O . VAL C 1 64 ? 133.269 95.668 110.211 1.00 30.11 41 VAL B O 1
ATOM 5495 N N . ASN C 1 65 ? 132.575 94.208 111.775 1.00 23.78 42 ASN B N 1
ATOM 5496 C CA . ASN C 1 65 ? 132.819 93.038 110.941 1.00 20.07 42 ASN B CA 1
ATOM 5497 C C . ASN C 1 65 ? 131.720 92.943 109.892 1.00 22.92 42 ASN B C 1
ATOM 5498 O O . ASN C 1 65 ? 130.562 92.669 110.218 1.00 23.75 42 ASN B O 1
ATOM 5503 N N . ASP C 1 66 ? 132.078 93.178 108.632 1.00 30.79 43 ASP B N 1
ATOM 5504 C CA . ASP C 1 66 ? 131.110 93.154 107.537 1.00 24.83 43 ASP B CA 1
ATOM 5505 C C . ASP C 1 66 ? 131.110 91.787 106.853 1.00 32.10 43 ASP B C 1
ATOM 5506 O O . ASP C 1 66 ? 131.436 91.642 105.677 1.00 34.99 43 ASP B O 1
ATOM 5511 N N . GLY C 1 67 ? 130.731 90.773 107.624 1.00 30.08 44 GLY B N 1
ATOM 5512 C CA . GLY C 1 67 ? 130.614 89.427 107.088 1.00 24.16 44 GLY B CA 1
ATOM 5513 C C . GLY C 1 67 ? 131.911 88.845 106.574 1.00 30.55 44 GLY B C 1
ATOM 5514 O O . GLY C 1 67 ? 131.932 88.236 105.497 1.00 36.63 44 GLY B O 1
ATOM 5515 N N . SER C 1 68 ? 132.999 89.019 107.321 1.00 32.18 45 SER B N 1
ATOM 5516 C CA . SER C 1 68 ? 134.294 88.507 106.893 1.00 26.77 45 SER B CA 1
ATOM 5517 C C . SER C 1 68 ? 134.254 86.992 106.758 1.00 33.34 45 SER B C 1
ATOM 5518 O O . SER C 1 68 ? 133.626 86.298 107.563 1.00 35.58 45 SER B O 1
ATOM 5521 N N . LYS C 1 69 ? 134.928 86.481 105.731 1.00 40.98 46 LYS B N 1
ATOM 5522 C CA . LYS C 1 69 ? 134.968 85.055 105.446 1.00 36.09 46 LYS B CA 1
ATOM 5523 C C . LYS C 1 69 ? 136.235 84.391 105.964 1.00 38.18 46 LYS B C 1
ATOM 5524 O O . LYS C 1 69 ? 136.577 83.292 105.516 1.00 49.08 46 LYS B O 1
ATOM 5530 N N . ASP C 1 70 ? 136.934 85.031 106.899 1.00 36.73 47 ASP B N 1
ATOM 5531 C CA . ASP C 1 70 ? 138.149 84.468 107.474 1.00 42.78 47 ASP B CA 1
ATOM 5532 C C . ASP C 1 70 ? 138.173 84.694 108.980 1.00 47.23 47 ASP B C 1
ATOM 5533 O O . ASP C 1 70 ? 137.153 85.063 109.570 1.00 48.29 47 ASP B O 1
ATOM 5538 N N . LYS C 1 71 ? 139.320 84.478 109.611 1.00 40.11 48 LYS B N 1
ATOM 5539 C CA . LYS C 1 71 ? 139.425 84.577 111.067 1.00 43.34 48 LYS B CA 1
ATOM 5540 C C . LYS C 1 71 ? 139.612 86.021 111.516 1.00 43.78 48 LYS B C 1
ATOM 5541 O O . LYS C 1 71 ? 140.511 86.338 112.289 1.00 49.28 48 LYS B O 1
ATOM 5547 N N . THR C 1 72 ? 138.744 86.913 111.043 1.00 36.37 49 THR B N 1
ATOM 5548 C CA . THR C 1 72 ? 138.760 88.308 111.464 1.00 36.88 49 THR B CA 1
ATOM 5549 C C . THR C 1 72 ? 137.996 88.517 112.762 1.00 39.17 49 THR B C 1
ATOM 5550 O O . THR C 1 72 ? 138.483 89.202 113.667 1.00 41.53 49 THR B O 1
ATOM 5554 N N . LEU C 1 73 ? 136.804 87.926 112.869 1.00 32.19 50 LEU B N 1
ATOM 5555 C CA . LEU C 1 73 ? 135.996 88.086 114.071 1.00 19.13 50 LEU B CA 1
ATOM 5556 C C . LEU C 1 73 ? 136.662 87.441 115.279 1.00 30.34 50 LEU B C 1
ATOM 5557 O O . LEU C 1 73 ? 136.548 87.950 116.397 1.00 38.83 50 LEU B O 1
ATOM 5562 N N . LYS C 1 74 ? 137.351 86.315 115.080 1.00 35.32 51 LYS B N 1
ATOM 5563 C CA . LYS C 1 74 ? 138.027 85.653 116.193 1.00 33.56 51 LYS B CA 1
ATOM 5564 C C . LYS C 1 74 ? 139.131 86.534 116.768 1.00 36.35 51 LYS B C 1
ATOM 5565 O O . LYS C 1 74 ? 139.236 86.709 117.988 1.00 37.61 51 LYS B O 1
ATOM 5571 N N . GLN C 1 75 ? 139.959 87.114 115.896 1.00 36.60 52 GLN B N 1
ATOM 5572 C CA . GLN C 1 75 ? 140.997 88.026 116.360 1.00 32.91 52 GLN B CA 1
ATOM 5573 C C . GLN C 1 75 ? 140.401 89.301 116.938 1.00 40.18 52 GLN B C 1
ATOM 5574 O O . GLN C 1 75 ? 140.954 89.868 117.886 1.00 39.58 52 GLN B O 1
ATOM 5580 N N . LEU C 1 76 ? 139.277 89.763 116.387 1.00 31.85 53 LEU B N 1
ATOM 5581 C CA . LEU C 1 76 ? 138.599 90.921 116.955 1.00 19.76 53 LEU B CA 1
ATOM 5582 C C . LEU C 1 76 ? 138.127 90.639 118.374 1.00 23.70 53 LEU B C 1
ATOM 5583 O O . LEU C 1 76 ? 138.244 91.496 119.253 1.00 35.62 53 LEU B O 1
ATOM 5588 N N . ILE C 1 77 ? 137.588 89.444 118.616 1.00 28.84 54 ILE B N 1
ATOM 5589 C CA . ILE C 1 77 ? 137.159 89.076 119.961 1.00 33.30 54 ILE B CA 1
ATOM 5590 C C . ILE C 1 77 ? 138.361 88.951 120.887 1.00 30.72 54 ILE B C 1
ATOM 5591 O O . ILE C 1 77 ? 138.308 89.356 122.055 1.00 39.99 54 ILE B O 1
ATOM 5596 N N . ASP C 1 78 ? 139.467 88.403 120.379 1.00 29.29 55 ASP B N 1
ATOM 5597 C CA . ASP C 1 78 ? 140.685 88.327 121.181 1.00 31.23 55 ASP B CA 1
ATOM 5598 C C . ASP C 1 78 ? 141.160 89.715 121.595 1.00 38.88 55 ASP B C 1
ATOM 5599 O O . ASP C 1 78 ? 141.556 89.926 122.747 1.00 41.78 55 ASP B O 1
ATOM 5604 N N . CYS C 1 79 ? 141.130 90.672 120.667 1.00 38.04 56 CYS B N 1
ATOM 5605 C CA . CYS C 1 79 ? 141.543 92.036 120.989 1.00 34.50 56 CYS B CA 1
ATOM 5606 C C . CYS C 1 79 ? 140.549 92.712 121.927 1.00 37.95 56 CYS B C 1
ATOM 5607 O O . CYS C 1 79 ? 140.945 93.485 122.806 1.00 41.35 56 CYS B O 1
ATOM 5610 N N . TYR C 1 80 ? 139.256 92.436 121.750 1.00 27.14 57 TYR B N 1
ATOM 5611 C CA . TYR C 1 80 ? 138.228 93.037 122.591 1.00 22.18 57 TYR B CA 1
ATOM 5612 C C . TYR C 1 80 ? 138.326 92.541 124.027 1.00 36.64 57 TYR B C 1
ATOM 5613 O O . TYR C 1 80 ? 138.016 93.282 124.967 1.00 39.18 57 TYR B O 1
ATOM 5622 N N . GLN C 1 81 ? 138.737 91.285 124.214 1.00 37.90 58 GLN B N 1
ATOM 5623 C CA . GLN C 1 81 ? 138.875 90.750 125.566 1.00 34.23 58 GLN B CA 1
ATOM 5624 C C . GLN C 1 81 ? 139.915 91.524 126.367 1.00 41.65 58 GLN B C 1
ATOM 5625 O O . GLN C 1 81 ? 139.704 91.823 127.547 1.00 42.20 58 GLN B O 1
ATOM 5631 N N . SER C 1 82 ? 141.043 91.861 125.744 1.00 37.83 59 SER B N 1
ATOM 5632 C CA . SER C 1 82 ? 142.130 92.526 126.453 1.00 34.32 59 SER B CA 1
ATOM 5633 C C . SER C 1 82 ? 141.978 94.042 126.479 1.00 42.75 59 SER B C 1
ATOM 5634 O O . SER C 1 82 ? 142.267 94.671 127.502 1.00 44.00 59 SER B O 1
ATOM 5637 N N . ASN C 1 83 ? 141.533 94.645 125.381 1.00 39.74 60 ASN B N 1
ATOM 5638 C CA . ASN C 1 83 ? 141.431 96.094 125.273 1.00 35.99 60 ASN B CA 1
ATOM 5639 C C . ASN C 1 83 ? 139.988 96.517 125.517 1.00 31.59 60 ASN B C 1
ATOM 5640 O O . ASN C 1 83 ? 139.078 96.078 124.807 1.00 36.02 60 ASN B O 1
ATOM 5645 N N . ARG C 1 84 ? 139.787 97.374 126.518 1.00 30.40 61 ARG B N 1
ATOM 5646 C CA . ARG C 1 84 ? 138.452 97.833 126.877 1.00 30.58 61 ARG B CA 1
ATOM 5647 C C . ARG C 1 84 ? 137.897 98.850 125.889 1.00 31.76 61 ARG B C 1
ATOM 5648 O O . ARG C 1 84 ? 136.683 99.074 125.864 1.00 36.48 61 ARG B O 1
ATOM 5656 N N . GLN C 1 85 ? 138.751 99.458 125.068 1.00 33.02 62 GLN B N 1
ATOM 5657 C CA . GLN C 1 85 ? 138.303 100.464 124.115 1.00 32.31 62 GLN B CA 1
ATOM 5658 C C . GLN C 1 85 ? 137.783 99.868 122.816 1.00 33.24 62 GLN B C 1
ATOM 5659 O O . GLN C 1 85 ? 137.196 100.599 122.012 1.00 34.87 62 GLN B O 1
ATOM 5665 N N . ILE C 1 86 ? 137.977 98.574 122.591 1.00 29.91 63 ILE B N 1
ATOM 5666 C CA . ILE C 1 86 ? 137.532 97.922 121.367 1.00 26.75 63 ILE B CA 1
ATOM 5667 C C . ILE C 1 86 ? 136.116 97.403 121.566 1.00 25.37 63 ILE B C 1
ATOM 5668 O O . ILE C 1 86 ? 135.829 96.707 122.546 1.00 38.13 63 ILE B O 1
ATOM 5673 N N . LYS C 1 87 ? 135.229 97.753 120.642 1.00 18.12 64 LYS B N 1
ATOM 5674 C CA . LYS C 1 87 ? 133.882 97.217 120.578 1.00 19.25 64 LYS B CA 1
ATOM 5675 C C . LYS C 1 87 ? 133.669 96.660 119.181 1.00 16.55 64 LYS B C 1
ATOM 5676 O O . LYS C 1 87 ? 134.279 97.129 118.221 1.00 27.92 64 LYS B O 1
ATOM 5682 N N . ILE C 1 88 ? 132.821 95.643 119.069 1.00 17.55 65 ILE B N 1
ATOM 5683 C CA . ILE C 1 88 ? 132.606 94.950 117.805 1.00 16.75 65 ILE B CA 1
ATOM 5684 C C . ILE C 1 88 ? 131.132 95.011 117.442 1.00 11.26 65 ILE B C 1
ATOM 5685 O O . ILE C 1 88 ? 130.272 94.620 118.238 1.00 20.78 65 ILE B O 1
ATOM 5690 N N . VAL C 1 89 ? 130.849 95.500 116.241 1.00 17.21 66 VAL B N 1
ATOM 5691 C CA . VAL C 1 89 ? 129.537 95.383 115.620 1.00 17.51 66 VAL B CA 1
ATOM 5692 C C . VAL C 1 89 ? 129.657 94.307 114.553 1.00 16.56 66 VAL B C 1
ATOM 5693 O O . VAL C 1 89 ? 130.311 94.510 113.527 1.00 22.12 66 VAL B O 1
ATOM 5697 N N . ASN C 1 90 ? 129.044 93.154 114.786 1.00 21.02 67 ASN B N 1
ATOM 5698 C CA . ASN C 1 90 ? 129.116 92.037 113.853 1.00 15.83 67 ASN B CA 1
ATOM 5699 C C . ASN C 1 90 ? 127.853 92.038 113.002 1.00 9.46 67 ASN B C 1
ATOM 5700 O O . ASN C 1 90 ? 126.778 91.657 113.474 1.00 18.63 67 ASN B O 1
ATOM 5705 N N . LEU C 1 91 ? 127.984 92.470 111.753 1.00 19.59 68 LEU B N 1
ATOM 5706 C CA . LEU C 1 91 ? 126.852 92.457 110.842 1.00 18.19 68 LEU B CA 1
ATOM 5707 C C . LEU C 1 91 ? 126.525 91.028 110.427 1.00 17.41 68 LEU B C 1
ATOM 5708 O O . LEU C 1 91 ? 127.405 90.169 110.326 1.00 26.32 68 LEU B O 1
ATOM 5713 N N . SER C 1 92 ? 125.235 90.775 110.203 1.00 21.55 69 SER B N 1
ATOM 5714 C CA . SER C 1 92 ? 124.803 89.433 109.833 1.00 20.71 69 SER B CA 1
ATOM 5715 C C . SER C 1 92 ? 125.424 89.002 108.513 1.00 20.18 69 SER B C 1
ATOM 5716 O O . SER C 1 92 ? 125.917 87.875 108.384 1.00 24.88 69 SER B O 1
ATOM 5719 N N . ARG C 1 93 ? 125.436 89.894 107.537 1.00 26.12 70 ARG B N 1
ATOM 5720 C CA . ARG C 1 93 ? 125.903 89.621 106.192 1.00 19.91 70 ARG B CA 1
ATOM 5721 C C . ARG C 1 93 ? 126.991 90.621 105.830 1.00 26.92 70 ARG B C 1
ATOM 5722 O O . ARG C 1 93 ? 127.282 91.555 106.579 1.00 36.71 70 ARG B O 1
ATOM 5730 N N . ASN C 1 94 ? 127.599 90.417 104.665 1.00 28.05 71 ASN B N 1
ATOM 5731 C CA . ASN C 1 94 ? 128.487 91.420 104.093 1.00 20.91 71 ASN B CA 1
ATOM 5732 C C . ASN C 1 94 ? 127.630 92.439 103.354 1.00 22.08 71 ASN B C 1
ATOM 5733 O O . ASN C 1 94 ? 127.116 92.159 102.267 1.00 36.67 71 ASN B O 1
ATOM 5738 N N . PHE C 1 95 ? 127.460 93.617 103.948 1.00 13.76 72 PHE B N 1
ATOM 5739 C CA . PHE C 1 95 ? 126.609 94.652 103.384 1.00 19.08 72 PHE B CA 1
ATOM 5740 C C . PHE C 1 95 ? 127.374 95.687 102.573 1.00 19.77 72 PHE B C 1
ATOM 5741 O O . PHE C 1 95 ? 126.746 96.544 101.945 1.00 29.67 72 PHE B O 1
ATOM 5749 N N . GLY C 1 96 ? 128.698 95.629 102.564 1.00 23.36 73 GLY B N 1
ATOM 5750 C CA . GLY C 1 96 ? 129.499 96.632 101.901 1.00 25.09 73 GLY B CA 1
ATOM 5751 C C . GLY C 1 96 ? 130.128 97.604 102.886 1.00 28.63 73 GLY B C 1
ATOM 5752 O O . GLY C 1 96 ? 129.701 97.743 104.034 1.00 37.73 73 GLY B O 1
ATOM 5753 N N . LYS C 1 97 ? 131.170 98.292 102.415 1.00 25.69 74 LYS B N 1
ATOM 5754 C CA . LYS C 1 97 ? 131.926 99.184 103.287 1.00 23.15 74 LYS B CA 1
ATOM 5755 C C . LYS C 1 97 ? 131.083 100.360 103.763 1.00 27.97 74 LYS B C 1
ATOM 5756 O O . LYS C 1 97 ? 131.162 100.750 104.932 1.00 34.70 74 LYS B O 1
ATOM 5762 N N . GLU C 1 98 ? 130.280 100.946 102.874 1.00 25.27 75 GLU B N 1
ATOM 5763 C CA . GLU C 1 98 ? 129.496 102.118 103.253 1.00 20.79 75 GLU B CA 1
ATOM 5764 C C . GLU C 1 98 ? 128.450 101.778 104.308 1.00 31.46 75 GLU B C 1
ATOM 5765 O O . GLU C 1 98 ? 128.265 102.529 105.273 1.00 37.09 75 GLU B O 1
ATOM 5771 N N . ILE C 1 99 ? 127.758 100.651 104.147 1.00 21.89 76 ILE B N 1
ATOM 5772 C CA . ILE C 1 99 ? 126.746 100.264 105.124 1.00 21.58 76 ILE B CA 1
ATOM 5773 C C . ILE C 1 99 ? 127.398 99.870 106.445 1.00 18.96 76 ILE B C 1
ATOM 5774 O O . ILE C 1 99 ? 126.861 100.144 107.525 1.00 24.60 76 ILE B O 1
ATOM 5779 N N . ALA C 1 100 ? 128.561 99.217 106.385 1.00 19.74 77 ALA B N 1
ATOM 5780 C CA . ALA C 1 100 ? 129.297 98.913 107.607 1.00 15.93 77 ALA B CA 1
ATOM 5781 C C . ALA C 1 100 ? 129.698 100.189 108.336 1.00 16.94 77 ALA B C 1
ATOM 5782 O O . ALA C 1 100 ? 129.612 100.265 109.567 1.00 26.42 77 ALA B O 1
ATOM 5784 N N . LEU C 1 101 ? 130.135 101.203 107.587 1.00 20.47 78 LEU B N 1
ATOM 5785 C CA . LEU C 1 101 ? 130.434 102.500 108.183 1.00 15.65 78 LEU B CA 1
ATOM 5786 C C . LEU C 1 101 ? 129.195 103.112 108.818 1.00 14.39 78 LEU B C 1
ATOM 5787 O O . LEU C 1 101 ? 129.267 103.687 109.909 1.00 26.98 78 LEU B O 1
ATOM 5792 N N . SER C 1 102 ? 128.053 103.015 108.137 1.00 20.37 79 SER B N 1
ATOM 5793 C CA . SER C 1 102 ? 126.813 103.551 108.688 1.00 15.19 79 SER B CA 1
ATOM 5794 C C . SER C 1 102 ? 126.451 102.863 109.998 1.00 18.65 79 SER B C 1
ATOM 5795 O O . SER C 1 102 ? 126.059 103.523 110.965 1.00 23.82 79 SER B O 1
ATOM 5798 N N . ALA C 1 103 ? 126.590 101.538 110.051 1.00 17.92 80 ALA B N 1
ATOM 5799 C CA . ALA C 1 103 ? 126.301 100.804 111.281 1.00 13.65 80 ALA B CA 1
ATOM 5800 C C . ALA C 1 103 ? 127.261 101.192 112.399 1.00 22.13 80 ALA B C 1
ATOM 5801 O O . ALA C 1 103 ? 126.844 101.381 113.5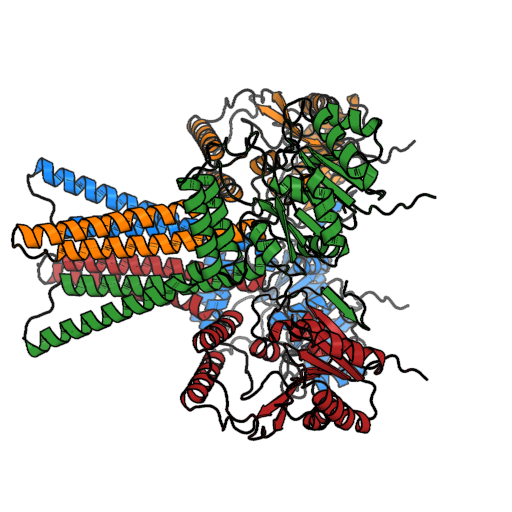51 1.00 28.62 80 ALA B O 1
ATOM 5803 N N . GLY C 1 104 ? 128.551 101.314 112.081 1.00 10.41 81 GLY B N 1
ATOM 5804 C CA . GLY C 1 104 ? 129.517 101.706 113.093 1.00 16.40 81 GLY B CA 1
ATOM 5805 C C . GLY C 1 104 ? 129.267 103.098 113.637 1.00 23.25 81 GLY B C 1
ATOM 5806 O O . GLY C 1 104 ? 129.423 103.344 114.835 1.00 21.95 81 GLY B O 1
ATOM 5807 N N . ILE C 1 105 ? 128.886 104.029 112.763 1.00 24.23 82 ILE B N 1
ATOM 5808 C CA . ILE C 1 105 ? 128.554 105.379 113.204 1.00 17.39 82 ILE B CA 1
ATOM 5809 C C . ILE C 1 105 ? 127.271 105.371 114.028 1.00 19.28 82 ILE B C 1
ATOM 5810 O O . ILE C 1 105 ? 127.132 106.130 114.995 1.00 32.18 82 ILE B O 1
ATOM 5815 N N . ASP C 1 106 ? 126.317 104.510 113.665 1.00 16.09 83 ASP B N 1
ATOM 5816 C CA . ASP C 1 106 ? 125.097 104.378 114.454 1.00 18.08 83 ASP B CA 1
ATOM 5817 C C . ASP C 1 106 ? 125.401 103.882 115.859 1.00 25.14 83 ASP B C 1
ATOM 5818 O O . ASP C 1 106 ? 124.760 104.306 116.828 1.00 32.58 83 ASP B O 1
ATOM 5823 N N . TYR C 1 107 ? 126.368 102.980 115.993 1.00 25.07 84 TYR B N 1
ATOM 5824 C CA . TYR C 1 107 ? 126.731 102.458 117.302 1.00 18.87 84 TYR B CA 1
ATOM 5825 C C . TYR C 1 107 ? 127.820 103.268 117.993 1.00 22.55 84 TYR B C 1
ATOM 5826 O O . TYR C 1 107 ? 128.171 102.956 119.134 1.00 33.77 84 TYR B O 1
ATOM 5835 N N . ALA C 1 108 ? 128.351 104.299 117.344 1.00 24.30 85 ALA B N 1
ATOM 5836 C CA . ALA C 1 108 ? 129.340 105.160 117.972 1.00 16.53 85 ALA B CA 1
ATOM 5837 C C . ALA C 1 108 ? 128.668 106.155 118.909 1.00 23.96 85 ALA B C 1
ATOM 5838 O O . ALA C 1 108 ? 127.530 106.578 118.690 1.00 32.53 85 ALA B O 1
ATOM 5840 N N . GLN C 1 109 ? 129.388 106.529 119.968 1.00 27.15 86 GLN B N 1
ATOM 5841 C CA . GLN C 1 109 ? 128.867 107.454 120.965 1.00 20.76 86 GLN B CA 1
ATOM 5842 C C . GLN C 1 109 ? 129.834 108.586 121.286 1.00 28.60 86 GLN B C 1
ATOM 5843 O O . GLN C 1 109 ? 129.589 109.342 122.232 1.00 35.01 86 GLN B O 1
ATOM 5849 N N . GLY C 1 110 ? 130.920 108.726 120.532 1.00 26.93 87 GLY B N 1
ATOM 5850 C CA . GLY C 1 110 ? 131.865 109.785 120.798 1.00 15.21 87 GLY B CA 1
ATOM 5851 C C . GLY C 1 110 ? 131.346 111.147 120.384 1.00 22.90 87 GLY B C 1
ATOM 5852 O O . GLY C 1 110 ? 130.424 111.282 119.579 1.00 31.96 87 GLY B O 1
ATOM 5853 N N . ASN C 1 111 ? 131.955 112.182 120.966 1.00 24.72 88 ASN B N 1
ATOM 5854 C CA . ASN C 1 111 ? 131.634 113.548 120.564 1.00 20.33 88 ASN B CA 1
ATOM 5855 C C . ASN C 1 111 ? 132.043 113.797 119.120 1.00 25.24 88 ASN B C 1
ATOM 5856 O O . ASN C 1 111 ? 131.356 114.513 118.384 1.00 34.72 88 ASN B O 1
ATOM 5861 N N . ALA C 1 112 ? 133.167 113.226 118.704 1.00 18.53 89 ALA B N 1
ATOM 5862 C CA . ALA C 1 112 ? 133.583 113.202 117.313 1.00 9.89 89 ALA B CA 1
ATOM 5863 C C . ALA C 1 112 ? 133.683 111.754 116.859 1.00 17.64 89 ALA B C 1
ATOM 5864 O O . ALA C 1 112 ? 133.969 110.860 117.657 1.00 23.13 89 ALA B O 1
ATOM 5866 N N . VAL C 1 113 ? 133.420 111.526 115.576 1.00 20.64 90 VAL B N 1
ATOM 5867 C CA . VAL C 1 113 ? 133.485 110.199 114.977 1.00 17.48 90 VAL B CA 1
ATOM 5868 C C . VAL C 1 113 ? 134.396 110.273 113.762 1.00 17.03 90 VAL B C 1
ATOM 5869 O O . VAL C 1 113 ? 134.231 111.152 112.910 1.00 31.01 90 VAL B O 1
ATOM 5873 N N . ILE C 1 114 ? 135.358 109.362 113.688 1.00 15.53 91 ILE B N 1
ATOM 5874 C CA . ILE C 1 114 ? 136.310 109.311 112.584 1.00 21.49 91 ILE B CA 1
ATOM 5875 C C . ILE C 1 114 ? 136.241 107.935 111.935 1.00 26.13 91 ILE B C 1
ATOM 5876 O O . ILE C 1 114 ? 136.621 106.936 112.562 1.00 33.99 91 ILE B O 1
ATOM 5881 N N . PRO C 1 115 ? 135.732 107.823 110.708 1.00 23.06 92 PRO B N 1
ATOM 5882 C CA . PRO C 1 115 ? 135.841 106.557 109.974 1.00 11.01 92 PRO B CA 1
ATOM 5883 C C . PRO C 1 115 ? 137.245 106.384 109.411 1.00 21.00 92 PRO B C 1
ATOM 5884 O O . PRO C 1 115 ? 137.773 107.274 108.742 1.00 34.88 92 PRO B O 1
ATOM 5888 N N . ILE C 1 116 ? 137.849 105.230 109.686 1.00 21.66 93 ILE B N 1
ATOM 5889 C CA . ILE C 1 116 ? 139.180 104.913 109.190 1.00 28.78 93 ILE B CA 1
ATOM 5890 C C . ILE C 1 116 ? 139.167 103.518 108.580 1.00 30.67 93 ILE B C 1
ATOM 5891 O O . ILE C 1 116 ? 138.306 102.688 108.878 1.00 36.89 93 ILE B O 1
ATOM 5896 N N . ASP C 1 117 ? 140.134 103.274 107.703 1.00 42.31 94 ASP B N 1
ATOM 5897 C CA . ASP C 1 117 ? 140.273 101.996 107.025 1.00 35.94 94 ASP B CA 1
ATOM 5898 C C . ASP C 1 117 ? 141.258 101.104 107.769 1.00 42.28 94 ASP B C 1
ATOM 5899 O O . ASP C 1 117 ? 142.224 101.580 108.371 1.00 47.59 94 ASP B O 1
ATOM 5904 N N . ALA C 1 118 ? 141.006 99.794 107.717 1.00 42.23 95 ALA B N 1
ATOM 5905 C CA . ALA C 1 118 ? 141.820 98.856 108.482 1.00 41.28 95 ALA B CA 1
ATOM 5906 C C . ALA C 1 118 ? 143.200 98.657 107.869 1.00 43.63 95 ALA B C 1
ATOM 5907 O O . ALA C 1 118 ? 144.164 98.396 108.596 1.00 43.89 95 ALA B O 1
ATOM 5909 N N . ASP C 1 119 ? 143.320 98.770 106.545 1.00 52.69 96 ASP B N 1
ATOM 5910 C CA . ASP C 1 119 ? 144.621 98.632 105.902 1.00 55.07 96 ASP B CA 1
ATOM 5911 C C . ASP C 1 119 ? 145.525 99.834 106.142 1.00 54.14 96 ASP B C 1
ATOM 5912 O O . ASP C 1 119 ? 146.703 99.779 105.775 1.00 54.18 96 ASP B O 1
ATOM 5917 N N . LEU C 1 120 ? 144.999 100.906 106.737 1.00 52.89 97 LEU B N 1
ATOM 5918 C CA . LEU C 1 120 ? 145.775 102.101 107.070 1.00 54.84 97 LEU B CA 1
ATOM 5919 C C . LEU C 1 120 ? 146.367 102.754 105.825 1.00 57.48 97 LEU B C 1
ATOM 5920 O O . LEU C 1 120 ? 147.496 103.247 105.835 1.00 59.17 97 LEU B O 1
ATOM 5925 N N . GLN C 1 121 ? 145.594 102.757 104.737 1.00 59.70 98 GLN B N 1
ATOM 5926 C CA . GLN C 1 121 ? 145.982 103.535 103.566 1.00 58.96 98 GLN B CA 1
ATOM 5927 C C . GLN C 1 121 ? 145.938 105.027 103.864 1.00 58.99 98 GLN B C 1
ATOM 5928 O O . GLN C 1 121 ? 146.723 105.797 103.300 1.00 62.13 98 GLN B O 1
ATOM 5934 N N . ASP C 1 122 ? 145.033 105.447 104.745 1.00 58.97 99 ASP B N 1
ATOM 5935 C CA . ASP C 1 122 ? 144.991 106.813 105.235 1.00 56.83 99 ASP B CA 1
ATOM 5936 C C . ASP C 1 122 ? 145.747 106.881 106.549 1.00 57.41 99 ASP B C 1
ATOM 5937 O O . ASP C 1 122 ? 145.391 106.153 107.488 1.00 59.67 99 ASP B O 1
ATOM 5942 N N . PRO C 1 123 ? 146.778 107.712 106.668 1.00 51.58 100 PRO B N 1
ATOM 5943 C CA . PRO C 1 123 ? 147.611 107.704 107.876 1.00 52.25 100 PRO B CA 1
ATOM 5944 C C . PRO C 1 123 ? 146.797 108.050 109.109 1.00 53.03 100 PRO B C 1
ATOM 5945 O O . PRO C 1 123 ? 146.173 109.120 109.174 1.00 50.79 100 PRO B O 1
ATOM 5949 N N . PRO C 1 124 ? 146.770 107.163 110.107 1.00 47.99 101 PRO B N 1
ATOM 5950 C CA . PRO C 1 124 ? 146.038 107.474 111.345 1.00 43.78 101 PRO B CA 1
ATOM 5951 C C . PRO C 1 124 ? 146.600 108.664 112.098 1.00 44.49 101 PRO B C 1
ATOM 5952 O O . PRO C 1 124 ? 145.881 109.255 112.913 1.00 49.99 101 PRO B O 1
ATOM 5956 N N . GLU C 1 125 ? 147.861 109.033 111.855 1.00 47.76 102 GLU B N 1
ATOM 5957 C CA . GLU C 1 125 ? 148.438 110.199 112.518 1.00 45.50 102 GLU B CA 1
ATOM 5958 C C . GLU C 1 125 ? 147.646 111.458 112.200 1.00 51.35 102 GLU B C 1
ATOM 5959 O O . GLU C 1 125 ? 147.485 112.335 113.059 1.00 53.26 102 GLU B O 1
ATOM 5965 N N . LEU C 1 126 ? 147.119 111.553 110.977 1.00 45.96 103 LEU B N 1
ATOM 5966 C CA . LEU C 1 126 ? 146.309 112.702 110.596 1.00 35.90 103 LEU B CA 1
ATOM 5967 C C . LEU C 1 126 ? 145.086 112.860 111.484 1.00 41.13 103 LEU B C 1
ATOM 5968 O O . LEU C 1 126 ? 144.531 113.963 111.558 1.00 48.92 103 LEU B O 1
ATOM 5973 N N . ILE C 1 127 ? 144.656 111.784 112.154 1.00 37.10 104 ILE B N 1
ATOM 5974 C CA . ILE C 1 127 ? 143.591 111.889 113.149 1.00 34.65 104 ILE B CA 1
ATOM 5975 C C . ILE C 1 127 ? 143.864 113.062 114.078 1.00 36.39 104 ILE B C 1
ATOM 5976 O O . ILE C 1 127 ? 142.990 113.905 114.319 1.00 44.52 104 ILE B O 1
ATOM 5981 N N . HIS C 1 128 ? 145.102 113.156 114.571 1.00 36.55 105 HIS B N 1
ATOM 5982 C CA . HIS C 1 128 ? 145.473 114.254 115.455 1.00 35.70 105 HIS B CA 1
ATOM 5983 C C . HIS C 1 128 ? 145.130 115.594 114.819 1.00 39.37 105 HIS B C 1
ATOM 5984 O O . HIS C 1 128 ? 144.399 116.403 115.403 1.00 37.69 105 HIS B O 1
ATOM 5991 N N . GLU C 1 129 ? 145.589 115.809 113.582 1.00 41.16 106 GLU B N 1
ATOM 5992 C CA . GLU C 1 129 ? 145.262 117.044 112.880 1.00 38.89 106 GLU B CA 1
ATOM 5993 C C . GLU C 1 129 ? 143.757 117.249 112.813 1.00 37.01 106 GLU B C 1
ATOM 5994 O O . GLU C 1 129 ? 143.257 118.335 113.134 1.00 39.45 106 GLU B O 1
ATOM 6000 N N . LEU C 1 130 ? 143.015 116.200 112.445 1.00 31.01 107 LEU B N 1
ATOM 6001 C CA . LEU C 1 130 ? 141.563 116.309 112.392 1.00 17.97 107 LEU B CA 1
ATOM 6002 C C . LEU C 1 130 ? 141.017 116.777 113.730 1.00 28.19 107 LEU B C 1
ATOM 6003 O O . LEU C 1 130 ? 140.227 117.728 113.795 1.00 32.84 107 LEU B O 1
ATOM 6008 N N . VAL C 1 131 ? 141.484 116.160 114.819 1.00 31.20 108 VAL B N 1
ATOM 6009 C CA . VAL C 1 131 ? 141.000 116.536 116.142 1.00 32.38 108 VAL B CA 1
ATOM 6010 C C . VAL C 1 131 ? 141.281 118.007 116.398 1.00 28.07 108 VAL B C 1
ATOM 6011 O O . VAL C 1 131 ? 140.423 118.738 116.909 1.00 34.74 108 VAL B O 1
ATOM 6015 N N . ASP C 1 132 ? 142.463 118.477 115.994 1.00 27.30 109 ASP B N 1
ATOM 6016 C CA . ASP C 1 132 ? 142.782 119.890 116.150 1.00 29.17 109 ASP B CA 1
ATOM 6017 C C . ASP C 1 132 ? 141.763 120.752 115.421 1.00 29.26 109 ASP B C 1
ATOM 6018 O O . ASP C 1 132 ? 141.198 121.689 115.998 1.00 31.42 109 ASP B O 1
ATOM 6023 N N . LYS C 1 133 ? 141.472 120.413 114.162 1.00 30.79 110 LYS B N 1
ATOM 6024 C CA . LYS C 1 133 ? 140.489 121.187 113.415 1.00 21.90 110 LYS B CA 1
ATOM 6025 C C . LYS C 1 133 ? 139.109 121.067 114.038 1.00 28.32 110 LYS B C 1
ATOM 6026 O O . LYS C 1 133 ? 138.284 121.976 113.899 1.00 36.09 110 LYS B O 1
ATOM 6032 N N . TRP C 1 134 ? 138.844 119.958 114.730 1.00 28.52 111 TRP B N 1
ATOM 6033 C CA . TRP C 1 134 ? 137.574 119.811 115.423 1.00 10.55 111 TRP B CA 1
ATOM 6034 C C . TRP C 1 134 ? 137.488 120.741 116.622 1.00 29.92 111 TRP B C 1
ATOM 6035 O O . TRP C 1 134 ? 136.397 121.209 116.965 1.00 36.34 111 TRP B O 1
ATOM 6046 N N . ARG C 1 135 ? 138.620 121.024 117.265 1.00 37.78 112 ARG B N 1
ATOM 6047 C CA . ARG C 1 135 ? 138.619 121.881 118.441 1.00 28.76 112 ARG B CA 1
ATOM 6048 C C . ARG C 1 135 ? 138.631 123.360 118.090 1.00 37.12 112 ARG B C 1
ATOM 6049 O O . ARG C 1 135 ? 138.501 124.196 118.990 1.00 44.22 112 ARG B O 1
ATOM 6057 N N . GLU C 1 136 ? 138.776 123.699 116.812 1.00 37.28 113 GLU B N 1
ATOM 6058 C CA . GLU C 1 136 ? 138.690 125.078 116.356 1.00 28.89 113 GLU B CA 1
ATOM 6059 C C . GLU C 1 136 ? 137.272 125.481 115.979 1.00 37.08 113 GLU B C 1
ATOM 6060 O O . GLU C 1 136 ? 137.074 126.589 115.472 1.00 46.81 113 GLU B O 1
ATOM 6066 N N . GLY C 1 137 ? 136.291 124.609 116.201 1.00 30.74 114 GLY B N 1
ATOM 6067 C CA . GLY C 1 137 ? 134.899 124.920 115.947 1.00 28.95 114 GLY B CA 1
ATOM 6068 C C . GLY C 1 137 ? 134.313 124.286 114.707 1.00 32.72 114 GLY B C 1
ATOM 6069 O O . GLY C 1 137 ? 133.132 124.512 114.423 1.00 38.51 114 GLY B O 1
ATOM 6070 N N . TYR C 1 138 ? 135.082 123.497 113.966 1.00 30.84 115 TYR B N 1
ATOM 6071 C CA . TYR C 1 138 ? 134.571 122.874 112.755 1.00 23.09 115 TYR B CA 1
ATOM 6072 C C . TYR C 1 138 ? 133.835 121.585 113.084 1.00 22.76 115 TYR B C 1
ATOM 6073 O O . TYR C 1 138 ? 134.290 120.781 113.901 1.00 31.86 115 TYR B O 1
ATOM 6082 N N . ASP C 1 139 ? 132.686 121.397 112.442 1.00 20.33 116 ASP B N 1
ATOM 6083 C CA . ASP C 1 139 ? 131.858 120.227 112.691 1.00 18.13 116 ASP B CA 1
ATOM 6084 C C . ASP C 1 139 ? 132.197 119.063 111.775 1.00 22.85 116 ASP B C 1
ATOM 6085 O O . ASP C 1 139 ? 132.055 117.904 112.180 1.00 32.19 116 ASP B O 1
ATOM 6090 N N . ILE C 1 140 ? 132.636 119.340 110.551 1.00 22.19 117 ILE B N 1
ATOM 6091 C CA . ILE C 1 140 ? 133.119 118.320 109.630 1.00 17.20 117 ILE B CA 1
ATOM 6092 C C . ILE C 1 140 ? 134.524 118.704 109.200 1.00 22.17 117 ILE B C 1
ATOM 6093 O O . ILE C 1 140 ? 134.753 119.830 108.747 1.00 26.92 117 ILE B O 1
ATOM 6098 N N . VAL C 1 141 ? 135.458 117.774 109.348 1.00 20.25 118 VAL B N 1
ATOM 6099 C CA . VAL C 1 141 ? 136.828 117.951 108.886 1.00 20.59 118 VAL B CA 1
ATOM 6100 C C . VAL C 1 141 ? 137.117 116.836 107.896 1.00 20.83 118 VAL B C 1
ATOM 6101 O O . VAL C 1 141 ? 137.314 115.683 108.294 1.00 31.23 118 VAL B O 1
ATOM 6105 N N . TYR C 1 142 ? 137.137 117.170 106.612 1.00 26.55 119 TYR B N 1
ATOM 6106 C CA . TYR C 1 142 ? 137.494 116.201 105.590 1.00 27.49 119 TYR B CA 1
ATOM 6107 C C . TYR C 1 142 ? 139.001 116.002 105.554 1.00 23.74 119 TYR B C 1
ATOM 6108 O O . TYR C 1 142 ? 139.773 116.950 105.717 1.00 33.85 119 TYR B O 1
ATOM 6117 N N . ALA C 1 143 ? 139.420 114.760 105.351 1.00 32.18 120 ALA B N 1
ATOM 6118 C CA . ALA C 1 143 ? 140.808 114.446 105.041 1.00 30.34 120 ALA B CA 1
ATOM 6119 C C . ALA C 1 143 ? 140.906 114.307 103.529 1.00 33.73 120 ALA B C 1
ATOM 6120 O O . ALA C 1 143 ? 140.406 113.335 102.955 1.00 39.58 120 ALA B O 1
ATOM 6122 N N . THR C 1 144 ? 141.538 115.282 102.885 1.00 38.07 121 THR B N 1
ATOM 6123 C CA . THR C 1 144 ? 141.600 115.356 101.432 1.00 41.35 121 THR B CA 1
ATOM 6124 C C . THR C 1 144 ? 143.019 115.083 100.959 1.00 42.61 121 THR B C 1
ATOM 6125 O O . THR C 1 144 ? 143.979 115.623 101.517 1.00 44.18 121 THR B O 1
ATOM 6129 N N . ARG C 1 145 ? 143.146 114.242 99.938 1.00 52.98 122 ARG B N 1
ATOM 6130 C CA . ARG C 1 145 ? 144.444 114.017 99.321 1.00 52.93 122 ARG B CA 1
ATOM 6131 C C . ARG C 1 145 ? 144.890 115.264 98.572 1.00 55.22 122 ARG B C 1
ATOM 6132 O O . ARG C 1 145 ? 144.082 115.953 97.943 1.00 53.24 122 ARG B O 1
ATOM 6140 N N . ARG C 1 146 ? 146.188 115.562 98.655 1.00 56.13 123 ARG B N 1
ATOM 6141 C CA . ARG C 1 146 ? 146.723 116.716 97.941 1.00 57.97 123 ARG B CA 1
ATOM 6142 C C . ARG C 1 146 ? 146.594 116.539 96.434 1.00 60.93 123 ARG B C 1
ATOM 6143 O O . ARG C 1 146 ? 146.216 117.475 95.721 1.00 58.03 123 ARG B O 1
ATOM 6151 N N . SER C 1 147 ? 146.893 115.343 95.933 1.00 69.40 124 SER B N 1
ATOM 6152 C CA . SER C 1 147 ? 146.776 115.039 94.516 1.00 68.35 124 SER B CA 1
ATOM 6153 C C . SER C 1 147 ? 146.343 113.591 94.348 1.00 70.30 124 SER B C 1
ATOM 6154 O O . SER C 1 147 ? 146.578 112.752 95.221 1.00 69.91 124 SER B O 1
ATOM 6157 N N . ARG C 1 148 ? 145.705 113.306 93.210 1.00 75.15 125 ARG B N 1
ATOM 6158 C CA . ARG C 1 148 ? 145.257 111.944 92.941 1.00 77.55 125 ARG B CA 1
ATOM 6159 C C . ARG C 1 148 ? 146.426 111.023 92.615 1.00 78.93 125 ARG B C 1
ATOM 6160 O O . ARG C 1 148 ? 146.392 109.837 92.962 1.00 77.78 125 ARG B O 1
ATOM 6168 N N . GLN C 1 149 ? 147.457 111.547 91.949 1.00 89.44 126 GLN B N 1
ATOM 6169 C CA . GLN C 1 149 ? 148.724 110.849 91.751 1.00 89.61 126 GLN B CA 1
ATOM 6170 C C . GLN C 1 149 ? 148.571 109.506 91.047 1.00 90.07 126 GLN B C 1
ATOM 6171 O O . GLN C 1 149 ? 148.528 109.443 89.814 1.00 88.74 126 GLN B O 1
ATOM 6177 N N . GLY C 1 150 ? 148.496 108.425 91.828 1.00 90.11 127 GLY B N 1
ATOM 6178 C CA . GLY C 1 150 ? 148.562 107.084 91.271 1.00 90.22 127 GLY B CA 1
ATOM 6179 C C . GLY C 1 150 ? 147.366 106.686 90.434 1.00 91.23 127 GLY B C 1
ATOM 6180 O O . GLY C 1 150 ? 147.464 105.734 89.652 1.00 91.23 127 GLY B O 1
ATOM 6181 N N . GLU C 1 151 ? 146.241 107.380 90.581 1.00 89.72 128 GLU B N 1
ATOM 6182 C CA . GLU C 1 151 ? 145.064 107.058 89.787 1.00 88.32 128 GLU B CA 1
ATOM 6183 C C . GLU C 1 151 ? 145.328 107.329 88.311 1.00 89.95 128 GLU B C 1
ATOM 6184 O O . GLU C 1 151 ? 146.015 108.289 87.950 1.00 88.14 128 GLU B O 1
ATOM 6190 N N . THR C 1 152 ? 144.779 106.469 87.456 1.00 87.84 129 THR B N 1
ATOM 6191 C CA . THR C 1 152 ? 144.995 106.571 86.021 1.00 85.65 129 THR B CA 1
ATOM 6192 C C . THR C 1 152 ? 144.329 107.829 85.466 1.00 84.99 129 THR B C 1
ATOM 6193 O O . THR C 1 152 ? 143.473 108.445 86.106 1.00 87.23 129 THR B O 1
ATOM 6197 N N . TRP C 1 153 ? 144.744 108.211 84.254 1.00 79.60 130 TRP B N 1
ATOM 6198 C CA . TRP C 1 153 ? 144.170 109.389 83.612 1.00 81.54 130 TRP B CA 1
ATOM 6199 C C . TRP C 1 153 ? 142.668 109.238 83.420 1.00 81.33 130 TRP B C 1
ATOM 6200 O O . TRP C 1 153 ? 141.915 110.205 83.581 1.00 81.57 130 TRP B O 1
ATOM 6211 N N . VAL C 1 154 ? 142.214 108.037 83.059 1.00 79.76 131 VAL B N 1
ATOM 6212 C CA . VAL C 1 154 ? 140.785 107.814 82.855 1.00 80.30 131 VAL B CA 1
ATOM 6213 C C . VAL C 1 154 ? 140.024 108.043 84.154 1.00 79.89 131 VAL B C 1
ATOM 6214 O O . VAL C 1 154 ? 138.979 108.704 84.173 1.00 79.71 131 VAL B O 1
ATOM 6218 N N . LYS C 1 155 ? 140.541 107.505 85.261 1.00 76.94 132 LYS B N 1
ATOM 6219 C CA . LYS C 1 155 ? 139.876 107.678 86.548 1.00 75.69 132 LYS B CA 1
ATOM 6220 C C . LYS C 1 155 ? 139.835 109.144 86.959 1.00 74.54 132 LYS B C 1
ATOM 6221 O O . LYS C 1 155 ? 138.796 109.640 87.412 1.00 75.40 132 LYS B O 1
ATOM 6227 N N . GLN C 1 156 ? 140.955 109.855 86.804 1.00 73.08 133 GLN B N 1
ATOM 6228 C CA . GLN C 1 156 ? 140.994 111.266 87.175 1.00 71.44 133 GLN B CA 1
ATOM 6229 C C . GLN C 1 156 ? 140.033 112.088 86.328 1.00 72.53 133 GLN B C 1
ATOM 6230 O O . GLN C 1 156 ? 139.304 112.940 86.850 1.00 76.35 133 GLN B O 1
ATOM 6236 N N . PHE C 1 157 ? 140.020 111.848 85.015 1.00 68.27 134 PHE B N 1
ATOM 6237 C CA . PHE C 1 157 ? 139.136 112.601 84.133 1.00 68.24 134 PHE B CA 1
ATOM 6238 C C . PHE C 1 157 ? 137.673 112.310 84.435 1.00 69.51 134 PHE B C 1
ATOM 6239 O O . PHE C 1 157 ? 136.845 113.229 84.456 1.00 69.09 134 PHE B O 1
ATOM 6247 N N . THR C 1 158 ? 137.332 111.041 84.677 1.00 67.17 135 THR B N 1
ATOM 6248 C CA . THR C 1 158 ? 135.952 110.703 85.003 1.00 67.01 135 THR B CA 1
ATOM 6249 C C . THR C 1 158 ? 135.528 111.328 86.325 1.00 67.63 135 THR B C 1
ATOM 6250 O O . THR C 1 158 ? 134.408 111.835 86.442 1.00 71.06 135 THR B O 1
ATOM 6254 N N . ALA C 1 159 ? 136.409 111.310 87.329 1.00 63.52 136 ALA B N 1
ATOM 6255 C CA . ALA C 1 159 ? 136.080 111.935 88.606 1.00 63.21 136 ALA B CA 1
ATOM 6256 C C . ALA C 1 159 ? 135.881 113.438 88.452 1.00 63.75 136 ALA B C 1
ATOM 6257 O O . ALA C 1 159 ? 134.924 114.003 88.995 1.00 66.71 136 ALA B O 1
ATOM 6259 N N . LYS C 1 160 ? 136.774 114.101 87.713 1.00 61.37 137 LYS B N 1
ATOM 6260 C CA . LYS C 1 160 ? 136.647 115.540 87.514 1.00 63.30 137 LYS B CA 1
ATOM 6261 C C . LYS C 1 160 ? 135.361 115.883 86.775 1.00 64.38 137 LYS B C 1
ATOM 6262 O O . LYS C 1 160 ? 134.651 116.827 87.149 1.00 67.98 137 LYS B O 1
ATOM 6268 N N . MET C 1 161 ? 135.037 115.119 85.729 1.00 62.37 138 MET B N 1
ATOM 6269 C CA . MET C 1 161 ? 133.809 115.367 84.985 1.00 64.35 138 MET B CA 1
ATOM 6270 C C . MET C 1 161 ? 132.582 115.127 85.853 1.00 64.49 138 MET B C 1
ATOM 6271 O O . MET C 1 161 ? 131.614 115.892 85.793 1.00 68.06 138 MET B O 1
ATOM 6276 N N . PHE C 1 162 ? 132.602 114.069 86.668 1.00 57.50 139 PHE B N 1
ATOM 6277 C CA . PHE C 1 162 ? 131.474 113.798 87.550 1.00 52.97 139 PHE B CA 1
ATOM 6278 C C . PHE C 1 162 ? 131.277 114.919 88.558 1.00 55.06 139 PHE B C 1
ATOM 6279 O O . PHE C 1 162 ? 130.142 115.330 88.824 1.00 59.00 139 PHE B O 1
ATOM 6287 N N . TYR C 1 163 ? 132.368 115.415 89.145 1.00 58.55 140 TYR B N 1
ATOM 6288 C CA . TYR C 1 163 ? 132.238 116.484 90.129 1.00 52.96 140 TYR B CA 1
ATOM 6289 C C . TYR C 1 163 ? 131.753 117.774 89.481 1.00 54.18 140 TYR B C 1
ATOM 6290 O O . TYR C 1 163 ? 130.909 118.477 90.048 1.00 59.13 140 TYR B O 1
ATOM 6299 N N . LYS C 1 164 ? 132.247 118.088 88.281 1.00 58.11 141 LYS B N 1
ATOM 6300 C CA . LYS C 1 164 ? 131.739 119.255 87.566 1.00 60.01 141 LYS B CA 1
ATOM 6301 C C . LYS C 1 164 ? 130.253 119.109 87.258 1.00 62.13 141 LYS B C 1
ATOM 6302 O O . LYS C 1 164 ? 129.478 120.061 87.420 1.00 62.29 141 LYS B O 1
ATOM 6308 N N . VAL C 1 165 ? 129.838 117.918 86.821 1.00 58.27 142 VAL B N 1
ATOM 6309 C CA . VAL C 1 165 ? 128.442 117.687 86.469 1.00 55.10 142 VAL B CA 1
ATOM 6310 C C . VAL C 1 165 ? 127.548 117.809 87.696 1.00 57.45 142 VAL B C 1
ATOM 6311 O O . VAL C 1 165 ? 126.482 118.433 87.641 1.00 58.66 142 VAL B O 1
ATOM 6315 N N . ILE C 1 166 ? 127.959 117.220 88.819 1.00 53.14 143 ILE B N 1
ATOM 6316 C CA . ILE C 1 166 ? 127.126 117.264 90.017 1.00 48.90 143 ILE B CA 1
ATOM 6317 C C . ILE C 1 166 ? 127.104 118.672 90.601 1.00 53.00 143 ILE B C 1
ATOM 6318 O O . ILE C 1 166 ? 126.118 119.084 91.223 1.00 58.66 143 ILE B O 1
ATOM 6323 N N . GLY C 1 167 ? 128.185 119.433 90.415 1.00 57.03 144 GLY B N 1
ATOM 6324 C CA . GLY C 1 167 ? 128.166 120.826 90.825 1.00 56.69 144 GLY B CA 1
ATOM 6325 C C . GLY C 1 167 ? 127.223 121.667 89.987 1.00 56.82 144 GLY B C 1
ATOM 6326 O O . GLY C 1 167 ? 126.509 122.525 90.512 1.00 62.03 144 GLY B O 1
ATOM 6327 N N . ARG C 1 168 ? 127.209 121.438 88.672 1.00 59.60 145 ARG B N 1
ATOM 6328 C CA . ARG C 1 168 ? 126.319 122.198 87.800 1.00 56.87 145 ARG B CA 1
ATOM 6329 C C . ARG C 1 168 ? 124.858 121.829 88.036 1.00 58.10 145 ARG B C 1
ATOM 6330 O O . ARG C 1 168 ? 123.993 122.707 88.122 1.00 62.91 145 ARG B O 1
ATOM 6338 N N . MET C 1 169 ? 124.564 120.531 88.143 1.00 58.99 146 MET B N 1
ATOM 6339 C CA . MET C 1 169 ? 123.174 120.090 88.224 1.00 61.38 146 MET B CA 1
ATOM 6340 C C . MET C 1 169 ? 122.564 120.375 89.591 1.00 62.57 146 MET B C 1
ATOM 6341 O O . MET C 1 169 ? 121.410 120.808 89.682 1.00 65.42 146 MET B O 1
ATOM 6346 N N . THR C 1 170 ? 123.314 120.139 90.662 1.00 57.34 147 THR B N 1
ATOM 6347 C CA . THR C 1 170 ? 122.782 120.215 92.011 1.00 59.46 147 THR B CA 1
ATOM 6348 C C . THR C 1 170 ? 123.164 121.539 92.668 1.00 60.21 147 THR B C 1
ATOM 6349 O O . THR C 1 170 ? 123.890 122.362 92.107 1.00 61.15 147 THR B O 1
ATOM 6353 N N . GLU C 1 171 ? 122.655 121.741 93.882 1.00 57.95 148 GLU B N 1
ATOM 6354 C CA . GLU C 1 171 ? 122.974 122.911 94.687 1.00 60.13 148 GLU B CA 1
ATOM 6355 C C . GLU C 1 171 ? 123.997 122.614 95.776 1.00 62.04 148 GLU B C 1
ATOM 6356 O O . GLU C 1 171 ? 124.366 123.522 96.525 1.00 61.34 148 GLU B O 1
ATOM 6362 N N . ILE C 1 172 ? 124.460 121.373 95.878 1.00 52.69 149 ILE B N 1
ATOM 6363 C CA . ILE C 1 172 ? 125.465 121.001 96.860 1.00 48.56 149 ILE B CA 1
ATOM 6364 C C . ILE C 1 172 ? 126.849 121.223 96.264 1.00 54.25 149 ILE B C 1
ATOM 6365 O O . ILE C 1 172 ? 127.034 121.243 95.045 1.00 54.94 149 ILE B O 1
ATOM 6370 N N . LYS C 1 173 ? 127.838 121.391 97.139 1.00 53.93 150 LYS B N 1
ATOM 6371 C CA . LYS C 1 173 ? 129.221 121.648 96.738 1.00 54.23 150 LYS B CA 1
ATOM 6372 C C . LYS C 1 173 ? 130.105 120.598 97.403 1.00 52.18 150 LYS B C 1
ATOM 6373 O O . LYS C 1 173 ? 130.629 120.817 98.498 1.00 52.07 150 LYS B O 1
ATOM 6379 N N . ILE C 1 174 ? 130.270 119.460 96.736 1.00 49.36 151 ILE B N 1
ATOM 6380 C CA . ILE C 1 174 ? 131.078 118.361 97.256 1.00 49.36 151 ILE B CA 1
ATOM 6381 C C . ILE C 1 174 ? 132.551 118.735 97.142 1.00 52.83 151 ILE B C 1
ATOM 6382 O O . ILE C 1 174 ? 133.027 119.041 96.039 1.00 56.65 151 ILE B O 1
ATOM 6387 N N . PRO C 1 175 ? 133.304 118.731 98.244 1.00 51.51 152 PRO B N 1
ATOM 6388 C CA . PRO C 1 175 ? 134.710 119.121 98.162 1.00 49.61 152 PRO B CA 1
ATOM 6389 C C . PRO C 1 175 ? 135.514 118.087 97.397 1.00 53.58 152 PRO B C 1
ATOM 6390 O O . PRO C 1 175 ? 135.169 116.892 97.389 1.00 52.60 152 PRO B O 1
ATOM 6394 N N . PRO C 1 176 ? 136.589 118.497 96.733 1.00 57.71 153 PRO B N 1
ATOM 6395 C CA . PRO C 1 176 ? 137.373 117.551 95.936 1.00 57.53 153 PRO B CA 1
ATOM 6396 C C . PRO C 1 176 ? 138.276 116.673 96.787 1.00 52.97 153 PRO B C 1
ATOM 6397 O O . PRO C 1 176 ? 138.739 117.063 97.861 1.00 50.77 153 PRO B O 1
ATOM 6401 N N . ASN C 1 177 ? 138.513 115.461 96.279 1.00 52.33 154 ASN B N 1
ATOM 6402 C CA . ASN C 1 177 ? 139.487 114.521 96.840 1.00 49.74 154 ASN B CA 1
ATOM 6403 C C . ASN C 1 177 ? 139.140 114.100 98.265 1.00 49.00 154 ASN B C 1
ATOM 6404 O O . ASN C 1 177 ? 140.021 113.714 99.037 1.00 53.04 154 ASN B O 1
ATOM 6409 N N . THR C 1 178 ? 137.863 114.155 98.627 1.00 46.35 155 THR B N 1
ATOM 6410 C CA . THR C 1 178 ? 137.420 113.727 99.946 1.00 42.40 155 THR B CA 1
ATOM 6411 C C . THR C 1 178 ? 136.997 112.266 99.898 1.00 47.08 155 THR B C 1
ATOM 6412 O O . THR C 1 178 ? 136.227 111.864 99.021 1.00 51.82 155 THR B O 1
ATOM 6416 N N . GLY C 1 179 ? 137.510 111.473 100.838 1.00 42.10 156 GLY B N 1
ATOM 6417 C CA . GLY C 1 179 ? 137.121 110.099 100.995 1.00 32.92 156 GLY B CA 1
ATOM 6418 C C . GLY C 1 179 ? 136.280 109.877 102.234 1.00 38.87 156 GLY B C 1
ATOM 6419 O O . GLY C 1 179 ? 135.623 110.790 102.751 1.00 40.40 156 GLY B O 1
ATOM 6420 N N . ASP C 1 180 ? 136.302 108.639 102.721 1.00 41.03 157 ASP B N 1
ATOM 6421 C CA . ASP C 1 180 ? 135.603 108.316 103.957 1.00 38.50 157 ASP B CA 1
ATOM 6422 C C . ASP C 1 180 ? 136.394 108.705 105.198 1.00 38.31 157 ASP B C 1
ATOM 6423 O O . ASP C 1 180 ? 135.817 108.751 106.288 1.00 37.04 157 ASP B O 1
ATOM 6428 N N . PHE C 1 181 ? 137.687 108.989 105.059 1.00 35.81 158 PHE B N 1
ATOM 6429 C CA . PHE C 1 181 ? 138.484 109.494 106.171 1.00 22.98 158 PHE B CA 1
ATOM 6430 C C . PHE C 1 181 ? 138.063 110.924 106.472 1.00 30.74 158 PHE B C 1
ATOM 6431 O O . PHE C 1 181 ? 138.336 111.838 105.688 1.00 43.09 158 PHE B O 1
ATOM 6439 N N . ARG C 1 182 ? 137.394 111.120 107.601 1.00 27.41 159 ARG B N 1
ATOM 6440 C CA . ARG C 1 182 ? 136.925 112.439 107.992 1.00 27.46 159 ARG B CA 1
ATOM 6441 C C . ARG C 1 182 ? 136.595 112.407 109.475 1.00 30.87 159 ARG B C 1
ATOM 6442 O O . ARG C 1 182 ? 136.533 111.346 110.096 1.00 37.56 159 ARG B O 1
ATOM 6450 N N . LEU C 1 183 ? 136.400 113.591 110.035 1.00 24.32 160 LEU B N 1
ATOM 6451 C CA . LEU C 1 183 ? 135.896 113.754 111.389 1.00 13.94 160 LEU B CA 1
ATOM 6452 C C . LEU C 1 183 ? 134.523 114.403 111.312 1.00 14.95 160 LEU B C 1
ATOM 6453 O O . LEU C 1 183 ? 134.361 115.437 110.659 1.00 27.31 160 LEU B O 1
ATOM 6458 N N . MET C 1 184 ? 133.544 113.795 111.972 1.00 17.59 161 MET B N 1
ATOM 6459 C CA . MET C 1 184 ? 132.198 114.338 112.066 1.00 12.94 161 MET B CA 1
ATOM 6460 C C . MET C 1 184 ? 131.886 114.618 113.526 1.00 21.73 161 MET B C 1
ATOM 6461 O O . MET C 1 184 ? 132.018 113.731 114.372 1.00 21.68 161 MET B O 1
ATOM 6466 N N . ASP C 1 185 ? 131.472 115.845 113.819 1.00 20.29 162 ASP B N 1
ATOM 6467 C CA . ASP C 1 185 ? 131.034 116.170 115.165 1.00 15.29 162 ASP B CA 1
ATOM 6468 C C . ASP C 1 185 ? 129.727 115.447 115.470 1.00 20.04 162 ASP B C 1
ATOM 6469 O O . ASP C 1 185 ? 128.974 115.077 114.566 1.00 28.59 162 ASP B O 1
ATOM 6474 N N . ARG C 1 186 ? 129.471 115.235 116.764 1.00 19.64 163 ARG B N 1
ATOM 6475 C CA . ARG C 1 186 ? 128.259 114.539 117.190 1.00 25.85 163 ARG B CA 1
ATOM 6476 C C . ARG C 1 186 ? 127.011 115.179 116.599 1.00 21.33 163 ARG B C 1
ATOM 6477 O O . ARG C 1 186 ? 126.048 114.487 116.256 1.00 24.05 163 ARG B O 1
ATOM 6485 N N . LYS C 1 187 ? 127.014 116.503 116.476 1.00 25.18 164 LYS B N 1
ATOM 6486 C CA . LYS C 1 187 ? 125.882 117.208 115.890 1.00 22.04 164 LYS B CA 1
ATOM 6487 C C . LYS C 1 187 ? 125.695 116.835 114.420 1.00 25.11 164 LYS B C 1
ATOM 6488 O O . LYS C 1 187 ? 124.568 116.598 113.968 1.00 23.34 164 LYS B O 1
ATOM 6494 N N . VAL C 1 188 ? 126.794 116.725 113.670 1.00 28.61 165 VAL B N 1
ATOM 6495 C CA . VAL C 1 188 ? 126.712 116.285 112.280 1.00 19.88 165 VAL B CA 1
ATOM 6496 C C . VAL C 1 188 ? 126.294 114.821 112.199 1.00 25.78 165 VAL B C 1
ATOM 6497 O O . VAL C 1 188 ? 125.535 114.427 111.305 1.00 33.37 165 VAL B O 1
ATOM 6501 N N . VAL C 1 189 ? 126.788 113.992 113.120 1.00 24.32 166 VAL B N 1
ATOM 6502 C CA . VAL C 1 189 ? 126.400 112.584 113.143 1.00 18.50 166 VAL B CA 1
ATOM 6503 C C . VAL C 1 189 ? 124.901 112.448 113.371 1.00 23.59 166 VAL B C 1
ATOM 6504 O O . VAL C 1 189 ? 124.225 111.647 112.715 1.00 31.29 166 VAL B O 1
ATOM 6508 N N . ASN C 1 190 ? 124.357 113.233 114.302 1.00 16.77 167 ASN B N 1
ATOM 6509 C CA . ASN C 1 190 ? 122.923 113.205 114.563 1.00 11.51 167 ASN B CA 1
ATOM 6510 C C . ASN C 1 190 ? 122.133 113.740 113.376 1.00 18.48 167 ASN B C 1
ATOM 6511 O O . ASN C 1 190 ? 121.034 113.256 113.088 1.00 24.08 167 ASN B O 1
ATOM 6516 N N . ALA C 1 191 ? 122.668 114.750 112.686 1.00 29.54 168 ALA B N 1
ATOM 6517 C CA . ALA C 1 191 ? 122.010 115.243 111.480 1.00 20.61 168 ALA B CA 1
ATOM 6518 C C . ALA C 1 191 ? 121.954 114.167 110.403 1.00 24.26 168 ALA B C 1
ATOM 6519 O O . ALA C 1 191 ? 120.940 114.022 109.710 1.00 29.66 168 ALA B O 1
ATOM 6521 N N . ILE C 1 192 ? 123.037 113.407 110.241 1.00 22.14 169 ILE B N 1
ATOM 6522 C CA . ILE C 1 192 ? 123.048 112.324 109.261 1.00 18.28 169 ILE B CA 1
ATOM 6523 C C . ILE C 1 192 ? 122.087 111.217 109.677 1.00 26.14 169 ILE B C 1
ATOM 6524 O O . ILE C 1 192 ? 121.419 110.606 108.833 1.00 34.53 169 ILE B O 1
ATOM 6529 N N . LYS C 1 193 ? 121.997 110.940 110.980 1.00 29.42 170 LYS B N 1
ATOM 6530 C CA . LYS C 1 193 ? 121.024 109.970 111.470 1.00 25.72 170 LYS B CA 1
ATOM 6531 C C . LYS C 1 193 ? 119.589 110.418 111.227 1.00 23.68 170 LYS B C 1
ATOM 6532 O O . LYS C 1 193 ? 118.685 109.577 111.205 1.00 26.65 170 LYS B O 1
ATOM 6538 N N . GLN C 1 194 ? 119.363 111.717 111.048 1.00 35.98 171 GLN B N 1
ATOM 6539 C CA . GLN C 1 194 ? 118.041 112.264 110.777 1.00 25.98 171 GLN B CA 1
ATOM 6540 C C . GLN C 1 194 ? 117.598 112.054 109.338 1.00 28.09 171 GLN B C 1
ATOM 6541 O O . GLN C 1 194 ? 116.479 112.444 108.992 1.00 37.71 171 GLN B O 1
ATOM 6547 N N . LEU C 1 195 ? 118.451 111.477 108.493 1.00 26.56 172 LEU B N 1
ATOM 6548 C CA . LEU C 1 195 ? 118.163 111.284 107.075 1.00 28.69 172 LEU B CA 1
ATOM 6549 C C . LEU C 1 195 ? 117.830 109.820 106.826 1.00 35.90 172 LEU B C 1
ATOM 6550 O O . LEU C 1 195 ? 118.732 109.004 106.589 1.00 32.13 172 LEU B O 1
ATOM 6555 N N . PRO C 1 196 ? 116.555 109.430 106.866 1.00 38.54 173 PRO B N 1
ATOM 6556 C CA . PRO C 1 196 ? 116.213 108.050 106.513 1.00 32.36 173 PRO B CA 1
ATOM 6557 C C . PRO C 1 196 ? 116.220 107.871 105.006 1.00 40.14 173 PRO B C 1
ATOM 6558 O O . PRO C 1 196 ? 115.286 108.283 104.312 1.00 51.92 173 PRO B O 1
ATOM 6562 N N . GLU C 1 197 ? 117.271 107.246 104.491 1.00 29.91 174 GLU B N 1
ATOM 6563 C CA . GLU C 1 197 ? 117.471 107.134 103.055 1.00 28.80 174 GLU B CA 1
ATOM 6564 C C . GLU C 1 197 ? 118.103 105.787 102.765 1.00 38.58 174 GLU B C 1
ATOM 6565 O O . GLU C 1 197 ? 119.136 105.446 103.347 1.00 49.57 174 GLU B O 1
ATOM 6571 N N . ARG C 1 198 ? 117.475 105.019 101.883 1.00 36.17 175 ARG B N 1
ATOM 6572 C CA . ARG C 1 198 ? 118.017 103.727 101.495 1.00 34.07 175 ARG B CA 1
ATOM 6573 C C . ARG C 1 198 ? 118.949 103.826 100.299 1.00 31.88 175 ARG B C 1
ATOM 6574 O O . ARG C 1 198 ? 119.819 102.965 100.134 1.00 41.01 175 ARG B O 1
ATOM 6582 N N . THR C 1 199 ? 118.791 104.855 99.476 1.00 36.51 176 THR B N 1
ATOM 6583 C CA . THR C 1 199 ? 119.678 105.143 98.353 1.00 38.00 176 THR B CA 1
ATOM 6584 C C . THR C 1 199 ? 120.471 106.390 98.736 1.00 34.24 176 THR B C 1
ATOM 6585 O O . THR C 1 199 ? 120.040 107.517 98.490 1.00 39.58 176 THR B O 1
ATOM 6589 N N . ARG C 1 200 ? 121.635 106.182 99.344 1.00 40.99 177 ARG B N 1
ATOM 6590 C CA . ARG C 1 200 ? 122.428 107.261 99.915 1.00 35.02 177 ARG B CA 1
ATOM 6591 C C . ARG C 1 200 ? 123.670 107.515 99.078 1.00 34.15 177 ARG B C 1
ATOM 6592 O O . ARG C 1 200 ? 124.399 106.579 98.735 1.00 41.81 177 ARG B O 1
ATOM 6600 N N . PHE C 1 201 ? 123.906 108.780 98.758 1.00 40.58 178 PHE B N 1
ATOM 6601 C CA . PHE C 1 201 ? 125.185 109.253 98.241 1.00 33.44 178 PHE B CA 1
ATOM 6602 C C . PHE C 1 201 ? 125.819 110.044 99.378 1.00 30.53 178 PHE B C 1
ATOM 6603 O O . PHE C 1 201 ? 125.457 111.198 99.618 1.00 38.95 178 PHE B O 1
ATOM 6611 N N . MET C 1 202 ? 126.762 109.414 100.081 1.00 27.93 179 MET B N 1
ATOM 6612 C CA . MET C 1 202 ? 127.244 109.976 101.338 1.00 28.29 179 MET B CA 1
ATOM 6613 C C . MET C 1 202 ? 127.986 111.288 101.125 1.00 27.50 179 MET B C 1
ATOM 6614 O O . MET C 1 202 ? 127.887 112.195 101.956 1.00 32.62 179 MET B O 1
ATOM 6619 N N . LYS C 1 203 ? 128.741 111.410 100.032 1.00 30.63 180 LYS B N 1
ATOM 6620 C CA . LYS C 1 203 ? 129.410 112.674 99.738 1.00 32.37 180 LYS B CA 1
ATOM 6621 C C . LYS C 1 203 ? 128.398 113.807 99.626 1.00 32.18 180 LYS B C 1
ATOM 6622 O O . LYS C 1 203 ? 128.534 114.856 100.273 1.00 29.60 180 LYS B O 1
ATOM 6628 N N . GLY C 1 204 ? 127.359 113.597 98.819 1.00 27.22 181 GLY B N 1
ATOM 6629 C CA . GLY C 1 204 ? 126.314 114.590 98.690 1.00 24.75 181 GLY B CA 1
ATOM 6630 C C . GLY C 1 204 ? 125.535 114.810 99.967 1.00 28.82 181 GLY B C 1
ATOM 6631 O O . GLY C 1 204 ? 125.088 115.924 100.234 1.00 35.79 181 GLY B O 1
ATOM 6632 N N . LEU C 1 205 ? 125.331 113.753 100.756 1.00 25.21 182 LEU B N 1
ATOM 6633 C CA . LEU C 1 205 ? 124.621 113.907 102.021 1.00 22.52 182 LEU B CA 1
ATOM 6634 C C . LEU C 1 205 ? 125.411 114.767 102.999 1.00 25.63 182 LEU B C 1
ATOM 6635 O O . LEU C 1 205 ? 124.836 115.604 103.702 1.00 29.86 182 LEU B O 1
ATOM 6640 N N . PHE C 1 206 ? 126.730 114.572 103.062 1.00 31.95 183 PHE B N 1
ATOM 6641 C CA . PHE C 1 206 ? 127.561 115.396 103.931 1.00 19.15 183 PHE B CA 1
ATOM 6642 C C . PHE C 1 206 ? 127.639 116.828 103.429 1.00 19.93 183 PHE B C 1
ATOM 6643 O O . PHE C 1 206 ? 127.726 117.760 104.234 1.00 24.84 183 PHE B O 1
ATOM 6651 N N . ALA C 1 207 ? 127.620 117.024 102.109 1.00 29.80 184 ALA B N 1
ATOM 6652 C CA . ALA C 1 207 ? 127.490 118.380 101.586 1.00 26.70 184 ALA B CA 1
ATOM 6653 C C . ALA C 1 207 ? 126.135 118.988 101.935 1.00 33.93 184 ALA B C 1
ATOM 6654 O O . ALA C 1 207 ? 126.040 120.198 102.167 1.00 34.12 184 ALA B O 1
ATOM 6656 N N . TRP C 1 208 ? 125.085 118.166 101.980 1.00 31.67 185 TRP B N 1
ATOM 6657 C CA . TRP C 1 208 ? 123.732 118.662 102.212 1.00 18.27 185 TRP B CA 1
ATOM 6658 C C . TRP C 1 208 ? 123.529 119.075 103.664 1.00 26.34 185 TRP B C 1
ATOM 6659 O O . TRP C 1 208 ? 122.810 120.040 103.944 1.00 24.90 185 TRP B O 1
ATOM 6670 N N . VAL C 1 209 ? 124.145 118.359 104.599 1.00 32.21 186 VAL B N 1
ATOM 6671 C CA . VAL C 1 209 ? 124.069 118.728 106.022 1.00 22.28 186 VAL B CA 1
ATOM 6672 C C . VAL C 1 209 ? 125.180 119.748 106.238 1.00 33.80 186 VAL B C 1
ATOM 6673 O O . VAL C 1 209 ? 126.283 119.452 106.705 1.00 50.70 186 VAL B O 1
ATOM 6677 N N . GLY C 1 210 ? 124.878 120.994 105.898 1.00 19.41 187 GLY B N 1
ATOM 6678 C CA . GLY C 1 210 ? 125.931 121.982 105.845 1.00 18.11 187 GLY B CA 1
ATOM 6679 C C . GLY C 1 210 ? 126.192 122.635 107.180 1.00 28.09 187 GLY B C 1
ATOM 6680 O O . GLY C 1 210 ? 125.519 123.594 107.554 1.00 44.13 187 GLY B O 1
ATOM 6681 N N . TYR C 1 211 ? 127.169 122.121 107.906 1.00 19.49 188 TYR B N 1
ATOM 6682 C CA . TYR C 1 211 ? 127.643 122.726 109.135 1.00 18.82 188 TYR B CA 1
ATOM 6683 C C . TYR C 1 211 ? 128.972 123.427 108.849 1.00 19.38 188 TYR B C 1
ATOM 6684 O O . TYR C 1 211 ? 129.350 123.616 107.689 1.00 32.74 188 TYR B O 1
ATOM 6693 N N . ARG C 1 212 ? 129.668 123.851 109.896 1.00 19.25 189 ARG B N 1
ATOM 6694 C CA . ARG C 1 212 ? 131.010 124.399 109.732 1.00 22.79 189 ARG B CA 1
ATOM 6695 C C . ARG C 1 212 ? 131.937 123.292 109.244 1.00 25.26 189 ARG B C 1
ATOM 6696 O O . ARG C 1 212 ? 132.290 122.387 110.006 1.00 30.95 189 ARG B O 1
ATOM 6704 N N . GLN C 1 213 ? 132.332 123.356 107.976 1.00 28.05 190 GLN B N 1
ATOM 6705 C CA . GLN C 1 213 ? 133.108 122.305 107.336 1.00 21.48 190 GLN B CA 1
ATOM 6706 C C . GLN C 1 213 ? 134.457 122.845 106.886 1.00 20.50 190 GLN B C 1
ATOM 6707 O O . GLN C 1 213 ? 134.544 123.946 106.337 1.00 33.27 190 GLN B O 1
ATOM 6713 N N . THR C 1 214 ? 135.505 122.059 107.120 1.00 26.21 191 THR B N 1
ATOM 6714 C CA . THR C 1 214 ? 136.846 122.372 106.649 1.00 30.81 191 THR B CA 1
ATOM 6715 C C . THR C 1 214 ? 137.508 121.080 106.195 1.00 24.95 191 THR B C 1
ATOM 6716 O O . THR C 1 214 ? 136.909 120.003 106.239 1.00 32.72 191 THR B O 1
ATOM 6720 N N . PHE C 1 215 ? 138.757 121.188 105.753 1.00 31.71 192 PHE B N 1
ATOM 6721 C CA . PHE C 1 215 ? 139.494 120.033 105.272 1.00 29.36 192 PHE B CA 1
ATOM 6722 C C . PHE C 1 215 ? 140.941 120.114 105.733 1.00 32.75 192 PHE B C 1
ATOM 6723 O O . PHE C 1 215 ? 141.470 121.198 105.988 1.00 39.98 192 PHE B O 1
ATOM 6731 N N . VAL C 1 216 ? 141.571 118.948 105.840 1.00 36.15 193 VAL B N 1
ATOM 6732 C CA . VAL C 1 216 ? 142.990 118.827 106.146 1.00 34.37 193 VAL B CA 1
ATOM 6733 C C . VAL C 1 216 ? 143.642 118.036 105.022 1.00 34.24 193 VAL B C 1
ATOM 6734 O O . VAL C 1 216 ? 143.189 116.936 104.688 1.00 33.21 193 VAL B O 1
ATOM 6738 N N . LEU C 1 217 ? 144.694 118.599 104.436 1.00 42.87 194 LEU B N 1
ATOM 6739 C CA . LEU C 1 217 ? 145.384 117.945 103.336 1.00 41.37 194 LEU B CA 1
ATOM 6740 C C . LEU C 1 217 ? 146.349 116.887 103.855 1.00 42.34 194 LEU B C 1
ATOM 6741 O O . LEU C 1 217 ? 146.947 117.030 104.925 1.00 46.16 194 LEU B O 1
ATOM 6746 N N . PHE C 1 218 ? 146.491 115.813 103.083 1.00 45.61 195 PHE B N 1
ATOM 6747 C CA . PHE C 1 218 ? 147.417 114.743 103.421 1.00 50.25 195 PHE B CA 1
ATOM 6748 C C . PHE C 1 218 ? 147.822 114.016 102.149 1.00 54.19 195 PHE B C 1
ATOM 6749 O O . PHE C 1 218 ? 146.984 113.746 101.284 1.00 52.89 195 PHE B O 1
ATOM 6757 N N . ASP C 1 219 ? 149.110 113.709 102.039 1.00 68.13 196 ASP B N 1
ATOM 6758 C CA . ASP C 1 219 ? 149.639 112.972 100.898 1.00 68.10 196 ASP B CA 1
ATOM 6759 C C . ASP C 1 219 ? 149.616 111.486 101.234 1.00 68.33 196 ASP B C 1
ATOM 6760 O O . ASP C 1 219 ? 150.322 111.037 102.142 1.00 69.82 196 ASP B O 1
ATOM 6765 N N . ARG C 1 220 ? 148.799 110.727 100.511 1.00 74.24 197 ARG B N 1
ATOM 6766 C CA . ARG C 1 220 ? 148.756 109.288 100.713 1.00 76.07 197 ARG B CA 1
ATOM 6767 C C . ARG C 1 220 ? 150.059 108.656 100.239 1.00 81.34 197 ARG B C 1
ATOM 6768 O O . ARG C 1 220 ? 150.601 109.019 99.191 1.00 83.73 197 ARG B O 1
ATOM 6776 N N . GLU C 1 221 ? 150.565 107.707 101.023 1.00 92.26 198 GLU B N 1
ATOM 6777 C CA . GLU C 1 221 ? 151.861 107.114 100.751 1.00 93.94 198 GLU B CA 1
ATOM 6778 C C . GLU C 1 221 ? 151.826 106.304 99.456 1.00 95.27 198 GLU B C 1
ATOM 6779 O O . GLU C 1 221 ? 150.768 105.832 99.034 1.00 92.91 198 GLU B O 1
ATOM 6785 N N . PRO C 1 222 ? 152.980 106.138 98.802 1.00 101.80 199 PRO B N 1
ATOM 6786 C CA . PRO C 1 222 ? 153.015 105.331 97.571 1.00 101.98 199 PRO B CA 1
ATOM 6787 C C . PRO C 1 222 ? 152.616 103.883 97.782 1.00 100.92 199 PRO B C 1
ATOM 6788 O O . PRO C 1 222 ? 152.290 103.200 96.804 1.00 99.50 199 PRO B O 1
ATOM 6792 N N . ARG C 1 223 ? 152.642 103.391 99.025 1.00 96.63 200 ARG B N 1
ATOM 6793 C CA . ARG C 1 223 ? 152.168 102.039 99.303 1.00 96.20 200 ARG B CA 1
ATOM 6794 C C . ARG C 1 223 ? 150.722 101.851 98.866 1.00 96.97 200 ARG B C 1
ATOM 6795 O O . ARG C 1 223 ? 150.316 100.736 98.522 1.00 97.54 200 ARG B O 1
ATOM 6803 N N . PHE C 1 224 ? 149.930 102.927 98.870 1.00 90.51 201 PHE B N 1
ATOM 6804 C CA . PHE C 1 224 ? 148.539 102.869 98.438 1.00 92.05 201 PHE B CA 1
ATOM 6805 C C . PHE C 1 224 ? 148.214 103.950 97.414 1.00 92.26 201 PHE B C 1
ATOM 6806 O O . PHE C 1 224 ? 147.043 104.310 97.258 1.00 90.02 201 PHE B O 1
ATOM 6814 N N . GLN C 1 225 ? 149.221 104.475 96.711 1.00 97.79 202 GLN B N 1
ATOM 6815 C CA . GLN C 1 225 ? 148.996 105.567 95.771 1.00 99.24 202 GLN B CA 1
ATOM 6816 C C . GLN C 1 225 ? 148.047 105.142 94.659 1.00 100.42 202 GLN B C 1
ATOM 6817 O O . GLN C 1 225 ? 146.924 105.649 94.569 1.00 97.43 202 GLN B O 1
ATOM 6823 N N . GLY C 1 226 ? 148.483 104.219 93.806 1.00 100.95 203 GLY B N 1
ATOM 6824 C CA . GLY C 1 226 ? 147.560 103.593 92.883 1.00 99.80 203 GLY B CA 1
ATOM 6825 C C . GLY C 1 226 ? 147.763 102.100 92.734 1.00 101.02 203 GLY B C 1
ATOM 6826 O O . GLY C 1 226 ? 148.795 101.655 92.222 1.00 100.71 203 GLY B O 1
ATOM 6827 N N . GLN C 1 227 ? 146.781 101.313 93.176 1.00 101.20 204 GLN B N 1
ATOM 6828 C CA . GLN C 1 227 ? 146.695 99.899 92.807 1.00 101.35 204 GLN B CA 1
ATOM 6829 C C . GLN C 1 227 ? 145.216 99.511 92.884 1.00 100.33 204 GLN B C 1
ATOM 6830 O O . GLN C 1 227 ? 144.724 99.091 93.934 1.00 98.11 204 GLN B O 1
ATOM 6836 N N . THR C 1 228 ? 144.521 99.645 91.755 1.00 94.54 205 THR B N 1
ATOM 6837 C CA . THR C 1 228 ? 143.094 99.345 91.709 1.00 94.21 205 THR B CA 1
ATOM 6838 C C . THR C 1 228 ? 142.593 99.252 90.274 1.00 94.96 205 THR B C 1
ATOM 6839 O O . THR C 1 228 ? 142.778 100.183 89.484 1.00 95.09 205 THR B O 1
ATOM 6843 N N . LYS C 1 229 ? 141.955 98.137 89.931 1.00 94.34 206 LYS B N 1
ATOM 6844 C CA . LYS C 1 229 ? 141.224 98.018 88.672 1.00 95.12 206 LYS B CA 1
ATOM 6845 C C . LYS C 1 229 ? 139.784 98.429 88.954 1.00 94.72 206 LYS B C 1
ATOM 6846 O O . LYS C 1 229 ? 138.974 97.623 89.419 1.00 92.02 206 LYS B O 1
ATOM 6852 N N . TRP C 1 230 ? 139.469 99.693 88.684 1.00 88.39 207 TRP B N 1
ATOM 6853 C CA . TRP C 1 230 ? 138.148 100.220 88.999 1.00 86.37 207 TRP B CA 1
ATOM 6854 C C . TRP C 1 230 ? 137.092 99.573 88.114 1.00 87.10 207 TRP B C 1
ATOM 6855 O O . TRP C 1 230 ? 137.251 99.497 86.892 1.00 85.58 207 TRP B O 1
ATOM 6866 N N . ASN C 1 231 ? 136.014 99.103 88.734 1.00 75.48 208 ASN B N 1
ATOM 6867 C CA . ASN C 1 231 ? 134.878 98.557 87.997 1.00 73.22 208 ASN B CA 1
ATOM 6868 C C . ASN C 1 231 ? 134.040 99.764 87.601 1.00 72.36 208 ASN B C 1
ATOM 6869 O O . ASN C 1 231 ? 133.295 100.313 88.415 1.00 71.33 208 ASN B O 1
ATOM 6874 N N . TYR C 1 232 ? 134.170 100.192 86.343 1.00 69.36 209 TYR B N 1
ATOM 6875 C CA . TYR C 1 232 ? 133.526 101.428 85.916 1.00 68.55 209 TYR B CA 1
ATOM 6876 C C . TYR C 1 232 ? 132.011 101.309 85.845 1.00 68.82 209 TYR B C 1
ATOM 6877 O O . TYR C 1 232 ? 131.330 102.335 85.812 1.00 71.21 209 TYR B O 1
ATOM 6886 N N . TRP C 1 233 ? 131.463 100.093 85.821 1.00 58.17 210 TRP B N 1
ATOM 6887 C CA . TRP C 1 233 ? 130.017 99.956 85.961 1.00 59.28 210 TRP B CA 1
ATOM 6888 C C . TRP C 1 233 ? 129.572 100.338 87.368 1.00 60.98 210 TRP B C 1
ATOM 6889 O O . TRP C 1 233 ? 128.577 101.053 87.540 1.00 60.87 210 TRP B O 1
ATOM 6900 N N . LYS C 1 234 ? 130.310 99.887 88.386 1.00 61.09 211 LYS B N 1
ATOM 6901 C CA . LYS C 1 234 ? 130.008 100.287 89.756 1.00 59.94 211 LYS B CA 1
ATOM 6902 C C . LYS C 1 234 ? 130.203 101.785 89.949 1.00 60.88 211 LYS B C 1
ATOM 6903 O O . LYS C 1 234 ? 129.399 102.439 90.621 1.00 65.40 211 LYS B O 1
ATOM 6909 N N . LEU C 1 235 ? 131.268 102.345 89.372 1.00 54.66 212 LEU B N 1
ATOM 6910 C CA . LEU C 1 235 ? 131.483 103.786 89.462 1.00 55.55 212 LEU B CA 1
ATOM 6911 C C . LEU C 1 235 ? 130.369 104.554 88.763 1.00 59.63 212 LEU B C 1
ATOM 6912 O O . LEU C 1 235 ? 129.917 105.595 89.252 1.00 60.58 212 LEU B O 1
ATOM 6917 N N . TRP C 1 236 ? 129.924 104.059 87.607 1.00 52.57 213 TRP B N 1
ATOM 6918 C CA . TRP C 1 236 ? 128.831 104.701 86.888 1.00 51.04 213 TRP B CA 1
ATOM 6919 C C . TRP C 1 236 ? 127.545 104.667 87.699 1.00 52.47 213 TRP B C 1
ATOM 6920 O O . TRP C 1 236 ? 126.814 105.660 87.757 1.00 52.16 213 TRP B O 1
ATOM 6931 N N . ASN C 1 237 ? 127.252 103.532 88.335 1.00 50.03 214 ASN B N 1
ATOM 6932 C CA . ASN C 1 237 ? 126.055 103.448 89.167 1.00 49.52 214 ASN B CA 1
ATOM 6933 C C . ASN C 1 237 ? 126.171 104.338 90.400 1.00 53.81 214 ASN B C 1
ATOM 6934 O O . ASN C 1 237 ? 125.177 104.920 90.844 1.00 52.60 214 ASN B O 1
ATOM 6939 N N . PHE C 1 238 ? 127.374 104.454 90.966 1.00 48.84 215 PHE B N 1
ATOM 6940 C CA . PHE C 1 238 ? 127.587 105.359 92.091 1.00 42.95 215 PHE B CA 1
ATOM 6941 C C . PHE C 1 238 ? 127.351 106.809 91.682 1.00 49.27 215 PHE B C 1
ATOM 6942 O O . PHE C 1 238 ? 126.705 107.577 92.407 1.00 50.04 215 PHE B O 1
ATOM 6950 N N . ALA C 1 239 ? 127.859 107.196 90.510 1.00 43.16 216 ALA B N 1
ATOM 6951 C CA . ALA C 1 239 ? 127.623 108.542 90.001 1.00 42.28 216 ALA B CA 1
ATOM 6952 C C . ALA C 1 239 ? 126.146 108.770 89.713 1.00 46.26 216 ALA B C 1
ATOM 6953 O O . ALA C 1 239 ? 125.623 109.865 89.942 1.00 51.14 216 ALA B O 1
ATOM 6955 N N . LEU C 1 240 ? 125.462 107.751 89.188 1.00 47.24 217 LEU B N 1
ATOM 6956 C CA . LEU C 1 240 ? 124.028 107.862 88.953 1.00 44.17 217 LEU B CA 1
ATOM 6957 C C . LEU C 1 240 ? 123.272 108.049 90.260 1.00 40.75 217 LEU B C 1
ATOM 6958 O O . LEU C 1 240 ? 122.337 108.851 90.335 1.00 40.26 217 LEU B O 1
ATOM 6963 N N . ASP C 1 241 ? 123.666 107.314 91.302 1.00 42.86 218 ASP B N 1
ATOM 6964 C CA . ASP C 1 241 ? 123.063 107.503 92.616 1.00 44.39 218 ASP B CA 1
ATOM 6965 C C . ASP C 1 241 ? 123.270 108.927 93.106 1.00 44.99 218 ASP B C 1
ATOM 6966 O O . ASP C 1 241 ? 122.332 109.569 93.595 1.00 50.97 218 ASP B O 1
ATOM 6971 N N . GLY C 1 242 ? 124.490 109.443 92.960 1.00 40.40 219 GLY B N 1
ATOM 6972 C CA . GLY C 1 242 ? 124.764 110.801 93.398 1.00 34.07 219 GLY B CA 1
ATOM 6973 C C . GLY C 1 242 ? 123.956 111.840 92.646 1.00 36.86 219 GLY B C 1
ATOM 6974 O O . GLY C 1 242 ? 123.413 112.771 93.245 1.00 41.68 219 GLY B O 1
ATOM 6975 N N . ILE C 1 243 ? 123.870 111.699 91.324 1.00 41.44 220 ILE B N 1
ATOM 6976 C CA . ILE C 1 243 ? 123.127 112.663 90.520 1.00 39.70 220 ILE B CA 1
ATOM 6977 C C . ILE C 1 243 ? 121.637 112.586 90.826 1.00 38.13 220 ILE B C 1
ATOM 6978 O O . ILE C 1 243 ? 120.964 113.614 90.963 1.00 41.96 220 ILE B O 1
ATOM 6983 N N . PHE C 1 244 ? 121.098 111.373 90.953 1.00 36.20 221 PHE B N 1
ATOM 6984 C CA . PHE C 1 244 ? 119.662 111.206 91.124 1.00 34.72 221 PHE B CA 1
ATOM 6985 C C . PHE C 1 244 ? 119.196 111.550 92.531 1.00 40.01 221 PHE B C 1
ATOM 6986 O O . PHE C 1 244 ? 118.037 111.939 92.712 1.00 44.29 221 PHE B O 1
ATOM 6994 N N . SER C 1 245 ? 120.065 111.422 93.537 1.00 34.20 222 SER B N 1
ATOM 6995 C CA . SER C 1 245 ? 119.654 111.728 94.900 1.00 29.71 222 SER B CA 1
ATOM 6996 C C . SER C 1 245 ? 119.595 113.221 95.184 1.00 34.98 222 SER B C 1
ATOM 6997 O O . SER C 1 245 ? 119.009 113.620 96.196 1.00 41.09 222 SER B O 1
ATOM 7000 N N . PHE C 1 246 ? 120.179 114.056 94.323 1.00 33.33 223 PHE B N 1
ATOM 7001 C CA . PHE C 1 246 ? 120.267 115.485 94.591 1.00 30.83 223 PHE B CA 1
ATOM 7002 C C . PHE C 1 246 ? 119.869 116.340 93.397 1.00 32.41 223 PHE B C 1
ATOM 7003 O O . PHE C 1 246 ? 119.984 117.569 93.466 1.00 39.57 223 PHE B O 1
ATOM 7011 N N . SER C 1 247 ? 119.401 115.734 92.311 1.00 34.08 224 SER B N 1
ATOM 7012 C CA . SER C 1 247 ? 118.937 116.479 91.152 1.00 39.56 224 SER B CA 1
ATOM 7013 C C . SER C 1 247 ? 117.673 115.834 90.608 1.00 39.10 224 SER B C 1
ATOM 7014 O O . SER C 1 247 ? 117.543 114.607 90.609 1.00 43.79 224 SER B O 1
ATOM 7017 N N . LEU C 1 248 ? 116.743 116.668 90.151 1.00 33.05 225 LEU B N 1
ATOM 7018 C CA . LEU C 1 248 ? 115.542 116.200 89.479 1.00 37.37 225 LEU B CA 1
ATOM 7019 C C . LEU C 1 248 ? 115.473 116.642 88.025 1.00 39.35 225 LEU B C 1
ATOM 7020 O O . LEU C 1 248 ? 114.522 116.271 87.329 1.00 46.17 225 LEU B O 1
ATOM 7025 N N . LEU C 1 249 ? 116.455 117.406 87.549 1.00 39.25 226 LEU B N 1
ATOM 7026 C CA . LEU C 1 249 ? 116.476 117.857 86.159 1.00 40.50 226 LEU B CA 1
ATOM 7027 C C . LEU C 1 249 ? 116.341 116.735 85.133 1.00 45.73 226 LEU B C 1
ATOM 7028 O O . LEU C 1 249 ? 115.637 116.944 84.127 1.00 49.50 226 LEU B O 1
ATOM 7033 N N . PRO C 1 250 ? 116.978 115.566 85.289 1.00 37.59 227 PRO B N 1
ATOM 7034 C CA . PRO C 1 250 ? 116.752 114.484 84.317 1.00 33.85 227 PRO B CA 1
ATOM 7035 C C . PRO C 1 250 ? 115.296 114.083 84.187 1.00 36.59 227 PRO B C 1
ATOM 7036 O O . PRO C 1 250 ? 114.917 113.517 83.155 1.00 43.33 227 PRO B O 1
ATOM 7040 N N . LEU C 1 251 ? 114.471 114.348 85.197 1.00 26.25 228 LEU B N 1
ATOM 7041 C CA . LEU C 1 251 ? 113.040 114.107 85.091 1.00 30.28 228 LEU B CA 1
ATOM 7042 C C . LEU C 1 251 ? 112.288 115.281 84.480 1.00 39.00 228 LEU B C 1
ATOM 7043 O O . LEU C 1 251 ? 111.232 115.079 83.871 1.00 41.90 228 LEU B O 1
ATOM 7048 N N . LYS C 1 252 ? 112.807 116.503 84.624 1.00 39.56 229 LYS B N 1
ATOM 7049 C CA . LYS C 1 252 ? 112.091 117.694 84.182 1.00 37.85 229 LYS B CA 1
ATOM 7050 C C . LYS C 1 252 ? 112.353 118.056 82.727 1.00 38.66 229 LYS B C 1
ATOM 7051 O O . LYS C 1 252 ? 111.491 118.675 82.094 1.00 46.54 229 LYS B O 1
ATOM 7057 N N . VAL C 1 253 ? 113.518 117.696 82.181 1.00 36.62 230 VAL B N 1
ATOM 7058 C CA . VAL C 1 253 ? 113.875 118.143 80.834 1.00 38.46 230 VAL B CA 1
ATOM 7059 C C . VAL C 1 253 ? 112.923 117.614 79.766 1.00 40.69 230 VAL B C 1
ATOM 7060 O O . VAL C 1 253 ? 112.799 118.216 78.688 1.00 46.39 230 VAL B O 1
ATOM 7064 N N . TRP C 1 254 ? 112.240 116.501 80.040 1.00 33.20 231 TRP B N 1
ATOM 7065 C CA . TRP C 1 254 ? 111.503 115.808 78.990 1.00 32.66 231 TRP B CA 1
ATOM 7066 C C . TRP C 1 254 ? 110.241 116.553 78.580 1.00 32.27 231 TRP B C 1
ATOM 7067 O O . TRP C 1 254 ? 109.863 116.512 77.406 1.00 35.84 231 TRP B O 1
ATOM 7078 N N . THR C 1 255 ? 109.579 117.238 79.514 1.00 35.28 232 THR B N 1
ATOM 7079 C CA . THR C 1 255 ? 108.383 117.987 79.142 1.00 37.47 232 THR B CA 1
ATOM 7080 C C . THR C 1 255 ? 108.729 119.151 78.217 1.00 37.08 232 THR B C 1
ATOM 7081 O O . THR C 1 255 ? 107.996 119.430 77.260 1.00 41.46 232 THR B O 1
ATOM 7085 N N . TYR C 1 256 ? 109.868 119.807 78.448 1.00 31.97 233 TYR B N 1
ATOM 7086 C CA . TYR C 1 256 ? 110.284 120.892 77.566 1.00 40.35 233 TYR B CA 1
ATOM 7087 C C . TYR C 1 256 ? 110.757 120.357 76.221 1.00 40.40 233 TYR B C 1
ATOM 7088 O O . TYR C 1 256 ? 110.496 120.969 75.177 1.00 40.11 233 TYR B O 1
ATOM 7097 N N . LEU C 1 257 ? 111.442 119.209 76.220 1.00 40.46 234 LEU B N 1
ATOM 7098 C CA . LEU C 1 257 ? 111.811 118.592 74.948 1.00 43.02 234 LEU B CA 1
ATOM 7099 C C . LEU C 1 257 ? 110.571 118.234 74.134 1.00 46.23 234 LEU B C 1
ATOM 7100 O O . LEU C 1 257 ? 110.522 118.468 72.919 1.00 46.84 234 LEU B O 1
ATOM 7105 N N . GLY C 1 258 ? 109.554 117.674 74.792 1.00 40.33 235 GLY B N 1
ATOM 7106 C CA . GLY C 1 258 ? 108.320 117.351 74.098 1.00 35.05 235 GLY B CA 1
ATOM 7107 C C . GLY C 1 258 ? 107.598 118.580 73.586 1.00 40.06 235 GLY B C 1
ATOM 7108 O O . GLY C 1 258 ? 107.035 118.565 72.490 1.00 41.06 235 GLY B O 1
ATOM 7109 N N . SER C 1 259 ? 107.598 119.659 74.372 1.00 50.18 236 SER B N 1
ATOM 7110 C CA . SER C 1 259 ? 106.999 120.905 73.905 1.00 46.81 236 SER B CA 1
ATOM 7111 C C . SER C 1 259 ? 107.709 121.424 72.661 1.00 46.27 236 SER B C 1
ATOM 7112 O O . SER C 1 259 ? 107.060 121.851 71.699 1.00 47.02 236 SER B O 1
ATOM 7115 N N . ILE C 1 260 ? 109.044 121.382 72.657 1.00 44.71 237 ILE B N 1
ATOM 7116 C CA . ILE C 1 260 ? 109.801 121.842 71.495 1.00 49.34 237 ILE B CA 1
ATOM 7117 C C . ILE C 1 260 ? 109.484 120.986 70.273 1.00 52.59 237 ILE B C 1
ATOM 7118 O O . ILE C 1 260 ? 109.272 121.506 69.169 1.00 50.07 237 ILE B O 1
ATOM 7123 N N . ILE C 1 261 ? 109.445 119.663 70.448 1.00 52.13 238 ILE B N 1
ATOM 7124 C CA . ILE C 1 261 ? 109.191 118.778 69.313 1.00 48.51 238 ILE B CA 1
ATOM 7125 C C . ILE C 1 261 ? 107.773 118.966 68.782 1.00 50.61 238 ILE B C 1
ATOM 7126 O O . ILE C 1 261 ? 107.545 118.959 67.566 1.00 49.81 238 ILE B O 1
ATOM 7131 N N . SER C 1 262 ? 106.797 119.140 69.677 1.00 54.70 239 SER B N 1
ATOM 7132 C CA . SER C 1 262 ? 105.426 119.382 69.240 1.00 50.49 239 SER B CA 1
ATOM 7133 C C . SER C 1 262 ? 105.305 120.712 68.507 1.00 54.35 239 SER B C 1
ATOM 7134 O O . SER C 1 262 ? 104.576 120.815 67.512 1.00 55.53 239 SER B O 1
ATOM 7137 N N . LEU C 1 263 ? 106.006 121.743 68.985 1.00 56.15 240 LEU B N 1
ATOM 7138 C CA . LEU C 1 263 ? 106.005 123.021 68.282 1.00 57.96 240 LEU B CA 1
ATOM 7139 C C . LEU C 1 263 ? 106.613 122.880 66.894 1.00 58.11 240 LEU B C 1
ATOM 7140 O O . LEU C 1 263 ? 106.107 123.457 65.924 1.00 60.51 240 LEU B O 1
ATOM 7145 N N . LEU C 1 264 ? 107.701 122.116 66.780 1.00 60.81 241 LEU B N 1
ATOM 7146 C CA . LEU C 1 264 ? 108.303 121.880 65.472 1.00 62.76 241 LEU B CA 1
ATOM 7147 C C . LEU C 1 264 ? 107.344 121.137 64.550 1.00 58.47 241 LEU B C 1
ATOM 7148 O O . LEU C 1 264 ? 107.253 121.446 63.358 1.00 59.86 241 LEU B O 1
ATOM 7153 N N . SER C 1 265 ? 106.626 120.147 65.083 1.00 59.05 242 SER B N 1
ATOM 7154 C CA . SER C 1 265 ? 105.656 119.418 64.270 1.00 61.14 242 SER B CA 1
ATOM 7155 C C . SER C 1 265 ? 104.542 120.335 63.784 1.00 61.97 242 SER B C 1
ATOM 7156 O O . SER C 1 265 ? 104.137 120.270 62.616 1.00 64.97 242 SER B O 1
ATOM 7159 N N . LEU C 1 266 ? 104.030 121.194 64.669 1.00 66.63 243 LEU B N 1
ATOM 7160 C CA . LEU C 1 266 ? 102.974 122.121 64.274 1.00 66.70 243 LEU B CA 1
ATOM 7161 C C . LEU C 1 266 ? 103.471 123.110 63.227 1.00 68.41 243 LEU B C 1
ATOM 7162 O O . LEU C 1 266 ? 102.758 123.418 62.265 1.00 69.18 243 LEU B O 1
ATOM 7167 N N . ALA C 1 267 ? 104.697 123.615 63.394 1.00 70.18 244 ALA B N 1
ATOM 7168 C CA . ALA C 1 267 ? 105.265 124.531 62.412 1.00 69.95 244 ALA B CA 1
ATOM 7169 C C . ALA C 1 267 ? 105.466 123.846 61.066 1.00 74.26 244 ALA B C 1
ATOM 7170 O O . ALA C 1 267 ? 105.223 124.446 60.013 1.00 75.62 244 ALA B O 1
ATOM 7172 N N . TYR C 1 268 ? 105.922 122.592 61.081 1.00 77.00 245 TYR B N 1
ATOM 7173 C CA . TYR C 1 268 ? 106.088 121.842 59.841 1.00 76.22 245 TYR B CA 1
ATOM 7174 C C . TYR C 1 268 ? 104.749 121.622 59.148 1.00 75.85 245 TYR B C 1
ATOM 7175 O O . TYR C 1 268 ? 104.649 121.749 57.923 1.00 79.11 245 TYR B O 1
ATOM 7184 N N . ALA C 1 269 ? 103.709 121.288 59.916 1.00 74.77 246 ALA B N 1
ATOM 7185 C CA . ALA C 1 269 ? 102.383 121.126 59.328 1.00 78.61 246 ALA B CA 1
ATOM 7186 C C . ALA C 1 269 ? 101.883 122.435 58.731 1.00 81.31 246 ALA B C 1
ATOM 7187 O O . ALA C 1 269 ? 101.295 122.448 57.641 1.00 82.25 246 ALA B O 1
ATOM 7189 N N . SER C 1 270 ? 102.110 123.549 59.431 1.00 85.36 247 SER B N 1
ATOM 7190 C CA . SER C 1 270 ? 101.711 124.850 58.903 1.00 84.88 247 SER B CA 1
ATOM 7191 C C . SER C 1 270 ? 102.454 125.171 57.612 1.00 85.92 247 SER B C 1
ATOM 7192 O O . SER C 1 270 ? 101.858 125.675 56.654 1.00 87.06 247 SER B O 1
ATOM 7195 N N . PHE C 1 271 ? 103.756 124.884 57.568 1.00 87.85 248 PHE B N 1
ATOM 7196 C CA . PHE C 1 271 ? 104.533 125.129 56.356 1.00 87.71 248 PHE B CA 1
ATOM 7197 C C . PHE C 1 271 ? 104.045 124.257 55.205 1.00 90.11 248 PHE B C 1
ATOM 7198 O O . PHE C 1 271 ? 103.990 124.706 54.053 1.00 92.20 248 PHE B O 1
ATOM 7206 N N . LEU C 1 272 ? 103.695 123.003 55.496 1.00 90.13 249 LEU B N 1
ATOM 7207 C CA . LEU C 1 272 ? 103.171 122.122 54.458 1.00 89.97 249 LEU B CA 1
ATOM 7208 C C . LEU C 1 272 ? 101.844 122.638 53.915 1.00 90.48 249 LEU B C 1
ATOM 7209 O O . LEU C 1 272 ? 101.615 122.622 52.702 1.00 91.69 249 LEU B O 1
ATOM 7214 N N . ILE C 1 273 ? 100.958 123.106 54.797 1.00 91.86 250 ILE B N 1
ATOM 7215 C CA . ILE C 1 273 ? 99.690 123.668 54.334 1.00 93.96 250 ILE B CA 1
ATOM 7216 C C . ILE C 1 273 ? 99.930 124.936 53.520 1.00 95.09 250 ILE B C 1
ATOM 7217 O O . ILE C 1 273 ? 99.253 125.186 52.513 1.00 94.59 250 ILE B O 1
ATOM 7222 N N . LEU C 1 274 ? 100.895 125.757 53.943 1.00 97.14 251 LEU B N 1
ATOM 7223 C CA . LEU C 1 274 ? 101.215 126.973 53.203 1.00 98.65 251 LEU B CA 1
ATOM 7224 C C . LEU C 1 274 ? 101.731 126.649 51.806 1.00 99.62 251 LEU B C 1
ATOM 7225 O O . LEU C 1 274 ? 101.379 127.327 50.834 1.00 100.67 251 LEU B O 1
ATOM 7230 N N . LYS C 1 275 ? 102.571 125.620 51.685 1.00 99.84 252 LYS B N 1
ATOM 7231 C CA . LYS C 1 275 ? 103.031 125.207 50.364 1.00 98.95 252 LYS B CA 1
ATOM 7232 C C . LYS C 1 275 ? 101.909 124.571 49.554 1.00 99.58 252 LYS B C 1
ATOM 7233 O O . LYS C 1 275 ? 101.911 124.656 48.321 1.00 99.63 252 LYS B O 1
ATOM 7239 N N . THR C 1 276 ? 100.952 123.926 50.223 1.00 101.40 253 THR B N 1
ATOM 7240 C CA . THR C 1 276 ? 99.804 123.364 49.520 1.00 101.34 253 THR B CA 1
ATOM 7241 C C . THR C 1 276 ? 98.930 124.459 48.923 1.00 103.13 253 THR B C 1
ATOM 7242 O O . THR C 1 276 ? 98.398 124.304 47.818 1.00 103.74 253 THR B O 1
ATOM 7246 N N . ILE C 1 277 ? 98.763 125.566 49.639 1.00 102.36 254 ILE B N 1
ATOM 7247 C CA . ILE C 1 277 ? 97.883 126.628 49.156 1.00 103.50 254 ILE B CA 1
ATOM 7248 C C . ILE C 1 277 ? 98.602 127.562 48.188 1.00 103.25 254 ILE B C 1
ATOM 7249 O O . ILE C 1 277 ? 98.002 128.040 47.222 1.00 102.12 254 ILE B O 1
ATOM 7254 N N . THR C 1 278 ? 99.889 127.840 48.412 1.00 105.39 255 THR B N 1
ATOM 7255 C CA . THR C 1 278 ? 100.582 128.830 47.592 1.00 106.02 255 THR B CA 1
ATOM 7256 C C . THR C 1 278 ? 101.197 128.210 46.341 1.00 105.27 255 THR B C 1
ATOM 7257 O O . THR C 1 278 ? 101.455 128.918 45.361 1.00 104.07 255 THR B O 1
ATOM 7261 N N . LEU C 1 279 ? 101.439 126.899 46.348 1.00 107.12 256 LEU B N 1
ATOM 7262 C CA . LEU C 1 279 ? 102.010 126.217 45.195 1.00 107.80 256 LEU B CA 1
ATOM 7263 C C . LEU C 1 279 ? 101.039 125.255 44.526 1.00 108.40 256 LEU B C 1
ATOM 7264 O O . LEU C 1 279 ? 101.319 124.792 43.415 1.00 108.07 256 LEU B O 1
ATOM 7269 N N . GLY C 1 280 ? 99.914 124.944 45.167 1.00 108.32 257 GLY B N 1
ATOM 7270 C CA . GLY C 1 280 ? 98.950 124.040 44.574 1.00 108.27 257 GLY B CA 1
ATOM 7271 C C . GLY C 1 280 ? 99.380 122.594 44.521 1.00 108.42 257 GLY B C 1
ATOM 7272 O O . GLY C 1 280 ? 98.885 121.842 43.679 1.00 107.82 257 GLY B O 1
ATOM 7273 N N . VAL C 1 281 ? 100.290 122.179 45.398 1.00 108.08 258 VAL B N 1
ATOM 7274 C CA . VAL C 1 281 ? 100.776 120.806 45.448 1.00 107.77 258 VAL B CA 1
ATOM 7275 C C . VAL C 1 281 ? 100.256 120.172 46.730 1.00 107.38 258 VAL B C 1
ATOM 7276 O O . VAL C 1 281 ? 100.512 120.679 47.829 1.00 107.15 258 VAL B O 1
ATOM 7280 N N . ASP C 1 282 ? 99.533 119.064 46.590 1.00 103.36 259 ASP B N 1
ATOM 7281 C CA . ASP C 1 282 ? 99.009 118.364 47.754 1.00 102.88 259 ASP B CA 1
ATOM 7282 C C . ASP C 1 282 ? 100.150 117.810 48.599 1.00 101.95 259 ASP B C 1
ATOM 7283 O O . ASP C 1 282 ? 101.207 117.431 48.086 1.00 101.24 259 ASP B O 1
ATOM 7288 N N . VAL C 1 283 ? 99.927 117.771 49.909 1.00 100.41 260 VAL B N 1
ATOM 7289 C CA . VAL C 1 283 ? 100.982 117.350 50.838 1.00 100.92 260 VAL B CA 1
ATOM 7290 C C . VAL C 1 283 ? 101.340 115.893 50.574 1.00 100.49 260 VAL B C 1
ATOM 7291 O O . VAL C 1 283 ? 100.438 115.034 50.503 1.00 99.78 260 VAL B O 1
ATOM 7295 N N . PRO C 1 284 ? 102.617 115.557 50.409 1.00 92.67 261 PRO B N 1
ATOM 7296 C CA . PRO C 1 284 ? 102.991 114.151 50.226 1.00 91.41 261 PRO B CA 1
ATOM 7297 C C . PRO C 1 284 ? 102.694 113.335 51.473 1.00 91.12 261 PRO B C 1
ATOM 7298 O O . PRO C 1 284 ? 102.704 113.844 52.597 1.00 91.00 261 PRO B O 1
ATOM 7302 N N . GLY C 1 285 ? 102.417 112.047 51.257 1.00 83.20 262 GLY B N 1
ATOM 7303 C CA . GLY C 1 285 ? 102.049 111.183 52.367 1.00 81.04 262 GLY B CA 1
ATOM 7304 C C . GLY C 1 285 ? 103.142 111.066 53.412 1.00 81.04 262 GLY B C 1
ATOM 7305 O O . GLY C 1 285 ? 102.862 110.985 54.611 1.00 78.65 262 GLY B O 1
ATOM 7306 N N . TYR C 1 286 ? 104.403 111.060 52.973 1.00 78.39 263 TYR B N 1
ATOM 7307 C CA . TYR C 1 286 ? 105.508 110.951 53.920 1.00 78.02 263 TYR B CA 1
ATOM 7308 C C . TYR C 1 286 ? 105.598 112.188 54.805 1.00 78.98 263 TYR B C 1
ATOM 7309 O O . TYR C 1 286 ? 105.943 112.085 55.986 1.00 82.49 263 TYR B O 1
ATOM 7318 N N . ALA C 1 287 ? 105.293 113.366 54.256 1.00 74.21 264 ALA B N 1
ATOM 7319 C CA . ALA C 1 287 ? 105.308 114.580 55.067 1.00 75.61 264 ALA B CA 1
ATOM 7320 C C . ALA C 1 287 ? 104.235 114.536 56.149 1.00 74.71 264 ALA B C 1
ATOM 7321 O O . ALA C 1 287 ? 104.488 114.914 57.300 1.00 77.40 264 ALA B O 1
ATOM 7323 N N . SER C 1 288 ? 103.033 114.076 55.800 1.00 66.46 265 SER B N 1
ATOM 7324 C CA . SER C 1 288 ? 101.976 113.936 56.795 1.00 65.37 265 SER B CA 1
ATOM 7325 C C . SER C 1 288 ? 102.347 112.895 57.844 1.00 70.35 265 SER B C 1
ATOM 7326 O O . SER C 1 288 ? 102.075 113.078 59.038 1.00 70.73 265 SER B O 1
ATOM 7329 N N . LEU C 1 289 ? 102.971 111.794 57.416 1.00 68.58 266 LEU B N 1
ATOM 7330 C CA . LEU C 1 289 ? 103.443 110.793 58.368 1.00 63.60 266 LEU B CA 1
ATOM 7331 C C . LEU C 1 289 ? 104.467 111.388 59.324 1.00 62.99 266 LEU B C 1
ATOM 7332 O O . LEU C 1 289 ? 104.431 111.116 60.527 1.00 61.04 266 LEU B O 1
ATOM 7337 N N . MET C 1 290 ? 105.392 112.195 58.801 1.00 66.43 267 MET B N 1
ATOM 7338 C CA . MET C 1 290 ? 106.394 112.834 59.648 1.00 65.04 267 MET B CA 1
ATOM 7339 C C . MET C 1 290 ? 105.744 113.786 60.642 1.00 63.06 267 MET B C 1
ATOM 7340 O O . MET C 1 290 ? 106.138 113.836 61.814 1.00 64.84 267 MET B O 1
ATOM 7345 N N . VAL C 1 291 ? 104.749 114.551 60.191 1.00 62.19 268 VAL B N 1
ATOM 7346 C CA . VAL C 1 291 ? 104.043 115.460 61.090 1.00 62.75 268 VAL B CA 1
ATOM 7347 C C . VAL C 1 291 ? 103.377 114.680 62.215 1.00 61.48 268 VAL B C 1
ATOM 7348 O O . VAL C 1 291 ? 103.485 115.040 63.393 1.00 63.61 268 VAL B O 1
ATOM 7352 N N . ALA C 1 292 ? 102.682 113.594 61.866 1.00 56.41 269 ALA B N 1
ATOM 7353 C CA . ALA C 1 292 ? 102.014 112.789 62.884 1.00 54.51 269 ALA B CA 1
ATOM 7354 C C . ALA C 1 292 ? 103.018 112.170 63.848 1.00 55.50 269 ALA B C 1
ATOM 7355 O O . ALA C 1 292 ? 102.788 112.147 65.063 1.00 52.79 269 ALA B O 1
ATOM 7357 N N . ILE C 1 293 ? 104.135 111.663 63.323 1.00 55.11 270 ILE B N 1
ATOM 7358 C CA . ILE C 1 293 ? 105.153 111.045 64.167 1.00 50.22 270 ILE B CA 1
ATOM 7359 C C . ILE C 1 293 ? 105.708 112.059 65.155 1.00 52.55 270 ILE B C 1
ATOM 7360 O O . ILE C 1 293 ? 105.806 111.790 66.357 1.00 54.43 270 ILE B O 1
ATOM 7365 N N . LEU C 1 294 ? 106.072 113.245 64.663 1.00 54.25 271 LEU B N 1
ATOM 7366 C CA . LEU C 1 294 ? 106.640 114.262 65.540 1.00 45.69 271 LEU B CA 1
ATOM 7367 C C . LEU C 1 294 ? 105.626 11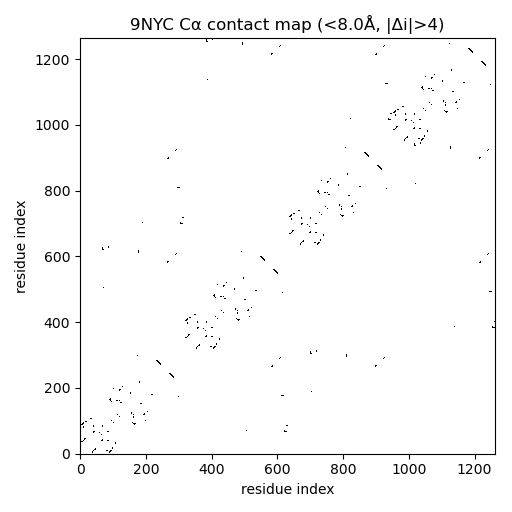4.732 66.573 1.00 45.35 271 LEU B C 1
ATOM 7368 O O . LEU C 1 294 ? 105.970 114.920 67.744 1.00 50.51 271 LEU B O 1
ATOM 7373 N N . PHE C 1 295 ? 104.371 114.925 66.163 1.00 47.88 272 PHE B N 1
ATOM 7374 C CA . PHE C 1 295 ? 103.356 115.395 67.100 1.00 47.48 272 PHE B CA 1
ATOM 7375 C C . PHE C 1 295 ? 103.096 114.367 68.192 1.00 43.99 272 PHE B C 1
ATOM 7376 O O . PHE C 1 295 ? 103.033 114.710 69.379 1.00 45.13 272 PHE B O 1
ATOM 7384 N N . LEU C 1 296 ? 102.938 113.097 67.811 1.00 47.30 273 LEU B N 1
ATOM 7385 C CA . LEU C 1 296 ? 102.705 112.059 68.808 1.00 46.47 273 LEU B CA 1
ATOM 7386 C C . LEU C 1 296 ? 103.913 111.885 69.718 1.00 44.82 273 LEU B C 1
ATOM 7387 O O . LEU C 1 296 ? 103.757 111.713 70.931 1.00 49.52 273 LEU B O 1
ATOM 7392 N N . GLY C 1 297 ? 105.124 111.934 69.159 1.00 34.45 274 GLY B N 1
ATOM 7393 C CA . GLY C 1 297 ? 106.311 111.829 69.988 1.00 35.60 274 GLY B CA 1
ATOM 7394 C C . GLY C 1 297 ? 106.431 112.970 70.977 1.00 43.35 274 GLY B C 1
ATOM 7395 O O . GLY C 1 297 ? 106.782 112.761 72.138 1.00 49.50 274 GLY B O 1
ATOM 7396 N N . GLY C 1 298 ? 106.123 114.190 70.536 1.00 39.72 275 GLY B N 1
ATOM 7397 C CA . GLY C 1 298 ? 106.151 115.321 71.447 1.00 33.53 275 GLY B CA 1
ATOM 7398 C C . GLY C 1 298 ? 105.089 115.233 72.526 1.00 34.29 275 GLY B C 1
ATOM 7399 O O . GLY C 1 298 ? 105.340 115.576 73.682 1.00 37.99 275 GLY B O 1
ATOM 7400 N N . VAL C 1 299 ? 103.887 114.774 72.167 1.00 31.62 276 VAL B N 1
ATOM 7401 C CA . VAL C 1 299 ? 102.825 114.628 73.160 1.00 31.75 276 VAL B CA 1
ATOM 7402 C C . VAL C 1 299 ? 103.203 113.574 74.194 1.00 35.17 276 VAL B C 1
ATOM 7403 O O . VAL C 1 299 ? 103.016 113.768 75.403 1.00 37.33 276 VAL B O 1
ATOM 7407 N N . GLN C 1 300 ? 103.750 112.444 73.739 1.00 31.64 277 GLN B N 1
ATOM 7408 C CA . GLN C 1 300 ? 104.187 111.412 74.670 1.00 28.79 277 GLN B CA 1
ATOM 7409 C C . GLN C 1 300 ? 105.362 111.877 75.517 1.00 34.71 277 GLN B C 1
ATOM 7410 O O . GLN C 1 300 ? 105.467 111.491 76.683 1.00 42.28 277 GLN B O 1
ATOM 7416 N N . LEU C 1 301 ? 106.247 112.708 74.964 1.00 30.62 278 LEU B N 1
ATOM 7417 C CA . LEU C 1 301 ? 107.339 113.246 75.766 1.00 29.02 278 LEU B CA 1
ATOM 7418 C C . LEU C 1 301 ? 106.838 114.247 76.799 1.00 28.75 278 LEU B C 1
ATOM 7419 O O . LEU C 1 301 ? 107.383 114.313 77.902 1.00 35.06 278 LEU B O 1
ATOM 7424 N N . ILE C 1 302 ? 105.806 115.024 76.469 1.00 30.44 279 ILE B N 1
ATOM 7425 C CA . ILE C 1 302 ? 105.189 115.901 77.462 1.00 27.23 279 ILE B CA 1
ATOM 7426 C C . ILE C 1 302 ? 104.552 115.075 78.573 1.00 29.55 279 ILE B C 1
ATOM 7427 O O . ILE C 1 302 ? 104.662 115.408 79.759 1.00 38.16 279 ILE B O 1
ATOM 7432 N N . SER C 1 303 ? 103.863 113.994 78.203 1.00 25.74 280 SER B N 1
ATOM 7433 C CA . SER C 1 303 ? 103.281 113.108 79.207 1.00 23.18 280 SER B CA 1
ATOM 7434 C C . SER C 1 303 ? 104.359 112.492 80.091 1.00 28.92 280 SER B C 1
ATOM 7435 O O . SER C 1 303 ? 104.204 112.413 81.316 1.00 34.69 280 SER B O 1
ATOM 7438 N N . LEU C 1 304 ? 105.464 112.055 79.483 1.00 24.02 281 LEU B N 1
ATOM 7439 C CA . LEU C 1 304 ? 106.576 111.504 80.247 1.00 17.63 281 LEU B CA 1
ATOM 7440 C C . LEU C 1 304 ? 107.194 112.555 81.154 1.00 20.01 281 LEU B C 1
ATOM 7441 O O . LEU C 1 304 ? 107.630 112.243 82.263 1.00 27.57 281 LEU B O 1
ATOM 7446 N N . GLY C 1 305 ? 107.246 113.807 80.699 1.00 25.20 282 GLY B N 1
ATOM 7447 C CA . GLY C 1 305 ? 107.775 114.870 81.537 1.00 21.58 282 GLY B CA 1
ATOM 7448 C C . GLY C 1 305 ? 106.888 115.180 82.726 1.00 20.07 282 GLY B C 1
ATOM 7449 O O . GLY C 1 305 ? 107.380 115.435 83.826 1.00 32.37 282 GLY B O 1
ATOM 7450 N N . VAL C 1 306 ? 105.570 115.174 82.522 1.00 21.52 283 VAL B N 1
ATOM 7451 C CA . VAL C 1 306 ? 104.647 115.370 83.639 1.00 22.19 283 VAL B CA 1
ATOM 7452 C C . VAL C 1 306 ? 104.771 114.223 84.633 1.00 22.67 283 VAL B C 1
ATOM 7453 O O . VAL C 1 306 ? 104.801 114.432 85.857 1.00 33.87 283 VAL B O 1
ATOM 7457 N N . ILE C 1 307 ? 104.855 112.993 84.121 1.00 20.51 284 ILE B N 1
ATOM 7458 C CA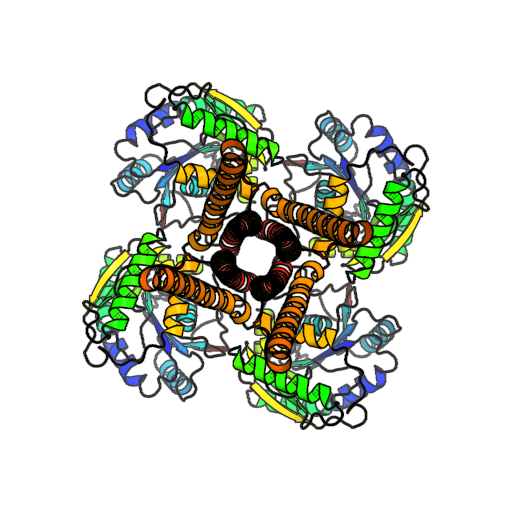 . ILE C 1 307 ? 105.070 111.835 84.982 1.00 18.18 284 ILE B CA 1
ATOM 7459 C C . ILE C 1 307 ? 106.389 111.968 85.732 1.00 30.09 284 ILE B C 1
ATOM 7460 O O . ILE C 1 307 ? 106.482 111.623 86.912 1.00 33.90 284 ILE B O 1
ATOM 7465 N N . GLY C 1 308 ? 107.425 112.475 85.063 1.00 25.14 285 GLY B N 1
ATOM 7466 C CA . GLY C 1 308 ? 108.709 112.654 85.718 1.00 16.70 285 GLY B CA 1
ATOM 7467 C C . GLY C 1 308 ? 108.678 113.713 86.802 1.00 20.84 285 GLY B C 1
ATOM 7468 O O . GLY C 1 308 ? 109.320 113.564 87.840 1.00 32.15 285 GLY B O 1
ATOM 7469 N N . GLU C 1 309 ? 107.939 114.798 86.575 1.00 18.98 286 GLU B N 1
ATOM 7470 C CA . GLU C 1 309 ? 107.781 115.813 87.612 1.00 30.21 286 GLU B CA 1
ATOM 7471 C C . GLU C 1 309 ? 107.085 115.231 88.835 1.00 27.59 286 GLU B C 1
ATOM 7472 O O . GLU C 1 309 ? 107.534 115.417 89.976 1.00 38.94 286 GLU B O 1
ATOM 7478 N N . TYR C 1 310 ? 105.995 114.496 88.614 1.00 25.62 287 TYR B N 1
ATOM 7479 C CA . TYR C 1 310 ? 105.284 113.906 89.743 1.00 23.58 287 TYR B CA 1
ATOM 7480 C C . TYR C 1 310 ? 106.127 112.840 90.435 1.00 21.82 287 TYR B C 1
ATOM 7481 O O . TYR C 1 310 ? 106.082 112.705 91.662 1.00 29.16 287 TYR B O 1
ATOM 7490 N N . LEU C 1 311 ? 106.912 112.084 89.668 1.00 18.11 288 LEU B N 1
ATOM 7491 C CA . LEU C 1 311 ? 107.789 111.078 90.252 1.00 16.94 288 LEU B CA 1
ATOM 7492 C C . LEU C 1 311 ? 108.922 111.715 91.042 1.00 21.05 288 LEU B C 1
ATOM 7493 O O . LEU C 1 311 ? 109.349 111.164 92.057 1.00 27.14 288 LEU B O 1
ATOM 7498 N N . GLY C 1 312 ? 109.423 112.867 90.596 1.00 22.16 289 GLY B N 1
ATOM 7499 C CA . GLY C 1 312 ? 110.390 113.599 91.394 1.00 8.44 289 GLY B CA 1
ATOM 7500 C C . GLY C 1 312 ? 109.801 114.091 92.701 1.00 18.62 289 GLY B C 1
ATOM 7501 O O . GLY C 1 312 ? 110.454 114.040 93.746 1.00 29.39 289 GLY B O 1
ATOM 7502 N N . ARG C 1 313 ? 108.555 114.569 92.661 1.00 21.37 290 ARG B N 1
ATOM 7503 C CA . ARG C 1 313 ? 107.880 114.934 93.904 1.00 16.28 290 ARG B CA 1
ATOM 7504 C C . ARG C 1 313 ? 107.730 113.727 94.825 1.00 20.48 290 ARG B C 1
ATOM 7505 O O . ARG C 1 313 ? 107.953 113.828 96.037 1.00 28.29 290 ARG B O 1
ATOM 7513 N N . VAL C 1 314 ? 107.352 112.575 94.265 1.00 18.44 291 VAL B N 1
ATOM 7514 C CA . VAL C 1 314 ? 107.204 111.359 95.061 1.00 7.47 291 VAL B CA 1
ATOM 7515 C C . VAL C 1 314 ? 108.542 110.945 95.663 1.00 14.89 291 VAL B C 1
ATOM 7516 O O . VAL C 1 314 ? 108.613 110.513 96.818 1.00 23.64 291 VAL B O 1
ATOM 7520 N N . TYR C 1 315 ? 109.618 111.053 94.883 1.00 19.54 292 TYR B N 1
ATOM 7521 C CA . TYR C 1 315 ? 110.947 110.705 95.373 1.00 13.63 292 TYR B CA 1
ATOM 7522 C C . TYR C 1 315 ? 111.379 111.634 96.500 1.00 16.03 292 TYR B C 1
ATOM 7523 O O . TYR C 1 315 ? 111.972 111.189 97.489 1.00 34.33 292 TYR B O 1
ATOM 7532 N N . GLU C 1 316 ? 111.091 112.929 96.366 1.00 23.27 293 GLU B N 1
ATOM 7533 C CA . GLU C 1 316 ? 111.379 113.866 97.445 1.00 24.23 293 GLU B CA 1
ATOM 7534 C C . GLU C 1 316 ? 110.583 113.525 98.698 1.00 25.82 293 GLU B C 1
ATOM 7535 O O . GLU C 1 316 ? 111.101 113.619 99.816 1.00 36.14 293 GLU B O 1
ATOM 7541 N N . GLU C 1 317 ? 109.316 113.140 98.531 1.00 27.32 294 GLU B N 1
ATOM 7542 C CA . GLU C 1 317 ? 108.493 112.782 99.683 1.00 18.65 294 GLU B CA 1
ATOM 7543 C C . GLU C 1 317 ? 109.006 111.524 100.373 1.00 27.08 294 GLU B C 1
ATOM 7544 O O . GLU C 1 317 ? 109.052 111.465 101.607 1.00 39.54 294 GLU B O 1
ATOM 7550 N N . VAL C 1 318 ? 109.389 110.507 99.600 1.00 30.40 295 VAL B N 1
ATOM 7551 C CA . VAL C 1 318 ? 109.774 109.232 100.199 1.00 22.19 295 VAL B CA 1
ATOM 7552 C C . VAL C 1 318 ? 111.214 109.232 100.691 1.00 23.93 295 VAL B C 1
ATOM 7553 O O . VAL C 1 318 ? 111.570 108.391 101.524 1.00 29.89 295 VAL B O 1
ATOM 7557 N N . LYS C 1 319 ? 112.058 110.144 100.202 1.00 24.27 296 LYS B N 1
ATOM 7558 C CA . LYS C 1 319 ? 113.375 110.302 100.806 1.00 22.45 296 LYS B CA 1
ATOM 7559 C C . LYS C 1 319 ? 113.263 110.831 102.228 1.00 28.47 296 LYS B C 1
ATOM 7560 O O . LYS C 1 319 ? 114.113 110.525 103.070 1.00 36.20 296 LYS B O 1
ATOM 7566 N N . ALA C 1 320 ? 112.223 111.622 102.503 1.00 29.50 297 ALA B N 1
ATOM 7567 C CA . ALA C 1 320 ? 111.869 112.048 103.857 1.00 18.48 297 ALA B CA 1
ATOM 7568 C C . ALA C 1 320 ? 113.018 112.777 104.548 1.00 28.34 297 ALA B C 1
ATOM 7569 O O . ALA C 1 320 ? 113.257 112.603 105.743 1.00 37.83 297 ALA B O 1
ATOM 7571 N N . ARG C 1 321 ? 113.737 113.599 103.792 1.00 23.22 298 ARG B N 1
ATOM 7572 C CA . ARG C 1 321 ? 114.759 114.431 104.396 1.00 24.84 298 ARG B CA 1
ATOM 7573 C C . ARG C 1 321 ? 114.108 115.492 105.279 1.00 27.77 298 ARG B C 1
ATOM 7574 O O . ARG C 1 321 ? 113.007 115.964 104.984 1.00 31.67 298 ARG B O 1
ATOM 7582 N N . PRO C 1 322 ? 114.757 115.871 106.376 1.00 25.39 299 PRO B N 1
ATOM 7583 C CA . PRO C 1 322 ? 114.242 116.986 107.174 1.00 17.16 299 PRO B CA 1
ATOM 7584 C C . PRO C 1 322 ? 114.211 118.264 106.351 1.00 26.39 299 PRO B C 1
ATOM 7585 O O . PRO C 1 322 ? 115.080 118.507 105.512 1.00 29.83 299 PRO B O 1
ATOM 7589 N N . LEU C 1 323 ? 113.183 119.079 106.591 1.00 27.44 300 LEU B N 1
ATOM 7590 C CA . LEU C 1 323 ? 113.062 120.345 105.878 1.00 19.73 300 LEU B CA 1
ATOM 7591 C C . LEU C 1 323 ? 114.260 121.241 106.153 1.00 17.18 300 LEU B C 1
ATOM 7592 O O . LEU C 1 323 ? 114.758 121.923 105.251 1.00 20.70 300 LEU B O 1
ATOM 7597 N N . TYR C 1 324 ? 114.739 121.243 107.392 1.00 19.42 301 TYR B N 1
ATOM 7598 C CA . TYR C 1 324 ? 115.857 122.071 107.808 1.00 14.68 301 TYR B CA 1
ATOM 7599 C C . TYR C 1 324 ? 116.678 121.300 108.826 1.00 17.48 301 TYR B C 1
ATOM 7600 O O . TYR C 1 324 ? 116.289 120.226 109.288 1.00 23.97 301 TYR B O 1
ATOM 7609 N N . LEU C 1 325 ? 117.825 121.868 109.178 1.00 23.61 302 LEU B N 1
ATOM 7610 C CA . LEU C 1 325 ? 118.628 121.382 110.288 1.00 11.78 302 LEU B CA 1
ATOM 7611 C C . LEU C 1 325 ? 119.008 122.567 111.157 1.00 14.18 302 LEU B C 1
ATOM 7612 O O . LEU C 1 325 ? 119.522 123.569 110.653 1.00 29.18 302 LEU B O 1
ATOM 7617 N N . VAL C 1 326 ? 118.748 122.453 112.452 1.00 21.45 303 VAL B N 1
ATOM 7618 C CA . VAL C 1 326 ? 119.087 123.498 113.408 1.00 16.97 303 VAL B CA 1
ATOM 7619 C C . VAL C 1 326 ? 120.463 123.186 113.977 1.00 15.49 303 VAL B C 1
ATOM 7620 O O . VAL C 1 326 ? 120.673 122.119 114.562 1.00 27.68 303 VAL B O 1
ATOM 7624 N N . SER C 1 327 ? 121.402 124.110 113.799 1.00 15.54 304 SER B N 1
ATOM 7625 C CA . SER C 1 327 ? 122.744 123.923 114.328 1.00 13.41 304 SER B CA 1
ATOM 7626 C C . SER C 1 327 ? 122.897 124.493 115.732 1.00 18.04 304 SER B C 1
ATOM 7627 O O . SER C 1 327 ? 123.598 123.905 116.562 1.00 36.11 304 SER B O 1
ATOM 7630 N N . ASP C 1 328 ? 122.253 125.621 116.020 1.00 19.99 305 ASP B N 1
ATOM 7631 C CA . ASP C 1 328 ? 122.377 126.264 117.318 1.00 8.98 305 ASP B CA 1
ATOM 7632 C C . ASP C 1 328 ? 121.052 126.907 117.695 1.00 18.52 305 ASP B C 1
ATOM 7633 O O . ASP C 1 328 ? 120.256 127.275 116.828 1.00 34.11 305 ASP B O 1
ATOM 7638 N N . LEU C 1 329 ? 120.826 127.040 119.000 1.00 25.08 306 LEU B N 1
ATOM 7639 C CA . LEU C 1 329 ? 119.623 127.665 119.529 1.00 17.43 306 LEU B CA 1
ATOM 7640 C C . LEU C 1 329 ? 119.996 128.622 120.650 1.00 14.94 306 LEU B C 1
ATOM 7641 O O . LEU C 1 329 ? 120.895 128.336 121.445 1.00 28.73 306 LEU B O 1
ATOM 7646 N N . TRP C 1 330 ? 119.300 129.755 120.709 1.00 21.23 307 TRP B N 1
ATOM 7647 C CA . TRP C 1 330 ? 119.478 130.743 121.769 1.00 11.10 307 TRP B CA 1
ATOM 7648 C C . TRP C 1 330 ? 118.108 131.066 122.347 1.00 20.55 307 TRP B C 1
ATOM 7649 O O . TRP C 1 330 ? 117.253 131.618 121.650 1.00 32.75 307 TRP B O 1
ATOM 7660 N N . GLY C 1 331 ? 117.902 130.729 123.616 1.00 18.16 308 GLY B N 1
ATOM 7661 C CA . GLY C 1 331 ? 116.632 130.966 124.261 1.00 12.56 308 GLY B CA 1
ATOM 7662 C C . GLY C 1 331 ? 115.563 129.940 123.971 1.00 15.41 308 GLY B C 1
ATOM 7663 O O . GLY C 1 331 ? 114.420 130.123 124.407 1.00 28.55 308 GLY B O 1
ATOM 7664 N N . LEU C 1 332 ? 115.889 128.872 123.250 1.00 18.68 309 LEU B N 1
ATOM 7665 C CA . LEU C 1 332 ? 114.938 127.823 122.922 1.00 22.60 309 LEU B CA 1
ATOM 7666 C C . LEU C 1 332 ? 115.563 126.464 123.183 1.00 19.29 309 LEU B C 1
ATOM 7667 O O . LEU C 1 332 ? 116.785 126.304 123.138 1.00 30.85 309 LEU B O 1
ATOM 7672 N N . GLU C 1 333 ? 114.709 125.486 123.461 1.00 24.70 310 GLU B N 1
ATOM 7673 C CA . GLU C 1 333 ? 115.121 124.101 123.609 1.00 26.43 310 GLU B CA 1
ATOM 7674 C C . GLU C 1 333 ? 114.897 123.357 122.300 1.00 29.23 310 GLU B C 1
ATOM 7675 O O . GLU C 1 333 ? 114.003 123.692 121.521 1.00 38.17 310 GLU B O 1
ATOM 7681 N N . TYR C 1 334 ? 115.723 122.343 122.064 1.00 24.70 311 TYR B N 1
ATOM 7682 C CA . TYR C 1 334 ? 115.631 121.584 120.826 1.00 21.83 311 TYR B CA 1
ATOM 7683 C C . TYR C 1 334 ? 114.326 120.803 120.767 1.00 26.41 311 TYR B C 1
ATOM 7684 O O . TYR C 1 334 ? 113.897 120.199 121.753 1.00 36.59 311 TYR B O 1
ATOM 7693 N N . LEU C 1 335 ? 113.692 120.828 119.604 1.00 26.54 312 LEU B N 1
ATOM 7694 C CA . LEU C 1 335 ? 112.464 120.072 119.410 1.00 27.10 312 LEU B CA 1
ATOM 7695 C C . LEU C 1 335 ? 112.782 118.582 119.368 1.00 32.44 312 LEU B C 1
ATOM 7696 O O . LEU C 1 335 ? 113.745 118.179 118.706 1.00 32.97 312 LEU B O 1
ATOM 7701 N N . PRO C 1 336 ? 112.011 117.735 120.063 1.00 39.00 313 PRO B N 1
ATOM 7702 C CA . PRO C 1 336 ? 112.217 116.283 120.050 1.00 35.22 313 PRO B CA 1
ATOM 7703 C C . PRO C 1 336 ? 112.049 115.682 118.657 1.00 41.45 313 PRO B C 1
ATOM 7704 O O . PRO C 1 336 ? 111.165 116.080 117.900 1.00 36.68 313 PRO B O 1
ATOM 7708 N N . GLN D 1 21 ? 103.910 138.443 138.880 1.00 80.48 -2 GLN C N 1
ATOM 7709 C CA . GLN D 1 21 ? 103.404 137.206 138.297 1.00 82.65 -2 GLN C CA 1
ATOM 7710 C C . GLN D 1 21 ? 103.956 136.994 136.892 1.00 83.30 -2 GLN C C 1
ATOM 7711 O O . GLN D 1 21 ? 103.883 137.884 136.046 1.00 82.22 -2 GLN C O 1
ATOM 7717 N N . SER D 1 22 ? 104.509 135.809 136.650 1.00 78.59 -1 SER C N 1
ATOM 7718 C CA . SER D 1 22 ? 105.041 135.442 135.345 1.00 80.04 -1 SER C CA 1
ATOM 7719 C C . SER D 1 22 ? 103.989 134.632 134.596 1.00 80.50 -1 SER C C 1
ATOM 7720 O O . SER D 1 22 ? 103.560 133.576 135.072 1.00 80.34 -1 SER C O 1
ATOM 7723 N N . ASN D 1 23 ? 103.571 135.134 133.432 1.00 74.02 0 ASN C N 1
ATOM 7724 C CA . ASN D 1 23 ? 102.555 134.439 132.649 1.00 73.24 0 ASN C CA 1
ATOM 7725 C C . ASN D 1 23 ? 103.061 133.093 132.147 1.00 74.45 0 ASN C C 1
ATOM 7726 O O . ASN D 1 23 ? 102.329 132.097 132.185 1.00 73.82 0 ASN C O 1
ATOM 7731 N N . ALA D 1 24 ? 104.302 133.048 131.664 1.00 64.02 1 ALA C N 1
ATOM 7732 C CA . ALA D 1 24 ? 104.916 131.874 131.047 1.00 63.31 1 ALA C CA 1
ATOM 7733 C C . ALA D 1 24 ? 104.153 131.386 129.822 1.00 61.99 1 ALA C C 1
ATOM 7734 O O . ALA D 1 24 ? 104.440 130.296 129.313 1.00 61.25 1 ALA C O 1
ATOM 7736 N N . THR D 1 25 ? 103.191 132.165 129.334 1.00 53.12 2 THR C N 1
ATOM 7737 C CA . THR D 1 25 ? 102.399 131.825 128.157 1.00 49.58 2 THR C CA 1
ATOM 7738 C C . THR D 1 25 ? 102.581 132.934 127.132 1.00 46.89 2 THR C C 1
ATOM 7739 O O . THR D 1 25 ? 102.147 134.069 127.356 1.00 47.70 2 THR C O 1
ATOM 7743 N N . ILE D 1 26 ? 103.221 132.609 126.016 1.00 36.56 3 ILE C N 1
ATOM 7744 C CA . ILE D 1 26 ? 103.441 133.586 124.958 1.00 31.56 3 ILE C CA 1
ATOM 7745 C C . ILE D 1 26 ? 102.146 133.771 124.182 1.00 32.43 3 ILE C C 1
ATOM 7746 O O . ILE D 1 26 ? 101.558 132.802 123.689 1.00 38.35 3 ILE C O 1
ATOM 7751 N N . GLU D 1 27 ? 101.692 135.018 124.083 1.00 30.16 4 GLU C N 1
ATOM 7752 C CA . GLU D 1 27 ? 100.483 135.305 123.322 1.00 24.92 4 GLU C CA 1
ATOM 7753 C C . GLU D 1 27 ? 100.781 135.451 121.836 1.00 29.92 4 GLU C C 1
ATOM 7754 O O . GLU D 1 27 ? 99.980 135.030 120.996 1.00 29.65 4 GLU C O 1
ATOM 7760 N N . LEU D 1 28 ? 101.924 136.040 121.496 1.00 30.32 5 LEU C N 1
ATOM 7761 C CA . LEU D 1 28 ? 102.251 136.362 120.116 1.00 18.61 5 LEU C CA 1
ATOM 7762 C C . LEU D 1 28 ? 103.699 136.000 119.832 1.00 24.12 5 LEU C C 1
ATOM 7763 O O . LEU D 1 28 ? 104.594 136.351 120.603 1.00 32.57 5 LEU C O 1
ATOM 7768 N N . SER D 1 29 ? 103.922 135.300 118.727 1.00 21.08 6 SER C N 1
ATOM 7769 C CA . SER D 1 29 ? 105.254 134.995 118.229 1.00 17.31 6 SER C CA 1
ATOM 7770 C C . SER D 1 29 ? 105.468 135.775 116.943 1.00 21.76 6 SER C C 1
ATOM 7771 O O . SER D 1 29 ? 104.580 135.816 116.091 1.00 30.54 6 SER C O 1
ATOM 7774 N N . ILE D 1 30 ? 106.621 136.417 116.820 1.00 25.03 7 ILE C N 1
ATOM 7775 C CA . ILE D 1 30 ? 107.005 137.126 115.607 1.00 17.53 7 ILE C CA 1
ATOM 7776 C C . ILE D 1 30 ? 108.188 136.376 115.020 1.00 18.77 7 ILE C C 1
ATOM 7777 O O . ILE D 1 30 ? 109.275 136.368 115.605 1.00 27.41 7 ILE C O 1
ATOM 7782 N N . VAL D 1 31 ? 107.991 135.748 113.868 1.00 15.31 8 VAL C N 1
ATOM 7783 C CA . VAL D 1 31 ? 109.011 134.905 113.257 1.00 10.45 8 VAL C CA 1
ATOM 7784 C C . VAL D 1 31 ? 109.664 135.683 112.124 1.00 13.53 8 VAL C C 1
ATOM 7785 O O . VAL D 1 31 ? 108.998 136.072 111.159 1.00 26.84 8 VAL C O 1
ATOM 7789 N N . ILE D 1 32 ? 110.968 135.909 112.241 1.00 17.75 9 ILE C N 1
ATOM 7790 C CA . ILE D 1 32 ? 111.721 136.666 111.246 1.00 23.60 9 ILE C CA 1
ATOM 7791 C C . ILE D 1 32 ? 112.813 135.791 110.646 1.00 23.73 9 ILE C C 1
ATOM 7792 O O . ILE D 1 32 ? 113.800 135.489 111.328 1.00 33.14 9 ILE C O 1
ATOM 7797 N N . PRO D 1 33 ? 112.692 135.365 109.391 1.00 21.85 10 PRO C N 1
ATOM 7798 C CA . PRO D 1 33 ? 113.835 134.734 108.723 1.00 25.05 10 PRO C CA 1
ATOM 7799 C C . PRO D 1 33 ? 114.846 135.796 108.319 1.00 24.13 10 PRO C C 1
ATOM 7800 O O . PRO D 1 33 ? 114.482 136.848 107.790 1.00 36.36 10 PRO C O 1
ATOM 7804 N N . MET D 1 34 ? 116.119 135.527 108.587 1.00 22.68 11 MET C N 1
ATOM 7805 C CA . MET D 1 34 ? 117.180 136.495 108.361 1.00 26.88 11 MET C CA 1
ATOM 7806 C C . MET D 1 34 ? 118.284 135.854 107.540 1.00 32.05 11 MET C C 1
ATOM 7807 O O . MET D 1 34 ? 118.746 134.755 107.862 1.00 35.05 11 MET C O 1
ATOM 7812 N N . TYR D 1 35 ? 118.703 136.543 106.483 1.00 37.26 12 TYR C N 1
ATOM 7813 C CA . TYR D 1 35 ? 119.849 136.129 105.681 1.00 27.34 12 TYR C CA 1
ATOM 7814 C C . TYR D 1 35 ? 120.614 137.387 105.305 1.00 28.46 12 TYR C C 1
ATOM 7815 O O . TYR D 1 35 ? 120.153 138.164 104.463 1.00 41.93 12 TYR C O 1
ATOM 7824 N N . ASN D 1 36 ? 121.772 137.587 105.934 1.00 30.08 13 ASN C N 1
ATOM 7825 C CA . ASN D 1 36 ? 122.600 138.772 105.717 1.00 33.36 13 ASN C CA 1
ATOM 7826 C C . ASN D 1 36 ? 121.817 140.042 106.036 1.00 38.73 13 ASN C C 1
ATOM 7827 O O . ASN D 1 36 ? 121.738 140.974 105.233 1.00 49.17 13 ASN C O 1
ATOM 7832 N N . GLU D 1 37 ? 121.232 140.072 107.231 1.00 38.75 14 GLU C N 1
ATOM 7833 C CA . GLU D 1 37 ? 120.380 141.174 107.656 1.00 38.23 14 GLU C CA 1
ATOM 7834 C C . GLU D 1 37 ? 121.058 142.072 108.684 1.00 43.40 14 GLU C C 1
ATOM 7835 O O . GLU D 1 37 ? 120.374 142.779 109.429 1.00 47.84 14 GLU C O 1
ATOM 7841 N N . GLU D 1 38 ? 122.386 142.057 108.742 1.00 46.80 15 GLU C N 1
ATOM 7842 C CA . GLU D 1 38 ? 123.089 143.040 109.547 1.00 47.72 15 GLU C CA 1
ATOM 7843 C C . GLU D 1 38 ? 122.897 144.429 108.944 1.00 54.06 15 GLU C C 1
ATOM 7844 O O . GLU D 1 38 ? 122.615 144.583 107.752 1.00 56.87 15 GLU C O 1
ATOM 7850 N N . ASP D 1 39 ? 123.039 145.445 109.793 1.00 53.31 16 ASP C N 1
ATOM 7851 C CA . ASP D 1 39 ? 122.689 146.832 109.493 1.00 59.12 16 ASP C CA 1
ATOM 7852 C C . ASP D 1 39 ? 121.196 147.013 109.245 1.00 57.72 16 ASP C C 1
ATOM 7853 O O . ASP D 1 39 ? 120.771 148.079 108.785 1.00 57.27 16 ASP C O 1
ATOM 7858 N N . ASN D 1 40 ? 120.392 145.991 109.532 1.00 51.71 17 ASN C N 1
ATOM 7859 C CA . ASN D 1 40 ? 118.943 146.095 109.545 1.00 54.00 17 ASN C CA 1
ATOM 7860 C C . ASN D 1 40 ? 118.338 145.685 110.876 1.00 49.95 17 ASN C C 1
ATOM 7861 O O . ASN D 1 40 ? 117.150 145.943 111.100 1.00 50.18 17 ASN C O 1
ATOM 7866 N N . LEU D 1 41 ? 119.118 145.062 111.761 1.00 45.33 18 LEU C N 1
ATOM 7867 C CA . LEU D 1 41 ? 118.571 144.517 112.998 1.00 44.15 18 LEU C CA 1
ATOM 7868 C C . LEU D 1 41 ? 118.123 145.617 113.950 1.00 43.80 18 LEU C C 1
ATOM 7869 O O . LEU D 1 41 ? 117.093 145.481 114.616 1.00 45.92 18 LEU C O 1
ATOM 7874 N N . GLU D 1 42 ? 118.888 146.707 114.038 1.00 48.58 19 GLU C N 1
ATOM 7875 C CA . GLU D 1 42 ? 118.556 147.765 114.987 1.00 52.81 19 GLU C CA 1
ATOM 7876 C C . GLU D 1 42 ? 117.225 148.420 114.638 1.00 53.64 19 GLU C C 1
ATOM 7877 O O . GLU D 1 42 ? 116.340 148.549 115.492 1.00 56.01 19 GLU C O 1
ATOM 7883 N N . HIS D 1 43 ? 117.066 148.837 113.381 1.00 48.10 20 HIS C N 1
ATOM 7884 C CA . HIS D 1 43 ? 115.821 149.466 112.957 1.00 45.83 20 HIS C CA 1
ATOM 7885 C C . HIS D 1 43 ? 114.651 148.496 113.060 1.00 46.81 20 HIS C C 1
ATOM 7886 O O . HIS D 1 43 ? 113.560 148.870 113.510 1.00 58.05 20 HIS C O 1
ATOM 7893 N N . LEU D 1 44 ? 114.863 147.243 112.653 1.00 34.93 21 LEU C N 1
ATOM 7894 C CA . LEU D 1 44 ? 113.797 146.249 112.705 1.00 38.75 21 LEU C CA 1
ATOM 7895 C C . LEU D 1 44 ? 113.324 146.027 114.134 1.00 40.82 21 LEU C C 1
ATOM 7896 O O . LEU D 1 44 ? 112.119 146.033 114.410 1.00 47.82 21 LEU C O 1
ATOM 7901 N N . PHE D 1 45 ? 114.263 145.844 115.062 1.00 36.91 22 PHE C N 1
ATOM 7902 C CA . PHE D 1 45 ? 113.898 145.604 116.451 1.00 35.60 22 PHE C CA 1
ATOM 7903 C C . PHE D 1 45 ? 113.286 146.834 117.103 1.00 36.68 22 PHE C C 1
ATOM 7904 O O . PHE D 1 45 ? 112.359 146.698 117.905 1.00 43.92 22 PHE C O 1
ATOM 7912 N N . ALA D 1 46 ? 113.771 148.034 116.770 1.00 38.20 23 ALA C N 1
ATOM 7913 C CA . ALA D 1 46 ? 113.163 149.245 117.309 1.00 38.61 23 ALA C CA 1
ATOM 7914 C C . ALA D 1 46 ? 111.718 149.386 116.847 1.00 45.40 23 ALA C C 1
ATOM 7915 O O . ALA D 1 46 ? 110.820 149.657 117.656 1.00 49.02 23 ALA C O 1
ATOM 7917 N N . ARG D 1 47 ? 111.470 149.190 115.549 1.00 42.34 24 ARG C N 1
ATOM 7918 C CA . ARG D 1 47 ? 110.106 149.278 115.038 1.00 43.34 24 ARG C CA 1
ATOM 7919 C C . ARG D 1 47 ? 109.216 148.203 115.647 1.00 44.36 24 ARG C C 1
ATOM 7920 O O . ARG D 1 47 ? 108.065 148.472 116.016 1.00 53.72 24 ARG C O 1
ATOM 7928 N N . LEU D 1 48 ? 109.732 146.978 115.766 1.00 34.55 25 LEU C N 1
ATOM 7929 C CA . LEU D 1 48 ? 108.942 145.893 116.334 1.00 30.81 25 LEU C CA 1
ATOM 7930 C C . LEU D 1 48 ? 108.593 146.170 117.789 1.00 31.51 25 LEU C C 1
ATOM 7931 O O . LEU D 1 48 ? 107.467 145.916 118.224 1.00 42.85 25 LEU C O 1
ATOM 7936 N N . LEU D 1 49 ? 109.552 146.678 118.566 1.00 39.76 26 LEU C N 1
ATOM 7937 C CA . LEU D 1 49 ? 109.270 147.015 119.957 1.00 42.79 26 LEU C CA 1
ATOM 7938 C C . LEU D 1 49 ? 108.244 148.135 120.054 1.00 41.74 26 LEU C C 1
ATOM 7939 O O . LEU D 1 49 ? 107.327 148.075 120.882 1.00 46.31 26 LEU C O 1
ATOM 7944 N N . GLU D 1 50 ? 108.379 149.158 119.206 1.00 44.70 27 GLU C N 1
ATOM 7945 C CA . GLU D 1 50 ? 107.415 150.251 119.199 1.00 42.50 27 GLU C CA 1
ATOM 7946 C C . GLU D 1 50 ? 106.012 149.757 118.879 1.00 46.10 27 GLU C C 1
ATOM 7947 O O . GLU D 1 50 ? 105.033 150.262 119.439 1.00 46.92 27 GLU C O 1
ATOM 7953 N N . VAL D 1 51 ? 105.892 148.778 117.983 1.00 42.04 28 VAL C N 1
ATOM 7954 C CA . VAL D 1 51 ? 104.576 148.244 117.650 1.00 33.66 28 VAL C CA 1
ATOM 7955 C C . VAL D 1 51 ? 104.044 147.340 118.760 1.00 43.92 28 VAL C C 1
ATOM 7956 O O . VAL D 1 51 ? 102.861 147.401 119.111 1.00 49.25 28 VAL C O 1
ATOM 7960 N N . LEU D 1 52 ? 104.899 146.495 119.334 1.00 40.74 29 LEU C N 1
ATOM 7961 C CA . LEU D 1 52 ? 104.451 145.437 120.229 1.00 33.81 29 LEU C CA 1
ATOM 7962 C C . LEU D 1 52 ? 104.271 145.883 121.672 1.00 42.69 29 LEU C C 1
ATOM 7963 O O . LEU D 1 52 ? 103.588 145.188 122.432 1.00 44.93 29 LEU C O 1
ATOM 7968 N N . THR D 1 53 ? 104.874 147.004 122.082 1.00 44.47 30 THR C N 1
ATOM 7969 C CA . THR D 1 53 ? 104.656 147.472 123.451 1.00 44.10 30 THR C CA 1
ATOM 7970 C C . THR D 1 53 ? 103.205 147.868 123.708 1.00 48.87 30 THR C C 1
ATOM 7971 O O . THR D 1 53 ? 102.645 147.434 124.730 1.00 45.90 30 THR C O 1
ATOM 7975 N N . PRO D 1 54 ? 102.541 148.667 122.862 1.00 47.70 31 PRO C N 1
ATOM 7976 C CA . PRO D 1 54 ? 101.145 149.033 123.159 1.00 46.28 31 PRO C CA 1
ATOM 7977 C C . PRO D 1 54 ? 100.184 147.858 123.176 1.00 47.99 31 PRO C C 1
ATOM 7978 O O . PRO D 1 54 ? 99.107 147.973 123.772 1.00 50.35 31 PRO C O 1
ATOM 7982 N N . LEU D 1 55 ? 100.529 146.735 122.541 1.00 40.26 32 LEU C N 1
ATOM 7983 C CA . LEU D 1 55 ? 99.631 145.587 122.524 1.00 35.91 32 LEU C CA 1
ATOM 7984 C C . LEU D 1 55 ? 99.414 145.000 123.912 1.00 40.22 32 LEU C C 1
ATOM 7985 O O . LEU D 1 55 ? 98.412 144.311 124.128 1.00 44.35 32 LEU C O 1
ATOM 7990 N N . LYS D 1 56 ? 100.328 145.256 124.850 1.00 41.74 33 LYS C N 1
ATOM 7991 C CA . LYS D 1 56 ? 100.177 144.845 126.247 1.00 44.09 33 LYS C CA 1
ATOM 7992 C C . LYS D 1 56 ? 99.982 143.336 126.376 1.00 42.38 33 LYS C C 1
ATOM 7993 O O . LYS D 1 56 ? 99.232 142.859 127.229 1.00 37.31 33 LYS C O 1
ATOM 7999 N N . ILE D 1 57 ? 100.666 142.576 125.525 1.00 43.47 34 ILE C N 1
ATOM 8000 C CA . ILE D 1 57 ? 100.584 141.122 125.540 1.00 41.96 34 ILE C CA 1
ATOM 8001 C C . ILE D 1 57 ? 101.992 140.550 125.564 1.00 35.85 34 ILE C C 1
ATOM 8002 O O . ILE D 1 57 ? 102.944 141.171 125.083 1.00 39.61 34 ILE C O 1
ATOM 8007 N N . THR D 1 58 ? 102.120 139.358 126.139 1.00 31.28 35 THR C N 1
ATOM 8008 C CA . THR D 1 58 ? 103.396 138.659 126.126 1.00 35.77 35 THR C CA 1
ATOM 8009 C C . THR D 1 58 ? 103.716 138.208 124.708 1.00 38.28 35 THR C C 1
ATOM 8010 O O . THR D 1 58 ? 102.839 137.725 123.986 1.00 39.90 35 THR C O 1
ATOM 8014 N N . TYR D 1 59 ? 104.972 138.368 124.303 1.00 34.20 36 TYR C N 1
ATOM 8015 C CA . TYR D 1 59 ? 105.375 138.023 122.951 1.00 26.47 36 TYR C CA 1
ATOM 8016 C C . TYR D 1 59 ? 106.804 137.507 122.955 1.00 32.02 36 TYR C C 1
ATOM 8017 O O . TYR D 1 59 ? 107.558 137.680 123.916 1.00 41.32 36 TYR C O 1
ATOM 8026 N N . GLU D 1 60 ? 107.156 136.853 121.857 1.00 26.93 37 GLU C N 1
ATOM 8027 C CA . GLU D 1 60 ? 108.514 136.405 121.600 1.00 24.68 37 GLU C CA 1
ATOM 8028 C C . GLU D 1 60 ? 108.865 136.753 120.163 1.00 23.91 37 GLU C C 1
ATOM 8029 O O . GLU D 1 60 ? 107.984 136.902 119.315 1.00 28.72 37 GLU C O 1
ATOM 8035 N N . ILE D 1 61 ? 110.159 136.903 119.900 1.00 28.99 38 ILE C N 1
ATOM 8036 C CA . ILE D 1 61 ? 110.663 137.190 118.563 1.00 22.63 38 ILE C CA 1
ATOM 8037 C C . ILE D 1 61 ? 111.644 136.086 118.199 1.00 21.36 38 ILE C C 1
ATOM 8038 O O . ILE D 1 61 ? 112.778 136.067 118.690 1.00 28.92 38 ILE C O 1
ATOM 8043 N N . ILE D 1 62 ? 111.209 135.171 117.336 1.00 13.32 39 ILE C N 1
ATOM 8044 C CA . ILE D 1 62 ? 112.035 134.061 116.874 1.00 11.77 39 ILE C CA 1
ATOM 8045 C C . ILE D 1 62 ? 112.747 134.526 115.608 1.00 13.26 39 ILE C C 1
ATOM 8046 O O . ILE D 1 62 ? 112.146 134.605 114.538 1.00 28.10 39 ILE C O 1
ATOM 8051 N N . CYS D 1 63 ? 114.034 134.829 115.729 1.00 21.81 40 CYS C N 1
ATOM 8052 C CA . CYS D 1 63 ? 114.860 135.192 114.588 1.00 19.67 40 CYS C CA 1
ATOM 8053 C C . CYS D 1 63 ? 115.573 133.942 114.093 1.00 16.08 40 CYS C C 1
ATOM 8054 O O . CYS D 1 63 ? 116.291 133.289 114.855 1.00 24.82 40 CYS C O 1
ATOM 8057 N N . VAL D 1 64 ? 115.370 133.603 112.829 1.00 15.20 41 VAL C N 1
ATOM 8058 C CA . VAL D 1 64 ? 115.905 132.381 112.246 1.00 17.91 41 VAL C CA 1
ATOM 8059 C C . VAL D 1 64 ? 117.043 132.785 111.322 1.00 21.57 41 VAL C C 1
ATOM 8060 O O . VAL D 1 64 ? 116.812 133.269 110.211 1.00 30.11 41 VAL C O 1
ATOM 8064 N N . ASN D 1 65 ? 118.272 132.575 111.775 1.00 23.78 42 ASN C N 1
ATOM 8065 C CA . ASN D 1 65 ? 119.442 132.819 110.941 1.00 20.07 42 ASN C CA 1
ATOM 8066 C C . ASN D 1 65 ? 119.537 131.720 109.892 1.00 22.92 42 ASN C C 1
ATOM 8067 O O . ASN D 1 65 ? 119.811 130.562 110.218 1.00 23.75 42 ASN C O 1
ATOM 8072 N N . ASP D 1 66 ? 119.302 132.078 108.632 1.00 30.79 43 ASP C N 1
ATOM 8073 C CA . ASP D 1 66 ? 119.326 131.110 107.537 1.00 24.83 43 ASP C CA 1
ATOM 8074 C C . ASP D 1 66 ? 120.693 131.110 106.853 1.00 32.10 43 ASP C C 1
ATOM 8075 O O . ASP D 1 66 ? 120.838 131.436 105.677 1.00 34.99 43 ASP C O 1
ATOM 8080 N N . GLY D 1 67 ? 121.707 130.731 107.624 1.00 30.08 44 GLY C N 1
ATOM 8081 C CA . GLY D 1 67 ? 123.053 130.614 107.088 1.00 24.16 44 GLY C CA 1
ATOM 8082 C C . GLY D 1 67 ? 123.635 131.911 106.574 1.00 30.55 44 GLY C C 1
ATOM 8083 O O . GLY D 1 67 ? 124.244 131.932 105.497 1.00 36.63 44 GLY C O 1
ATOM 8084 N N . SER D 1 68 ? 123.461 132.999 107.321 1.00 32.18 45 SER C N 1
ATOM 8085 C CA . SER D 1 68 ? 123.973 134.294 106.893 1.00 26.77 45 SER C CA 1
ATOM 8086 C C . SER D 1 68 ? 125.488 134.254 106.757 1.00 33.34 45 SER C C 1
ATOM 8087 O O . SER D 1 68 ? 126.182 133.626 107.562 1.00 35.58 45 SER C O 1
ATOM 8090 N N . LYS D 1 69 ? 125.999 134.928 105.731 1.00 40.98 46 LYS C N 1
ATOM 8091 C CA . LYS D 1 69 ? 127.425 134.968 105.446 1.00 36.09 46 LYS C CA 1
ATOM 8092 C C . LYS D 1 69 ? 128.089 136.235 105.964 1.00 38.18 46 LYS C C 1
ATOM 8093 O O . LYS D 1 69 ? 129.188 136.577 105.516 1.00 49.08 46 LYS C O 1
ATOM 8099 N N . ASP D 1 70 ? 127.449 136.934 106.899 1.00 36.73 47 ASP C N 1
ATOM 8100 C CA . ASP D 1 70 ? 128.012 138.149 107.474 1.00 42.78 47 ASP C CA 1
ATOM 8101 C C . ASP D 1 70 ? 127.786 138.173 108.980 1.00 47.23 47 ASP C C 1
ATOM 8102 O O . ASP D 1 70 ? 127.417 137.153 109.570 1.00 48.29 47 ASP C O 1
ATOM 8107 N N . LYS D 1 71 ? 128.002 139.320 109.611 1.00 40.11 48 LYS C N 1
ATOM 8108 C CA . LYS D 1 71 ? 127.903 139.425 111.067 1.00 43.34 48 LYS C CA 1
ATOM 8109 C C . LYS D 1 71 ? 126.459 139.612 111.516 1.00 43.78 48 LYS C C 1
ATOM 8110 O O . LYS D 1 71 ? 126.142 140.511 112.289 1.00 49.28 48 LYS C O 1
ATOM 8116 N N . THR D 1 72 ? 125.567 138.744 111.043 1.00 36.37 49 THR C N 1
ATOM 8117 C CA . THR D 1 72 ? 124.172 138.760 111.464 1.00 36.88 49 THR C CA 1
ATOM 8118 C C . THR D 1 72 ? 123.963 137.996 112.762 1.00 39.17 49 THR C C 1
ATOM 8119 O O . THR D 1 72 ? 123.278 138.483 113.667 1.00 41.53 49 THR C O 1
ATOM 8123 N N . LEU D 1 73 ? 124.554 136.804 112.869 1.00 32.19 50 LEU C N 1
ATOM 8124 C CA . LEU D 1 73 ? 124.394 135.996 114.070 1.00 19.13 50 LEU C CA 1
ATOM 8125 C C . LEU D 1 73 ? 125.039 136.662 115.279 1.00 30.34 50 LEU C C 1
ATOM 8126 O O . LEU D 1 73 ? 124.530 136.548 116.397 1.00 38.83 50 LEU C O 1
ATOM 8131 N N . LYS D 1 74 ? 126.165 137.351 115.080 1.00 35.32 51 LYS C N 1
ATOM 8132 C CA . LYS D 1 74 ? 126.827 138.027 116.193 1.00 33.56 51 LYS C CA 1
ATOM 8133 C C . LYS D 1 74 ? 125.946 139.131 116.768 1.00 36.35 51 LYS C C 1
ATOM 8134 O O . LYS D 1 74 ? 125.771 139.236 117.988 1.00 37.61 51 LYS C O 1
ATOM 8140 N N . GLN D 1 75 ? 125.366 139.959 115.896 1.00 36.60 52 GLN C N 1
ATOM 8141 C CA . GLN D 1 75 ? 124.454 140.997 116.360 1.00 32.91 52 GLN C CA 1
ATOM 8142 C C . GLN D 1 75 ? 123.179 140.401 116.938 1.00 40.18 52 GLN C C 1
ATOM 8143 O O . GLN D 1 75 ? 122.612 140.954 117.886 1.00 39.58 52 GLN C O 1
ATOM 8149 N N . LEU D 1 76 ? 122.717 139.277 116.387 1.00 31.85 53 LEU C N 1
ATOM 8150 C CA . LEU D 1 76 ? 121.559 138.599 116.955 1.00 19.76 53 LEU C CA 1
ATOM 8151 C C . LEU D 1 76 ? 121.841 138.127 118.374 1.00 23.70 53 LEU C C 1
ATOM 8152 O O . LEU D 1 76 ? 120.984 138.244 119.253 1.00 35.62 53 LEU C O 1
ATOM 8157 N N . ILE D 1 77 ? 123.036 137.588 118.615 1.00 28.84 54 ILE C N 1
ATOM 8158 C CA . ILE D 1 77 ? 123.404 137.159 119.960 1.00 33.30 54 ILE C CA 1
ATOM 8159 C C . ILE D 1 77 ? 123.529 138.361 120.887 1.00 30.72 54 ILE C C 1
ATOM 8160 O O . ILE D 1 77 ? 123.124 138.308 122.055 1.00 39.99 54 ILE C O 1
ATOM 8165 N N . ASP D 1 78 ? 124.077 139.467 120.379 1.00 29.29 55 ASP C N 1
ATOM 8166 C CA . ASP D 1 78 ? 124.153 140.685 121.181 1.00 31.23 55 ASP C CA 1
ATOM 8167 C C . ASP D 1 78 ? 122.765 141.160 121.595 1.00 38.88 55 ASP C C 1
ATOM 8168 O O . ASP D 1 78 ? 122.554 141.556 122.747 1.00 41.78 55 ASP C O 1
ATOM 8173 N N . CYS D 1 79 ? 121.808 141.130 120.667 1.00 38.04 56 CYS C N 1
ATOM 8174 C CA . CYS D 1 79 ? 120.444 141.543 120.989 1.00 34.50 56 CYS C CA 1
ATOM 8175 C C . CYS D 1 79 ? 119.768 140.549 121.927 1.00 37.95 56 CYS C C 1
ATOM 8176 O O . CYS D 1 79 ? 118.995 140.945 122.806 1.00 41.35 56 CYS C O 1
ATOM 8179 N N . TYR D 1 80 ? 120.044 139.256 121.750 1.00 27.14 57 TYR C N 1
ATOM 8180 C CA . TYR D 1 80 ? 119.443 138.228 122.591 1.00 22.18 57 TYR C CA 1
ATOM 8181 C C . TYR D 1 80 ? 119.939 138.326 124.027 1.00 36.64 57 TYR C C 1
ATOM 8182 O O . TYR D 1 80 ? 119.198 138.016 124.967 1.00 39.18 57 TYR C O 1
ATOM 8191 N N . GLN D 1 81 ? 121.195 138.737 124.214 1.00 37.90 58 GLN C N 1
ATOM 8192 C CA . GLN D 1 81 ? 121.730 138.875 125.565 1.00 34.23 58 GLN C CA 1
ATOM 8193 C C . GLN D 1 81 ? 120.956 139.915 126.366 1.00 41.65 58 GLN C C 1
ATOM 8194 O O . GLN D 1 81 ? 120.657 139.704 127.547 1.00 42.20 58 GLN C O 1
ATOM 8200 N N . SER D 1 82 ? 120.619 141.043 125.744 1.00 37.83 59 SER C N 1
ATOM 8201 C CA . SER D 1 82 ? 119.954 142.130 126.453 1.00 34.32 59 SER C CA 1
ATOM 8202 C C . SER D 1 82 ? 118.438 141.978 126.479 1.00 42.75 59 SER C C 1
ATOM 8203 O O . SER D 1 82 ? 117.809 142.267 127.502 1.00 44.00 59 SER C O 1
ATOM 8206 N N . ASN D 1 83 ? 117.835 141.533 125.381 1.00 39.74 60 ASN C N 1
ATOM 8207 C CA . ASN D 1 83 ? 116.386 141.431 125.273 1.00 35.99 60 ASN C CA 1
ATOM 8208 C C . ASN D 1 83 ? 115.963 139.988 125.517 1.00 31.59 60 ASN C C 1
ATOM 8209 O O . ASN D 1 83 ? 116.402 139.078 124.807 1.00 36.02 60 ASN C O 1
ATOM 8214 N N . ARG D 1 84 ? 115.106 139.787 126.518 1.00 30.40 61 ARG C N 1
ATOM 8215 C CA . ARG D 1 84 ? 114.647 138.452 126.877 1.00 30.58 61 ARG C CA 1
ATOM 8216 C C . ARG D 1 84 ? 113.630 137.897 125.889 1.00 31.76 61 ARG C C 1
ATOM 8217 O O . ARG D 1 84 ? 113.406 136.683 125.864 1.00 36.48 61 ARG C O 1
ATOM 8225 N N . GLN D 1 85 ? 113.022 138.751 125.068 1.00 33.02 62 GLN C N 1
ATOM 8226 C CA . GLN D 1 85 ? 112.016 138.303 124.115 1.00 32.31 62 GLN C CA 1
ATOM 8227 C C . GLN D 1 85 ? 112.612 137.783 122.816 1.00 33.24 62 GLN C C 1
ATOM 8228 O O . GLN D 1 85 ? 111.881 137.196 122.012 1.00 34.87 62 GLN C O 1
ATOM 8234 N N . ILE D 1 86 ? 113.906 137.977 122.591 1.00 29.91 63 ILE C N 1
ATOM 8235 C CA . ILE D 1 86 ? 114.558 137.532 121.367 1.00 26.75 63 ILE C CA 1
ATOM 8236 C C . ILE D 1 86 ? 115.077 136.116 121.566 1.00 25.37 63 ILE C C 1
ATOM 8237 O O . ILE D 1 86 ? 115.773 135.829 122.546 1.00 38.13 63 ILE C O 1
ATOM 8242 N N . LYS D 1 87 ? 114.727 135.229 120.642 1.00 18.12 64 LYS C N 1
ATOM 8243 C CA . LYS D 1 87 ? 115.263 133.882 120.578 1.00 19.25 64 LYS C CA 1
ATOM 8244 C C . LYS D 1 87 ? 115.820 133.669 119.181 1.00 16.55 64 LYS C C 1
ATOM 8245 O O . LYS D 1 87 ? 115.351 134.279 118.221 1.00 27.92 64 LYS C O 1
ATOM 8251 N N . ILE D 1 88 ? 116.837 132.821 119.069 1.00 17.55 65 ILE C N 1
ATOM 8252 C CA . ILE D 1 88 ? 117.530 132.606 117.805 1.00 16.75 65 ILE C CA 1
ATOM 8253 C C . ILE D 1 88 ? 117.469 131.132 117.442 1.00 11.26 65 ILE C C 1
ATOM 8254 O O . ILE D 1 88 ? 117.860 130.272 118.238 1.00 20.78 65 ILE C O 1
ATOM 8259 N N . VAL D 1 89 ? 116.980 130.849 116.241 1.00 17.21 66 VAL C N 1
ATOM 8260 C CA . VAL D 1 89 ? 117.097 129.537 115.620 1.00 17.51 66 VAL C CA 1
ATOM 8261 C C . VAL D 1 89 ? 118.173 129.657 114.553 1.00 16.56 66 VAL C C 1
ATOM 8262 O O . VAL D 1 89 ? 117.970 130.311 113.527 1.00 22.12 66 VAL C O 1
ATOM 8266 N N . ASN D 1 90 ? 119.326 129.044 114.786 1.00 21.02 67 ASN C N 1
ATOM 8267 C CA . ASN D 1 90 ? 120.443 129.116 113.853 1.00 15.83 67 ASN C CA 1
ATOM 8268 C C . ASN D 1 90 ? 120.442 127.853 113.002 1.00 9.46 67 ASN C C 1
ATOM 8269 O O . ASN D 1 90 ? 120.823 126.778 113.474 1.00 18.63 67 ASN C O 1
ATOM 8274 N N . LEU D 1 91 ? 120.010 127.984 111.753 1.00 19.59 68 LEU C N 1
ATOM 8275 C CA . LEU D 1 91 ? 120.023 126.852 110.842 1.00 18.19 68 LEU C CA 1
ATOM 8276 C C . LEU D 1 91 ? 121.452 126.525 110.427 1.00 17.41 68 LEU C C 1
ATOM 8277 O O . LEU D 1 91 ? 122.311 127.405 110.326 1.00 26.32 68 LEU C O 1
ATOM 8282 N N . SER D 1 92 ? 121.705 125.235 110.203 1.00 21.55 69 SER C N 1
ATOM 8283 C CA . SER D 1 92 ? 123.047 124.803 109.833 1.00 20.71 69 SER C CA 1
ATOM 8284 C C . SER D 1 92 ? 123.478 125.424 108.513 1.00 20.18 69 SER C C 1
ATOM 8285 O O . SER D 1 92 ? 124.605 125.917 108.384 1.00 24.88 69 SER C O 1
ATOM 8288 N N . ARG D 1 93 ? 122.586 125.436 107.537 1.00 26.12 70 ARG C N 1
ATOM 8289 C CA . ARG D 1 93 ? 122.859 125.903 106.192 1.00 19.91 70 ARG C CA 1
ATOM 8290 C C . ARG D 1 93 ? 121.859 126.991 105.830 1.00 26.92 70 ARG C C 1
ATOM 8291 O O . ARG D 1 93 ? 120.925 127.282 106.579 1.00 36.71 70 ARG C O 1
ATOM 8299 N N . ASN D 1 94 ? 122.063 127.599 104.665 1.00 28.05 71 ASN C N 1
ATOM 8300 C CA . ASN D 1 94 ? 121.060 128.487 104.093 1.00 20.91 71 ASN C CA 1
ATOM 8301 C C . ASN D 1 94 ? 120.041 127.630 103.354 1.00 22.08 71 ASN C C 1
ATOM 8302 O O . ASN D 1 94 ? 120.321 127.116 102.267 1.00 36.67 71 ASN C O 1
ATOM 8307 N N . PHE D 1 95 ? 118.863 127.460 103.948 1.00 13.76 72 PHE C N 1
ATOM 8308 C CA . PHE D 1 95 ? 117.828 126.609 103.384 1.00 19.08 72 PHE C CA 1
ATOM 8309 C C . PHE D 1 95 ? 116.793 127.374 102.573 1.00 19.77 72 PHE C C 1
ATOM 8310 O O . PHE D 1 95 ? 115.936 126.746 101.945 1.00 29.67 72 PHE C O 1
ATOM 8318 N N . GLY D 1 96 ? 116.851 128.698 102.564 1.00 23.36 73 GLY C N 1
ATOM 8319 C CA . GLY D 1 96 ? 115.848 129.499 101.901 1.00 25.09 73 GLY C CA 1
ATOM 8320 C C . GLY D 1 96 ? 114.876 130.128 102.886 1.00 28.63 73 GLY C C 1
ATOM 8321 O O . GLY D 1 96 ? 114.737 129.701 104.034 1.00 37.73 73 GLY C O 1
ATOM 8322 N N . LYS D 1 97 ? 114.188 131.170 102.415 1.00 25.69 74 LYS C N 1
ATOM 8323 C CA . LYS D 1 97 ? 113.296 131.926 103.287 1.00 23.15 74 LYS C CA 1
ATOM 8324 C C . LYS D 1 97 ? 112.120 131.083 103.763 1.00 27.97 74 LYS C C 1
ATOM 8325 O O . LYS D 1 97 ? 111.730 131.162 104.932 1.00 34.70 74 LYS C O 1
ATOM 8331 N N . GLU D 1 98 ? 111.534 130.280 102.874 1.00 25.27 75 GLU C N 1
ATOM 8332 C CA . GLU D 1 98 ? 110.362 129.496 103.253 1.00 20.79 75 GLU C CA 1
ATOM 8333 C C . GLU D 1 98 ? 110.702 128.450 104.308 1.00 31.46 75 GLU C C 1
ATOM 8334 O O . GLU D 1 98 ? 109.951 128.265 105.273 1.00 37.09 75 GLU C O 1
ATOM 8340 N N . ILE D 1 99 ? 111.829 127.758 104.147 1.00 21.89 76 ILE C N 1
ATOM 8341 C CA . ILE D 1 99 ? 112.216 126.746 105.124 1.00 21.58 76 ILE C CA 1
ATOM 8342 C C . ILE D 1 99 ? 112.610 127.398 106.445 1.00 18.96 76 ILE C C 1
ATOM 8343 O O . ILE D 1 99 ? 112.336 126.861 107.525 1.00 24.60 76 ILE C O 1
ATOM 8348 N N . ALA D 1 100 ? 113.263 128.561 106.385 1.00 19.74 77 ALA C N 1
ATOM 8349 C CA . ALA D 1 100 ? 113.567 129.297 107.607 1.00 15.93 77 ALA C CA 1
ATOM 8350 C C . ALA D 1 100 ? 112.291 129.698 108.336 1.00 16.94 77 ALA C C 1
ATOM 8351 O O . ALA D 1 100 ? 112.215 129.612 109.567 1.00 26.42 77 ALA C O 1
ATOM 8353 N N . LEU D 1 101 ? 111.277 130.135 107.587 1.00 20.47 78 LEU C N 1
ATOM 8354 C CA . LEU D 1 101 ? 109.980 130.434 108.183 1.00 15.65 78 LEU C CA 1
ATOM 8355 C C . LEU D 1 101 ? 109.368 129.195 108.818 1.00 14.39 78 LEU C C 1
ATOM 8356 O O . LEU D 1 101 ? 108.793 129.267 109.909 1.00 26.98 78 LEU C O 1
ATOM 8361 N N . SER D 1 102 ? 109.465 128.053 108.137 1.00 20.37 79 SER C N 1
ATOM 8362 C CA . SER D 1 102 ? 108.929 126.813 108.688 1.00 15.19 79 SER C CA 1
ATOM 8363 C C . SER D 1 102 ? 109.617 126.451 109.998 1.00 18.65 79 SER C C 1
ATOM 8364 O O . SER D 1 102 ? 108.957 126.059 110.965 1.00 23.82 79 SER C O 1
ATOM 8367 N N . ALA D 1 103 ? 110.942 126.590 110.051 1.00 17.92 80 ALA C N 1
ATOM 8368 C CA . ALA D 1 103 ? 111.676 126.301 111.281 1.00 13.65 80 ALA C CA 1
ATOM 8369 C C . ALA D 1 103 ? 111.288 127.261 112.399 1.00 22.13 80 ALA C C 1
ATOM 8370 O O . ALA D 1 103 ? 111.099 126.844 113.551 1.00 28.62 80 ALA C O 1
ATOM 8372 N N . GLY D 1 104 ? 111.166 128.551 112.081 1.00 10.41 81 GLY C N 1
ATOM 8373 C CA . GLY D 1 104 ? 110.774 129.517 113.093 1.00 16.40 81 GLY C CA 1
ATOM 8374 C C . GLY D 1 104 ? 109.382 129.267 113.637 1.00 23.25 81 GLY C C 1
ATOM 8375 O O . GLY D 1 104 ? 109.136 129.423 114.835 1.00 21.95 81 GLY C O 1
ATOM 8376 N N . ILE D 1 105 ? 108.451 128.886 112.763 1.00 24.23 82 ILE C N 1
ATOM 8377 C CA . ILE D 1 105 ? 107.101 128.554 113.204 1.00 17.39 82 ILE C CA 1
ATOM 8378 C C . ILE D 1 105 ? 107.109 127.271 114.028 1.00 19.28 82 ILE C C 1
ATOM 8379 O O . ILE D 1 105 ? 106.350 127.132 114.995 1.00 32.18 82 ILE C O 1
ATOM 8384 N N . ASP D 1 106 ? 107.970 126.317 113.665 1.00 16.09 83 ASP C N 1
ATOM 8385 C CA . ASP D 1 106 ? 108.102 125.097 114.454 1.00 18.08 83 ASP C CA 1
ATOM 8386 C C . ASP D 1 106 ? 108.598 125.401 115.859 1.00 25.14 83 ASP C C 1
ATOM 8387 O O . ASP D 1 106 ? 108.174 124.760 116.828 1.00 32.58 83 ASP C O 1
ATOM 8392 N N . TYR D 1 107 ? 109.500 126.368 115.993 1.00 25.07 84 TYR C N 1
ATOM 8393 C CA . TYR D 1 107 ? 110.022 126.731 117.302 1.00 18.87 84 TYR C CA 1
ATOM 8394 C C . TYR D 1 107 ? 109.212 127.820 117.993 1.00 22.55 84 TYR C C 1
ATOM 8395 O O . TYR D 1 107 ? 109.524 128.171 119.134 1.00 33.77 84 TYR C O 1
ATOM 8404 N N . ALA D 1 108 ? 108.181 128.351 117.344 1.00 24.30 85 ALA C N 1
ATOM 8405 C CA . ALA D 1 108 ? 107.320 129.340 117.972 1.00 16.53 85 ALA C CA 1
ATOM 8406 C C . ALA D 1 108 ? 106.325 128.668 118.909 1.00 23.96 85 ALA C C 1
ATOM 8407 O O . ALA D 1 108 ? 105.902 127.530 118.690 1.00 32.53 85 ALA C O 1
ATOM 8409 N N . GLN D 1 109 ? 105.951 129.388 119.968 1.00 27.15 86 GLN C N 1
ATOM 8410 C CA . GLN D 1 109 ? 105.026 128.867 120.965 1.00 20.76 86 GLN C CA 1
ATOM 8411 C C . GLN D 1 109 ? 103.894 129.834 121.286 1.00 28.60 86 GLN C C 1
ATOM 8412 O O . GLN D 1 109 ? 103.138 129.589 122.232 1.00 35.01 86 GLN C O 1
ATOM 8418 N N . GLY D 1 110 ? 103.754 130.920 120.532 1.00 26.93 87 GLY C N 1
ATOM 8419 C CA . GLY D 1 110 ? 102.695 131.865 120.798 1.00 15.21 87 GLY C CA 1
ATOM 8420 C C . GLY D 1 110 ? 101.333 131.346 120.384 1.00 22.90 87 GLY C C 1
ATOM 8421 O O . GLY D 1 110 ? 101.198 130.424 119.579 1.00 31.96 87 GLY C O 1
ATOM 8422 N N . ASN D 1 111 ? 100.298 131.955 120.966 1.00 24.72 88 ASN C N 1
ATOM 8423 C CA . ASN D 1 111 ? 98.932 131.634 120.564 1.00 20.33 88 ASN C CA 1
ATOM 8424 C C . ASN D 1 111 ? 98.683 132.043 119.120 1.00 25.24 88 ASN C C 1
ATOM 8425 O O . ASN D 1 111 ? 97.967 131.356 118.384 1.00 34.72 88 ASN C O 1
ATOM 8430 N N . ALA D 1 112 ? 99.254 133.167 118.704 1.00 18.53 89 ALA C N 1
ATOM 8431 C CA . ALA D 1 112 ? 99.278 133.583 117.313 1.00 9.89 89 ALA C CA 1
ATOM 8432 C C . ALA D 1 112 ? 100.726 133.683 116.859 1.00 17.64 89 ALA C C 1
ATOM 8433 O O . ALA D 1 112 ? 101.620 133.969 117.657 1.00 23.13 89 ALA C O 1
ATOM 8435 N N . VAL D 1 113 ? 100.954 133.420 115.576 1.00 20.64 90 VAL C N 1
ATOM 8436 C CA . VAL D 1 113 ? 102.281 133.485 114.977 1.00 17.48 90 VAL C CA 1
ATOM 8437 C C . VAL D 1 113 ? 102.207 134.396 113.762 1.00 17.03 90 VAL C C 1
ATOM 8438 O O . VAL D 1 113 ? 101.328 134.231 112.910 1.00 31.01 90 VAL C O 1
ATOM 8442 N N . ILE D 1 114 ? 103.118 135.358 113.688 1.00 15.53 91 ILE C N 1
ATOM 8443 C CA . ILE D 1 114 ? 103.169 136.310 112.584 1.00 21.49 91 ILE C CA 1
ATOM 8444 C C . ILE D 1 114 ? 104.545 136.241 111.935 1.00 26.13 91 ILE C C 1
ATOM 8445 O O . ILE D 1 114 ? 105.544 136.621 112.562 1.00 33.99 91 ILE C O 1
ATOM 8450 N N . PRO D 1 115 ? 104.657 135.732 110.708 1.00 23.06 92 PRO C N 1
ATOM 8451 C CA . PRO D 1 115 ? 105.923 135.841 109.974 1.00 11.01 92 PRO C CA 1
ATOM 8452 C C . PRO D 1 115 ? 106.096 137.245 109.411 1.00 21.00 92 PRO C C 1
ATOM 8453 O O . PRO D 1 115 ? 105.206 137.773 108.742 1.00 34.88 92 PRO C O 1
ATOM 8457 N N . ILE D 1 116 ? 107.250 137.849 109.686 1.00 21.66 93 ILE C N 1
ATOM 8458 C CA . ILE D 1 116 ? 107.567 139.180 109.190 1.00 28.78 93 ILE C CA 1
ATOM 8459 C C . ILE D 1 116 ? 108.962 139.167 108.580 1.00 30.67 93 ILE C C 1
ATOM 8460 O O . ILE D 1 116 ? 109.792 138.306 108.878 1.00 36.89 93 ILE C O 1
ATOM 8465 N N . ASP D 1 117 ? 109.206 140.134 107.703 1.00 42.31 94 ASP C N 1
ATOM 8466 C CA . ASP D 1 117 ? 110.484 140.273 107.025 1.00 35.94 94 ASP C CA 1
ATOM 8467 C C . ASP D 1 117 ? 111.376 141.258 107.769 1.00 42.28 94 ASP C C 1
ATOM 8468 O O . ASP D 1 117 ? 110.900 142.224 108.371 1.00 47.59 94 ASP C O 1
ATOM 8473 N N . ALA D 1 118 ? 112.686 141.006 107.717 1.00 42.23 95 ALA C N 1
ATOM 8474 C CA . ALA D 1 118 ? 113.624 141.820 108.482 1.00 41.28 95 ALA C CA 1
ATOM 8475 C C . ALA D 1 118 ? 113.823 143.200 107.869 1.00 43.63 95 ALA C C 1
ATOM 8476 O O . ALA D 1 118 ? 114.084 144.164 108.596 1.00 43.89 95 ALA C O 1
ATOM 8478 N N . ASP D 1 119 ? 113.710 143.320 106.545 1.00 52.69 96 ASP C N 1
ATOM 8479 C CA . ASP D 1 119 ? 113.848 144.621 105.902 1.00 55.07 96 ASP C CA 1
ATOM 8480 C C . ASP D 1 119 ? 112.646 145.525 106.142 1.00 54.14 96 ASP C C 1
ATOM 8481 O O . ASP D 1 119 ? 112.701 146.703 105.775 1.00 54.18 96 ASP C O 1
ATOM 8486 N N . LEU D 1 120 ? 111.574 144.999 106.737 1.00 52.89 97 LEU C N 1
ATOM 8487 C CA . LEU D 1 120 ? 110.379 145.775 107.070 1.00 54.84 97 LEU C CA 1
ATOM 8488 C C . LEU D 1 120 ? 109.726 146.367 105.825 1.00 57.48 97 LEU C C 1
ATOM 8489 O O . LEU D 1 120 ? 109.233 147.496 105.835 1.00 59.17 97 LEU C O 1
ATOM 8494 N N . GLN D 1 121 ? 109.723 145.594 104.737 1.00 59.70 98 GLN C N 1
ATOM 8495 C CA . GLN D 1 121 ? 108.945 145.982 103.566 1.00 58.96 98 GLN C CA 1
ATOM 8496 C C . GLN D 1 121 ? 107.453 145.938 103.864 1.00 58.99 98 GLN C C 1
ATOM 8497 O O . GLN D 1 121 ? 106.683 146.723 103.300 1.00 62.13 98 GLN C O 1
ATOM 8503 N N . ASP D 1 122 ? 107.033 145.033 104.745 1.00 58.97 99 ASP C N 1
ATOM 8504 C CA . ASP D 1 122 ? 105.667 144.991 105.235 1.00 56.83 99 ASP C CA 1
ATOM 8505 C C . ASP D 1 122 ? 105.599 145.747 106.549 1.00 57.41 99 ASP C C 1
ATOM 8506 O O . ASP D 1 122 ? 106.327 145.391 107.488 1.00 59.67 99 ASP C O 1
ATOM 8511 N N . PRO D 1 123 ? 104.768 146.778 106.668 1.00 51.58 100 PRO C N 1
ATOM 8512 C CA . PRO D 1 123 ? 104.776 147.611 107.876 1.00 52.25 100 PRO C CA 1
ATOM 8513 C C . PRO D 1 123 ? 104.430 146.797 109.109 1.00 53.03 100 PRO C C 1
ATOM 8514 O O . PRO D 1 123 ? 103.360 146.173 109.174 1.00 50.79 100 PRO C O 1
ATOM 8518 N N . PRO D 1 124 ? 105.317 146.770 110.107 1.00 47.99 101 PRO C N 1
ATOM 8519 C CA . PRO D 1 124 ? 105.006 146.038 111.345 1.00 43.78 101 PRO C CA 1
ATOM 8520 C C . PRO D 1 124 ? 103.816 146.600 112.098 1.00 44.49 101 PRO C C 1
ATOM 8521 O O . PRO D 1 124 ? 103.225 145.881 112.913 1.00 49.99 101 PRO C O 1
ATOM 8525 N N . GLU D 1 125 ? 103.447 147.861 111.855 1.00 47.76 102 GLU C N 1
ATOM 8526 C CA . GLU D 1 125 ? 102.281 148.438 112.518 1.00 45.50 102 GLU C CA 1
ATOM 8527 C C . GLU D 1 125 ? 101.022 147.646 112.200 1.00 51.35 102 GLU C C 1
ATOM 8528 O O . GLU D 1 125 ? 100.145 147.485 113.059 1.00 53.26 102 GLU C O 1
ATOM 8534 N N . LEU D 1 126 ? 100.927 147.119 110.977 1.00 45.96 103 LEU C N 1
ATOM 8535 C CA . LEU D 1 126 ? 99.778 146.309 110.596 1.00 35.90 103 LEU C CA 1
ATOM 8536 C C . LEU D 1 126 ? 99.620 145.086 111.484 1.00 41.13 103 LEU C C 1
ATOM 8537 O O . LEU D 1 126 ? 98.517 144.531 111.558 1.00 48.92 103 LEU C O 1
ATOM 8542 N N . ILE D 1 127 ? 100.696 144.656 112.154 1.00 37.10 104 ILE C N 1
ATOM 8543 C CA . ILE D 1 127 ? 100.591 143.591 113.149 1.00 34.65 104 ILE C CA 1
ATOM 8544 C C . ILE D 1 127 ? 99.418 143.864 114.078 1.00 36.39 104 ILE C C 1
ATOM 8545 O O . ILE D 1 127 ? 98.575 142.990 114.319 1.00 44.52 104 ILE C O 1
ATOM 8550 N N . HIS D 1 128 ? 99.324 145.102 114.571 1.00 36.55 105 HIS C N 1
ATOM 8551 C CA . HIS D 1 128 ? 98.226 145.473 115.455 1.00 35.70 105 HIS C CA 1
ATOM 8552 C C . HIS D 1 128 ? 96.886 145.130 114.819 1.00 39.37 105 HIS C C 1
ATOM 8553 O O . HIS D 1 128 ? 96.077 144.399 115.403 1.00 37.69 105 HIS C O 1
ATOM 8560 N N . GLU D 1 129 ? 96.671 145.589 113.582 1.00 41.16 106 GLU C N 1
ATOM 8561 C CA . GLU D 1 129 ? 95.436 145.262 112.880 1.00 38.89 106 GLU C CA 1
ATOM 8562 C C . GLU D 1 129 ? 95.231 143.757 112.813 1.00 37.01 106 GLU C C 1
ATOM 8563 O O . GLU D 1 129 ? 94.145 143.257 113.134 1.00 39.45 106 GLU C O 1
ATOM 8569 N N . LEU D 1 130 ? 96.280 143.015 112.445 1.00 31.01 107 LEU C N 1
ATOM 8570 C CA . LEU D 1 130 ? 96.171 141.563 112.392 1.00 17.97 107 LEU C CA 1
ATOM 8571 C C . LEU D 1 130 ? 95.703 141.017 113.730 1.00 28.19 107 LEU C C 1
ATOM 8572 O O . LEU D 1 130 ? 94.752 140.227 113.795 1.00 32.84 107 LEU C O 1
ATOM 8577 N N . VAL D 1 131 ? 96.320 141.484 114.819 1.00 31.20 108 VAL C N 1
ATOM 8578 C CA . VAL D 1 131 ? 95.944 141.000 116.142 1.00 32.38 108 VAL C CA 1
ATOM 8579 C C . VAL D 1 131 ? 94.473 141.281 116.398 1.00 28.07 108 VAL C C 1
ATOM 8580 O O . VAL D 1 131 ? 93.742 140.423 116.909 1.00 34.74 108 VAL C O 1
ATOM 8584 N N . ASP D 1 132 ? 94.003 142.463 115.994 1.00 27.30 109 ASP C N 1
ATOM 8585 C CA . ASP D 1 132 ? 92.590 142.782 116.150 1.00 29.17 109 ASP C CA 1
ATOM 8586 C C . ASP D 1 132 ? 91.728 141.763 115.421 1.00 29.26 109 ASP C C 1
ATOM 8587 O O . ASP D 1 132 ? 90.791 141.198 115.998 1.00 31.42 109 ASP C O 1
ATOM 8592 N N . LYS D 1 133 ? 92.067 141.472 114.162 1.00 30.79 110 LYS C N 1
ATOM 8593 C CA . LYS D 1 133 ? 91.293 140.489 113.415 1.00 21.90 110 LYS C CA 1
ATOM 8594 C C . LYS D 1 133 ? 91.413 139.109 114.038 1.00 28.32 110 LYS C C 1
ATOM 8595 O O . LYS D 1 133 ? 90.504 138.284 113.899 1.00 36.09 110 LYS C O 1
ATOM 8601 N N . TRP D 1 134 ? 92.522 138.844 114.730 1.00 28.52 111 TRP C N 1
ATOM 8602 C CA . TRP D 1 134 ? 92.669 137.574 115.423 1.00 10.55 111 TRP C CA 1
ATOM 8603 C C . TRP D 1 134 ? 91.739 137.488 116.622 1.00 29.92 111 TRP C C 1
ATOM 8604 O O . TRP D 1 134 ? 91.271 136.397 116.965 1.00 36.34 111 TRP C O 1
ATOM 8615 N N . ARG D 1 135 ? 91.456 138.620 117.265 1.00 37.78 112 ARG C N 1
ATOM 8616 C CA . ARG D 1 135 ? 90.599 138.619 118.441 1.00 28.76 112 ARG C CA 1
ATOM 8617 C C . ARG D 1 135 ? 89.120 138.631 118.090 1.00 37.12 112 ARG C C 1
ATOM 8618 O O . ARG D 1 135 ? 88.284 138.501 118.990 1.00 44.22 112 ARG C O 1
ATOM 8626 N N . GLU D 1 136 ? 88.781 138.776 116.812 1.00 37.28 113 GLU C N 1
ATOM 8627 C CA . GLU D 1 136 ? 87.402 138.690 116.356 1.00 28.89 113 GLU C CA 1
ATOM 8628 C C . GLU D 1 136 ? 86.999 137.272 115.979 1.00 37.08 113 GLU C C 1
ATOM 8629 O O . GLU D 1 136 ? 85.891 137.074 115.472 1.00 46.81 113 GLU C O 1
ATOM 8635 N N . GLY D 1 137 ? 87.871 136.291 116.201 1.00 30.74 114 GLY C N 1
ATOM 8636 C CA . GLY D 1 137 ? 87.560 134.899 115.947 1.00 28.95 114 GLY C CA 1
ATOM 8637 C C . GLY D 1 137 ? 88.194 134.313 114.707 1.00 32.72 114 GLY C C 1
ATOM 8638 O O . GLY D 1 137 ? 87.968 133.132 114.423 1.00 38.51 114 GLY C O 1
ATOM 8639 N N . TYR D 1 138 ? 88.983 135.082 113.966 1.00 30.84 115 TYR C N 1
ATOM 8640 C CA . TYR D 1 138 ? 89.606 134.571 112.755 1.00 23.09 115 TYR C CA 1
ATOM 8641 C C . TYR D 1 138 ? 90.895 133.835 113.084 1.00 22.76 115 TYR C C 1
ATOM 8642 O O . TYR D 1 138 ? 91.699 134.290 113.901 1.00 31.86 115 TYR C O 1
ATOM 8651 N N . ASP D 1 139 ? 91.083 132.686 112.442 1.00 20.33 116 ASP C N 1
ATOM 8652 C CA . ASP D 1 139 ? 92.253 131.858 112.691 1.00 18.13 116 ASP C CA 1
ATOM 8653 C C . ASP D 1 139 ? 93.417 132.197 111.775 1.00 22.85 116 ASP C C 1
ATOM 8654 O O . ASP D 1 139 ? 94.576 132.055 112.180 1.00 32.19 116 ASP C O 1
ATOM 8659 N N . ILE D 1 140 ? 93.140 132.636 110.551 1.00 22.19 117 ILE C N 1
ATOM 8660 C CA . ILE D 1 140 ? 94.160 133.119 109.630 1.00 17.20 117 ILE C CA 1
ATOM 8661 C C . ILE D 1 140 ? 93.776 134.524 109.200 1.00 22.17 117 ILE C C 1
ATOM 8662 O O . ILE D 1 140 ? 92.650 134.753 108.747 1.00 26.92 117 ILE C O 1
ATOM 8667 N N . VAL D 1 141 ? 94.706 135.458 109.348 1.00 20.25 118 VAL C N 1
ATOM 8668 C CA . VAL D 1 141 ? 94.529 136.828 108.886 1.00 20.59 118 VAL C CA 1
ATOM 8669 C C . VAL D 1 141 ? 95.644 137.117 107.896 1.00 20.83 118 VAL C C 1
ATOM 8670 O O . VAL D 1 141 ? 96.797 137.314 108.294 1.00 31.23 118 VAL C O 1
ATOM 8674 N N . TYR D 1 142 ? 95.310 137.137 106.612 1.00 26.55 119 TYR C N 1
ATOM 8675 C CA . TYR D 1 142 ? 96.279 137.494 105.590 1.00 27.49 119 TYR C CA 1
ATOM 8676 C C . TYR D 1 142 ? 96.478 139.001 105.554 1.00 23.74 119 TYR C C 1
ATOM 8677 O O . TYR D 1 142 ? 95.530 139.773 105.717 1.00 33.85 119 TYR C O 1
ATOM 8686 N N . ALA D 1 143 ? 97.720 139.420 105.351 1.00 32.18 120 ALA C N 1
ATOM 8687 C CA . ALA D 1 143 ? 98.034 140.808 105.041 1.00 30.34 120 ALA C CA 1
ATOM 8688 C C . ALA D 1 143 ? 98.173 140.906 103.529 1.00 33.73 120 ALA C C 1
ATOM 8689 O O . ALA D 1 143 ? 99.145 140.406 102.955 1.00 39.58 120 ALA C O 1
ATOM 8691 N N . THR D 1 144 ? 97.198 141.538 102.885 1.00 38.07 121 THR C N 1
ATOM 8692 C CA . THR D 1 144 ? 97.124 141.600 101.432 1.00 41.35 121 THR C CA 1
ATOM 8693 C C . THR D 1 144 ? 97.397 143.019 100.959 1.00 42.61 121 THR C C 1
ATOM 8694 O O . THR D 1 144 ? 96.857 143.979 101.517 1.00 44.18 121 THR C O 1
ATOM 8698 N N . ARG D 1 145 ? 98.238 143.146 99.938 1.00 52.98 122 ARG C N 1
ATOM 8699 C CA . ARG D 1 145 ? 98.463 144.444 99.321 1.00 52.93 122 ARG C CA 1
ATOM 8700 C C . ARG D 1 145 ? 97.216 144.890 98.572 1.00 55.22 122 ARG C C 1
ATOM 8701 O O . ARG D 1 145 ? 96.527 144.082 97.943 1.00 53.24 122 ARG C O 1
ATOM 8709 N N . ARG D 1 146 ? 96.918 146.188 98.655 1.00 56.13 123 ARG C N 1
ATOM 8710 C CA . ARG D 1 146 ? 95.764 146.723 97.941 1.00 57.97 123 ARG C CA 1
ATOM 8711 C C . ARG D 1 146 ? 95.941 146.594 96.434 1.00 60.93 123 ARG C C 1
ATOM 8712 O O . ARG D 1 146 ? 95.005 146.216 95.721 1.00 58.03 123 ARG C O 1
ATOM 8720 N N . SER D 1 147 ? 97.137 146.893 95.933 1.00 69.40 124 SER C N 1
ATOM 8721 C CA . SER D 1 147 ? 97.441 146.776 94.516 1.00 68.35 124 SER C CA 1
ATOM 8722 C C . SER D 1 147 ? 98.889 146.343 94.348 1.00 70.30 124 SER C C 1
ATOM 8723 O O . SER D 1 147 ? 99.728 146.578 95.221 1.00 69.91 124 SER C O 1
ATOM 8726 N N . ARG D 1 148 ? 99.174 145.705 93.210 1.00 75.15 125 ARG C N 1
ATOM 8727 C CA . ARG D 1 148 ? 100.536 145.257 92.941 1.00 77.55 125 ARG C CA 1
ATOM 8728 C C . ARG D 1 148 ? 101.457 146.426 92.615 1.00 78.93 125 ARG C C 1
ATOM 8729 O O . ARG D 1 148 ? 102.643 146.392 92.962 1.00 77.78 125 ARG C O 1
ATOM 8737 N N . GLN D 1 149 ? 100.933 147.457 91.949 1.00 89.44 126 GLN C N 1
ATOM 8738 C CA . GLN D 1 149 ? 101.631 148.724 91.751 1.00 89.61 126 GLN C CA 1
ATOM 8739 C C . GLN D 1 149 ? 102.974 148.571 91.047 1.00 90.07 126 GLN C C 1
ATOM 8740 O O . GLN D 1 149 ? 103.037 148.528 89.814 1.00 88.74 126 GLN C O 1
ATOM 8746 N N . GLY D 1 150 ? 104.055 148.496 91.828 1.00 90.11 127 GLY C N 1
ATOM 8747 C CA . GLY D 1 150 ? 105.396 148.562 91.271 1.00 90.22 127 GLY C CA 1
ATOM 8748 C C . GLY D 1 150 ? 105.794 147.366 90.434 1.00 91.23 127 GLY C C 1
ATOM 8749 O O . GLY D 1 150 ? 106.746 147.464 89.652 1.00 91.23 127 GLY C O 1
ATOM 8750 N N . GLU D 1 151 ? 105.100 146.241 90.581 1.00 89.72 128 GLU C N 1
ATOM 8751 C CA . GLU D 1 151 ? 105.422 145.064 89.787 1.00 88.32 128 GLU C CA 1
ATOM 8752 C C . GLU D 1 151 ? 105.151 145.328 88.311 1.00 89.95 128 GLU C C 1
ATOM 8753 O O . GLU D 1 151 ? 104.191 146.015 87.950 1.00 88.14 128 GLU C O 1
ATOM 8759 N N . THR D 1 152 ? 106.011 144.779 87.456 1.00 87.84 129 THR C N 1
ATOM 8760 C CA . THR D 1 152 ? 105.909 144.995 86.021 1.00 85.65 129 THR C CA 1
ATOM 8761 C C . THR D 1 152 ? 104.651 144.329 85.466 1.00 84.99 129 THR C C 1
ATOM 8762 O O . THR D 1 152 ? 104.035 143.473 86.106 1.00 87.23 129 THR C O 1
ATOM 8766 N N . TRP D 1 153 ? 104.269 144.744 84.254 1.00 79.60 130 TRP C N 1
ATOM 8767 C CA . TRP D 1 153 ? 103.091 144.170 83.612 1.00 81.54 130 TRP C CA 1
ATOM 8768 C C . TRP D 1 153 ? 103.242 142.668 83.420 1.00 81.33 130 TRP C C 1
ATOM 8769 O O . TRP D 1 153 ? 102.275 141.915 83.581 1.00 81.57 130 TRP C O 1
ATOM 8780 N N . VAL D 1 154 ? 104.443 142.214 83.059 1.00 79.76 131 VAL C N 1
ATOM 8781 C CA . VAL D 1 154 ? 104.666 140.785 82.855 1.00 80.30 131 VAL C CA 1
ATOM 8782 C C . VAL D 1 154 ? 104.437 140.024 84.154 1.00 79.89 131 VAL C C 1
ATOM 8783 O O . VAL D 1 154 ? 103.776 138.979 84.173 1.00 79.71 131 VAL C O 1
ATOM 8787 N N . LYS D 1 155 ? 104.975 140.541 85.261 1.00 76.94 132 LYS C N 1
ATOM 8788 C CA . LYS D 1 155 ? 104.802 139.876 86.548 1.00 75.69 132 LYS C CA 1
ATOM 8789 C C . LYS D 1 155 ? 103.336 139.835 86.959 1.00 74.54 132 LYS C C 1
ATOM 8790 O O . LYS D 1 155 ? 102.840 138.796 87.412 1.00 75.40 132 LYS C O 1
ATOM 8796 N N . GLN D 1 156 ? 102.625 140.955 86.804 1.00 73.08 133 GLN C N 1
ATOM 8797 C CA . GLN D 1 156 ? 101.214 140.994 87.175 1.00 71.44 133 GLN C CA 1
ATOM 8798 C C . GLN D 1 156 ? 100.392 140.033 86.328 1.00 72.53 133 GLN C C 1
ATOM 8799 O O . GLN D 1 156 ? 99.540 139.304 86.850 1.00 76.35 133 GLN C O 1
ATOM 8805 N N . PHE D 1 157 ? 100.632 140.020 85.015 1.00 68.27 134 PHE C N 1
ATOM 8806 C CA . PHE D 1 157 ? 99.879 139.136 84.133 1.00 68.24 134 PHE C CA 1
ATOM 8807 C C . PHE D 1 157 ? 100.170 137.673 84.435 1.00 69.51 134 PHE C C 1
ATOM 8808 O O . PHE D 1 157 ? 99.251 136.845 84.456 1.00 69.09 134 PHE C O 1
ATOM 8816 N N . THR D 1 158 ? 101.439 137.332 84.677 1.00 67.17 135 THR C N 1
ATOM 8817 C CA . THR D 1 158 ? 101.777 135.952 85.003 1.00 67.01 135 THR C CA 1
ATOM 8818 C C . THR D 1 158 ? 101.152 135.528 86.325 1.00 67.63 135 THR C C 1
ATOM 8819 O O . THR D 1 158 ? 100.645 134.408 86.442 1.00 71.06 135 THR C O 1
ATOM 8823 N N . ALA D 1 159 ? 101.170 136.409 87.329 1.00 63.52 136 ALA C N 1
ATOM 8824 C CA . ALA D 1 159 ? 100.545 136.080 88.606 1.00 63.21 136 ALA C CA 1
ATOM 8825 C C . ALA D 1 159 ? 99.042 135.881 88.452 1.00 63.75 136 ALA C C 1
ATOM 8826 O O . ALA D 1 159 ? 98.477 134.924 88.995 1.00 66.71 136 ALA C O 1
ATOM 8828 N N . LYS D 1 160 ? 98.379 136.774 87.713 1.00 61.37 137 LYS C N 1
ATOM 8829 C CA . LYS D 1 160 ? 96.940 136.647 87.514 1.00 63.30 137 LYS C CA 1
ATOM 8830 C C . LYS D 1 160 ? 96.597 135.361 86.775 1.00 64.38 137 LYS C C 1
ATOM 8831 O O . LYS D 1 160 ? 95.653 134.651 87.149 1.00 67.98 137 LYS C O 1
ATOM 8837 N N . MET D 1 161 ? 97.361 135.037 85.729 1.00 62.37 138 MET C N 1
ATOM 8838 C CA . MET D 1 161 ? 97.113 133.809 84.985 1.00 64.35 138 MET C CA 1
ATOM 8839 C C . MET D 1 161 ? 97.353 132.582 85.853 1.00 64.49 138 MET C C 1
ATOM 8840 O O . MET D 1 161 ? 96.588 131.614 85.793 1.00 68.06 138 MET C O 1
ATOM 8845 N N . PHE D 1 162 ? 98.411 132.602 86.668 1.00 57.50 139 PHE C N 1
ATOM 8846 C CA . PHE D 1 162 ? 98.682 131.474 87.550 1.00 52.97 139 PHE C CA 1
ATOM 8847 C C . PHE D 1 162 ? 97.561 131.277 88.558 1.00 55.06 139 PHE C C 1
ATOM 8848 O O . PHE D 1 162 ? 97.150 130.142 88.824 1.00 59.00 139 PHE C O 1
ATOM 8856 N N . TYR D 1 163 ? 97.065 132.368 89.145 1.00 58.55 140 TYR C N 1
ATOM 8857 C CA . TYR D 1 163 ? 95.996 132.238 90.129 1.00 52.96 140 TYR C CA 1
ATOM 8858 C C . TYR D 1 163 ? 94.706 131.753 89.481 1.00 54.18 140 TYR C C 1
ATOM 8859 O O . TYR D 1 163 ? 94.003 130.909 90.048 1.00 59.13 140 TYR C O 1
ATOM 8868 N N . LYS D 1 164 ? 94.392 132.247 88.281 1.00 58.11 141 LYS C N 1
ATOM 8869 C CA . LYS D 1 164 ? 93.225 131.739 87.566 1.00 60.01 141 LYS C CA 1
ATOM 8870 C C . LYS D 1 164 ? 93.371 130.253 87.258 1.00 62.13 141 LYS C C 1
ATOM 8871 O O . LYS D 1 164 ? 92.419 129.478 87.420 1.00 62.29 141 LYS C O 1
ATOM 8877 N N . VAL D 1 165 ? 94.562 129.838 86.821 1.00 58.27 142 VAL C N 1
ATOM 8878 C CA . VAL D 1 165 ? 94.793 128.442 86.469 1.00 55.10 142 VAL C CA 1
ATOM 8879 C C . VAL D 1 165 ? 94.671 127.548 87.696 1.00 57.45 142 VAL C C 1
ATOM 8880 O O . VAL D 1 165 ? 94.047 126.482 87.641 1.00 58.66 142 VAL C O 1
ATOM 8884 N N . ILE D 1 166 ? 95.260 127.959 88.819 1.00 53.14 143 ILE C N 1
ATOM 8885 C CA . ILE D 1 166 ? 95.216 127.126 90.017 1.00 48.90 143 ILE C CA 1
ATOM 8886 C C . ILE D 1 166 ? 93.808 127.104 90.601 1.00 53.00 143 ILE C C 1
ATOM 8887 O O . ILE D 1 166 ? 93.396 126.118 91.223 1.00 58.66 143 ILE C O 1
ATOM 8892 N N . GLY D 1 167 ? 93.047 128.185 90.415 1.00 57.03 144 GLY C N 1
ATOM 8893 C CA . GLY D 1 167 ? 91.654 128.166 90.825 1.00 56.69 144 GLY C CA 1
ATOM 8894 C C . GLY D 1 167 ? 90.813 127.223 89.987 1.00 56.82 144 GLY C C 1
ATOM 8895 O O . GLY D 1 167 ? 89.955 126.509 90.512 1.00 62.03 144 GLY C O 1
ATOM 8896 N N . ARG D 1 168 ? 91.042 127.209 88.672 1.00 59.60 145 ARG C N 1
ATOM 8897 C CA . ARG D 1 168 ? 90.282 126.319 87.800 1.00 56.87 145 ARG C CA 1
ATOM 8898 C C . ARG D 1 168 ? 90.651 124.858 88.036 1.00 58.10 145 ARG C C 1
ATOM 8899 O O . ARG D 1 168 ? 89.773 123.993 88.122 1.00 62.91 145 ARG C O 1
ATOM 8907 N N . MET D 1 169 ? 91.949 124.564 88.143 1.00 58.99 146 MET C N 1
ATOM 8908 C CA . MET D 1 169 ? 92.390 123.174 88.224 1.00 61.38 146 MET C CA 1
ATOM 8909 C C . MET D 1 169 ? 92.105 122.564 89.591 1.00 62.57 146 MET C C 1
ATOM 8910 O O . MET D 1 169 ? 91.672 121.410 89.682 1.00 65.42 146 MET C O 1
ATOM 8915 N N . THR D 1 170 ? 92.341 123.314 90.662 1.00 57.34 147 THR C N 1
ATOM 8916 C CA . THR D 1 170 ? 92.265 122.782 92.011 1.00 59.46 147 THR C CA 1
ATOM 8917 C C . THR D 1 170 ? 90.941 123.164 92.668 1.00 60.21 147 THR C C 1
ATOM 8918 O O . THR D 1 170 ? 90.118 123.890 92.107 1.00 61.15 147 THR C O 1
ATOM 8922 N N . GLU D 1 171 ? 90.739 122.655 93.882 1.00 57.95 148 GLU C N 1
ATOM 8923 C CA . GLU D 1 171 ? 89.569 122.974 94.687 1.00 60.13 148 GLU C CA 1
ATOM 8924 C C . GLU D 1 171 ? 89.866 123.997 95.776 1.00 62.04 148 GLU C C 1
ATOM 8925 O O . GLU D 1 171 ? 88.958 124.366 96.525 1.00 61.34 148 GLU C O 1
ATOM 8931 N N . ILE D 1 172 ? 91.107 124.460 95.878 1.00 52.69 149 ILE C N 1
ATOM 8932 C CA . ILE D 1 172 ? 91.479 125.465 96.860 1.00 48.56 149 ILE C CA 1
ATOM 8933 C C . ILE D 1 172 ? 91.257 126.849 96.264 1.00 54.25 149 ILE C C 1
ATOM 8934 O O . ILE D 1 172 ? 91.237 127.034 95.045 1.00 54.94 149 ILE C O 1
ATOM 8939 N N . LYS D 1 173 ? 91.089 127.838 97.139 1.00 53.93 150 LYS C N 1
ATOM 8940 C CA . LYS D 1 173 ? 90.832 129.221 96.738 1.00 54.23 150 LYS C CA 1
ATOM 8941 C C . LYS D 1 173 ? 91.882 130.105 97.403 1.00 52.18 150 LYS C C 1
ATOM 8942 O O . LYS D 1 173 ? 91.663 130.629 98.498 1.00 52.07 150 LYS C O 1
ATOM 8948 N N . ILE D 1 174 ? 93.020 130.270 96.736 1.00 49.36 151 ILE C N 1
A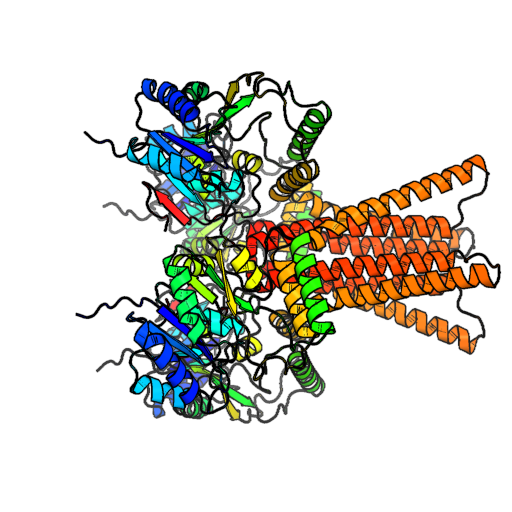TOM 8949 C CA . ILE D 1 174 ? 94.119 131.078 97.256 1.00 49.36 151 ILE C CA 1
ATOM 8950 C C . ILE D 1 174 ? 93.745 132.551 97.142 1.00 52.83 151 ILE C C 1
ATOM 8951 O O . ILE D 1 174 ? 93.439 133.027 96.039 1.00 56.65 151 ILE C O 1
ATOM 8956 N N . PRO D 1 175 ? 93.749 133.304 98.244 1.00 51.51 152 PRO C N 1
ATOM 8957 C CA . PRO D 1 175 ? 93.359 134.710 98.162 1.00 49.61 152 PRO C CA 1
ATOM 8958 C C . PRO D 1 175 ? 94.393 135.514 97.397 1.00 53.58 152 PRO C C 1
ATOM 8959 O O . PRO D 1 175 ? 95.588 135.169 97.389 1.00 52.60 152 PRO C O 1
ATOM 8963 N N . PRO D 1 176 ? 93.983 136.589 96.733 1.00 57.71 153 PRO C N 1
ATOM 8964 C CA . PRO D 1 176 ? 94.929 137.373 95.936 1.00 57.53 153 PRO C CA 1
ATOM 8965 C C . PRO D 1 176 ? 95.807 138.276 96.787 1.00 52.97 153 PRO C C 1
ATOM 8966 O O . PRO D 1 176 ? 95.417 138.739 97.861 1.00 50.77 153 PRO C O 1
ATOM 8970 N N . ASN D 1 177 ? 97.019 138.513 96.279 1.00 52.33 154 ASN C N 1
ATOM 8971 C CA . ASN D 1 177 ? 97.959 139.487 96.840 1.00 49.74 154 ASN C CA 1
ATOM 8972 C C . ASN D 1 177 ? 98.380 139.140 98.265 1.00 49.00 154 ASN C C 1
ATOM 8973 O O . ASN D 1 177 ? 98.766 140.021 99.037 1.00 53.04 154 ASN C O 1
ATOM 8978 N N . THR D 1 178 ? 98.325 137.863 98.627 1.00 46.35 155 THR C N 1
ATOM 8979 C CA . THR D 1 178 ? 98.753 137.420 99.946 1.00 42.40 155 THR C CA 1
ATOM 8980 C C . THR D 1 178 ? 100.214 136.997 99.898 1.00 47.08 155 THR C C 1
ATOM 8981 O O . THR D 1 178 ? 100.616 136.227 99.021 1.00 51.82 155 THR C O 1
ATOM 8985 N N . GLY D 1 179 ? 101.007 137.510 100.838 1.00 42.10 156 GLY C N 1
ATOM 8986 C CA . GLY D 1 179 ? 102.381 137.121 100.995 1.00 32.92 156 GLY C CA 1
ATOM 8987 C C . GLY D 1 179 ? 102.603 136.280 102.234 1.00 38.87 156 GLY C C 1
ATOM 8988 O O . GLY D 1 179 ? 101.690 135.623 102.751 1.00 40.40 156 GLY C O 1
ATOM 8989 N N . ASP D 1 180 ? 103.841 136.302 102.721 1.00 41.03 157 ASP C N 1
ATOM 8990 C CA . ASP D 1 180 ? 104.164 135.603 103.957 1.00 38.50 157 ASP C CA 1
ATOM 8991 C C . ASP D 1 180 ? 103.775 136.394 105.198 1.00 38.31 157 ASP C C 1
ATOM 8992 O O . ASP D 1 180 ? 103.729 135.817 106.288 1.00 37.04 157 ASP C O 1
ATOM 8997 N N . PHE D 1 181 ? 103.491 137.687 105.059 1.00 35.81 158 PHE C N 1
ATOM 8998 C CA . PHE D 1 181 ? 102.986 138.484 106.171 1.00 22.98 158 PHE C CA 1
ATOM 8999 C C . PHE D 1 181 ? 101.556 138.063 106.472 1.00 30.74 158 PHE C C 1
ATOM 9000 O O . PHE D 1 181 ? 100.642 138.336 105.688 1.00 43.09 158 PHE C O 1
ATOM 9008 N N . ARG D 1 182 ? 101.360 137.394 107.601 1.00 27.41 159 ARG C N 1
ATOM 9009 C CA . ARG D 1 182 ? 100.041 136.925 107.992 1.00 27.46 159 ARG C CA 1
ATOM 9010 C C . ARG D 1 182 ? 100.073 136.595 109.475 1.00 30.87 159 ARG C C 1
ATOM 9011 O O . ARG D 1 182 ? 101.134 136.533 110.096 1.00 37.56 159 ARG C O 1
ATOM 9019 N N . LEU D 1 183 ? 98.889 136.400 110.035 1.00 24.32 160 LEU C N 1
ATOM 9020 C CA . LEU D 1 183 ? 98.726 135.896 111.389 1.00 13.94 160 LEU C CA 1
ATOM 9021 C C . LEU D 1 183 ? 98.077 134.523 111.312 1.00 14.95 160 LEU C C 1
ATOM 9022 O O . LEU D 1 183 ? 97.043 134.361 110.659 1.00 27.31 160 LEU C O 1
ATOM 9027 N N . MET D 1 184 ? 98.685 133.544 111.972 1.00 17.59 161 MET C N 1
ATOM 9028 C CA . MET D 1 184 ? 98.142 132.198 112.066 1.00 12.94 161 MET C CA 1
ATOM 9029 C C . MET D 1 184 ? 97.862 131.886 113.526 1.00 21.73 161 MET C C 1
ATOM 9030 O O . MET D 1 184 ? 98.749 132.018 114.372 1.00 21.68 161 MET C O 1
ATOM 9035 N N . ASP D 1 185 ? 96.635 131.472 113.819 1.00 20.29 162 ASP C N 1
ATOM 9036 C CA . ASP D 1 185 ? 96.310 131.034 115.165 1.00 15.29 162 ASP C CA 1
ATOM 9037 C C . ASP D 1 185 ? 97.033 129.727 115.470 1.00 20.04 162 ASP C C 1
ATOM 9038 O O . ASP D 1 185 ? 97.403 128.974 114.566 1.00 28.59 162 ASP C O 1
ATOM 9043 N N . ARG D 1 186 ? 97.245 129.471 116.764 1.00 19.64 163 ARG C N 1
ATOM 9044 C CA . ARG D 1 186 ? 97.941 128.259 117.190 1.00 25.85 163 ARG C CA 1
ATOM 9045 C C . ARG D 1 186 ? 97.301 127.011 116.599 1.00 21.33 163 ARG C C 1
ATOM 9046 O O . ARG D 1 186 ? 97.993 126.048 116.256 1.00 24.05 163 ARG C O 1
ATOM 9054 N N . LYS D 1 187 ? 95.977 127.014 116.476 1.00 25.18 164 LYS C N 1
ATOM 9055 C CA . LYS D 1 187 ? 95.272 125.882 115.890 1.00 22.04 164 LYS C CA 1
ATOM 9056 C C . LYS D 1 187 ? 95.645 125.695 114.420 1.00 25.11 164 LYS C C 1
ATOM 9057 O O . LYS D 1 187 ? 95.882 124.568 113.968 1.00 23.34 164 LYS C O 1
ATOM 9063 N N . VAL D 1 188 ? 95.755 126.794 113.670 1.00 28.61 165 VAL C N 1
ATOM 9064 C CA . VAL D 1 188 ? 96.195 126.712 112.280 1.00 19.88 165 VAL C CA 1
ATOM 9065 C C . VAL D 1 188 ? 97.659 126.294 112.199 1.00 25.78 165 VAL C C 1
ATOM 9066 O O . VAL D 1 188 ? 98.053 125.535 111.305 1.00 33.37 165 VAL C O 1
ATOM 9070 N N . VAL D 1 189 ? 98.488 126.788 113.120 1.00 24.32 166 VAL C N 1
ATOM 9071 C CA . VAL D 1 189 ? 99.896 126.400 113.143 1.00 18.50 166 VAL C CA 1
ATOM 9072 C C . VAL D 1 189 ? 100.032 124.901 113.371 1.00 23.59 166 VAL C C 1
ATOM 9073 O O . VAL D 1 189 ? 100.833 124.225 112.715 1.00 31.29 166 VAL C O 1
ATOM 9077 N N . ASN D 1 190 ? 99.247 124.357 114.302 1.00 16.77 167 ASN C N 1
ATOM 9078 C CA . ASN D 1 190 ? 99.275 122.923 114.563 1.00 11.51 167 ASN C CA 1
ATOM 9079 C C . ASN D 1 190 ? 98.740 122.133 113.376 1.00 18.48 167 ASN C C 1
ATOM 9080 O O . ASN D 1 190 ? 99.224 121.034 113.088 1.00 24.08 167 ASN C O 1
ATOM 9085 N N . ALA D 1 191 ? 97.730 122.668 112.686 1.00 29.54 168 ALA C N 1
ATOM 9086 C CA . ALA D 1 191 ? 97.237 122.010 111.480 1.00 20.61 168 ALA C CA 1
ATOM 9087 C C . ALA D 1 191 ? 98.313 121.954 110.403 1.00 24.26 168 ALA C C 1
ATOM 9088 O O . ALA D 1 191 ? 98.458 120.940 109.710 1.00 29.66 168 ALA C O 1
ATOM 9090 N N . ILE D 1 192 ? 99.073 123.037 110.241 1.00 22.14 169 ILE C N 1
ATOM 9091 C CA . ILE D 1 192 ? 100.156 123.048 109.261 1.00 18.28 169 ILE C CA 1
ATOM 9092 C C . ILE D 1 192 ? 101.263 122.087 109.677 1.00 26.14 169 ILE C C 1
ATOM 9093 O O . ILE D 1 192 ? 101.874 121.419 108.833 1.00 34.53 169 ILE C O 1
ATOM 9098 N N . LYS D 1 193 ? 101.540 121.997 110.980 1.00 29.42 170 LYS C N 1
ATOM 9099 C CA . LYS D 1 193 ? 102.510 121.024 111.470 1.00 25.72 170 LYS C CA 1
ATOM 9100 C C . LYS D 1 193 ? 102.062 119.589 111.227 1.00 23.68 170 LYS C C 1
ATOM 9101 O O . LYS D 1 193 ? 102.903 118.685 111.205 1.00 26.65 170 LYS C O 1
ATOM 9107 N N . GLN D 1 194 ? 100.763 119.363 111.048 1.00 35.98 171 GLN C N 1
ATOM 9108 C CA . GLN D 1 194 ? 100.216 118.041 110.777 1.00 25.98 171 GLN C CA 1
ATOM 9109 C C . GLN D 1 194 ? 100.426 117.598 109.338 1.00 28.09 171 GLN C C 1
ATOM 9110 O O . GLN D 1 194 ? 100.036 116.479 108.992 1.00 37.71 171 GLN C O 1
ATOM 9116 N N . LEU D 1 195 ? 101.003 118.451 108.493 1.00 26.56 172 LEU C N 1
ATOM 9117 C CA . LEU D 1 195 ? 101.196 118.163 107.075 1.00 28.69 172 LEU C CA 1
ATOM 9118 C C . LEU D 1 195 ? 102.660 117.830 106.826 1.00 35.90 172 LEU C C 1
ATOM 9119 O O . LEU D 1 195 ? 103.476 118.732 106.589 1.00 32.13 172 LEU C O 1
ATOM 9124 N N . PRO D 1 196 ? 103.050 116.555 106.866 1.00 38.54 173 PRO C N 1
ATOM 9125 C CA . PRO D 1 196 ? 104.430 116.213 106.513 1.00 32.36 173 PRO C CA 1
ATOM 9126 C C . PRO D 1 196 ? 104.609 116.220 105.006 1.00 40.14 173 PRO C C 1
ATOM 9127 O O . PRO D 1 196 ? 104.197 115.286 104.312 1.00 51.92 173 PRO C O 1
ATOM 9131 N N . GLU D 1 197 ? 105.234 117.271 104.491 1.00 29.91 174 GLU C N 1
ATOM 9132 C CA . GLU D 1 197 ? 105.346 117.471 103.055 1.00 28.80 174 GLU C CA 1
ATOM 9133 C C . GLU D 1 197 ? 106.693 118.103 102.765 1.00 38.58 174 GLU C C 1
ATOM 9134 O O . GLU D 1 197 ? 107.034 119.136 103.347 1.00 49.57 174 GLU C O 1
ATOM 9140 N N . ARG D 1 198 ? 107.461 117.475 101.883 1.00 36.17 175 ARG C N 1
ATOM 9141 C CA . ARG D 1 198 ? 108.753 118.017 101.495 1.00 34.07 175 ARG C CA 1
ATOM 9142 C C . ARG D 1 198 ? 108.654 118.949 100.299 1.00 31.88 175 ARG C C 1
ATOM 9143 O O . ARG D 1 198 ? 109.515 119.819 100.134 1.00 41.01 175 ARG C O 1
ATOM 9151 N N . THR D 1 199 ? 107.625 118.791 99.476 1.00 36.51 176 THR C N 1
ATOM 9152 C CA . THR D 1 199 ? 107.337 119.678 98.353 1.00 38.00 176 THR C CA 1
ATOM 9153 C C . THR D 1 199 ? 106.090 120.471 98.736 1.00 34.24 176 THR C C 1
ATOM 9154 O O . THR D 1 199 ? 104.963 120.040 98.490 1.00 39.58 176 THR C O 1
ATOM 9158 N N . ARG D 1 200 ? 106.298 121.635 99.344 1.00 40.99 177 ARG C N 1
ATOM 9159 C CA . ARG D 1 200 ? 105.219 122.428 99.915 1.00 35.02 177 ARG C CA 1
ATOM 9160 C C . ARG D 1 200 ? 104.965 123.670 99.078 1.00 34.15 177 ARG C C 1
ATOM 9161 O O . ARG D 1 200 ? 105.901 124.399 98.735 1.00 41.81 177 ARG C O 1
ATOM 9169 N N . PHE D 1 201 ? 103.700 123.906 98.758 1.00 40.58 178 PHE C N 1
ATOM 9170 C CA . PHE D 1 201 ? 103.227 125.185 98.241 1.00 33.44 178 PHE C CA 1
ATOM 9171 C C . PHE D 1 201 ? 102.436 125.819 99.378 1.00 30.53 178 PHE C C 1
ATOM 9172 O O . PHE D 1 201 ? 101.282 125.457 99.618 1.00 38.95 178 PHE C O 1
ATOM 9180 N N . MET D 1 202 ? 103.066 126.762 100.081 1.00 27.93 179 MET C N 1
ATOM 9181 C CA . MET D 1 202 ? 102.504 127.244 101.338 1.00 28.29 179 MET C CA 1
ATOM 9182 C C . MET D 1 202 ? 101.192 127.986 101.125 1.00 27.50 179 MET C C 1
ATOM 9183 O O . MET D 1 202 ? 100.285 127.887 101.956 1.00 32.62 179 MET C O 1
ATOM 9188 N N . LYS D 1 203 ? 101.070 128.741 100.032 1.00 30.63 180 LYS C N 1
ATOM 9189 C CA . LYS D 1 203 ? 99.806 129.410 99.738 1.00 32.37 180 LYS C CA 1
ATOM 9190 C C . LYS D 1 203 ? 98.673 128.398 99.626 1.00 32.18 180 LYS C C 1
ATOM 9191 O O . LYS D 1 203 ? 97.624 128.534 100.273 1.00 29.60 180 LYS C O 1
ATOM 9197 N N . GLY D 1 204 ? 98.883 127.359 98.819 1.00 27.22 181 GLY C N 1
ATOM 9198 C CA . GLY D 1 204 ? 97.890 126.314 98.690 1.00 24.75 181 GLY C CA 1
ATOM 9199 C C . GLY D 1 204 ? 97.670 125.535 99.967 1.00 28.82 181 GLY C C 1
ATOM 9200 O O . GLY D 1 204 ? 96.556 125.088 100.234 1.00 35.79 181 GLY C O 1
ATOM 9201 N N . LEU D 1 205 ? 98.727 125.331 100.756 1.00 25.21 182 LEU C N 1
ATOM 9202 C CA . LEU D 1 205 ? 98.573 124.621 102.021 1.00 22.52 182 LEU C CA 1
ATOM 9203 C C . LEU D 1 205 ? 97.713 125.411 102.999 1.00 25.63 182 LEU C C 1
ATOM 9204 O O . LEU D 1 205 ? 96.876 124.836 103.702 1.00 29.86 182 LEU C O 1
ATOM 9209 N N . PHE D 1 206 ? 97.908 126.730 103.062 1.00 31.95 183 PHE C N 1
ATOM 9210 C CA . PHE D 1 206 ? 97.084 127.561 103.931 1.00 19.15 183 PHE C CA 1
ATOM 9211 C C . PHE D 1 206 ? 95.652 127.639 103.429 1.00 19.93 183 PHE C C 1
ATOM 9212 O O . PHE D 1 206 ? 94.720 127.726 104.234 1.00 24.84 183 PHE C O 1
ATOM 9220 N N . ALA D 1 207 ? 95.456 127.620 102.109 1.00 29.80 184 ALA C N 1
ATOM 9221 C CA . ALA D 1 207 ? 94.100 127.490 101.586 1.00 26.70 184 ALA C CA 1
ATOM 9222 C C . ALA D 1 207 ? 93.492 126.135 101.935 1.00 33.93 184 ALA C C 1
ATOM 9223 O O . ALA D 1 207 ? 92.282 126.040 102.167 1.00 34.12 184 ALA C O 1
ATOM 9225 N N . TRP D 1 208 ? 94.314 125.085 101.980 1.00 31.67 185 TRP C N 1
ATOM 9226 C CA . TRP D 1 208 ? 93.818 123.732 102.212 1.00 18.27 185 TRP C CA 1
ATOM 9227 C C . TRP D 1 208 ? 93.405 123.529 103.664 1.00 26.34 185 TRP C C 1
ATOM 9228 O O . TRP D 1 208 ? 92.440 122.810 103.944 1.00 24.90 185 TRP C O 1
ATOM 9239 N N . VAL D 1 209 ? 94.121 124.145 104.599 1.00 32.21 186 VAL C N 1
ATOM 9240 C CA . VAL D 1 209 ? 93.752 124.069 106.022 1.00 22.28 186 VAL C CA 1
ATOM 9241 C C . VAL D 1 209 ? 92.732 125.180 106.238 1.00 33.80 186 VAL C C 1
ATOM 9242 O O . VAL D 1 209 ? 93.028 126.283 106.705 1.00 50.70 186 VAL C O 1
ATOM 9246 N N . GLY D 1 210 ? 91.486 124.878 105.898 1.00 19.41 187 GLY C N 1
ATOM 9247 C CA . GLY D 1 210 ? 90.498 125.931 105.845 1.00 18.11 187 GLY C CA 1
ATOM 9248 C C . GLY D 1 210 ? 89.845 126.192 107.180 1.00 28.09 187 GLY C C 1
ATOM 9249 O O . GLY D 1 210 ? 88.886 125.519 107.554 1.00 44.13 187 GLY C O 1
ATOM 9250 N N . TYR D 1 211 ? 90.359 127.169 107.906 1.00 19.49 188 TYR C N 1
ATOM 9251 C CA . TYR D 1 211 ? 89.754 127.643 109.135 1.00 18.82 188 TYR C CA 1
ATOM 9252 C C . TYR D 1 211 ? 89.053 128.972 108.849 1.00 19.38 188 TYR C C 1
ATOM 9253 O O . TYR D 1 211 ? 88.864 129.350 107.689 1.00 32.74 188 TYR C O 1
ATOM 9262 N N . ARG D 1 212 ? 88.629 129.668 109.896 1.00 19.25 189 ARG C N 1
ATOM 9263 C CA . ARG D 1 212 ? 88.081 131.010 109.732 1.00 22.79 189 ARG C CA 1
ATOM 9264 C C . ARG D 1 212 ? 89.188 131.937 109.244 1.00 25.26 189 ARG C C 1
ATOM 9265 O O . ARG D 1 212 ? 90.093 132.290 110.006 1.00 30.95 189 ARG C O 1
ATOM 9273 N N . GLN D 1 213 ? 89.124 132.332 107.976 1.00 28.05 190 GLN C N 1
ATOM 9274 C CA . GLN D 1 213 ? 90.175 133.108 107.336 1.00 21.48 190 GLN C CA 1
ATOM 9275 C C . GLN D 1 213 ? 89.635 134.457 106.886 1.00 20.50 190 GLN C C 1
ATOM 9276 O O . GLN D 1 213 ? 88.534 134.544 106.337 1.00 33.27 190 GLN C O 1
ATOM 9282 N N . THR D 1 214 ? 90.421 135.505 107.120 1.00 26.21 191 THR C N 1
ATOM 9283 C CA . THR D 1 214 ? 90.108 136.846 106.649 1.00 30.81 191 THR C CA 1
ATOM 9284 C C . THR D 1 214 ? 91.400 137.508 106.195 1.00 24.95 191 THR C C 1
ATOM 9285 O O . THR D 1 214 ? 92.477 136.909 106.239 1.00 32.72 191 THR C O 1
ATOM 9289 N N . PHE D 1 215 ? 91.292 138.757 105.753 1.00 31.71 192 PHE C N 1
ATOM 9290 C CA . PHE D 1 215 ? 92.447 139.494 105.272 1.00 29.36 192 PHE C CA 1
ATOM 9291 C C . PHE D 1 215 ? 92.366 140.941 105.733 1.00 32.75 192 PHE C C 1
ATOM 9292 O O . PHE D 1 215 ? 91.282 141.470 105.988 1.00 39.98 192 PHE C O 1
ATOM 9300 N N . VAL D 1 216 ? 93.532 141.571 105.840 1.00 36.15 193 VAL C N 1
ATOM 9301 C CA . VAL D 1 216 ? 93.653 142.990 106.146 1.00 34.37 193 VAL C CA 1
ATOM 9302 C C . VAL D 1 216 ? 94.444 143.642 105.022 1.00 34.24 193 VAL C C 1
ATOM 9303 O O . VAL D 1 216 ? 95.544 143.189 104.688 1.00 33.21 193 VAL C O 1
ATOM 9307 N N . LEU D 1 217 ? 93.881 144.694 104.436 1.00 42.87 194 LEU C N 1
ATOM 9308 C CA . LEU D 1 217 ? 94.535 145.384 103.336 1.00 41.37 194 LEU C CA 1
ATOM 9309 C C . LEU D 1 217 ? 95.593 146.349 103.855 1.00 42.34 194 LEU C C 1
ATOM 9310 O O . LEU D 1 217 ? 95.450 146.947 104.925 1.00 46.16 194 LEU C O 1
ATOM 9315 N N . PHE D 1 218 ? 96.667 146.491 103.083 1.00 45.61 195 PHE C N 1
ATOM 9316 C CA . PHE D 1 218 ? 97.737 147.417 103.421 1.00 50.25 195 PHE C CA 1
ATOM 9317 C C . PHE D 1 218 ? 98.464 147.822 102.149 1.00 54.19 195 PHE C C 1
ATOM 9318 O O . PHE D 1 218 ? 98.734 146.984 101.284 1.00 52.89 195 PHE C O 1
ATOM 9326 N N . ASP D 1 219 ? 98.771 149.110 102.039 1.00 68.13 196 ASP C N 1
ATOM 9327 C CA . ASP D 1 219 ? 99.508 149.639 100.898 1.00 68.10 196 ASP C CA 1
ATOM 9328 C C . ASP D 1 219 ? 100.994 149.616 101.234 1.00 68.33 196 ASP C C 1
ATOM 9329 O O . ASP D 1 219 ? 101.443 150.322 102.142 1.00 69.82 196 ASP C O 1
ATOM 9334 N N . ARG D 1 220 ? 101.753 148.799 100.511 1.00 74.24 197 ARG C N 1
ATOM 9335 C CA . ARG D 1 220 ? 103.192 148.756 100.713 1.00 76.07 197 ARG C CA 1
ATOM 9336 C C . ARG D 1 220 ? 103.824 150.059 100.239 1.00 81.34 197 ARG C C 1
ATOM 9337 O O . ARG D 1 220 ? 103.461 150.601 99.191 1.00 83.73 197 ARG C O 1
ATOM 9345 N N . GLU D 1 221 ? 104.773 150.565 101.023 1.00 92.26 198 GLU C N 1
ATOM 9346 C CA . GLU D 1 221 ? 105.366 151.861 100.751 1.00 93.94 198 GLU C CA 1
ATOM 9347 C C . GLU D 1 221 ? 106.176 151.826 99.456 1.00 95.27 198 GLU C C 1
ATOM 9348 O O . GLU D 1 221 ? 106.648 150.768 99.034 1.00 92.91 198 GLU C O 1
ATOM 9354 N N . PRO D 1 222 ? 106.342 152.980 98.802 1.00 101.80 199 PRO C N 1
ATOM 9355 C CA . PRO D 1 222 ? 107.149 153.015 97.571 1.00 101.98 199 PRO C CA 1
ATOM 9356 C C . PRO D 1 222 ? 108.597 152.616 97.782 1.00 100.92 199 PRO C C 1
ATOM 9357 O O . PRO D 1 222 ? 109.280 152.290 96.804 1.00 99.50 199 PRO C O 1
ATOM 9361 N N . ARG D 1 223 ? 109.089 152.642 99.025 1.00 96.63 200 ARG C N 1
ATOM 9362 C CA . ARG D 1 223 ? 110.441 152.168 99.303 1.00 96.20 200 ARG C CA 1
ATOM 9363 C C . ARG D 1 223 ? 110.629 150.722 98.866 1.00 96.97 200 ARG C C 1
ATOM 9364 O O . ARG D 1 223 ? 111.744 150.316 98.522 1.00 97.54 200 ARG C O 1
ATOM 9372 N N . PHE D 1 224 ? 109.553 149.930 98.870 1.00 90.51 201 PHE C N 1
ATOM 9373 C CA . PHE D 1 224 ? 109.611 148.539 98.438 1.00 92.05 201 PHE C CA 1
ATOM 9374 C C . PHE D 1 224 ? 108.530 148.214 97.414 1.00 92.26 201 PHE C C 1
ATOM 9375 O O . PHE D 1 224 ? 108.170 147.043 97.258 1.00 90.02 201 PHE C O 1
ATOM 9383 N N . GLN D 1 225 ? 108.005 149.221 96.711 1.00 97.79 202 GLN C N 1
ATOM 9384 C CA . GLN D 1 225 ? 106.913 148.996 95.771 1.00 99.24 202 GLN C CA 1
ATOM 9385 C C . GLN D 1 225 ? 107.338 148.047 94.659 1.00 100.42 202 GLN C C 1
ATOM 9386 O O . GLN D 1 225 ? 106.831 146.924 94.569 1.00 97.43 202 GLN C O 1
ATOM 9392 N N . GLY D 1 226 ? 108.261 148.483 93.806 1.00 100.95 203 GLY C N 1
ATOM 9393 C CA . GLY D 1 226 ? 108.887 147.560 92.883 1.00 99.80 203 GLY C CA 1
ATOM 9394 C C . GLY D 1 226 ? 110.380 147.763 92.734 1.00 101.02 203 GLY C C 1
ATOM 9395 O O . GLY D 1 226 ? 110.825 148.795 92.222 1.00 100.71 203 GLY C O 1
ATOM 9396 N N . GLN D 1 227 ? 111.167 146.781 93.176 1.00 101.20 204 GLN C N 1
ATOM 9397 C CA . GLN D 1 227 ? 112.581 146.695 92.807 1.00 101.35 204 GLN C CA 1
ATOM 9398 C C . GLN D 1 227 ? 112.969 145.216 92.884 1.00 100.33 204 GLN C C 1
ATOM 9399 O O . GLN D 1 227 ? 113.389 144.724 93.934 1.00 98.11 204 GLN C O 1
ATOM 9405 N N . THR D 1 228 ? 112.835 144.521 91.755 1.00 94.54 205 THR C N 1
ATOM 9406 C CA . THR D 1 228 ? 113.135 143.094 91.709 1.00 94.21 205 THR C CA 1
ATOM 9407 C C . THR D 1 228 ? 113.228 142.593 90.274 1.00 94.96 205 THR C C 1
ATOM 9408 O O . THR D 1 228 ? 112.297 142.778 89.484 1.00 95.09 205 THR C O 1
ATOM 9412 N N . LYS D 1 229 ? 114.343 141.955 89.931 1.00 94.34 206 LYS C N 1
ATOM 9413 C CA . LYS D 1 229 ? 114.462 141.224 88.672 1.00 95.12 206 LYS C CA 1
ATOM 9414 C C . LYS D 1 229 ? 114.051 139.784 88.954 1.00 94.72 206 LYS C C 1
ATOM 9415 O O . LYS D 1 229 ? 114.857 138.974 89.419 1.00 92.02 206 LYS C O 1
ATOM 9421 N N . TRP D 1 230 ? 112.787 139.469 88.684 1.00 88.39 207 TRP C N 1
ATOM 9422 C CA . TRP D 1 230 ? 112.260 138.148 88.999 1.00 86.37 207 TRP C CA 1
ATOM 9423 C C . TRP D 1 230 ? 112.907 137.092 88.114 1.00 87.10 207 TRP C C 1
ATOM 9424 O O . TRP D 1 230 ? 112.983 137.251 86.892 1.00 85.58 207 TRP C O 1
ATOM 9435 N N . ASN D 1 231 ? 113.377 136.014 88.734 1.00 75.48 208 ASN C N 1
ATOM 9436 C CA . ASN D 1 231 ? 113.923 134.878 87.997 1.00 73.22 208 ASN C CA 1
ATOM 9437 C C . ASN D 1 231 ? 112.716 134.040 87.601 1.00 72.36 208 ASN C C 1
ATOM 9438 O O . ASN D 1 231 ? 112.167 133.295 88.415 1.00 71.33 208 ASN C O 1
ATOM 9443 N N . TYR D 1 232 ? 112.288 134.170 86.343 1.00 69.36 209 TYR C N 1
ATOM 9444 C CA . TYR D 1 232 ? 111.052 133.526 85.916 1.00 68.55 209 TYR C CA 1
ATOM 9445 C C . TYR D 1 232 ? 111.171 132.011 85.845 1.00 68.82 209 TYR C C 1
ATOM 9446 O O . TYR D 1 232 ? 110.145 131.330 85.812 1.00 71.21 209 TYR C O 1
ATOM 9455 N N . TRP D 1 233 ? 112.387 131.463 85.821 1.00 58.17 210 TRP C N 1
ATOM 9456 C CA . TRP D 1 233 ? 112.524 130.017 85.961 1.00 59.28 210 TRP C CA 1
ATOM 9457 C C . TRP D 1 233 ? 112.142 129.572 87.368 1.00 60.98 210 TRP C C 1
ATOM 9458 O O . TRP D 1 233 ? 111.427 128.577 87.540 1.00 60.87 210 TRP C O 1
ATOM 9469 N N . LYS D 1 234 ? 112.593 130.310 88.386 1.00 61.09 211 LYS C N 1
ATOM 9470 C CA . LYS D 1 234 ? 112.193 130.008 89.756 1.00 59.94 211 LYS C CA 1
ATOM 9471 C C . LYS D 1 234 ? 110.695 130.203 89.949 1.00 60.88 211 LYS C C 1
ATOM 9472 O O . LYS D 1 234 ? 110.041 129.399 90.621 1.00 65.40 211 LYS C O 1
ATOM 9478 N N . LEU D 1 235 ? 110.135 131.268 89.372 1.00 54.66 212 LEU C N 1
ATOM 9479 C CA . LEU D 1 235 ? 108.694 131.483 89.462 1.00 55.55 212 LEU C CA 1
ATOM 9480 C C . LEU D 1 235 ? 107.926 130.369 88.763 1.00 59.63 212 LEU C C 1
ATOM 9481 O O . LEU D 1 235 ? 106.885 129.917 89.252 1.00 60.58 212 LEU C O 1
ATOM 9486 N N . TRP D 1 236 ? 108.421 129.924 87.607 1.00 52.57 213 TRP C N 1
ATOM 9487 C CA . TRP D 1 236 ? 107.779 128.831 86.888 1.00 51.04 213 TRP C CA 1
ATOM 9488 C C . TRP D 1 236 ? 107.813 127.545 87.699 1.00 52.47 213 TRP C C 1
ATOM 9489 O O . TRP D 1 236 ? 106.820 126.814 87.757 1.00 52.16 213 TRP C O 1
ATOM 9500 N N . ASN D 1 237 ? 108.948 127.252 88.335 1.00 50.03 214 ASN C N 1
ATOM 9501 C CA . ASN D 1 237 ? 109.032 126.055 89.167 1.00 49.52 214 ASN C CA 1
ATOM 9502 C C . ASN D 1 237 ? 108.142 126.171 90.400 1.00 53.81 214 ASN C C 1
ATOM 9503 O O . ASN D 1 237 ? 107.560 125.177 90.844 1.00 52.60 214 ASN C O 1
ATOM 9508 N N . PHE D 1 238 ? 108.026 127.374 90.966 1.00 48.84 215 PHE C N 1
ATOM 9509 C CA . PHE D 1 238 ? 107.121 127.587 92.091 1.00 42.95 215 PHE C CA 1
ATOM 9510 C C . PHE D 1 238 ? 105.671 127.351 91.682 1.00 49.27 215 PHE C C 1
ATOM 9511 O O . PHE D 1 238 ? 104.903 126.705 92.407 1.00 50.04 215 PHE C O 1
ATOM 9519 N N . ALA D 1 239 ? 105.284 127.859 90.510 1.00 43.16 216 ALA C N 1
ATOM 9520 C CA . ALA D 1 239 ? 103.938 127.623 90.001 1.00 42.28 216 ALA C CA 1
ATOM 9521 C C . ALA D 1 239 ? 103.710 126.146 89.713 1.00 46.26 216 ALA C C 1
ATOM 9522 O O . ALA D 1 239 ? 102.615 125.623 89.942 1.00 51.14 216 ALA C O 1
ATOM 9524 N N . LEU D 1 240 ? 104.729 125.462 89.188 1.00 47.24 217 LEU C N 1
ATOM 9525 C CA . LEU D 1 240 ? 104.618 124.028 88.953 1.00 44.17 217 LEU C CA 1
ATOM 9526 C C . LEU D 1 240 ? 104.431 123.272 90.260 1.00 40.75 217 LEU C C 1
ATOM 9527 O O . LEU D 1 240 ? 103.629 122.337 90.335 1.00 40.26 217 LEU C O 1
ATOM 9532 N N . ASP D 1 241 ? 105.166 123.666 91.302 1.00 42.86 218 ASP C N 1
ATOM 9533 C CA . ASP D 1 241 ? 104.977 123.063 92.616 1.00 44.39 218 ASP C CA 1
ATOM 9534 C C . ASP D 1 241 ? 103.553 123.270 93.106 1.00 44.99 218 ASP C C 1
ATOM 9535 O O . ASP D 1 241 ? 102.911 122.332 93.595 1.00 50.97 218 ASP C O 1
ATOM 9540 N N . GLY D 1 242 ? 103.037 124.490 92.960 1.00 40.40 219 GLY C N 1
ATOM 9541 C CA . GLY D 1 242 ? 101.679 124.764 93.398 1.00 34.07 219 GLY C CA 1
ATOM 9542 C C . GLY D 1 242 ? 100.640 123.956 92.646 1.00 36.86 219 GLY C C 1
ATOM 9543 O O . GLY D 1 242 ? 99.709 123.413 93.245 1.00 41.68 219 GLY C O 1
ATOM 9544 N N . ILE D 1 243 ? 100.781 123.870 91.324 1.00 41.44 220 ILE C N 1
ATOM 9545 C CA . ILE D 1 243 ? 99.817 123.127 90.520 1.00 39.70 220 ILE C CA 1
ATOM 9546 C C . ILE D 1 243 ? 99.894 121.637 90.826 1.00 38.13 220 ILE C C 1
ATOM 9547 O O . ILE D 1 243 ? 98.866 120.964 90.963 1.00 41.96 220 ILE C O 1
ATOM 9552 N N . PHE D 1 244 ? 101.107 121.098 90.953 1.00 36.20 221 PHE C N 1
ATOM 9553 C CA . PHE D 1 244 ? 101.274 119.662 91.124 1.00 34.72 221 PHE C CA 1
ATOM 9554 C C . PHE D 1 244 ? 100.930 119.196 92.531 1.00 40.01 221 PHE C C 1
ATOM 9555 O O . PHE D 1 244 ? 100.541 118.037 92.712 1.00 44.29 221 PHE C O 1
ATOM 9563 N N . SER D 1 245 ? 101.058 120.065 93.537 1.00 34.20 222 SER C N 1
ATOM 9564 C CA . SER D 1 245 ? 100.752 119.654 94.900 1.00 29.71 222 SER C CA 1
ATOM 9565 C C . SER D 1 245 ? 99.259 119.595 95.184 1.00 34.98 222 SER C C 1
ATOM 9566 O O . SER D 1 245 ? 98.860 119.009 96.196 1.00 41.09 222 SER C O 1
ATOM 9569 N N . PHE D 1 246 ? 98.424 120.179 94.323 1.00 33.33 223 PHE C N 1
ATOM 9570 C CA . PHE D 1 246 ? 96.995 120.267 94.591 1.00 30.83 223 PHE C CA 1
ATOM 9571 C C . PHE D 1 246 ? 96.140 119.869 93.397 1.00 32.41 223 PHE C C 1
ATOM 9572 O O . PHE D 1 246 ? 94.911 119.984 93.466 1.00 39.57 223 PHE C O 1
ATOM 9580 N N . SER D 1 247 ? 96.746 119.401 92.311 1.00 34.08 224 SER C N 1
ATOM 9581 C CA . SER D 1 247 ? 96.001 118.937 91.152 1.00 39.56 224 SER C CA 1
ATOM 9582 C C . SER D 1 247 ? 96.646 117.673 90.608 1.00 39.10 224 SER C C 1
ATOM 9583 O O . SER D 1 247 ? 97.873 117.543 90.609 1.00 43.79 224 SER C O 1
ATOM 9586 N N . LEU D 1 248 ? 95.812 116.743 90.151 1.00 33.05 225 LEU C N 1
ATOM 9587 C CA . LEU D 1 248 ? 96.280 115.542 89.479 1.00 37.37 225 LEU C CA 1
ATOM 9588 C C . LEU D 1 248 ? 95.838 115.473 88.025 1.00 39.35 225 LEU C C 1
ATOM 9589 O O . LEU D 1 248 ? 96.209 114.522 87.329 1.00 46.17 225 LEU C O 1
ATOM 9594 N N . LEU D 1 249 ? 95.074 116.455 87.549 1.00 39.25 226 LEU C N 1
ATOM 9595 C CA . LEU D 1 249 ? 94.623 116.476 86.159 1.00 40.50 226 LEU C CA 1
ATOM 9596 C C . LEU D 1 249 ? 95.745 116.341 85.133 1.00 45.73 226 LEU C C 1
ATOM 9597 O O . LEU D 1 249 ? 95.536 115.637 84.127 1.00 49.50 226 LEU C O 1
ATOM 9602 N N . PRO D 1 250 ? 96.914 116.978 85.289 1.00 37.59 227 PRO C N 1
ATOM 9603 C CA . PRO D 1 250 ? 97.996 116.752 84.317 1.00 33.85 227 PRO C CA 1
ATOM 9604 C C . PRO D 1 250 ? 98.397 115.296 84.187 1.00 36.59 227 PRO C C 1
ATOM 9605 O O . PRO D 1 250 ? 98.963 114.917 83.155 1.00 43.33 227 PRO C O 1
ATOM 9609 N N . LEU D 1 251 ? 98.132 114.471 85.197 1.00 26.25 228 LEU C N 1
ATOM 9610 C CA . LEU D 1 251 ? 98.373 113.040 85.091 1.00 30.28 228 LEU C CA 1
ATOM 9611 C C . LEU D 1 251 ? 97.199 112.288 84.480 1.00 39.00 228 LEU C C 1
ATOM 9612 O O . LEU D 1 251 ? 97.401 111.232 83.871 1.00 41.90 228 LEU C O 1
ATOM 9617 N N . LYS D 1 252 ? 95.977 112.807 84.624 1.00 39.56 229 LYS C N 1
ATOM 9618 C CA . LYS D 1 252 ? 94.786 112.091 84.182 1.00 37.85 229 LYS C CA 1
ATOM 9619 C C . LYS D 1 252 ? 94.424 112.353 82.727 1.00 38.66 229 LYS C C 1
ATOM 9620 O O . LYS D 1 252 ? 93.805 111.491 82.094 1.00 46.54 229 LYS C O 1
ATOM 9626 N N . VAL D 1 253 ? 94.784 113.518 82.181 1.00 36.62 230 VAL C N 1
ATOM 9627 C CA . VAL D 1 253 ? 94.337 113.875 80.834 1.00 38.46 230 VAL C CA 1
ATOM 9628 C C . VAL D 1 253 ? 94.866 112.923 79.766 1.00 40.69 230 VAL C C 1
ATOM 9629 O O . VAL D 1 253 ? 94.264 112.799 78.688 1.00 46.39 230 VAL C O 1
ATOM 9633 N N . TRP D 1 254 ? 95.979 112.240 80.040 1.00 33.20 231 TRP C N 1
ATOM 9634 C CA . TRP D 1 254 ? 96.672 111.503 78.990 1.00 32.66 231 TRP C CA 1
ATOM 9635 C C . TRP D 1 254 ? 95.927 110.241 78.580 1.00 32.27 231 TRP C C 1
ATOM 9636 O O . TRP D 1 254 ? 95.968 109.863 77.406 1.00 35.84 231 TRP C O 1
ATOM 9647 N N . THR D 1 255 ? 95.242 109.579 79.514 1.00 35.28 232 THR C N 1
ATOM 9648 C CA . THR D 1 255 ? 94.493 108.383 79.142 1.00 37.47 232 THR C CA 1
ATOM 9649 C C . THR D 1 255 ? 93.329 108.729 78.217 1.00 37.08 232 THR C C 1
ATOM 9650 O O . THR D 1 255 ? 93.050 107.996 77.260 1.00 41.46 232 THR C O 1
ATOM 9654 N N . TYR D 1 256 ? 92.673 109.868 78.448 1.00 31.97 233 TYR C N 1
ATOM 9655 C CA . TYR D 1 256 ? 91.588 110.284 77.566 1.00 40.35 233 TYR C CA 1
ATOM 9656 C C . TYR D 1 256 ? 92.123 110.757 76.221 1.00 40.40 233 TYR C C 1
ATOM 9657 O O . TYR D 1 256 ? 91.511 110.496 75.177 1.00 40.11 233 TYR C O 1
ATOM 9666 N N . LEU D 1 257 ? 93.271 111.442 76.220 1.00 40.46 234 LEU C N 1
ATOM 9667 C CA . LEU D 1 257 ? 93.888 111.811 74.948 1.00 43.02 234 LEU C CA 1
ATOM 9668 C C . LEU D 1 257 ? 94.246 110.571 74.134 1.00 46.23 234 LEU C C 1
ATOM 9669 O O . LEU D 1 257 ? 94.012 110.522 72.919 1.00 46.84 234 LEU C O 1
ATOM 9674 N N . GLY D 1 258 ? 94.806 109.554 74.792 1.00 40.33 235 GLY C N 1
ATOM 9675 C CA . GLY D 1 258 ? 95.129 108.320 74.098 1.00 35.05 235 GLY C CA 1
ATOM 9676 C C . GLY D 1 258 ? 93.900 107.598 73.586 1.00 40.06 235 GLY C C 1
ATOM 9677 O O . GLY D 1 258 ? 93.915 107.035 72.490 1.00 41.06 235 GLY C O 1
ATOM 9678 N N . SER D 1 259 ? 92.821 107.598 74.372 1.00 50.18 236 SER C N 1
ATOM 9679 C CA . SER D 1 259 ? 91.575 106.999 73.905 1.00 46.81 236 SER C CA 1
ATOM 9680 C C . SER D 1 259 ? 91.056 107.709 72.661 1.00 46.27 236 SER C C 1
ATOM 9681 O O . SER D 1 259 ? 90.629 107.060 71.699 1.00 47.02 236 SER C O 1
ATOM 9684 N N . ILE D 1 260 ? 91.098 109.044 72.657 1.00 44.71 237 ILE C N 1
ATOM 9685 C CA . ILE D 1 260 ? 90.638 109.801 71.495 1.00 49.34 237 ILE C CA 1
ATOM 9686 C C . ILE D 1 260 ? 91.494 109.484 70.273 1.00 52.59 237 ILE C C 1
ATOM 9687 O O . ILE D 1 260 ? 90.974 109.272 69.169 1.00 50.07 237 ILE C O 1
ATOM 9692 N N . ILE D 1 261 ? 92.817 109.445 70.448 1.00 52.13 238 ILE C N 1
ATOM 9693 C CA . ILE D 1 261 ? 93.702 109.191 69.313 1.00 48.51 238 ILE C CA 1
ATOM 9694 C C . ILE D 1 261 ? 93.514 107.773 68.782 1.00 50.61 238 ILE C C 1
ATOM 9695 O O . ILE D 1 261 ? 93.521 107.545 67.566 1.00 49.81 238 ILE C O 1
ATOM 9700 N N . SER D 1 262 ? 93.340 106.797 69.677 1.00 54.70 239 SER C N 1
ATOM 9701 C CA . SER D 1 262 ? 93.098 105.426 69.240 1.00 50.49 239 SER C CA 1
ATOM 9702 C C . SER D 1 262 ? 91.768 105.305 68.507 1.00 54.35 239 SER C C 1
ATOM 9703 O O . SER D 1 262 ? 91.665 104.576 67.512 1.00 55.53 239 SER C O 1
ATOM 9706 N N . LEU D 1 263 ? 90.737 106.006 68.985 1.00 56.15 240 LEU C N 1
ATOM 9707 C CA . LEU D 1 263 ? 89.459 106.005 68.282 1.00 57.96 240 LEU C CA 1
ATOM 9708 C C . LEU D 1 263 ? 89.600 106.613 66.894 1.00 58.11 240 LEU C C 1
ATOM 9709 O O . LEU D 1 263 ? 89.023 106.107 65.924 1.00 60.51 240 LEU C O 1
ATOM 9714 N N . LEU D 1 264 ? 90.364 107.701 66.780 1.00 60.81 241 LEU C N 1
ATOM 9715 C CA . LEU D 1 264 ? 90.600 108.303 65.472 1.00 62.76 241 LEU C CA 1
ATOM 9716 C C . LEU D 1 264 ? 91.344 107.344 64.550 1.00 58.47 241 LEU C C 1
ATOM 9717 O O . LEU D 1 264 ? 91.034 107.253 63.358 1.00 59.86 241 LEU C O 1
ATOM 9722 N N . SER D 1 265 ? 92.333 106.626 65.083 1.00 59.05 242 SER C N 1
ATOM 9723 C CA . SER D 1 265 ? 93.063 105.656 64.270 1.00 61.14 242 SER C CA 1
ATOM 9724 C C . SER D 1 265 ? 92.146 104.542 63.784 1.00 61.97 242 SER C C 1
ATOM 9725 O O . SER D 1 265 ? 92.210 104.137 62.616 1.00 64.97 242 SER C O 1
ATOM 9728 N N . LEU D 1 266 ? 91.286 104.030 64.669 1.00 66.63 243 LEU C N 1
ATOM 9729 C CA . LEU D 1 266 ? 90.359 102.974 64.274 1.00 66.70 243 LEU C CA 1
ATOM 9730 C C . LEU D 1 266 ? 89.371 103.471 63.227 1.00 68.41 243 LEU C C 1
ATOM 9731 O O . LEU D 1 266 ? 89.062 102.758 62.265 1.00 69.18 243 LEU C O 1
ATOM 9736 N N . ALA D 1 267 ? 88.866 104.697 63.394 1.00 70.18 244 ALA C N 1
ATOM 9737 C CA . ALA D 1 267 ? 87.949 105.264 62.412 1.00 69.95 244 ALA C CA 1
ATOM 9738 C C . ALA D 1 267 ? 88.634 105.466 61.066 1.00 74.26 244 ALA C C 1
ATOM 9739 O O . ALA D 1 267 ? 88.034 105.223 60.013 1.00 75.62 244 ALA C O 1
ATOM 9741 N N . TYR D 1 268 ? 89.888 105.922 61.081 1.00 77.00 245 TYR C N 1
ATOM 9742 C CA . TYR D 1 268 ? 90.638 106.088 59.841 1.00 76.22 245 TYR C CA 1
ATOM 9743 C C . TYR D 1 268 ? 90.858 104.749 59.148 1.00 75.85 245 TYR C C 1
ATOM 9744 O O . TYR D 1 268 ? 90.731 104.649 57.923 1.00 79.11 245 TYR C O 1
ATOM 9753 N N . ALA D 1 269 ? 91.192 103.709 59.916 1.00 74.77 246 ALA C N 1
ATOM 9754 C CA . ALA D 1 269 ? 91.354 102.383 59.328 1.00 78.61 246 ALA C CA 1
ATOM 9755 C C . ALA D 1 269 ? 90.045 101.883 58.731 1.00 81.31 246 ALA C C 1
ATOM 9756 O O . ALA D 1 269 ? 90.032 101.295 57.641 1.00 82.25 246 ALA C O 1
ATOM 9758 N N . SER D 1 270 ? 88.931 102.110 59.431 1.00 85.36 247 SER C N 1
ATOM 9759 C CA . SER D 1 270 ? 87.630 101.711 58.903 1.00 84.88 247 SER C CA 1
ATOM 9760 C C . SER D 1 270 ? 87.309 102.454 57.612 1.00 85.92 247 SER C C 1
ATOM 9761 O O . SER D 1 270 ? 86.805 101.858 56.654 1.00 87.06 247 SER C O 1
ATOM 9764 N N . PHE D 1 271 ? 87.596 103.756 57.568 1.00 87.85 248 PHE C N 1
ATOM 9765 C CA . PHE D 1 271 ? 87.351 104.533 56.356 1.00 87.71 248 PHE C CA 1
ATOM 9766 C C . PHE D 1 271 ? 88.223 104.045 55.205 1.00 90.11 248 PHE C C 1
ATOM 9767 O O . PHE D 1 271 ? 87.774 103.990 54.053 1.00 92.20 248 PHE C O 1
ATOM 9775 N N . LEU D 1 272 ? 89.477 103.695 55.496 1.00 90.13 249 LEU C N 1
ATOM 9776 C CA . LEU D 1 272 ? 90.358 103.171 54.458 1.00 89.97 249 LEU C CA 1
ATOM 9777 C C . LEU D 1 272 ? 89.842 101.844 53.915 1.00 90.48 249 LEU C C 1
ATOM 9778 O O . LEU D 1 272 ? 89.858 101.615 52.702 1.00 91.69 249 LEU C O 1
ATOM 9783 N N . ILE D 1 273 ? 89.374 100.958 54.797 1.00 91.86 250 ILE C N 1
ATOM 9784 C CA . ILE D 1 273 ? 88.812 99.690 54.334 1.00 93.96 250 ILE C CA 1
ATOM 9785 C C . ILE D 1 273 ? 87.544 99.930 53.520 1.00 95.09 250 ILE C C 1
ATOM 9786 O O . ILE D 1 273 ? 87.294 99.253 52.513 1.00 94.59 250 ILE C O 1
ATOM 9791 N N . LEU D 1 274 ? 86.723 100.895 53.943 1.00 97.14 251 LEU C N 1
ATOM 9792 C CA . LEU D 1 274 ? 85.507 101.215 53.203 1.00 98.65 251 LEU C CA 1
ATOM 9793 C C . LEU D 1 274 ? 85.831 101.731 51.806 1.00 99.62 251 LEU C C 1
ATOM 9794 O O . LEU D 1 274 ? 85.153 101.379 50.834 1.00 100.67 251 LEU C O 1
ATOM 9799 N N . LYS D 1 275 ? 86.860 102.571 51.685 1.00 99.84 252 LYS C N 1
ATOM 9800 C CA . LYS D 1 275 ? 87.273 103.031 50.364 1.00 98.95 252 LYS C CA 1
ATOM 9801 C C . LYS D 1 275 ? 87.909 101.909 49.554 1.00 99.58 252 LYS C C 1
ATOM 9802 O O . LYS D 1 275 ? 87.824 101.911 48.321 1.00 99.63 252 LYS C O 1
ATOM 9808 N N . THR D 1 276 ? 88.554 100.952 50.223 1.00 101.40 253 THR C N 1
ATOM 9809 C CA . THR D 1 276 ? 89.116 99.804 49.520 1.00 101.34 253 THR C CA 1
ATOM 9810 C C . THR D 1 276 ? 88.021 98.930 48.923 1.00 103.13 253 THR C C 1
ATOM 9811 O O . THR D 1 276 ? 88.176 98.398 47.818 1.00 103.74 253 THR C O 1
ATOM 9815 N N . ILE D 1 277 ? 86.914 98.763 49.639 1.00 102.36 254 ILE C N 1
ATOM 9816 C CA . ILE D 1 277 ? 85.852 97.883 49.156 1.00 103.50 254 ILE C CA 1
ATOM 9817 C C . ILE D 1 277 ? 84.918 98.602 48.188 1.00 103.25 254 ILE C C 1
ATOM 9818 O O . ILE D 1 277 ? 84.440 98.002 47.222 1.00 102.12 254 ILE C O 1
ATOM 9823 N N . THR D 1 278 ? 84.640 99.889 48.412 1.00 105.39 255 THR C N 1
ATOM 9824 C CA . THR D 1 278 ? 83.650 100.582 47.592 1.00 106.02 255 THR C CA 1
ATOM 9825 C C . THR D 1 278 ? 84.270 101.197 46.341 1.00 105.27 255 THR C C 1
ATOM 9826 O O . THR D 1 278 ? 83.562 101.455 45.361 1.00 104.07 255 THR C O 1
ATOM 9830 N N . LEU D 1 279 ? 85.581 101.439 46.348 1.00 107.12 256 LEU C N 1
ATOM 9831 C CA . LEU D 1 279 ? 86.263 102.010 45.195 1.00 107.80 256 LEU C CA 1
ATOM 9832 C C . LEU D 1 279 ? 87.225 101.039 44.526 1.00 108.40 256 LEU C C 1
ATOM 9833 O O . LEU D 1 279 ? 87.688 101.319 43.415 1.00 108.07 256 LEU C O 1
ATOM 9838 N N . GLY D 1 280 ? 87.536 99.914 45.167 1.00 108.32 257 GLY C N 1
ATOM 9839 C CA . GLY D 1 280 ? 88.440 98.950 44.574 1.00 108.27 257 GLY C CA 1
ATOM 9840 C C . GLY D 1 280 ? 89.886 99.380 44.521 1.00 108.42 257 GLY C C 1
ATOM 9841 O O . GLY D 1 280 ? 90.638 98.885 43.679 1.00 107.82 257 GLY C O 1
ATOM 9842 N N . VAL D 1 281 ? 90.301 100.290 45.398 1.00 108.08 258 VAL C N 1
ATOM 9843 C CA . VAL D 1 281 ? 91.674 100.776 45.448 1.00 107.77 258 VAL C CA 1
ATOM 9844 C C . VAL D 1 281 ? 92.308 100.256 46.730 1.00 107.38 258 VAL C C 1
ATOM 9845 O O . VAL D 1 281 ? 91.801 100.512 47.829 1.00 107.15 258 VAL C O 1
ATOM 9849 N N . ASP D 1 282 ? 93.416 99.533 46.590 1.00 103.36 259 ASP C N 1
ATOM 9850 C CA . ASP D 1 282 ? 94.116 99.009 47.754 1.00 102.88 259 ASP C CA 1
ATOM 9851 C C . ASP D 1 282 ? 94.670 100.150 48.599 1.00 101.95 259 ASP C C 1
ATOM 9852 O O . ASP D 1 282 ? 95.049 101.207 48.086 1.00 101.24 259 ASP C O 1
ATOM 9857 N N . VAL D 1 283 ? 94.709 99.927 49.909 1.00 100.41 260 VAL C N 1
ATOM 9858 C CA . VAL D 1 283 ? 95.130 100.982 50.838 1.00 100.92 260 VAL C CA 1
ATOM 9859 C C . VAL D 1 283 ? 96.587 101.340 50.574 1.00 100.49 260 VAL C C 1
ATOM 9860 O O . VAL D 1 283 ? 97.446 100.438 50.503 1.00 99.78 260 VAL C O 1
ATOM 9864 N N . PRO D 1 284 ? 96.923 102.617 50.409 1.00 92.67 261 PRO C N 1
ATOM 9865 C CA . PRO D 1 284 ? 98.329 102.991 50.226 1.00 91.41 261 PRO C CA 1
ATOM 9866 C C . PRO D 1 284 ? 99.145 102.694 51.473 1.00 91.12 261 PRO C C 1
ATOM 9867 O O . PRO D 1 284 ? 98.636 102.704 52.597 1.00 91.00 261 PRO C O 1
ATOM 9871 N N . GLY D 1 285 ? 100.433 102.417 51.257 1.00 83.20 262 GLY C N 1
ATOM 9872 C CA . GLY D 1 285 ? 101.297 102.049 52.367 1.00 81.04 262 GLY C CA 1
ATOM 9873 C C . GLY D 1 285 ? 101.414 103.142 53.412 1.00 81.04 262 GLY C C 1
ATOM 9874 O O . GLY D 1 285 ? 101.495 102.862 54.611 1.00 78.65 262 GLY C O 1
ATOM 9875 N N . TYR D 1 286 ? 101.420 104.403 52.973 1.00 78.39 263 TYR C N 1
ATOM 9876 C CA . TYR D 1 286 ? 101.529 105.508 53.920 1.00 78.02 263 TYR C CA 1
ATOM 9877 C C . TYR D 1 286 ? 100.292 105.598 54.805 1.00 78.98 263 TYR C C 1
ATOM 9878 O O . TYR D 1 286 ? 100.395 105.943 55.986 1.00 82.49 263 TYR C O 1
ATOM 9887 N N . ALA D 1 287 ? 99.114 105.293 54.256 1.00 74.21 264 ALA C N 1
ATOM 9888 C CA . ALA D 1 287 ? 97.900 105.308 55.067 1.00 75.61 264 ALA C CA 1
ATOM 9889 C C . ALA D 1 287 ? 97.944 104.235 56.149 1.00 74.71 264 ALA C C 1
ATOM 9890 O O . ALA D 1 287 ? 97.566 104.488 57.300 1.00 77.40 264 ALA C O 1
ATOM 9892 N N . SER D 1 288 ? 98.404 103.033 55.800 1.00 66.46 265 SER C N 1
ATOM 9893 C CA . SER D 1 288 ? 98.544 101.976 56.795 1.00 65.37 265 SER C CA 1
ATOM 9894 C C . SER D 1 288 ? 99.585 102.347 57.844 1.00 70.35 265 SER C C 1
ATOM 9895 O O . SER D 1 288 ? 99.402 102.075 59.038 1.00 70.73 265 SER C O 1
ATOM 9898 N N . LEU D 1 289 ? 100.686 102.971 57.416 1.00 68.58 266 LEU C N 1
ATOM 9899 C CA . LEU D 1 289 ? 101.687 103.443 58.368 1.00 63.60 266 LEU C CA 1
ATOM 9900 C C . LEU D 1 289 ? 101.092 104.467 59.324 1.00 62.99 266 LEU C C 1
ATOM 9901 O O . LEU D 1 289 ? 101.364 104.432 60.527 1.00 61.04 266 LEU C O 1
ATOM 9906 N N . MET D 1 290 ? 100.285 105.392 58.801 1.00 66.43 267 MET C N 1
ATOM 9907 C CA . MET D 1 290 ? 99.646 106.394 59.648 1.00 65.04 267 MET C CA 1
ATOM 9908 C C . MET D 1 290 ? 98.694 105.745 60.642 1.00 63.06 267 MET C C 1
ATOM 9909 O O . MET D 1 290 ? 98.644 106.138 61.814 1.00 64.84 267 MET C O 1
ATOM 9914 N N . VAL D 1 291 ? 97.929 104.750 60.191 1.00 62.19 268 VAL C N 1
ATOM 9915 C CA . VAL D 1 291 ? 97.020 104.043 61.090 1.00 62.75 268 VAL C CA 1
ATOM 9916 C C . VAL D 1 291 ? 97.800 103.377 62.215 1.00 61.48 268 VAL C C 1
ATOM 9917 O O . VAL D 1 291 ? 97.441 103.485 63.393 1.00 63.61 268 VAL C O 1
ATOM 9921 N N . ALA D 1 292 ? 98.886 102.682 61.866 1.00 56.41 269 ALA C N 1
ATOM 9922 C CA . ALA D 1 292 ? 99.692 102.014 62.884 1.00 54.51 269 ALA C CA 1
ATOM 9923 C C . ALA D 1 292 ? 100.311 103.018 63.848 1.00 55.50 269 ALA C C 1
ATOM 9924 O O . ALA D 1 292 ? 100.333 102.788 65.063 1.00 52.79 269 ALA C O 1
ATOM 9926 N N . ILE D 1 293 ? 100.818 104.135 63.323 1.00 55.11 270 ILE C N 1
ATOM 9927 C CA . ILE D 1 293 ? 101.436 105.153 64.167 1.00 50.22 270 ILE C CA 1
ATOM 9928 C C . ILE D 1 293 ? 100.421 105.708 65.155 1.00 52.55 270 ILE C C 1
ATOM 9929 O O . ILE D 1 293 ? 100.690 105.806 66.357 1.00 54.43 270 ILE C O 1
ATOM 9934 N N . LEU D 1 294 ? 99.235 106.072 64.663 1.00 54.25 271 LEU C N 1
ATOM 9935 C CA . LEU D 1 294 ? 98.218 106.640 65.540 1.00 45.69 271 LEU C CA 1
ATOM 9936 C C . LEU D 1 294 ? 97.748 105.626 66.573 1.00 45.35 271 LEU C C 1
ATOM 9937 O O . LEU D 1 294 ? 97.560 105.970 67.744 1.00 50.51 271 LEU C O 1
ATOM 9942 N N . PHE D 1 295 ? 97.555 104.371 66.163 1.00 47.88 272 PHE C N 1
ATOM 9943 C CA . PHE D 1 295 ? 97.085 103.356 67.100 1.00 47.48 272 PHE C CA 1
ATOM 9944 C C . PHE D 1 295 ? 98.113 103.096 68.192 1.00 43.99 272 PHE C C 1
ATOM 9945 O O . PHE D 1 295 ? 97.770 103.033 69.379 1.00 45.13 272 PHE C O 1
ATOM 9953 N N . LEU D 1 296 ? 99.383 102.938 67.811 1.00 47.30 273 LEU C N 1
ATOM 9954 C CA . LEU D 1 296 ? 100.421 102.705 68.808 1.00 46.47 273 LEU C CA 1
ATOM 9955 C C . LEU D 1 296 ? 100.595 103.913 69.718 1.00 44.82 273 LEU C C 1
ATOM 9956 O O . LEU D 1 296 ? 100.767 103.757 70.931 1.00 49.52 273 LEU C O 1
ATOM 9961 N N . GLY D 1 297 ? 100.546 105.124 69.159 1.00 34.45 274 GLY C N 1
ATOM 9962 C CA . GLY D 1 297 ? 100.651 106.311 69.988 1.00 35.60 274 GLY C CA 1
ATOM 9963 C C . GLY D 1 297 ? 99.510 106.431 70.977 1.00 43.35 274 GLY C C 1
ATOM 9964 O O . GLY D 1 297 ? 99.719 106.782 72.138 1.00 49.50 274 GLY C O 1
ATOM 9965 N N . GLY D 1 298 ? 98.290 106.123 70.536 1.00 39.72 275 GLY C N 1
ATOM 9966 C CA . GLY D 1 298 ? 97.159 106.151 71.447 1.00 33.53 275 GLY C CA 1
ATOM 9967 C C . GLY D 1 298 ? 97.247 105.089 72.526 1.00 34.29 275 GLY C C 1
ATOM 9968 O O . GLY D 1 298 ? 96.904 105.340 73.682 1.00 37.99 275 GLY C O 1
ATOM 9969 N N . VAL D 1 299 ? 97.706 103.887 72.167 1.00 31.62 276 VAL C N 1
ATOM 9970 C CA . VAL D 1 299 ? 97.852 102.825 73.160 1.00 31.75 276 VAL C CA 1
ATOM 9971 C C . VAL D 1 299 ? 98.906 103.203 74.194 1.00 35.17 276 VAL C C 1
ATOM 9972 O O . VAL D 1 299 ? 98.712 103.016 75.403 1.00 37.33 276 VAL C O 1
ATOM 9976 N N . GLN D 1 300 ? 100.036 103.750 73.739 1.00 31.64 277 GLN C N 1
ATOM 9977 C CA . GLN D 1 300 ? 101.068 104.187 74.670 1.00 28.79 277 GLN C CA 1
ATOM 9978 C C . GLN D 1 300 ? 100.603 105.362 75.517 1.00 34.71 277 GLN C C 1
ATOM 9979 O O . GLN D 1 300 ? 100.989 105.467 76.683 1.00 42.28 277 GLN C O 1
ATOM 9985 N N . LEU D 1 301 ? 99.772 106.247 74.964 1.00 30.62 278 LEU C N 1
ATOM 9986 C CA . LEU D 1 301 ? 99.234 107.339 75.766 1.00 29.02 278 LEU C CA 1
ATOM 9987 C C . LEU D 1 301 ? 98.233 106.838 76.799 1.00 28.75 278 LEU C C 1
ATOM 9988 O O . LEU D 1 301 ? 98.167 107.383 77.902 1.00 35.06 278 LEU C O 1
ATOM 9993 N N . ILE D 1 302 ? 97.456 105.806 76.469 1.00 30.44 279 ILE C N 1
ATOM 9994 C CA . ILE D 1 302 ? 96.579 105.189 77.462 1.00 27.23 279 ILE C CA 1
ATOM 9995 C C . ILE D 1 302 ? 97.405 104.552 78.573 1.00 29.55 279 ILE C C 1
ATOM 9996 O O . ILE D 1 302 ? 97.072 104.662 79.759 1.00 38.16 279 ILE C O 1
ATOM 10001 N N . SER D 1 303 ? 98.486 103.863 78.203 1.00 25.74 280 SER C N 1
ATOM 10002 C CA . SER D 1 303 ? 99.372 103.281 79.207 1.00 23.18 280 SER C CA 1
ATOM 10003 C C . SER D 1 303 ? 99.988 104.359 80.091 1.00 28.92 280 SER C C 1
ATOM 10004 O O . SER D 1 303 ? 100.067 104.204 81.316 1.00 34.69 280 SER C O 1
ATOM 10007 N N . LEU D 1 304 ? 100.425 105.464 79.483 1.00 24.02 281 LEU C N 1
ATOM 10008 C CA . LEU D 1 304 ? 100.976 106.576 80.247 1.00 17.63 281 LEU C CA 1
ATOM 10009 C C . LEU D 1 304 ? 99.925 107.194 81.154 1.00 20.01 281 LEU C C 1
ATOM 10010 O O . LEU D 1 304 ? 100.237 107.630 82.263 1.00 27.57 281 LEU C O 1
ATOM 10015 N N . GLY D 1 305 ? 98.673 107.246 80.699 1.00 25.20 282 GLY C N 1
ATOM 10016 C CA . GLY D 1 305 ? 97.610 107.775 81.537 1.00 21.58 282 GLY C CA 1
ATOM 10017 C C . GLY D 1 305 ? 97.300 106.888 82.726 1.00 20.07 282 GLY C C 1
ATOM 10018 O O . GLY D 1 305 ? 97.045 107.380 83.826 1.00 32.37 282 GLY C O 1
ATOM 10019 N N . VAL D 1 306 ? 97.306 105.570 82.522 1.00 21.52 283 VAL C N 1
ATOM 10020 C CA . VAL D 1 306 ? 97.110 104.647 83.639 1.00 22.19 283 VAL C CA 1
ATOM 10021 C C . VAL D 1 306 ? 98.257 104.771 84.633 1.00 22.67 283 VAL C C 1
ATOM 10022 O O . VAL D 1 306 ? 98.048 104.801 85.857 1.00 33.87 283 VAL C O 1
ATOM 10026 N N . ILE D 1 307 ? 99.487 104.855 84.121 1.00 20.51 284 ILE C N 1
ATOM 10027 C CA . ILE D 1 307 ? 100.645 105.070 84.982 1.00 18.18 284 ILE C CA 1
ATOM 10028 C C . ILE D 1 307 ? 100.512 106.389 85.732 1.00 30.09 284 ILE C C 1
ATOM 10029 O O . ILE D 1 307 ? 100.857 106.482 86.912 1.00 33.90 284 ILE C O 1
ATOM 10034 N N . GLY D 1 308 ? 100.005 107.425 85.063 1.00 25.14 285 GLY C N 1
ATOM 10035 C CA . GLY D 1 308 ? 99.826 108.709 85.718 1.00 16.70 285 GLY C CA 1
ATOM 10036 C C . GLY D 1 308 ? 98.767 108.678 86.802 1.00 20.84 285 GLY C C 1
ATOM 10037 O O . GLY D 1 308 ? 98.916 109.320 87.840 1.00 32.15 285 GLY C O 1
ATOM 10038 N N . GLU D 1 309 ? 97.682 107.939 86.575 1.00 18.98 286 GLU C N 1
ATOM 10039 C CA . GLU D 1 309 ? 96.667 107.781 87.612 1.00 30.21 286 GLU C CA 1
ATOM 10040 C C . GLU D 1 309 ? 97.249 107.085 88.835 1.00 27.59 286 GLU C C 1
ATOM 10041 O O . GLU D 1 309 ? 97.063 107.534 89.976 1.00 38.94 286 GLU C O 1
ATOM 10047 N N . TYR D 1 310 ? 97.984 105.995 88.614 1.00 25.62 287 TYR C N 1
ATOM 10048 C CA . TYR D 1 310 ? 98.574 105.284 89.743 1.00 23.58 287 TYR C CA 1
ATOM 10049 C C . TYR D 1 310 ? 99.640 106.127 90.435 1.00 21.82 287 TYR C C 1
ATOM 10050 O O . TYR D 1 310 ? 99.775 106.082 91.662 1.00 29.16 287 TYR C O 1
ATOM 10059 N N . LEU D 1 311 ? 100.396 106.912 89.668 1.00 18.11 288 LEU C N 1
ATOM 10060 C CA . LEU D 1 311 ? 101.402 107.789 90.252 1.00 16.94 288 LEU C CA 1
ATOM 10061 C C . LEU D 1 311 ? 100.765 108.922 91.042 1.00 21.05 288 LEU C C 1
ATOM 10062 O O . LEU D 1 311 ? 101.316 109.349 92.057 1.00 27.14 288 LEU C O 1
ATOM 10067 N N . GLY D 1 312 ? 99.613 109.423 90.596 1.00 22.16 289 GLY C N 1
ATOM 10068 C CA . GLY D 1 312 ? 98.881 110.390 91.394 1.00 8.44 289 GLY C CA 1
ATOM 10069 C C . GLY D 1 312 ? 98.389 109.801 92.701 1.00 18.62 289 GLY C C 1
ATOM 10070 O O . GLY D 1 312 ? 98.440 110.454 93.746 1.00 29.39 289 GLY C O 1
ATOM 10071 N N . ARG D 1 313 ? 97.911 108.555 92.661 1.00 21.37 290 ARG C N 1
ATOM 10072 C CA . ARG D 1 313 ? 97.546 107.880 93.904 1.00 16.28 290 ARG C CA 1
ATOM 10073 C C . ARG D 1 313 ? 98.753 107.730 94.825 1.00 20.48 290 ARG C C 1
ATOM 10074 O O . ARG D 1 313 ? 98.652 107.953 96.037 1.00 28.29 290 ARG C O 1
ATOM 10082 N N . VAL D 1 314 ? 99.905 107.352 94.265 1.00 18.44 291 VAL C N 1
ATOM 10083 C CA . VAL D 1 314 ? 101.121 107.204 95.061 1.00 7.47 291 VAL C CA 1
ATOM 10084 C C . VAL D 1 314 ? 101.535 108.542 95.663 1.00 14.89 291 VAL C C 1
ATOM 10085 O O . VAL D 1 314 ? 101.967 108.613 96.818 1.00 23.64 291 VAL C O 1
ATOM 10089 N N . TYR D 1 315 ? 101.427 109.618 94.883 1.00 19.54 292 TYR C N 1
ATOM 10090 C CA . TYR D 1 315 ? 101.775 110.947 95.373 1.00 13.63 292 TYR C CA 1
ATOM 10091 C C . TYR D 1 315 ? 100.846 111.379 96.500 1.00 16.03 292 TYR C C 1
ATOM 10092 O O . TYR D 1 315 ? 101.291 111.972 97.489 1.00 34.33 292 TYR C O 1
ATOM 10101 N N . GLU D 1 316 ? 99.551 111.091 96.366 1.00 23.27 293 GLU C N 1
ATOM 10102 C CA . GLU D 1 316 ? 98.614 111.379 97.445 1.00 24.23 293 GLU C CA 1
ATOM 10103 C C . GLU D 1 316 ? 98.955 110.583 98.698 1.00 25.82 293 GLU C C 1
ATOM 10104 O O . GLU D 1 316 ? 98.861 111.101 99.816 1.00 36.14 293 GLU C O 1
ATOM 10110 N N . GLU D 1 317 ? 99.340 109.316 98.531 1.00 27.32 294 GLU C N 1
ATOM 10111 C CA . GLU D 1 317 ? 99.698 108.493 99.683 1.00 18.65 294 GLU C CA 1
ATOM 10112 C C . GLU D 1 317 ? 100.956 109.006 100.373 1.00 27.08 294 GLU C C 1
ATOM 10113 O O . GLU D 1 317 ? 101.015 109.052 101.607 1.00 39.54 294 GLU C O 1
ATOM 10119 N N . VAL D 1 318 ? 101.973 109.389 99.600 1.00 30.40 295 VAL C N 1
ATOM 10120 C CA . VAL D 1 318 ? 103.248 109.774 100.199 1.00 22.19 295 VAL C CA 1
ATOM 10121 C C . VAL D 1 318 ? 103.248 111.214 100.691 1.00 23.93 295 VAL C C 1
ATOM 10122 O O . VAL D 1 318 ? 104.089 111.570 101.524 1.00 29.89 295 VAL C O 1
ATOM 10126 N N . LYS D 1 319 ? 102.336 112.058 100.202 1.00 24.27 296 LYS C N 1
ATOM 10127 C CA . LYS D 1 319 ? 102.178 113.375 100.806 1.00 22.45 296 LYS C CA 1
ATOM 10128 C C . LYS D 1 319 ? 101.649 113.263 102.228 1.00 28.47 296 LYS C C 1
ATOM 10129 O O . LYS D 1 319 ? 101.955 114.113 103.070 1.00 36.20 296 LYS C O 1
ATOM 10135 N N . ALA D 1 320 ? 100.858 112.223 102.503 1.00 29.50 297 ALA C N 1
ATOM 10136 C CA . ALA D 1 320 ? 100.432 111.869 103.857 1.00 18.48 297 ALA C CA 1
ATOM 10137 C C . ALA D 1 320 ? 99.703 113.018 104.548 1.00 28.34 297 ALA C C 1
ATOM 10138 O O . ALA D 1 320 ? 99.877 113.257 105.743 1.00 37.83 297 ALA C O 1
ATOM 10140 N N . ARG D 1 321 ? 98.881 113.737 103.792 1.00 23.22 298 ARG C N 1
ATOM 10141 C CA . ARG D 1 321 ? 98.049 114.759 104.396 1.00 24.84 298 ARG C CA 1
ATOM 10142 C C . ARG D 1 321 ? 96.988 114.108 105.279 1.00 27.77 298 ARG C C 1
ATOM 10143 O O . ARG D 1 321 ? 96.516 113.007 104.984 1.00 31.67 298 ARG C O 1
ATOM 10151 N N . PRO D 1 322 ? 96.609 114.757 106.376 1.00 25.39 299 PRO C N 1
ATOM 10152 C CA . PRO D 1 322 ? 95.494 114.242 107.174 1.00 17.16 299 PRO C CA 1
ATOM 10153 C C . PRO D 1 322 ? 94.216 114.211 106.351 1.00 26.39 299 PRO C C 1
ATOM 10154 O O . PRO D 1 322 ? 93.973 115.080 105.512 1.00 29.83 299 PRO C O 1
ATOM 10158 N N . LEU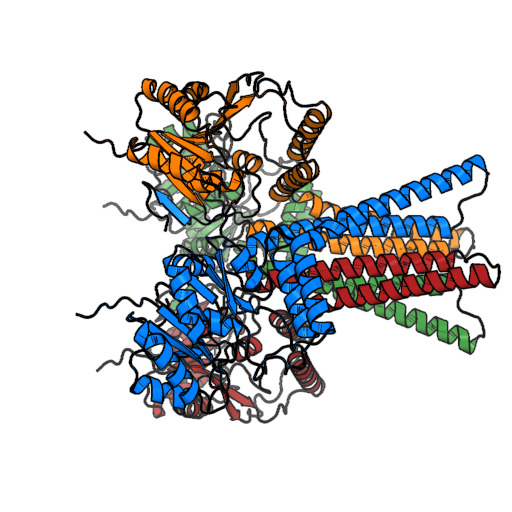 D 1 323 ? 93.401 113.183 106.591 1.00 27.44 300 LEU C N 1
ATOM 10159 C CA . LEU D 1 323 ? 92.135 113.062 105.878 1.00 19.73 300 LEU C CA 1
ATOM 10160 C C . LEU D 1 323 ? 91.239 114.260 106.153 1.00 17.18 300 LEU C C 1
ATOM 10161 O O . LEU D 1 323 ? 90.557 114.758 105.251 1.00 20.70 300 LEU C O 1
ATOM 10166 N N . TYR D 1 324 ? 91.237 114.739 107.392 1.00 19.42 301 TYR C N 1
ATOM 10167 C CA . TYR D 1 324 ? 90.409 115.857 107.808 1.00 14.68 301 TYR C CA 1
ATOM 10168 C C . TYR D 1 324 ? 91.180 116.678 108.826 1.00 17.48 301 TYR C C 1
ATOM 10169 O O . TYR D 1 324 ? 92.254 116.289 109.288 1.00 23.97 301 TYR C O 1
ATOM 10178 N N . LEU D 1 325 ? 90.612 117.825 109.178 1.00 23.61 302 LEU C N 1
ATOM 10179 C CA . LEU D 1 325 ? 91.098 118.628 110.288 1.00 11.78 302 LEU C CA 1
ATOM 10180 C C . LEU D 1 325 ? 89.913 119.008 111.157 1.00 14.18 302 LEU C C 1
ATOM 10181 O O . LEU D 1 325 ? 88.911 119.522 110.653 1.00 29.18 302 LEU C O 1
ATOM 10186 N N . VAL D 1 326 ? 90.027 118.748 112.452 1.00 21.45 303 VAL C N 1
ATOM 10187 C CA . VAL D 1 326 ? 88.982 119.087 113.408 1.00 16.97 303 VAL C CA 1
ATOM 10188 C C . VAL D 1 326 ? 89.294 120.463 113.977 1.00 15.49 303 VAL C C 1
ATOM 10189 O O . VAL D 1 326 ? 90.361 120.673 114.562 1.00 27.68 303 VAL C O 1
ATOM 10193 N N . SER D 1 327 ? 88.370 121.402 113.799 1.00 15.54 304 SER C N 1
ATOM 10194 C CA . SER D 1 327 ? 88.557 122.744 114.328 1.00 13.41 304 SER C CA 1
ATOM 10195 C C . SER D 1 327 ? 87.987 122.897 115.732 1.00 18.04 304 SER C C 1
ATOM 10196 O O . SER D 1 327 ? 88.575 123.598 116.562 1.00 36.11 304 SER C O 1
ATOM 10199 N N . ASP D 1 328 ? 86.859 122.253 116.020 1.00 19.99 305 ASP C N 1
ATOM 10200 C CA . ASP D 1 328 ? 86.216 122.377 117.318 1.00 8.98 305 ASP C CA 1
ATOM 10201 C C . ASP D 1 328 ? 85.573 121.052 117.695 1.00 18.52 305 ASP C C 1
ATOM 10202 O O . ASP D 1 328 ? 85.205 120.256 116.828 1.00 34.11 305 ASP C O 1
ATOM 10207 N N . LEU D 1 329 ? 85.440 120.826 119.000 1.00 25.08 306 LEU C N 1
ATOM 10208 C CA . LEU D 1 329 ? 84.815 119.623 119.529 1.00 17.43 306 LEU C CA 1
ATOM 10209 C C . LEU D 1 329 ? 83.858 119.996 120.650 1.00 14.94 306 LEU C C 1
ATOM 10210 O O . LEU D 1 329 ? 84.144 120.895 121.445 1.00 28.73 306 LEU C O 1
ATOM 10215 N N . TRP D 1 330 ? 82.725 119.300 120.709 1.00 21.23 307 TRP C N 1
ATOM 10216 C CA . TRP D 1 330 ? 81.737 119.478 121.769 1.00 11.10 307 TRP C CA 1
ATOM 10217 C C . TRP D 1 330 ? 81.414 118.108 122.347 1.00 20.55 307 TRP C C 1
ATOM 10218 O O . TRP D 1 330 ? 80.862 117.253 121.650 1.00 32.75 307 TRP C O 1
ATOM 10229 N N . GLY D 1 331 ? 81.751 117.902 123.616 1.00 18.16 308 GLY C N 1
ATOM 10230 C CA . GLY D 1 331 ? 81.514 116.632 124.261 1.00 12.56 308 GLY C CA 1
ATOM 10231 C C . GLY D 1 331 ? 82.540 115.563 123.971 1.00 15.41 308 GLY C C 1
ATOM 10232 O O . GLY D 1 331 ? 82.357 114.420 124.407 1.00 28.55 308 GLY C O 1
ATOM 10233 N N . LEU D 1 332 ? 83.608 115.889 123.250 1.00 18.68 309 LEU C N 1
ATOM 10234 C CA . LEU D 1 332 ? 84.657 114.938 122.922 1.00 22.60 309 LEU C CA 1
ATOM 10235 C C . LEU D 1 332 ? 86.016 115.563 123.183 1.00 19.29 309 LEU C C 1
ATOM 10236 O O . LEU D 1 332 ? 86.176 116.785 123.138 1.00 30.85 309 LEU C O 1
ATOM 10241 N N . GLU D 1 333 ? 86.994 114.709 123.461 1.00 24.70 310 GLU C N 1
ATOM 10242 C CA . GLU D 1 333 ? 88.379 115.121 123.609 1.00 26.43 310 GLU C CA 1
ATOM 10243 C C . GLU D 1 333 ? 89.123 114.897 122.300 1.00 29.23 310 GLU C C 1
ATOM 10244 O O . GLU D 1 333 ? 88.788 114.003 121.521 1.00 38.17 310 GLU C O 1
ATOM 10250 N N . TYR D 1 334 ? 90.137 115.723 122.064 1.00 24.70 311 TYR C N 1
ATOM 10251 C CA . TYR D 1 334 ? 90.896 115.631 120.826 1.00 21.83 311 TYR C CA 1
ATOM 10252 C C . TYR D 1 334 ? 91.677 114.326 120.767 1.00 26.41 311 TYR C C 1
ATOM 10253 O O . TYR D 1 334 ? 92.281 113.897 121.753 1.00 36.59 311 TYR C O 1
ATOM 10262 N N . LEU D 1 335 ? 91.652 113.692 119.604 1.00 26.54 312 LEU C N 1
ATOM 10263 C CA . LEU D 1 335 ? 92.408 112.464 119.410 1.00 27.10 312 LEU C CA 1
ATOM 10264 C C . LEU D 1 335 ? 93.898 112.782 119.368 1.00 32.44 312 LEU C C 1
ATOM 10265 O O . LEU D 1 335 ? 94.301 113.745 118.706 1.00 32.97 312 LEU C O 1
ATOM 10270 N N . PRO D 1 336 ? 94.745 112.011 120.063 1.00 39.00 313 PRO C N 1
ATOM 10271 C CA . PRO D 1 336 ? 96.197 112.217 120.050 1.00 35.22 313 PRO C CA 1
ATOM 10272 C C . PRO D 1 336 ? 96.798 112.049 118.657 1.00 41.45 313 PRO C C 1
ATOM 10273 O O . PRO D 1 336 ? 96.400 111.165 117.900 1.00 36.68 313 PRO C O 1
#

B-factor: mean 44.96, std 22.68, range [3.31, 108.42]